Protein 1YWL (pdb70)

Radius of gyration: 14.77 Å; Cα contacts (8 Å, |Δi|>4): 96; chains: 1; bounding box: 24×28×48 Å

Sequence (96 aa):
MENKKSHYFYVLLCQDGSFYGGYTTEPERRLTEHNSGTGAKYTRLAKRRPVIMIHTEKFETRSEATKAEAAFKKLTRKQKEQYLKTFHLEHHHHHHMENKKSHYFYVLLCQDGSFYGGYTTEPERRLTEHNSGTGAKYTRLAKRRPVIMIHTEKFETRSEATKAEAAFKKLTRKQKEQYLKTFHLEHHHHHHMENKKSHYFYVLLCQDGSFYGGYTTEPERRLTEHNSGTGAKYTRLAKRRPVIMIHTEKFETRSEATKAEAAFKKLTRKQKEQYLKTFHLEHHHHHHMENKKSHYFYVLLCQDGSFYGGYTTEPERRLTEHNSGTGAKYTRLAKRRPVIMIHTEKFETRSEATKAEAAFKKLTRKQKEQYLKTFHLEHHHHHHMENKKSHYFYVLLCQDGSFYGGYTTEPERRLTEHNSGTGAKYTRLAKRRPVIMIHTEKFETRSEATKAEAAFKKLTRKQKEQYLKTFHLEHHHHHHMENKKSHYFYVLLCQDGSFYGGYTTEPERRLTEHNSGTGAKYTRLAKRRPVIMIHTEKFETRSEATKAEAAFKKLTRKQKEQYLKTFHLEHHHHHHMENKKSHYFYVLLCQDGSFYGGYTTEPERRLTEHNSGTGAKYTRLAKRRPVIMIHTEKFETRSEATKAEAAFKKLTRKQKEQYLKTFHLEHHHHHHMENKKSHYFYVLLCQDGSFYGGYTTEPERRLTEHNSGTGAKYTRLAKRRPVIMIHTEKFETRSEATKAEAAFKKLTRKQKEQYLKTFHLEHHHHHHMENKKSHYFYVLLCQDGSFYGGYTTEPERRLTEHNSGTGAKYTRLAKRRPVIMIHTEKFETRSEATKAEAAFKKLTRKQKEQYLKTFHLEHHHHHHMENKKSHYFYVLLCQDGSFYGGYTTEPERRLTEHNSGTGAKYTRLAKRRPVIMIHTEKFETRSEATKAEAAFKKLTRKQKEQYLKTFHLEHHHHHH

Organism: Enterococcus faecalis (strain ATCC 700802 / V583) (NCBI:txid226185)

Nearest PDB structures (foldseek):
  1ywl-assembly1_A  TM=8.498E-01  e=5.889E-14  Enterococcus faecalis
  1zg2-assembly1_A  TM=6.266E-01  e=6.938E-06  Halalkalibacterium halodurans
  6seh-assembly1_C  TM=5.942E-01  e=6.188E-01  Thermothielavioides terrestris
  4iaj-assembly1_B  TM=3.920E-01  e=6.124E+00  Streptococcus pneumoniae TIGR4
  3kbt-assembly2_C  TM=1.631E-01  e=7.375E+00  Homo sapiens

InterPro domains:
  IPR000305 GIY-YIG endonuclease [PF01541] (7-81)
  IPR000305 GIY-YIG endonuclease [PS50164] (5-82)
  IPR035901 GIY-YIG endonuclease superfamily [G3DSA:3.40.1440.10] (1-88)
  IPR035901 GIY-YIG endonuclease superfamily [SSF82771] (6-81)
  IPR050190 UPF0213 domain-containing protein [PTHR34477] (5-85)

CATH classification: 3.40.1440.10

Foldseek 3Di:
DWFDAAWKWWWWADDVGDTDIGTDTGVVCVVVVCVVDDDDPPDCPDPRPHIDTLAIGGDRDVVVVVVVVVVVVVADVPSVSCVRCVPVVDDDDDDD

Structure (mmCIF, N/CA/C/O backbone):
data_1YWL
#
_entry.id   1YWL
#
_cell.length_a   1.000
_cell.length_b   1.000
_cell.length_c   1.000
_cell.angle_alpha   90.00
_cell.angle_beta   90.00
_cell.angle_gamma   90.00
#
_symmetry.space_group_name_H-M   'P 1'
#
loop_
_atom_site.group_PDB
_atom_site.id
_atom_site.type_symbol
_atom_site.label_atom_id
_atom_site.label_alt_id
_atom_site.label_comp_id
_atom_site.label_asym_id
_atom_site.label_entity_id
_atom_site.label_seq_id
_atom_site.pdbx_PDB_ins_code
_atom_site.Cartn_x
_atom_site.Cartn_y
_atom_site.Cartn_z
_atom_site.occupancy
_atom_site.B_iso_or_equiv
_atom_site.auth_seq_id
_atom_site.auth_comp_id
_atom_site.auth_asym_id
_atom_site.auth_atom_id
_atom_site.pdbx_PDB_model_num
ATOM 1 N N . MET A 1 1 ? -1.491 -15.319 1.347 1.00 0.00 1 MET A N 1
ATOM 2 C CA . MET A 1 1 ? -0.743 -15.319 0.102 1.00 0.00 1 MET A CA 1
ATOM 3 C C . MET A 1 1 ? 0.608 -14.622 0.274 1.00 0.00 1 MET A C 1
ATOM 4 O O . MET A 1 1 ? 1.600 -15.022 -0.335 1.00 0.00 1 MET A O 1
ATOM 18 N N . GLU A 1 2 ? 0.604 -13.591 1.106 1.00 0.00 2 GLU A N 1
ATOM 19 C CA . GLU A 1 2 ? 1.817 -12.834 1.365 1.00 0.00 2 GLU A CA 1
ATOM 20 C C . GLU A 1 2 ? 2.937 -13.768 1.828 1.00 0.00 2 GLU A C 1
ATOM 21 O O . GLU A 1 2 ? 2.765 -14.986 1.849 1.00 0.00 2 GLU A O 1
ATOM 33 N N . ASN A 1 3 ? 4.059 -13.163 2.186 1.00 0.00 3 ASN A N 1
ATOM 34 C CA . ASN A 1 3 ? 5.207 -13.925 2.647 1.00 0.00 3 ASN A CA 1
ATOM 35 C C . ASN A 1 3 ? 5.651 -14.887 1.543 1.00 0.00 3 ASN A C 1
ATOM 36 O O . ASN A 1 3 ? 5.388 -16.086 1.616 1.00 0.00 3 ASN A O 1
ATOM 47 N N . LYS A 1 4 ? 6.317 -14.324 0.545 1.00 0.00 4 LYS A N 1
ATOM 48 C CA . LYS A 1 4 ? 6.801 -15.117 -0.573 1.00 0.00 4 LYS A CA 1
ATOM 49 C C . LYS A 1 4 ? 7.144 -14.189 -1.740 1.00 0.00 4 LYS A C 1
ATOM 50 O O . LYS A 1 4 ? 6.332 -13.995 -2.643 1.00 0.00 4 LYS A O 1
ATOM 69 N N . LYS A 1 5 ? 8.349 -13.640 -1.683 1.00 0.00 5 LYS A N 1
ATOM 70 C CA . LYS A 1 5 ? 8.810 -12.737 -2.724 1.00 0.00 5 LYS A CA 1
ATOM 71 C C . LYS A 1 5 ? 7.698 -11.740 -3.057 1.00 0.00 5 LYS A C 1
ATOM 72 O O . LYS A 1 5 ? 6.707 -11.646 -2.335 1.00 0.00 5 LYS A O 1
ATOM 91 N N . SER A 1 6 ? 7.901 -11.020 -4.151 1.00 0.00 6 SER A N 1
ATOM 92 C CA . SER A 1 6 ? 6.928 -10.034 -4.588 1.00 0.00 6 SER A CA 1
ATOM 93 C C . SER A 1 6 ? 6.768 -8.948 -3.522 1.00 0.00 6 SER A C 1
ATOM 94 O O . SER A 1 6 ? 6.590 -9.252 -2.343 1.00 0.00 6 SER A O 1
ATOM 102 N N . HIS A 1 7 ? 6.836 -7.705 -3.974 1.00 0.00 7 HIS A N 1
ATOM 103 C CA . HIS A 1 7 ? 6.701 -6.573 -3.074 1.00 0.00 7 HIS A CA 1
ATOM 104 C C . HIS A 1 7 ? 5.218 -6.286 -2.829 1.00 0.00 7 HIS A C 1
ATOM 105 O O . HIS A 1 7 ? 4.560 -5.652 -3.652 1.00 0.00 7 HIS A O 1
ATOM 119 N N . TYR A 1 8 ? 4.735 -6.767 -1.692 1.00 0.00 8 TYR A N 1
ATOM 120 C CA . TYR A 1 8 ? 3.342 -6.571 -1.328 1.00 0.00 8 TYR A CA 1
ATOM 121 C C . TYR A 1 8 ? 3.112 -5.160 -0.782 1.00 0.00 8 TYR A C 1
ATOM 122 O O . TYR A 1 8 ? 3.725 -4.767 0.210 1.00 0.00 8 TYR A O 1
ATOM 140 N N . PHE A 1 9 ? 2.227 -4.437 -1.452 1.00 0.00 9 PHE A N 1
ATOM 141 C CA . PHE A 1 9 ? 1.909 -3.079 -1.046 1.00 0.00 9 PHE A CA 1
ATOM 142 C C . PHE A 1 9 ? 0.573 -3.028 -0.302 1.00 0.00 9 PHE A C 1
ATOM 143 O O . PHE A 1 9 ? -0.479 -3.277 -0.890 1.00 0.00 9 PHE A O 1
ATOM 160 N N . TYR A 1 10 ? 0.658 -2.705 0.980 1.00 0.00 10 TYR A N 1
ATOM 161 C CA . TYR A 1 10 ? -0.531 -2.618 1.810 1.00 0.00 10 TYR A CA 1
ATOM 162 C C . TYR A 1 10 ? -0.661 -1.230 2.440 1.00 0.00 10 TYR A C 1
ATOM 163 O O . TYR A 1 10 ? 0.306 -0.699 2.985 1.00 0.00 10 TYR A O 1
ATOM 181 N N . VAL A 1 11 ? -1.863 -0.681 2.344 1.00 0.00 11 VAL A N 1
ATOM 182 C CA . VAL A 1 11 ? -2.131 0.635 2.898 1.00 0.00 11 VAL A CA 1
ATOM 183 C C . VAL A 1 11 ? -3.126 0.505 4.053 1.00 0.00 11 VAL A C 1
ATOM 184 O O . VAL A 1 11 ? -4.284 0.147 3.842 1.00 0.00 11 VAL A O 1
ATOM 197 N N . LEU A 1 12 ? -2.639 0.803 5.248 1.00 0.00 12 LEU A N 1
ATOM 198 C CA . LEU A 1 12 ? -3.470 0.724 6.437 1.00 0.00 12 LEU A CA 1
ATOM 199 C C . LEU A 1 12 ? -4.130 2.082 6.683 1.00 0.00 12 LEU A C 1
ATOM 200 O O . LEU A 1 12 ? -3.608 3.115 6.267 1.00 0.00 12 LEU A O 1
ATOM 216 N N . LEU A 1 13 ? -5.269 2.037 7.360 1.00 0.00 13 LEU A N 1
ATOM 217 C CA . LEU A 1 13 ? -6.006 3.251 7.667 1.00 0.00 13 LEU A CA 1
ATOM 218 C C . LEU A 1 13 ? -6.612 3.134 9.067 1.00 0.00 13 LEU A C 1
ATOM 219 O O . LEU A 1 13 ? -7.303 2.162 9.369 1.00 0.00 13 LEU A O 1
ATOM 235 N N . CYS A 1 14 ? -6.330 4.138 9.884 1.00 0.00 14 CYS A N 1
ATOM 236 C CA . CYS A 1 14 ? -6.839 4.160 11.245 1.00 0.00 14 CYS A CA 1
ATOM 237 C C . CYS A 1 14 ? -7.903 5.255 11.342 1.00 0.00 14 CYS A C 1
ATOM 238 O O . CYS A 1 14 ? -8.210 5.918 10.352 1.00 0.00 14 CYS A O 1
ATOM 246 N N . GLN A 1 15 ? -8.437 5.412 12.545 1.00 0.00 15 GLN A N 1
ATOM 247 C CA . GLN A 1 15 ? -9.461 6.415 12.784 1.00 0.00 15 GLN A CA 1
ATOM 248 C C . GLN A 1 15 ? -8.853 7.818 12.726 1.00 0.00 15 GLN A C 1
ATOM 249 O O . GLN A 1 15 ? -9.575 8.813 12.747 1.00 0.00 15 GLN A O 1
ATOM 263 N N . ASP A 1 16 ? -7.530 7.852 12.654 1.00 0.00 16 ASP A N 1
ATOM 264 C CA . ASP A 1 16 ? -6.816 9.116 12.592 1.00 0.00 16 ASP A CA 1
ATOM 265 C C . ASP A 1 16 ? -6.413 9.400 11.144 1.00 0.00 16 ASP A C 1
ATOM 266 O O . ASP A 1 16 ? -5.524 10.211 10.890 1.00 0.00 16 ASP A O 1
ATOM 275 N N . GLY A 1 17 ? -7.087 8.715 10.231 1.00 0.00 17 GLY A N 1
ATOM 276 C CA . GLY A 1 17 ? -6.810 8.883 8.815 1.00 0.00 17 GLY A CA 1
ATOM 277 C C . GLY A 1 17 ? -5.305 8.845 8.542 1.00 0.00 17 GLY A C 1
ATOM 278 O O . GLY A 1 17 ? -4.722 9.843 8.119 1.00 0.00 17 GLY A O 1
ATOM 282 N N . SER A 1 18 ? -4.719 7.685 8.796 1.00 0.00 18 SER A N 1
ATOM 283 C CA . SER A 1 18 ? -3.293 7.505 8.583 1.00 0.00 18 SER A CA 1
ATOM 284 C C . SER A 1 18 ? -3.053 6.411 7.539 1.00 0.00 18 SER A C 1
ATOM 285 O O . SER A 1 18 ? -3.166 5.224 7.842 1.00 0.00 18 SER A O 1
ATOM 293 N N . PHE A 1 19 ? -2.727 6.851 6.333 1.00 0.00 19 PHE A N 1
ATOM 294 C CA . PHE A 1 19 ? -2.471 5.925 5.243 1.00 0.00 19 PHE A CA 1
ATOM 295 C C . PHE A 1 19 ? -1.019 5.444 5.262 1.00 0.00 19 PHE A C 1
ATOM 296 O O . PHE A 1 19 ? -0.117 6.162 4.831 1.00 0.00 19 PHE A O 1
ATOM 313 N N . TYR A 1 20 ? -0.836 4.232 5.766 1.00 0.00 20 TYR A N 1
ATOM 314 C CA . TYR A 1 20 ? 0.491 3.647 5.847 1.00 0.00 20 TYR A CA 1
ATOM 315 C C . TYR A 1 20 ? 0.710 2.627 4.728 1.00 0.00 20 TYR A C 1
ATOM 316 O O . TYR A 1 20 ? 0.362 1.456 4.874 1.00 0.00 20 TYR A O 1
ATOM 334 N N . GLY A 1 21 ? 1.284 3.108 3.636 1.00 0.00 21 GLY A N 1
ATOM 335 C CA . GLY A 1 21 ? 1.553 2.252 2.493 1.00 0.00 21 GLY A CA 1
ATOM 336 C C . GLY A 1 21 ? 3.025 1.835 2.454 1.00 0.00 21 GLY A C 1
ATOM 337 O O . GLY A 1 21 ? 3.908 2.676 2.294 1.00 0.00 21 GLY A O 1
ATOM 341 N N . GLY A 1 22 ? 3.243 0.537 2.605 1.00 0.00 22 GLY A N 1
ATOM 342 C CA . GLY A 1 22 ? 4.592 -0.002 2.589 1.00 0.00 22 GLY A CA 1
ATOM 343 C C . GLY A 1 22 ? 4.681 -1.231 1.682 1.00 0.00 22 GLY A C 1
ATOM 344 O O . GLY A 1 22 ? 3.717 -1.984 1.554 1.00 0.00 22 GLY A O 1
ATOM 348 N N . TYR A 1 23 ? 5.847 -1.395 1.075 1.00 0.00 23 TYR A N 1
ATOM 349 C CA . TYR A 1 23 ? 6.075 -2.519 0.183 1.00 0.00 23 TYR A CA 1
ATOM 350 C C . TYR A 1 23 ? 7.203 -3.412 0.703 1.00 0.00 23 TYR A C 1
ATOM 351 O O . TYR A 1 23 ? 8.347 -2.973 0.814 1.00 0.00 23 TYR A O 1
ATOM 369 N N . THR A 1 24 ? 6.841 -4.650 1.009 1.00 0.00 24 THR A N 1
ATOM 370 C CA . THR A 1 24 ? 7.809 -5.609 1.515 1.00 0.00 24 THR A CA 1
ATOM 371 C C . THR A 1 24 ? 7.222 -7.022 1.490 1.00 0.00 24 THR A C 1
ATOM 372 O O . THR A 1 24 ? 6.079 -7.216 1.079 1.00 0.00 24 THR A O 1
ATOM 383 N N . THR A 1 25 ? 8.032 -7.972 1.934 1.00 0.00 25 THR A N 1
ATOM 384 C CA . THR A 1 25 ? 7.607 -9.361 1.968 1.00 0.00 25 THR A CA 1
ATOM 385 C C . THR A 1 25 ? 7.448 -9.835 3.414 1.00 0.00 25 THR A C 1
ATOM 386 O O . THR A 1 25 ? 8.283 -9.533 4.265 1.00 0.00 25 THR A O 1
ATOM 397 N N . GLU A 1 26 ? 6.371 -10.570 3.647 1.00 0.00 26 GLU A N 1
ATOM 398 C CA . GLU A 1 26 ? 6.092 -11.089 4.975 1.00 0.00 26 GLU A CA 1
ATOM 399 C C . GLU A 1 26 ? 5.758 -9.943 5.933 1.00 0.00 26 GLU A C 1
ATOM 400 O O . GLU A 1 26 ? 6.484 -9.705 6.897 1.00 0.00 26 GLU A O 1
ATOM 412 N N . PRO A 1 27 ? 4.631 -9.247 5.627 1.00 0.00 27 PRO A N 1
ATOM 413 C CA . PRO A 1 27 ? 4.193 -8.133 6.449 1.00 0.00 27 PRO A CA 1
ATOM 414 C C . PRO A 1 27 ? 3.573 -8.627 7.758 1.00 0.00 27 PRO A C 1
ATOM 415 O O . PRO A 1 27 ? 3.553 -7.903 8.752 1.00 0.00 27 PRO A O 1
ATOM 426 N N . GLU A 1 28 ? 3.083 -9.858 7.715 1.00 0.00 28 GLU A N 1
ATOM 427 C CA . GLU A 1 28 ? 2.465 -10.458 8.885 1.00 0.00 28 GLU A CA 1
ATOM 428 C C . GLU A 1 28 ? 3.453 -10.485 10.053 1.00 0.00 28 GLU A C 1
ATOM 429 O O . GLU A 1 28 ? 3.086 -10.188 11.189 1.00 0.00 28 GLU A O 1
ATOM 441 N N . ARG A 1 29 ? 4.688 -10.845 9.733 1.00 0.00 29 ARG A N 1
ATOM 442 C CA . ARG A 1 29 ? 5.732 -10.916 10.741 1.00 0.00 29 ARG A CA 1
ATOM 443 C C . ARG A 1 29 ? 6.270 -9.516 11.047 1.00 0.00 29 ARG A C 1
ATOM 444 O O . ARG A 1 29 ? 6.536 -9.189 12.202 1.00 0.00 29 ARG A O 1
ATOM 465 N N . ARG A 1 30 ? 6.413 -8.728 9.992 1.00 0.00 30 ARG A N 1
ATOM 466 C CA . ARG A 1 30 ? 6.914 -7.372 10.133 1.00 0.00 30 ARG A CA 1
ATOM 467 C C . ARG A 1 30 ? 5.911 -6.513 10.905 1.00 0.00 30 ARG A C 1
ATOM 468 O O . ARG A 1 30 ? 6.298 -5.586 11.615 1.00 0.00 30 ARG A O 1
ATOM 489 N N . LEU A 1 31 ? 4.640 -6.851 10.739 1.00 0.00 31 LEU A N 1
ATOM 490 C CA . LEU A 1 31 ? 3.578 -6.122 11.412 1.00 0.00 31 LEU A CA 1
ATOM 491 C C . LEU A 1 31 ? 3.600 -6.459 12.904 1.00 0.00 31 LEU A C 1
ATOM 492 O O . LEU A 1 31 ? 3.983 -5.628 13.726 1.00 0.00 31 LEU A O 1
ATOM 508 N N . THR A 1 32 ? 3.185 -7.680 13.209 1.00 0.00 32 THR A N 1
ATOM 509 C CA . THR A 1 32 ? 3.152 -8.137 14.588 1.00 0.00 32 THR A CA 1
ATOM 510 C C . THR A 1 32 ? 4.392 -7.650 15.340 1.00 0.00 32 THR A C 1
ATOM 511 O O . THR A 1 32 ? 4.299 -7.235 16.495 1.00 0.00 32 THR A O 1
ATOM 522 N N . GLU A 1 33 ? 5.524 -7.718 14.656 1.00 0.00 33 GLU A N 1
ATOM 523 C CA . GLU A 1 33 ? 6.782 -7.289 15.246 1.00 0.00 33 GLU A CA 1
ATOM 524 C C . GLU A 1 33 ? 6.650 -5.871 15.805 1.00 0.00 33 GLU A C 1
ATOM 525 O O . GLU A 1 33 ? 6.872 -5.646 16.993 1.00 0.00 33 GLU A O 1
ATOM 537 N N . HIS A 1 34 ? 6.288 -4.952 14.922 1.00 0.00 34 HIS A N 1
ATOM 538 C CA . HIS A 1 34 ? 6.124 -3.562 15.312 1.00 0.00 34 HIS A CA 1
ATOM 539 C C . HIS A 1 34 ? 5.236 -3.480 16.555 1.00 0.00 34 HIS A C 1
ATOM 540 O O . HIS A 1 34 ? 5.649 -2.948 17.584 1.00 0.00 34 HIS A O 1
ATOM 554 N N . ASN A 1 35 ? 4.032 -4.015 16.419 1.00 0.00 35 ASN A N 1
ATOM 555 C CA . ASN A 1 35 ? 3.081 -4.009 17.518 1.00 0.00 35 ASN A CA 1
ATOM 556 C C . ASN A 1 35 ? 3.764 -4.541 18.780 1.00 0.00 35 ASN A C 1
ATOM 557 O O . ASN A 1 35 ? 3.795 -3.863 19.806 1.00 0.00 35 ASN A O 1
ATOM 568 N N . SER A 1 36 ? 4.294 -5.750 18.663 1.00 0.00 36 SER A N 1
ATOM 569 C CA . SER A 1 36 ? 4.975 -6.380 19.781 1.00 0.00 36 SER A CA 1
ATOM 570 C C . SER A 1 36 ? 6.466 -6.041 19.745 1.00 0.00 36 SER A C 1
ATOM 571 O O . SER A 1 36 ? 7.308 -6.904 19.987 1.00 0.00 36 SER A O 1
ATOM 579 N N . GLY A 1 37 ? 6.747 -4.783 19.440 1.00 0.00 37 GLY A N 1
ATOM 580 C CA . GLY A 1 37 ? 8.122 -4.319 19.368 1.00 0.00 37 GLY A CA 1
ATOM 581 C C . GLY A 1 37 ? 8.351 -3.135 20.309 1.00 0.00 37 GLY A C 1
ATOM 582 O O . GLY A 1 37 ? 9.133 -3.229 21.254 1.00 0.00 37 GLY A O 1
ATOM 586 N N . THR A 1 38 ? 7.655 -2.046 20.017 1.00 0.00 38 THR A N 1
ATOM 587 C CA . THR A 1 38 ? 7.772 -0.844 20.825 1.00 0.00 38 THR A CA 1
ATOM 588 C C . THR A 1 38 ? 7.533 -1.168 22.301 1.00 0.00 38 THR A C 1
ATOM 589 O O . THR A 1 38 ? 8.436 -1.030 23.125 1.00 0.00 38 THR A O 1
ATOM 600 N N . GLY A 1 39 ? 6.312 -1.593 22.590 1.00 0.00 39 GLY A N 1
ATOM 601 C CA . GLY A 1 39 ? 5.942 -1.938 23.953 1.00 0.00 39 GLY A CA 1
ATOM 602 C C . GLY A 1 39 ? 4.559 -2.589 23.997 1.00 0.00 39 GLY A C 1
ATOM 603 O O . GLY A 1 39 ? 3.594 -2.043 23.464 1.00 0.00 39 GLY A O 1
ATOM 607 N N . ALA A 1 40 ? 4.505 -3.747 24.639 1.00 0.00 40 ALA A N 1
ATOM 608 C CA . ALA A 1 40 ? 3.255 -4.479 24.760 1.00 0.00 40 ALA A CA 1
ATOM 609 C C . ALA A 1 40 ? 3.495 -5.760 25.561 1.00 0.00 40 ALA A C 1
ATOM 610 O O . ALA A 1 40 ? 4.639 -6.159 25.773 1.00 0.00 40 ALA A O 1
ATOM 617 N N . LYS A 1 41 ? 2.397 -6.368 25.985 1.00 0.00 41 LYS A N 1
ATOM 618 C CA . LYS A 1 41 ? 2.474 -7.596 26.759 1.00 0.00 41 LYS A CA 1
ATOM 619 C C . LYS A 1 41 ? 1.729 -8.708 26.017 1.00 0.00 41 LYS A C 1
ATOM 620 O O . LYS A 1 41 ? 2.350 -9.604 25.448 1.00 0.00 41 LYS A O 1
ATOM 639 N N . TYR A 1 42 ? 0.407 -8.614 26.049 1.00 0.00 42 TYR A N 1
ATOM 640 C CA . TYR A 1 42 ? -0.429 -9.601 25.387 1.00 0.00 42 TYR A CA 1
ATOM 641 C C . TYR A 1 42 ? -1.737 -8.974 24.900 1.00 0.00 42 TYR A C 1
ATOM 642 O O . TYR A 1 42 ? -2.702 -8.876 25.657 1.00 0.00 42 TYR A O 1
ATOM 660 N N . THR A 1 43 ? -1.726 -8.564 23.640 1.00 0.00 43 THR A N 1
ATOM 661 C CA . THR A 1 43 ? -2.900 -7.949 23.044 1.00 0.00 43 THR A CA 1
ATOM 662 C C . THR A 1 43 ? -2.903 -8.165 21.529 1.00 0.00 43 THR A C 1
ATOM 663 O O . THR A 1 43 ? -2.321 -7.378 20.784 1.00 0.00 43 THR A O 1
ATOM 674 N N . ARG A 1 44 ? -3.567 -9.236 21.118 1.00 0.00 44 ARG A N 1
ATOM 675 C CA . ARG A 1 44 ? -3.654 -9.566 19.706 1.00 0.00 44 ARG A CA 1
ATOM 676 C C . ARG A 1 44 ? -4.733 -8.719 19.029 1.00 0.00 44 ARG A C 1
ATOM 677 O O . ARG A 1 44 ? -4.451 -7.992 18.077 1.00 0.00 44 ARG A O 1
ATOM 698 N N . LEU A 1 45 ? -5.947 -8.841 19.546 1.00 0.00 45 LEU A N 1
ATOM 699 C CA . LEU A 1 45 ? -7.070 -8.096 19.003 1.00 0.00 45 LEU A CA 1
ATOM 700 C C . LEU A 1 45 ? -6.636 -6.655 18.729 1.00 0.00 45 LEU A C 1
ATOM 701 O O . LEU A 1 45 ? -6.751 -6.171 17.604 1.00 0.00 45 LEU A O 1
ATOM 717 N N . ALA A 1 46 ? -6.146 -6.009 19.777 1.00 0.00 46 ALA A N 1
ATOM 718 C CA . ALA A 1 46 ? -5.694 -4.633 19.664 1.00 0.00 46 ALA A CA 1
ATOM 719 C C . ALA A 1 46 ? -6.881 -3.738 19.303 1.00 0.00 46 ALA A C 1
ATOM 720 O O . ALA A 1 46 ? -7.290 -3.681 18.145 1.00 0.00 46 ALA A O 1
ATOM 727 N N . LYS A 1 47 ? -7.402 -3.063 20.317 1.00 0.00 47 LYS A N 1
ATOM 728 C CA . LYS A 1 47 ? -8.535 -2.174 20.121 1.00 0.00 47 LYS A CA 1
ATOM 729 C C . LYS A 1 47 ? -8.026 -0.785 19.731 1.00 0.00 47 LYS A C 1
ATOM 730 O O . LYS A 1 47 ? -8.232 -0.339 18.603 1.00 0.00 47 LYS A O 1
ATOM 749 N N . ARG A 1 48 ? -7.371 -0.140 20.685 1.00 0.00 48 ARG A N 1
ATOM 750 C CA . ARG A 1 48 ? -6.831 1.189 20.454 1.00 0.00 48 ARG A CA 1
ATOM 751 C C . ARG A 1 48 ? -6.121 1.246 19.100 1.00 0.00 48 ARG A C 1
ATOM 752 O O . ARG A 1 48 ? -5.434 0.302 18.715 1.00 0.00 48 ARG A O 1
ATOM 773 N N . ARG A 1 49 ? -6.312 2.364 18.415 1.00 0.00 49 ARG A N 1
ATOM 774 C CA . ARG A 1 49 ? -5.698 2.557 17.112 1.00 0.00 49 ARG A CA 1
ATOM 775 C C . ARG A 1 49 ? -6.048 1.393 16.183 1.00 0.00 49 ARG A C 1
ATOM 776 O O . ARG A 1 49 ? -5.277 0.443 16.054 1.00 0.00 49 ARG A O 1
ATOM 797 N N . PRO A 1 50 ? -7.243 1.507 15.543 1.00 0.00 50 PRO A N 1
ATOM 798 C CA . PRO A 1 50 ? -7.704 0.475 14.630 1.00 0.00 50 PRO A CA 1
ATOM 799 C C . PRO A 1 50 ? -6.947 0.540 13.302 1.00 0.00 50 PRO A C 1
ATOM 800 O O . PRO A 1 50 ? -6.578 1.621 12.846 1.00 0.00 50 PRO A O 1
ATOM 811 N N . VAL A 1 51 ? -6.738 -0.632 12.719 1.00 0.00 51 VAL A N 1
ATOM 812 C CA . VAL A 1 51 ? -6.032 -0.722 11.452 1.00 0.00 51 VAL A CA 1
ATOM 813 C C . VAL A 1 51 ? -6.922 -1.427 10.426 1.00 0.00 51 VAL A C 1
ATOM 814 O O . VAL A 1 51 ? -7.251 -2.601 10.587 1.00 0.00 51 VAL A O 1
ATOM 827 N N . ILE A 1 52 ? -7.285 -0.680 9.393 1.00 0.00 52 ILE A N 1
ATOM 828 C CA . ILE A 1 52 ? -8.130 -1.219 8.341 1.00 0.00 52 ILE A CA 1
ATOM 829 C C . ILE A 1 52 ? -7.356 -1.219 7.021 1.00 0.00 52 ILE A C 1
ATOM 830 O O . ILE A 1 52 ? -6.478 -0.384 6.813 1.00 0.00 52 ILE A O 1
ATOM 846 N N . MET A 1 53 ? -7.711 -2.166 6.165 1.00 0.00 53 MET A N 1
ATOM 847 C CA . MET A 1 53 ? -7.060 -2.286 4.871 1.00 0.00 53 MET A CA 1
ATOM 848 C C . MET A 1 53 ? -8.056 -2.050 3.733 1.00 0.00 53 MET A C 1
ATOM 849 O O . MET A 1 53 ? -9.034 -2.783 3.596 1.00 0.00 53 MET A O 1
ATOM 863 N N . ILE A 1 54 ? -7.772 -1.023 2.945 1.00 0.00 54 ILE A N 1
ATOM 864 C CA . ILE A 1 54 ? -8.630 -0.681 1.823 1.00 0.00 54 ILE A CA 1
ATOM 865 C C . ILE A 1 54 ? -7.875 -0.926 0.516 1.00 0.00 54 ILE A C 1
ATOM 866 O O . ILE A 1 54 ? -8.472 -0.929 -0.559 1.00 0.00 54 ILE A O 1
ATOM 882 N N . HIS A 1 55 ? -6.572 -1.128 0.651 1.00 0.00 55 HIS A N 1
ATOM 883 C CA . HIS A 1 55 ? -5.729 -1.374 -0.507 1.00 0.00 55 HIS A CA 1
ATOM 884 C C . HIS A 1 55 ? -4.947 -2.674 -0.305 1.00 0.00 55 HIS A C 1
ATOM 885 O O . HIS A 1 55 ? -4.431 -2.930 0.781 1.00 0.00 55 HIS A O 1
ATOM 899 N N . THR A 1 56 ? -4.885 -3.460 -1.370 1.00 0.00 56 THR A N 1
ATOM 900 C CA . THR A 1 56 ? -4.176 -4.727 -1.323 1.00 0.00 56 THR A CA 1
ATOM 901 C C . THR A 1 56 ? -3.670 -5.106 -2.717 1.00 0.00 56 THR A C 1
ATOM 902 O O . THR A 1 56 ? -4.449 -5.524 -3.572 1.00 0.00 56 THR A O 1
ATOM 913 N N . GLU A 1 57 ? -2.367 -4.947 -2.902 1.00 0.00 57 GLU A N 1
ATOM 914 C CA . GLU A 1 57 ? -1.748 -5.267 -4.176 1.00 0.00 57 GLU A CA 1
ATOM 915 C C . GLU A 1 57 ? -0.240 -5.455 -4.001 1.00 0.00 57 GLU A C 1
ATOM 916 O O . GLU A 1 57 ? 0.365 -4.858 -3.111 1.00 0.00 57 GLU A O 1
ATOM 928 N N . LYS A 1 58 ? 0.325 -6.286 -4.865 1.00 0.00 58 LYS A N 1
ATOM 929 C CA . LYS A 1 58 ? 1.751 -6.560 -4.816 1.00 0.00 58 LYS A CA 1
ATOM 930 C C . LYS A 1 58 ? 2.375 -6.236 -6.175 1.00 0.00 58 LYS A C 1
ATOM 931 O O . LYS A 1 58 ? 1.665 -6.094 -7.170 1.00 0.00 58 LYS A O 1
ATOM 950 N N . PHE A 1 59 ? 3.695 -6.129 -6.174 1.00 0.00 59 PHE A N 1
ATOM 951 C CA . PHE A 1 59 ? 4.422 -5.824 -7.395 1.00 0.00 59 PHE A CA 1
ATOM 952 C C . PHE A 1 59 ? 5.455 -6.909 -7.703 1.00 0.00 59 PHE A C 1
ATOM 953 O O . PHE A 1 59 ? 6.122 -7.411 -6.800 1.00 0.00 59 PHE A O 1
ATOM 970 N N . GLU A 1 60 ? 5.556 -7.239 -8.983 1.00 0.00 60 GLU A N 1
ATOM 971 C CA . GLU A 1 60 ? 6.497 -8.256 -9.421 1.00 0.00 60 GLU A CA 1
ATOM 972 C C . GLU A 1 60 ? 7.851 -7.621 -9.744 1.00 0.00 60 GLU A C 1
ATOM 973 O O . GLU A 1 60 ? 8.890 -8.106 -9.296 1.00 0.00 60 GLU A O 1
ATOM 985 N N . THR A 1 61 ? 7.797 -6.548 -10.519 1.00 0.00 61 THR A N 1
ATOM 986 C CA . THR A 1 61 ? 9.006 -5.842 -10.906 1.00 0.00 61 THR A CA 1
ATOM 987 C C . THR A 1 61 ? 9.232 -4.631 -9.999 1.00 0.00 61 THR A C 1
ATOM 988 O O . THR A 1 61 ? 8.350 -4.257 -9.227 1.00 0.00 61 THR A O 1
ATOM 999 N N . ARG A 1 62 ? 10.417 -4.052 -10.123 1.00 0.00 62 ARG A N 1
ATOM 1000 C CA . ARG A 1 62 ? 10.769 -2.891 -9.323 1.00 0.00 62 ARG A CA 1
ATOM 1001 C C . ARG A 1 62 ? 10.227 -1.615 -9.973 1.00 0.00 62 ARG A C 1
ATOM 1002 O O . ARG A 1 62 ? 9.722 -0.730 -9.284 1.00 0.00 62 ARG A O 1
ATOM 1023 N N . SER A 1 63 ? 10.351 -1.562 -11.291 1.00 0.00 63 SER A N 1
ATOM 1024 C CA . SER A 1 63 ? 9.880 -0.410 -12.041 1.00 0.00 63 SER A CA 1
ATOM 1025 C C . SER A 1 63 ? 8.505 0.022 -11.527 1.00 0.00 63 SER A C 1
ATOM 1026 O O . SER A 1 63 ? 8.358 1.115 -10.982 1.00 0.00 63 SER A O 1
ATOM 1034 N N . GLU A 1 64 ? 7.533 -0.858 -11.719 1.00 0.00 64 GLU A N 1
ATOM 1035 C CA . GLU A 1 64 ? 6.176 -0.580 -11.282 1.00 0.00 64 GLU A CA 1
ATOM 1036 C C . GLU A 1 64 ? 6.160 -0.221 -9.794 1.00 0.00 64 GLU A C 1
ATOM 1037 O O . GLU A 1 64 ? 5.383 0.631 -9.366 1.00 0.00 64 GLU A O 1
ATOM 1049 N N . ALA A 1 65 ? 7.026 -0.890 -9.048 1.00 0.00 65 ALA A N 1
ATOM 1050 C CA . ALA A 1 65 ? 7.121 -0.652 -7.618 1.00 0.00 65 ALA A CA 1
ATOM 1051 C C . ALA A 1 65 ? 7.584 0.786 -7.374 1.00 0.00 65 ALA A C 1
ATOM 1052 O O . ALA A 1 65 ? 6.812 1.619 -6.900 1.00 0.00 65 ALA A O 1
ATOM 1059 N N . THR A 1 66 ? 8.842 1.034 -7.708 1.00 0.00 66 THR A N 1
ATOM 1060 C CA . THR A 1 66 ? 9.416 2.357 -7.532 1.00 0.00 66 THR A CA 1
ATOM 1061 C C . THR A 1 66 ? 8.484 3.424 -8.108 1.00 0.00 66 THR A C 1
ATOM 1062 O O . THR A 1 66 ? 8.530 4.582 -7.695 1.00 0.00 66 THR A O 1
ATOM 1073 N N . LYS A 1 67 ? 7.660 2.997 -9.052 1.00 0.00 67 LYS A N 1
ATOM 1074 C CA . LYS A 1 67 ? 6.718 3.902 -9.689 1.00 0.00 67 LYS A CA 1
ATOM 1075 C C . LYS A 1 67 ? 5.452 3.997 -8.836 1.00 0.00 67 LYS A C 1
ATOM 1076 O O . LYS A 1 67 ? 4.857 5.067 -8.718 1.00 0.00 67 LYS A O 1
ATOM 1095 N N . ALA A 1 68 ? 5.076 2.863 -8.263 1.00 0.00 68 ALA A N 1
ATOM 1096 C CA . ALA A 1 68 ? 3.891 2.805 -7.423 1.00 0.00 68 ALA A CA 1
ATOM 1097 C C . ALA A 1 68 ? 4.097 3.695 -6.196 1.00 0.00 68 ALA A C 1
ATOM 1098 O O . ALA A 1 68 ? 3.147 4.291 -5.691 1.00 0.00 68 ALA A O 1
ATOM 1105 N N . GLU A 1 69 ? 5.344 3.756 -5.751 1.00 0.00 69 GLU A N 1
ATOM 1106 C CA . GLU A 1 69 ? 5.686 4.563 -4.593 1.00 0.00 69 GLU A CA 1
ATOM 1107 C C . GLU A 1 69 ? 5.841 6.031 -4.995 1.00 0.00 69 GLU A C 1
ATOM 1108 O O . GLU A 1 69 ? 5.432 6.927 -4.258 1.00 0.00 69 GLU A O 1
ATOM 1120 N N . ALA A 1 70 ? 6.432 6.232 -6.164 1.00 0.00 70 ALA A N 1
ATOM 1121 C CA . ALA A 1 70 ? 6.645 7.576 -6.673 1.00 0.00 70 ALA A CA 1
ATOM 1122 C C . ALA A 1 70 ? 5.309 8.321 -6.710 1.00 0.00 70 ALA A C 1
ATOM 1123 O O . ALA A 1 70 ? 5.140 9.334 -6.033 1.00 0.00 70 ALA A O 1
ATOM 1130 N N . ALA A 1 71 ? 4.394 7.791 -7.508 1.00 0.00 71 ALA A N 1
ATOM 1131 C CA . ALA A 1 71 ? 3.078 8.393 -7.642 1.00 0.00 71 ALA A CA 1
ATOM 1132 C C . ALA A 1 71 ? 2.424 8.491 -6.262 1.00 0.00 71 ALA A C 1
ATOM 1133 O O . ALA A 1 71 ? 1.825 9.512 -5.927 1.00 0.00 71 ALA A O 1
ATOM 1140 N N . PHE A 1 72 ? 2.562 7.417 -5.500 1.00 0.00 72 PHE A N 1
ATOM 1141 C CA . PHE A 1 72 ? 1.992 7.369 -4.164 1.00 0.00 72 PHE A CA 1
ATOM 1142 C C . PHE A 1 72 ? 2.661 8.393 -3.245 1.00 0.00 72 PHE A C 1
ATOM 1143 O O . PHE A 1 72 ? 2.198 8.629 -2.131 1.00 0.00 72 PHE A O 1
ATOM 1160 N N . LYS A 1 73 ? 3.741 8.974 -3.747 1.00 0.00 73 LYS A N 1
ATOM 1161 C CA . LYS A 1 73 ? 4.480 9.967 -2.986 1.00 0.00 73 LYS A CA 1
ATOM 1162 C C . LYS A 1 73 ? 3.891 11.353 -3.257 1.00 0.00 73 LYS A C 1
ATOM 1163 O O . LYS A 1 73 ? 3.992 12.249 -2.421 1.00 0.00 73 LYS A O 1
ATOM 1182 N N . LYS A 1 74 ? 3.288 11.485 -4.430 1.00 0.00 74 LYS A N 1
ATOM 1183 C CA . LYS A 1 74 ? 2.683 12.747 -4.822 1.00 0.00 74 LYS A CA 1
ATOM 1184 C C . LYS A 1 74 ? 1.195 12.724 -4.471 1.00 0.00 74 LYS A C 1
ATOM 1185 O O . LYS A 1 74 ? 0.687 13.654 -3.846 1.00 0.00 74 LYS A O 1
ATOM 1204 N N . LEU A 1 75 ? 0.537 11.652 -4.887 1.00 0.00 75 LEU A N 1
ATOM 1205 C CA . LEU A 1 75 ? -0.884 11.497 -4.624 1.00 0.00 75 LEU A CA 1
ATOM 1206 C C . LEU A 1 75 ? -1.138 11.634 -3.122 1.00 0.00 75 LEU A C 1
ATOM 1207 O O . LEU A 1 75 ? -0.205 11.567 -2.322 1.00 0.00 75 LEU A O 1
ATOM 1223 N N . THR A 1 76 ? -2.405 11.823 -2.783 1.00 0.00 76 THR A N 1
ATOM 1224 C CA . THR A 1 76 ? -2.793 11.970 -1.391 1.00 0.00 76 THR A CA 1
ATOM 1225 C C . THR A 1 76 ? -3.750 10.848 -0.983 1.00 0.00 76 THR A C 1
ATOM 1226 O O . THR A 1 76 ? -3.972 9.908 -1.745 1.00 0.00 76 THR A O 1
ATOM 1237 N N . ARG A 1 77 ? -4.292 10.984 0.219 1.00 0.00 77 ARG A N 1
ATOM 1238 C CA . ARG A 1 77 ? -5.221 9.994 0.737 1.00 0.00 77 ARG A CA 1
ATOM 1239 C C . ARG A 1 77 ? -6.431 9.865 -0.190 1.00 0.00 77 ARG A C 1
ATOM 1240 O O . ARG A 1 77 ? -7.210 8.920 -0.071 1.00 0.00 77 ARG A O 1
ATOM 1261 N N . LYS A 1 78 ? -6.551 10.827 -1.092 1.00 0.00 78 LYS A N 1
ATOM 1262 C CA . LYS A 1 78 ? -7.653 10.833 -2.039 1.00 0.00 78 LYS A CA 1
ATOM 1263 C C . LYS A 1 78 ? -7.228 10.104 -3.315 1.00 0.00 78 LYS A C 1
ATOM 1264 O O . LYS A 1 78 ? -7.641 8.970 -3.553 1.00 0.00 78 LYS A O 1
ATOM 1283 N N . GLN A 1 79 ? -6.407 10.784 -4.101 1.00 0.00 79 GLN A N 1
ATOM 1284 C CA . GLN A 1 79 ? -5.921 10.215 -5.347 1.00 0.00 79 GLN A CA 1
ATOM 1285 C C . GLN A 1 79 ? -5.576 8.737 -5.156 1.00 0.00 79 GLN A C 1
ATOM 1286 O O . GLN A 1 79 ? -5.827 7.918 -6.039 1.00 0.00 79 GLN A O 1
ATOM 1300 N N . LYS A 1 80 ? -5.005 8.440 -3.998 1.00 0.00 80 LYS A N 1
ATOM 1301 C CA . LYS A 1 80 ? -4.623 7.075 -3.680 1.00 0.00 80 LYS A CA 1
ATOM 1302 C C . LYS A 1 80 ? -5.876 6.200 -3.619 1.00 0.00 80 LYS A C 1
ATOM 1303 O O . LYS A 1 80 ? -5.938 5.152 -4.260 1.00 0.00 80 LYS A O 1
ATOM 1322 N N . GLU A 1 81 ? -6.844 6.662 -2.841 1.00 0.00 81 GLU A N 1
ATOM 1323 C CA . GLU A 1 81 ? -8.093 5.935 -2.688 1.00 0.00 81 GLU A CA 1
ATOM 1324 C C . GLU A 1 81 ? -8.639 5.523 -4.056 1.00 0.00 81 GLU A C 1
ATOM 1325 O O . GLU A 1 81 ? -8.880 4.342 -4.303 1.00 0.00 81 GLU A O 1
ATOM 1337 N N . GLN A 1 82 ? -8.817 6.519 -4.911 1.00 0.00 82 GLN A N 1
ATOM 1338 C CA . GLN A 1 82 ? -9.330 6.276 -6.249 1.00 0.00 82 GLN A CA 1
ATOM 1339 C C . GLN A 1 82 ? -8.299 5.509 -7.081 1.00 0.00 82 GLN A C 1
ATOM 1340 O O . GLN A 1 82 ? -8.621 4.488 -7.686 1.00 0.00 82 GLN A O 1
ATOM 1354 N N . TYR A 1 83 ? -7.082 6.032 -7.084 1.00 0.00 83 TYR A N 1
ATOM 1355 C CA . TYR A 1 83 ? -6.003 5.410 -7.832 1.00 0.00 83 TYR A CA 1
ATOM 1356 C C . TYR A 1 83 ? -6.100 3.884 -7.769 1.00 0.00 83 TYR A C 1
ATOM 1357 O O . TYR A 1 83 ? -5.862 3.202 -8.765 1.00 0.00 83 TYR A O 1
ATOM 1375 N N . LEU A 1 84 ? -6.451 3.394 -6.589 1.00 0.00 84 LEU A N 1
ATOM 1376 C CA . LEU A 1 84 ? -6.583 1.962 -6.384 1.00 0.00 84 LEU A CA 1
ATOM 1377 C C . LEU A 1 84 ? -8.018 1.536 -6.698 1.00 0.00 84 LEU A C 1
ATOM 1378 O O . LEU A 1 84 ? -8.238 0.558 -7.411 1.00 0.00 84 LEU A O 1
ATOM 1394 N N . LYS A 1 85 ? -8.959 2.291 -6.149 1.00 0.00 85 LYS A N 1
ATOM 1395 C CA . LYS A 1 85 ? -10.367 2.004 -6.362 1.00 0.00 85 LYS A CA 1
ATOM 1396 C C . LYS A 1 85 ? -10.621 1.795 -7.856 1.00 0.00 85 LYS A C 1
ATOM 1397 O O . LYS A 1 85 ? -11.257 0.819 -8.251 1.00 0.00 85 LYS A O 1
ATOM 1416 N N . THR A 1 86 ? -10.110 2.727 -8.647 1.00 0.00 86 THR A N 1
ATOM 1417 C CA . THR A 1 86 ? -10.273 2.658 -10.089 1.00 0.00 86 THR A CA 1
ATOM 1418 C C . THR A 1 86 ? -9.862 1.278 -10.606 1.00 0.00 86 THR A C 1
ATOM 1419 O O . THR A 1 86 ? -10.408 0.794 -11.596 1.00 0.00 86 THR A O 1
ATOM 1430 N N . PHE A 1 87 ? -8.902 0.683 -9.913 1.00 0.00 87 PHE A N 1
ATOM 1431 C CA . PHE A 1 87 ? -8.411 -0.631 -10.289 1.00 0.00 87 PHE A CA 1
ATOM 1432 C C . PHE A 1 87 ? -9.215 -1.735 -9.600 1.00 0.00 87 PHE A C 1
ATOM 1433 O O . PHE A 1 87 ? -9.502 -2.768 -10.202 1.00 0.00 87 PHE A O 1
ATOM 1450 N N . HIS A 1 88 ? -9.556 -1.479 -8.345 1.00 0.00 88 HIS A N 1
ATOM 1451 C CA . HIS A 1 88 ? -10.322 -2.438 -7.567 1.00 0.00 88 HIS A CA 1
ATOM 1452 C C . HIS A 1 88 ? -11.666 -2.697 -8.250 1.00 0.00 88 HIS A C 1
ATOM 1453 O O . HIS A 1 88 ? -12.064 -3.846 -8.431 1.00 0.00 88 HIS A O 1
ATOM 1467 N N . LEU A 1 89 ? -12.329 -1.608 -8.611 1.00 0.00 89 LEU A N 1
ATOM 1468 C CA . LEU A 1 89 ? -13.621 -1.702 -9.270 1.00 0.00 89 LEU A CA 1
ATOM 1469 C C . LEU A 1 89 ? -13.565 -2.797 -10.337 1.00 0.00 89 LEU A C 1
ATOM 1470 O O . LEU A 1 89 ? -14.292 -3.787 -10.255 1.00 0.00 89 LEU A O 1
ATOM 1486 N N . GLU A 1 90 ? -12.696 -2.584 -11.314 1.00 0.00 90 GLU A N 1
ATOM 1487 C CA . GLU A 1 90 ? -12.536 -3.540 -12.396 1.00 0.00 90 GLU A CA 1
ATOM 1488 C C . GLU A 1 90 ? -11.662 -4.712 -11.944 1.00 0.00 90 GLU A C 1
ATOM 1489 O O . GLU A 1 90 ? -11.222 -4.756 -10.796 1.00 0.00 90 GLU A O 1
ATOM 1501 N N . HIS A 1 91 ? -11.437 -5.632 -12.870 1.00 0.00 91 HIS A N 1
ATOM 1502 C CA . HIS A 1 91 ? -10.623 -6.801 -12.581 1.00 0.00 91 HIS A CA 1
ATOM 1503 C C . HIS A 1 91 ? -10.031 -7.348 -13.881 1.00 0.00 91 HIS A C 1
ATOM 1504 O O . HIS A 1 91 ? -10.622 -8.220 -14.518 1.00 0.00 91 HIS A O 1
ATOM 1518 N N . HIS A 1 92 ? -8.872 -6.815 -14.237 1.00 0.00 92 HIS A N 1
ATOM 1519 C CA . HIS A 1 92 ? -8.194 -7.239 -15.450 1.00 0.00 92 HIS A CA 1
ATOM 1520 C C . HIS A 1 92 ? -6.692 -7.359 -15.183 1.00 0.00 92 HIS A C 1
ATOM 1521 O O . HIS A 1 92 ? -6.009 -6.354 -14.995 1.00 0.00 92 HIS A O 1
ATOM 1535 N N . HIS A 1 93 ? -6.223 -8.598 -15.175 1.00 0.00 93 HIS A N 1
ATOM 1536 C CA . HIS A 1 93 ? -4.814 -8.863 -14.934 1.00 0.00 93 HIS A CA 1
ATOM 1537 C C . HIS A 1 93 ? -4.543 -10.362 -15.075 1.00 0.00 93 HIS A C 1
ATOM 1538 O O . HIS A 1 93 ? -5.340 -11.186 -14.630 1.00 0.00 93 HIS A O 1
ATOM 1552 N N . HIS A 1 94 ? -3.414 -10.670 -15.697 1.00 0.00 94 HIS A N 1
ATOM 1553 C CA . HIS A 1 94 ? -3.027 -12.056 -15.903 1.00 0.00 94 HIS A CA 1
ATOM 1554 C C . HIS A 1 94 ? -4.063 -12.752 -16.787 1.00 0.00 94 HIS A C 1
ATOM 1555 O O . HIS A 1 94 ? -5.257 -12.724 -16.492 1.00 0.00 94 HIS A O 1
ATOM 1569 N N . HIS A 1 95 ? -3.569 -13.360 -17.856 1.00 0.00 95 HIS A N 1
ATOM 1570 C CA . HIS A 1 95 ? -4.437 -14.062 -18.786 1.00 0.00 95 HIS A CA 1
ATOM 1571 C C . HIS A 1 95 ? -5.489 -13.097 -19.334 1.00 0.00 95 HIS A C 1
ATOM 1572 O O . HIS A 1 95 ? -5.564 -11.946 -18.906 1.00 0.00 95 HIS A O 1
ATOM 1586 N N . HIS A 1 96 ? -6.276 -13.602 -20.273 1.00 0.00 96 HIS A N 1
ATOM 1587 C CA . HIS A 1 96 ? -7.322 -12.799 -20.884 1.00 0.00 96 HIS A CA 1
ATOM 1588 C C . HIS A 1 96 ? -8.222 -13.692 -21.740 1.00 0.00 96 HIS A C 1
ATOM 1589 O O . HIS A 1 96 ? -7.741 -14.609 -22.405 1.00 0.00 96 HIS A O 1
ATOM 1603 N N . MET A 1 1 ? 0.064 -17.541 -2.035 1.00 0.00 1 MET A N 2
ATOM 1604 C CA . MET A 1 1 ? -1.040 -17.042 -1.233 1.00 0.00 1 MET A CA 2
ATOM 1605 C C . MET A 1 1 ? -0.704 -15.679 -0.625 1.00 0.00 1 MET A C 2
ATOM 1606 O O . MET A 1 1 ? -1.468 -14.725 -0.769 1.00 0.00 1 MET A O 2
ATOM 1620 N N . GLU A 1 2 ? 0.440 -15.629 0.040 1.00 0.00 2 GLU A N 2
ATOM 1621 C CA . GLU A 1 2 ? 0.887 -14.398 0.671 1.00 0.00 2 GLU A CA 2
ATOM 1622 C C . GLU A 1 2 ? 1.915 -13.691 -0.215 1.00 0.00 2 GLU A C 2
ATOM 1623 O O . GLU A 1 2 ? 2.138 -14.093 -1.356 1.00 0.00 2 GLU A O 2
ATOM 1635 N N . ASN A 1 3 ? 2.515 -12.650 0.345 1.00 0.00 3 ASN A N 2
ATOM 1636 C CA . ASN A 1 3 ? 3.513 -11.883 -0.381 1.00 0.00 3 ASN A CA 2
ATOM 1637 C C . ASN A 1 3 ? 4.906 -12.254 0.132 1.00 0.00 3 ASN A C 2
ATOM 1638 O O . ASN A 1 3 ? 5.325 -11.791 1.192 1.00 0.00 3 ASN A O 2
ATOM 1649 N N . LYS A 1 4 ? 5.585 -13.088 -0.644 1.00 0.00 4 LYS A N 2
ATOM 1650 C CA . LYS A 1 4 ? 6.921 -13.526 -0.281 1.00 0.00 4 LYS A CA 2
ATOM 1651 C C . LYS A 1 4 ? 7.929 -12.958 -1.282 1.00 0.00 4 LYS A C 2
ATOM 1652 O O . LYS A 1 4 ? 7.691 -12.980 -2.487 1.00 0.00 4 LYS A O 2
ATOM 1671 N N . LYS A 1 5 ? 9.033 -12.462 -0.743 1.00 0.00 5 LYS A N 2
ATOM 1672 C CA . LYS A 1 5 ? 10.079 -11.888 -1.574 1.00 0.00 5 LYS A CA 2
ATOM 1673 C C . LYS A 1 5 ? 9.485 -10.768 -2.431 1.00 0.00 5 LYS A C 2
ATOM 1674 O O . LYS A 1 5 ? 8.266 -10.625 -2.517 1.00 0.00 5 LYS A O 2
ATOM 1693 N N . SER A 1 6 ? 10.375 -9.999 -3.043 1.00 0.00 6 SER A N 2
ATOM 1694 C CA . SER A 1 6 ? 9.955 -8.896 -3.890 1.00 0.00 6 SER A CA 2
ATOM 1695 C C . SER A 1 6 ? 9.589 -7.685 -3.028 1.00 0.00 6 SER A C 2
ATOM 1696 O O . SER A 1 6 ? 10.135 -7.506 -1.941 1.00 0.00 6 SER A O 2
ATOM 1704 N N . HIS A 1 7 ? 8.669 -6.885 -3.547 1.00 0.00 7 HIS A N 2
ATOM 1705 C CA . HIS A 1 7 ? 8.226 -5.696 -2.839 1.00 0.00 7 HIS A CA 2
ATOM 1706 C C . HIS A 1 7 ? 6.716 -5.524 -3.023 1.00 0.00 7 HIS A C 2
ATOM 1707 O O . HIS A 1 7 ? 6.233 -5.399 -4.147 1.00 0.00 7 HIS A O 2
ATOM 1721 N N . TYR A 1 8 ? 6.014 -5.523 -1.900 1.00 0.00 8 TYR A N 2
ATOM 1722 C CA . TYR A 1 8 ? 4.568 -5.368 -1.922 1.00 0.00 8 TYR A CA 2
ATOM 1723 C C . TYR A 1 8 ? 4.139 -4.124 -1.143 1.00 0.00 8 TYR A C 2
ATOM 1724 O O . TYR A 1 8 ? 4.513 -3.953 0.016 1.00 0.00 8 TYR A O 2
ATOM 1742 N N . PHE A 1 9 ? 3.357 -3.287 -1.810 1.00 0.00 9 PHE A N 2
ATOM 1743 C CA . PHE A 1 9 ? 2.872 -2.063 -1.194 1.00 0.00 9 PHE A CA 2
ATOM 1744 C C . PHE A 1 9 ? 1.613 -2.328 -0.365 1.00 0.00 9 PHE A C 2
ATOM 1745 O O . PHE A 1 9 ? 0.578 -2.711 -0.909 1.00 0.00 9 PHE A O 2
ATOM 1762 N N . TYR A 1 10 ? 1.745 -2.114 0.935 1.00 0.00 10 TYR A N 2
ATOM 1763 C CA . TYR A 1 10 ? 0.630 -2.325 1.844 1.00 0.00 10 TYR A CA 2
ATOM 1764 C C . TYR A 1 10 ? 0.281 -1.036 2.592 1.00 0.00 10 TYR A C 2
ATOM 1765 O O . TYR A 1 10 ? 1.087 -0.527 3.368 1.00 0.00 10 TYR A O 2
ATOM 1783 N N . VAL A 1 11 ? -0.921 -0.546 2.330 1.00 0.00 11 VAL A N 2
ATOM 1784 C CA . VAL A 1 11 ? -1.387 0.674 2.968 1.00 0.00 11 VAL A CA 2
ATOM 1785 C C . VAL A 1 11 ? -2.171 0.315 4.232 1.00 0.00 11 VAL A C 2
ATOM 1786 O O . VAL A 1 11 ? -2.709 -0.785 4.342 1.00 0.00 11 VAL A O 2
ATOM 1799 N N . LEU A 1 12 ? -2.213 1.266 5.154 1.00 0.00 12 LEU A N 2
ATOM 1800 C CA . LEU A 1 12 ? -2.923 1.064 6.405 1.00 0.00 12 LEU A CA 2
ATOM 1801 C C . LEU A 1 12 ? -3.456 2.408 6.907 1.00 0.00 12 LEU A C 2
ATOM 1802 O O . LEU A 1 12 ? -2.688 3.342 7.128 1.00 0.00 12 LEU A O 2
ATOM 1818 N N . LEU A 1 13 ? -4.771 2.464 7.070 1.00 0.00 13 LEU A N 2
ATOM 1819 C CA . LEU A 1 13 ? -5.417 3.677 7.540 1.00 0.00 13 LEU A CA 2
ATOM 1820 C C . LEU A 1 13 ? -5.575 3.609 9.060 1.00 0.00 13 LEU A C 2
ATOM 1821 O O . LEU A 1 13 ? -5.820 2.538 9.614 1.00 0.00 13 LEU A O 2
ATOM 1837 N N . CYS A 1 14 ? -5.428 4.764 9.691 1.00 0.00 14 CYS A N 2
ATOM 1838 C CA . CYS A 1 14 ? -5.553 4.849 11.136 1.00 0.00 14 CYS A CA 2
ATOM 1839 C C . CYS A 1 14 ? -6.890 5.518 11.465 1.00 0.00 14 CYS A C 2
ATOM 1840 O O . CYS A 1 14 ? -7.567 6.031 10.576 1.00 0.00 14 CYS A O 2
ATOM 1848 N N . GLN A 1 15 ? -7.230 5.489 12.746 1.00 0.00 15 GLN A N 2
ATOM 1849 C CA . GLN A 1 15 ? -8.474 6.085 13.202 1.00 0.00 15 GLN A CA 2
ATOM 1850 C C . GLN A 1 15 ? -8.580 7.531 12.713 1.00 0.00 15 GLN A C 2
ATOM 1851 O O . GLN A 1 15 ? -9.599 7.926 12.149 1.00 0.00 15 GLN A O 2
ATOM 1865 N N . ASP A 1 16 ? -7.514 8.282 12.948 1.00 0.00 16 ASP A N 2
ATOM 1866 C CA . ASP A 1 16 ? -7.474 9.675 12.539 1.00 0.00 16 ASP A CA 2
ATOM 1867 C C . ASP A 1 16 ? -7.826 9.776 11.053 1.00 0.00 16 ASP A C 2
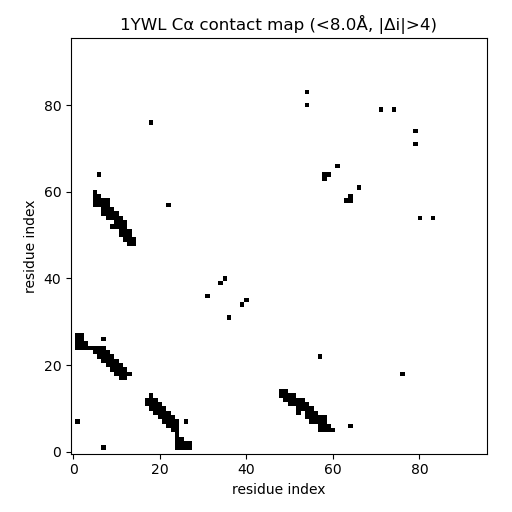ATOM 1868 O O . ASP A 1 16 ? -8.313 10.808 10.595 1.00 0.00 16 ASP A O 2
ATOM 1877 N N . GLY A 1 17 ? -7.565 8.690 10.342 1.00 0.00 17 GLY A N 2
ATOM 1878 C CA . GLY A 1 17 ? -7.848 8.643 8.916 1.00 0.00 17 GLY A CA 2
ATOM 1879 C C . GLY A 1 17 ? -6.586 8.921 8.098 1.00 0.00 17 GLY A C 2
ATOM 1880 O O . GLY A 1 17 ? -6.656 9.516 7.025 1.00 0.00 17 GLY A O 2
ATOM 1884 N N . SER A 1 18 ? -5.460 8.474 8.636 1.00 0.00 18 SER A N 2
ATOM 1885 C CA . SER A 1 18 ? -4.184 8.666 7.969 1.00 0.00 18 SER A CA 2
ATOM 1886 C C . SER A 1 18 ? -3.987 7.593 6.897 1.00 0.00 18 SER A C 2
ATOM 1887 O O . SER A 1 18 ? -4.815 6.695 6.753 1.00 0.00 18 SER A O 2
ATOM 1895 N N . PHE A 1 19 ? -2.885 7.720 6.172 1.00 0.00 19 PHE A N 2
ATOM 1896 C CA . PHE A 1 19 ? -2.569 6.772 5.118 1.00 0.00 19 PHE A CA 2
ATOM 1897 C C . PHE A 1 19 ? -1.063 6.503 5.056 1.00 0.00 19 PHE A C 2
ATOM 1898 O O . PHE A 1 19 ? -0.295 7.353 4.606 1.00 0.00 19 PHE A O 2
ATOM 1915 N N . TYR A 1 20 ? -0.686 5.318 5.514 1.00 0.00 20 TYR A N 2
ATOM 1916 C CA . TYR A 1 20 ? 0.714 4.928 5.516 1.00 0.00 20 TYR A CA 2
ATOM 1917 C C . TYR A 1 20 ? 0.936 3.685 4.654 1.00 0.00 20 TYR A C 2
ATOM 1918 O O . TYR A 1 20 ? 0.235 2.686 4.804 1.00 0.00 20 TYR A O 2
ATOM 1936 N N . GLY A 1 21 ? 1.917 3.785 3.768 1.00 0.00 21 GLY A N 2
ATOM 1937 C CA . GLY A 1 21 ? 2.241 2.682 2.881 1.00 0.00 21 GLY A CA 2
ATOM 1938 C C . GLY A 1 21 ? 3.699 2.250 3.054 1.00 0.00 21 GLY A C 2
ATOM 1939 O O . GLY A 1 21 ? 4.603 3.085 3.041 1.00 0.00 21 GLY A O 2
ATOM 1943 N N . GLY A 1 22 ? 3.882 0.948 3.212 1.00 0.00 22 GLY A N 2
ATOM 1944 C CA . GLY A 1 22 ? 5.215 0.394 3.386 1.00 0.00 22 GLY A CA 2
ATOM 1945 C C . GLY A 1 22 ? 5.597 -0.500 2.205 1.00 0.00 22 GLY A C 2
ATOM 1946 O O . GLY A 1 22 ? 4.730 -0.961 1.464 1.00 0.00 22 GLY A O 2
ATOM 1950 N N . TYR A 1 23 ? 6.896 -0.717 2.065 1.00 0.00 23 TYR A N 2
ATOM 1951 C CA . TYR A 1 23 ? 7.404 -1.547 0.986 1.00 0.00 23 TYR A CA 2
ATOM 1952 C C . TYR A 1 23 ? 7.968 -2.864 1.526 1.00 0.00 23 TYR A C 2
ATOM 1953 O O . TYR A 1 23 ? 9.122 -2.921 1.951 1.00 0.00 23 TYR A O 2
ATOM 1971 N N . THR A 1 24 ? 7.129 -3.888 1.491 1.00 0.00 24 THR A N 2
ATOM 1972 C CA . THR A 1 24 ? 7.530 -5.199 1.971 1.00 0.00 24 THR A CA 2
ATOM 1973 C C . THR A 1 24 ? 6.520 -6.260 1.531 1.00 0.00 24 THR A C 2
ATOM 1974 O O . THR A 1 24 ? 5.460 -5.931 1.001 1.00 0.00 24 THR A O 2
ATOM 1985 N N . THR A 1 25 ? 6.884 -7.512 1.766 1.00 0.00 25 THR A N 2
ATOM 1986 C CA . THR A 1 25 ? 6.022 -8.623 1.400 1.00 0.00 25 THR A CA 2
ATOM 1987 C C . THR A 1 25 ? 5.701 -9.476 2.630 1.00 0.00 25 THR A C 2
ATOM 1988 O O . THR A 1 25 ? 6.599 -9.859 3.376 1.00 0.00 25 THR A O 2
ATOM 1999 N N . GLU A 1 26 ? 4.415 -9.748 2.800 1.00 0.00 26 GLU A N 2
ATOM 2000 C CA . GLU A 1 26 ? 3.963 -10.548 3.926 1.00 0.00 26 GLU A CA 2
ATOM 2001 C C . GLU A 1 26 ? 4.030 -9.732 5.218 1.00 0.00 26 GLU A C 2
ATOM 2002 O O . GLU A 1 26 ? 4.841 -10.021 6.097 1.00 0.00 26 GLU A O 2
ATOM 2014 N N . PRO A 1 27 ? 3.145 -8.702 5.295 1.00 0.00 27 PRO A N 2
ATOM 2015 C CA . PRO A 1 27 ? 3.098 -7.842 6.466 1.00 0.00 27 PRO A CA 2
ATOM 2016 C C . PRO A 1 27 ? 2.424 -8.553 7.642 1.00 0.00 27 PRO A C 2
ATOM 2017 O O . PRO A 1 27 ? 2.493 -8.085 8.776 1.00 0.00 27 PRO A O 2
ATOM 2028 N N . GLU A 1 28 ? 1.790 -9.675 7.329 1.00 0.00 28 GLU A N 2
ATOM 2029 C CA . GLU A 1 28 ? 1.106 -10.455 8.345 1.00 0.00 28 GLU A CA 2
ATOM 2030 C C . GLU A 1 28 ? 2.070 -10.814 9.478 1.00 0.00 28 GLU A C 2
ATOM 2031 O O . GLU A 1 28 ? 1.835 -10.465 10.633 1.00 0.00 28 GLU A O 2
ATOM 2043 N N . ARG A 1 29 ? 3.137 -11.507 9.106 1.00 0.00 29 ARG A N 2
ATOM 2044 C CA . ARG A 1 29 ? 4.138 -11.918 10.076 1.00 0.00 29 ARG A CA 2
ATOM 2045 C C . ARG A 1 29 ? 4.862 -10.694 10.643 1.00 0.00 29 ARG A C 2
ATOM 2046 O O . ARG A 1 29 ? 5.241 -10.680 11.812 1.00 0.00 29 ARG A O 2
ATOM 2067 N N . ARG A 1 30 ? 5.032 -9.698 9.786 1.00 0.00 30 ARG A N 2
ATOM 2068 C CA . ARG A 1 30 ? 5.702 -8.474 10.185 1.00 0.00 30 ARG A CA 2
ATOM 2069 C C . ARG A 1 30 ? 4.877 -7.737 11.242 1.00 0.00 30 ARG A C 2
ATOM 2070 O O . ARG A 1 30 ? 5.418 -7.279 12.248 1.00 0.00 30 ARG A O 2
ATOM 2091 N N . LEU A 1 31 ? 3.583 -7.645 10.977 1.00 0.00 31 LEU A N 2
ATOM 2092 C CA . LEU A 1 31 ? 2.678 -6.971 11.894 1.00 0.00 31 LEU A CA 2
ATOM 2093 C C . LEU A 1 31 ? 2.839 -7.566 13.293 1.00 0.00 31 LEU A C 2
ATOM 2094 O O . LEU A 1 31 ? 3.262 -6.877 14.220 1.00 0.00 31 LEU A O 2
ATOM 2110 N N . THR A 1 32 ? 2.494 -8.841 13.403 1.00 0.00 32 THR A N 2
ATOM 2111 C CA . THR A 1 32 ? 2.596 -9.537 14.675 1.00 0.00 32 THR A CA 2
ATOM 2112 C C . THR A 1 32 ? 3.992 -9.356 15.271 1.00 0.00 32 THR A C 2
ATOM 2113 O O . THR A 1 32 ? 4.140 -9.229 16.486 1.00 0.00 32 THR A O 2
ATOM 2124 N N . GLU A 1 33 ? 4.982 -9.349 14.390 1.00 0.00 33 GLU A N 2
ATOM 2125 C CA . GLU A 1 33 ? 6.362 -9.185 14.815 1.00 0.00 33 GLU A CA 2
ATOM 2126 C C . GLU A 1 33 ? 6.498 -7.951 15.709 1.00 0.00 33 GLU A C 2
ATOM 2127 O O . GLU A 1 33 ? 6.674 -8.073 16.921 1.00 0.00 33 GLU A O 2
ATOM 2139 N N . HIS A 1 34 ? 6.412 -6.789 15.078 1.00 0.00 34 HIS A N 2
ATOM 2140 C CA . HIS A 1 34 ? 6.523 -5.534 15.802 1.00 0.00 34 HIS A CA 2
ATOM 2141 C C . HIS A 1 34 ? 5.689 -5.603 17.081 1.00 0.00 34 HIS A C 2
ATOM 2142 O O . HIS A 1 34 ? 6.153 -5.210 18.151 1.00 0.00 34 HIS A O 2
ATOM 2156 N N . ASN A 1 35 ? 4.472 -6.105 16.930 1.00 0.00 35 ASN A N 2
ATOM 2157 C CA . ASN A 1 35 ? 3.569 -6.231 18.062 1.00 0.00 35 ASN A CA 2
ATOM 2158 C C . ASN A 1 35 ? 4.311 -6.881 19.231 1.00 0.00 35 ASN A C 2
ATOM 2159 O O . ASN A 1 35 ? 4.479 -6.266 20.282 1.00 0.00 35 ASN A O 2
ATOM 2170 N N . SER A 1 36 ? 4.735 -8.116 19.009 1.00 0.00 36 SER A N 2
ATOM 2171 C CA . SER A 1 36 ? 5.454 -8.856 20.033 1.00 0.00 36 SER A CA 2
ATOM 2172 C C . SER A 1 36 ? 6.568 -7.987 20.621 1.00 0.00 36 SER A C 2
ATOM 2173 O O . SER A 1 36 ? 6.612 -7.763 21.829 1.00 0.00 36 SER A O 2
ATOM 2181 N N . GLY A 1 37 ? 7.440 -7.522 19.738 1.00 0.00 37 GLY A N 2
ATOM 2182 C CA . GLY A 1 37 ? 8.551 -6.683 20.154 1.00 0.00 37 GLY A CA 2
ATOM 2183 C C . GLY A 1 37 ? 9.847 -7.102 19.457 1.00 0.00 37 GLY A C 2
ATOM 2184 O O . GLY A 1 37 ? 9.970 -8.236 18.998 1.00 0.00 37 GLY A O 2
ATOM 2188 N N . THR A 1 38 ? 10.780 -6.164 19.400 1.00 0.00 38 THR A N 2
ATOM 2189 C CA . THR A 1 38 ? 12.061 -6.420 18.766 1.00 0.00 38 THR A CA 2
ATOM 2190 C C . THR A 1 38 ? 13.119 -5.445 19.287 1.00 0.00 38 THR A C 2
ATOM 2191 O O . THR A 1 38 ? 14.154 -5.865 19.804 1.00 0.00 38 THR A O 2
ATOM 2202 N N . GLY A 1 39 ? 12.824 -4.163 19.135 1.00 0.00 39 GLY A N 2
ATOM 2203 C CA . GLY A 1 39 ? 13.736 -3.126 19.583 1.00 0.00 39 GLY A CA 2
ATOM 2204 C C . GLY A 1 39 ? 13.130 -1.737 19.377 1.00 0.00 39 GLY A C 2
ATOM 2205 O O . GLY A 1 39 ? 13.362 -1.100 18.350 1.00 0.00 39 GLY A O 2
ATOM 2209 N N . ALA A 1 40 ? 12.365 -1.306 20.369 1.00 0.00 40 ALA A N 2
ATOM 2210 C CA . ALA A 1 40 ? 11.724 -0.004 20.310 1.00 0.00 40 ALA A CA 2
ATOM 2211 C C . ALA A 1 40 ? 11.446 0.488 21.732 1.00 0.00 40 ALA A C 2
ATOM 2212 O O . ALA A 1 40 ? 11.573 -0.270 22.691 1.00 0.00 40 ALA A O 2
ATOM 2219 N N . LYS A 1 41 ? 11.071 1.757 21.822 1.00 0.00 41 LYS A N 2
ATOM 2220 C CA . LYS A 1 41 ? 10.774 2.358 23.110 1.00 0.00 41 LYS A CA 2
ATOM 2221 C C . LYS A 1 41 ? 9.329 2.862 23.112 1.00 0.00 41 LYS A C 2
ATOM 2222 O O . LYS A 1 41 ? 8.852 3.396 22.112 1.00 0.00 41 LYS A O 2
ATOM 2241 N N . TYR A 1 42 ? 8.672 2.673 24.247 1.00 0.00 42 TYR A N 2
ATOM 2242 C CA . TYR A 1 42 ? 7.291 3.102 24.392 1.00 0.00 42 TYR A CA 2
ATOM 2243 C C . TYR A 1 42 ? 6.368 2.293 23.479 1.00 0.00 42 TYR A C 2
ATOM 2244 O O . TYR A 1 42 ? 5.558 1.499 23.956 1.00 0.00 42 TYR A O 2
ATOM 2262 N N . THR A 1 43 ? 6.520 2.522 22.182 1.00 0.00 43 THR A N 2
ATOM 2263 C CA . THR A 1 43 ? 5.709 1.825 21.199 1.00 0.00 43 THR A CA 2
ATOM 2264 C C . THR A 1 43 ? 6.191 0.382 21.037 1.00 0.00 43 THR A C 2
ATOM 2265 O O . THR A 1 43 ? 6.710 0.011 19.985 1.00 0.00 43 THR A O 2
ATOM 2276 N N . ARG A 1 44 ? 6.004 -0.393 22.095 1.00 0.00 44 ARG A N 2
ATOM 2277 C CA . ARG A 1 44 ? 6.413 -1.787 22.084 1.00 0.00 44 ARG A CA 2
ATOM 2278 C C . ARG A 1 44 ? 5.206 -2.693 21.833 1.00 0.00 44 ARG A C 2
ATOM 2279 O O . ARG A 1 44 ? 5.196 -3.468 20.878 1.00 0.00 44 ARG A O 2
ATOM 2300 N N . LEU A 1 45 ? 4.219 -2.564 22.706 1.00 0.00 45 LEU A N 2
ATOM 2301 C CA . LEU A 1 45 ? 3.009 -3.360 22.591 1.00 0.00 45 LEU A CA 2
ATOM 2302 C C . LEU A 1 45 ? 1.851 -2.462 22.156 1.00 0.00 45 LEU A C 2
ATOM 2303 O O . LEU A 1 45 ? 0.704 -2.694 22.537 1.00 0.00 45 LEU A O 2
ATOM 2319 N N . ALA A 1 46 ? 2.189 -1.455 21.365 1.00 0.00 46 ALA A N 2
ATOM 2320 C CA . ALA A 1 46 ? 1.191 -0.519 20.876 1.00 0.00 46 ALA A CA 2
ATOM 2321 C C . ALA A 1 46 ? -0.007 -1.298 20.329 1.00 0.00 46 ALA A C 2
ATOM 2322 O O . ALA A 1 46 ? 0.108 -1.995 19.322 1.00 0.00 46 ALA A O 2
ATOM 2329 N N . LYS A 1 47 ? -1.129 -1.156 21.019 1.00 0.00 47 LYS A N 2
ATOM 2330 C CA . LYS A 1 47 ? -2.348 -1.837 20.616 1.00 0.00 47 LYS A CA 2
ATOM 2331 C C . LYS A 1 47 ? -3.284 -0.838 19.932 1.00 0.00 47 LYS A C 2
ATOM 2332 O O . LYS A 1 47 ? -3.708 -1.056 18.799 1.00 0.00 47 LYS A O 2
ATOM 2351 N N . ARG A 1 48 ? -3.577 0.236 20.650 1.00 0.00 48 ARG A N 2
ATOM 2352 C CA . ARG A 1 48 ? -4.454 1.269 20.126 1.00 0.00 48 ARG A CA 2
ATOM 2353 C C . ARG A 1 48 ? -4.066 1.616 18.688 1.00 0.00 48 ARG A C 2
ATOM 2354 O O . ARG A 1 48 ? -3.017 1.194 18.205 1.00 0.00 48 ARG A O 2
ATOM 2375 N N . ARG A 1 49 ? -4.934 2.383 18.042 1.00 0.00 49 ARG A N 2
ATOM 2376 C CA . ARG A 1 49 ? -4.695 2.791 16.669 1.00 0.00 49 ARG A CA 2
ATOM 2377 C C . ARG A 1 49 ? -4.768 1.581 15.735 1.00 0.00 49 ARG A C 2
ATOM 2378 O O . ARG A 1 49 ? -3.785 0.861 15.570 1.00 0.00 49 ARG A O 2
ATOM 2399 N N . PRO A 1 50 ? -5.973 1.391 15.134 1.00 0.00 50 PRO A N 2
ATOM 2400 C CA . PRO A 1 50 ? -6.186 0.281 14.220 1.00 0.00 50 PRO A CA 2
ATOM 2401 C C . PRO A 1 50 ? -5.515 0.544 12.871 1.00 0.00 50 PRO A C 2
ATOM 2402 O O . PRO A 1 50 ? -5.086 1.663 12.595 1.00 0.00 50 PRO A O 2
ATOM 2413 N N . VAL A 1 51 ? -5.446 -0.507 12.066 1.00 0.00 51 VAL A N 2
ATOM 2414 C CA . VAL A 1 51 ? -4.834 -0.403 10.753 1.00 0.00 51 VAL A CA 2
ATOM 2415 C C . VAL A 1 51 ? -5.631 -1.247 9.756 1.00 0.00 51 VAL A C 2
ATOM 2416 O O . VAL A 1 51 ? -5.617 -2.475 9.826 1.00 0.00 51 VAL A O 2
ATOM 2429 N N . ILE A 1 52 ? -6.308 -0.553 8.852 1.00 0.00 52 ILE A N 2
ATOM 2430 C CA . ILE A 1 52 ? -7.109 -1.223 7.842 1.00 0.00 52 ILE A CA 2
ATOM 2431 C C . ILE A 1 52 ? -6.432 -1.075 6.478 1.00 0.00 52 ILE A C 2
ATOM 2432 O O . ILE A 1 52 ? -6.012 0.019 6.107 1.00 0.00 52 ILE A O 2
ATOM 2448 N N . MET A 1 53 ? -6.348 -2.191 5.770 1.00 0.00 53 MET A N 2
ATOM 2449 C CA . MET A 1 53 ? -5.731 -2.199 4.455 1.00 0.00 53 MET A CA 2
ATOM 2450 C C . MET A 1 53 ? -6.688 -1.651 3.396 1.00 0.00 53 MET A C 2
ATOM 2451 O O . MET A 1 53 ? -7.858 -2.024 3.358 1.00 0.00 53 MET A O 2
ATOM 2465 N N . ILE A 1 54 ? -6.153 -0.773 2.559 1.00 0.00 54 ILE A N 2
ATOM 2466 C CA . ILE A 1 54 ? -6.946 -0.168 1.501 1.00 0.00 54 ILE A CA 2
ATOM 2467 C C . ILE A 1 54 ? -6.027 0.219 0.339 1.00 0.00 54 ILE A C 2
ATOM 2468 O O . ILE A 1 54 ? -6.178 1.291 -0.243 1.00 0.00 54 ILE A O 2
ATOM 2484 N N . HIS A 1 55 ? -5.099 -0.677 0.038 1.00 0.00 55 HIS A N 2
ATOM 2485 C CA . HIS 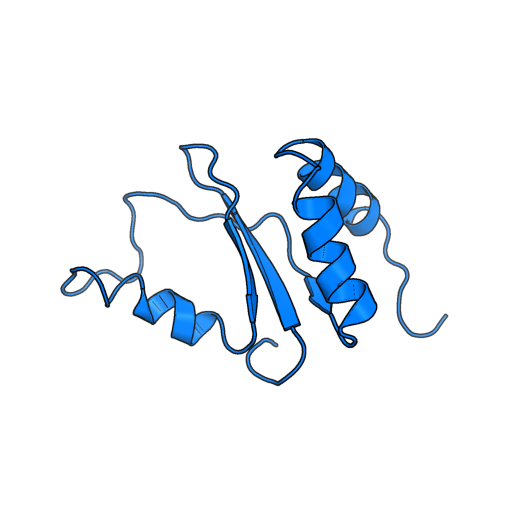A 1 55 ? -4.157 -0.441 -1.043 1.00 0.00 55 HIS A CA 2
ATOM 2486 C C . HIS A 1 55 ? -3.117 -1.564 -1.072 1.00 0.00 55 HIS A C 2
ATOM 2487 O O . HIS A 1 55 ? -2.187 -1.574 -0.267 1.00 0.00 55 HIS A O 2
ATOM 2501 N N . THR A 1 56 ? -3.310 -2.483 -2.007 1.00 0.00 56 THR A N 2
ATOM 2502 C CA . THR A 1 56 ? -2.401 -3.606 -2.149 1.00 0.00 56 THR A CA 2
ATOM 2503 C C . THR A 1 56 ? -1.790 -3.623 -3.551 1.00 0.00 56 THR A C 2
ATOM 2504 O O . THR A 1 56 ? -2.511 -3.599 -4.548 1.00 0.00 56 THR A O 2
ATOM 2515 N N . GLU A 1 57 ? -0.466 -3.662 -3.585 1.00 0.00 57 GLU A N 2
ATOM 2516 C CA . GLU A 1 57 ? 0.251 -3.682 -4.849 1.00 0.00 57 GLU A CA 2
ATOM 2517 C C . GLU A 1 57 ? 1.414 -4.674 -4.784 1.00 0.00 57 GLU A C 2
ATOM 2518 O O . GLU A 1 57 ? 1.877 -5.026 -3.699 1.00 0.00 57 GLU A O 2
ATOM 2530 N N . LYS A 1 58 ? 1.853 -5.099 -5.960 1.00 0.00 58 LYS A N 2
ATOM 2531 C CA . LYS A 1 58 ? 2.953 -6.045 -6.051 1.00 0.00 58 LYS A CA 2
ATOM 2532 C C . LYS A 1 58 ? 4.027 -5.482 -6.983 1.00 0.00 58 LYS A C 2
ATOM 2533 O O . LYS A 1 58 ? 3.713 -4.828 -7.975 1.00 0.00 58 LYS A O 2
ATOM 2552 N N . PHE A 1 59 ? 5.274 -5.757 -6.630 1.00 0.00 59 PHE A N 2
ATOM 2553 C CA . PHE A 1 59 ? 6.398 -5.286 -7.421 1.00 0.00 59 PHE A CA 2
ATOM 2554 C C . PHE A 1 59 ? 7.452 -6.384 -7.586 1.00 0.00 59 PHE A C 2
ATOM 2555 O O . PHE A 1 59 ? 8.261 -6.612 -6.688 1.00 0.00 59 PHE A O 2
ATOM 2572 N N . GLU A 1 60 ? 7.407 -7.035 -8.739 1.00 0.00 60 GLU A N 2
ATOM 2573 C CA . GLU A 1 60 ? 8.349 -8.101 -9.032 1.00 0.00 60 GLU A CA 2
ATOM 2574 C C . GLU A 1 60 ? 9.760 -7.535 -9.203 1.00 0.00 60 GLU A C 2
ATOM 2575 O O . GLU A 1 60 ? 10.744 -8.215 -8.921 1.00 0.00 60 GLU A O 2
ATOM 2587 N N . THR A 1 61 ? 9.812 -6.294 -9.663 1.00 0.00 61 THR A N 2
ATOM 2588 C CA . THR A 1 61 ? 11.086 -5.626 -9.875 1.00 0.00 61 THR A CA 2
ATOM 2589 C C . THR A 1 61 ? 11.136 -4.312 -9.092 1.00 0.00 61 THR A C 2
ATOM 2590 O O . THR A 1 61 ? 10.098 -3.763 -8.727 1.00 0.00 61 THR A O 2
ATOM 2601 N N . ARG A 1 62 ? 12.354 -3.844 -8.861 1.00 0.00 62 ARG A N 2
ATOM 2602 C CA . ARG A 1 62 ? 12.552 -2.604 -8.130 1.00 0.00 62 ARG A CA 2
ATOM 2603 C C . ARG A 1 62 ? 12.102 -1.412 -8.976 1.00 0.00 62 ARG A C 2
ATOM 2604 O O . ARG A 1 62 ? 11.723 -0.372 -8.439 1.00 0.00 62 ARG A O 2
ATOM 2625 N N . SER A 1 63 ? 12.161 -1.600 -10.286 1.00 0.00 63 SER A N 2
ATOM 2626 C CA . SER A 1 63 ? 11.766 -0.554 -11.212 1.00 0.00 63 SER A CA 2
ATOM 2627 C C . SER A 1 63 ? 10.317 -0.136 -10.942 1.00 0.00 63 SER A C 2
ATOM 2628 O O . SER A 1 63 ? 10.045 1.034 -10.681 1.00 0.00 63 SER A O 2
ATOM 2636 N N . GLU A 1 64 ? 9.430 -1.116 -11.014 1.00 0.00 64 GLU A N 2
ATOM 2637 C CA . GLU A 1 64 ? 8.017 -0.865 -10.781 1.00 0.00 64 GLU A CA 2
ATOM 2638 C C . GLU A 1 64 ? 7.801 -0.320 -9.368 1.00 0.00 64 GLU A C 2
ATOM 2639 O O . GLU A 1 64 ? 7.075 0.654 -9.178 1.00 0.00 64 GLU A O 2
ATOM 2651 N N . ALA A 1 65 ? 8.447 -0.973 -8.412 1.00 0.00 65 ALA A N 2
ATOM 2652 C CA . ALA A 1 65 ? 8.335 -0.566 -7.021 1.00 0.00 65 ALA A CA 2
ATOM 2653 C C . ALA A 1 65 ? 8.423 0.958 -6.932 1.00 0.00 65 ALA A C 2
ATOM 2654 O O . ALA A 1 65 ? 7.457 1.619 -6.552 1.00 0.00 65 ALA A O 2
ATOM 2661 N N . THR A 1 66 ? 9.591 1.473 -7.286 1.00 0.00 66 THR A N 2
ATOM 2662 C CA . THR A 1 66 ? 9.819 2.908 -7.251 1.00 0.00 66 THR A CA 2
ATOM 2663 C C . THR A 1 66 ? 8.819 3.629 -8.155 1.00 0.00 66 THR A C 2
ATOM 2664 O O . THR A 1 66 ? 8.472 4.784 -7.907 1.00 0.00 66 THR A O 2
ATOM 2675 N N . LYS A 1 67 ? 8.381 2.919 -9.185 1.00 0.00 67 LYS A N 2
ATOM 2676 C CA . LYS A 1 67 ? 7.428 3.476 -10.128 1.00 0.00 67 LYS A CA 2
ATOM 2677 C C . LYS A 1 67 ? 6.090 3.700 -9.421 1.00 0.00 67 LYS A C 2
ATOM 2678 O O . LYS A 1 67 ? 5.594 4.825 -9.364 1.00 0.00 67 LYS A O 2
ATOM 2697 N N . ALA A 1 68 ? 5.542 2.612 -8.901 1.00 0.00 68 ALA A N 2
ATOM 2698 C CA . ALA A 1 68 ? 4.270 2.675 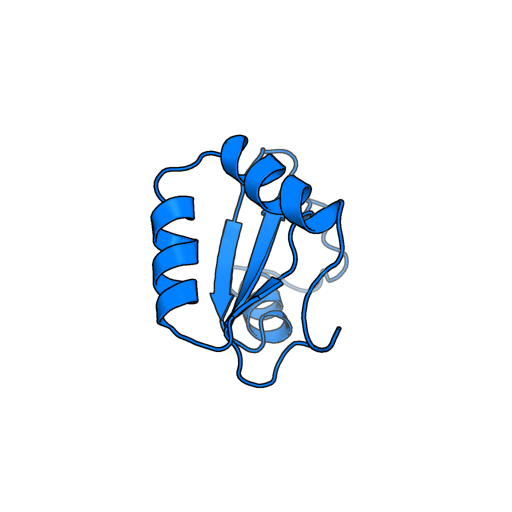-8.200 1.00 0.00 68 ALA A CA 2
ATOM 2699 C C . ALA A 1 68 ? 4.381 3.670 -7.042 1.00 0.00 68 ALA A C 2
ATOM 2700 O O . ALA A 1 68 ? 3.397 4.312 -6.675 1.00 0.00 68 ALA A O 2
ATOM 2707 N N . GLU A 1 69 ? 5.585 3.767 -6.499 1.00 0.00 69 GLU A N 2
ATOM 2708 C CA . GLU A 1 69 ? 5.836 4.672 -5.391 1.00 0.00 69 GLU A CA 2
ATOM 2709 C C . GLU A 1 69 ? 5.752 6.125 -5.864 1.00 0.00 69 GLU A C 2
ATOM 2710 O O . GLU A 1 69 ? 4.963 6.909 -5.335 1.00 0.00 69 GLU A O 2
ATOM 2722 N N . ALA A 1 70 ? 6.575 6.441 -6.852 1.00 0.00 70 ALA A N 2
ATOM 2723 C CA . ALA A 1 70 ? 6.604 7.785 -7.401 1.00 0.00 70 ALA A CA 2
ATOM 2724 C C . ALA A 1 70 ? 5.173 8.247 -7.685 1.00 0.00 70 ALA A C 2
ATOM 2725 O O . ALA A 1 70 ? 4.800 9.371 -7.350 1.00 0.00 70 ALA A O 2
ATOM 2732 N N . ALA A 1 71 ? 4.409 7.356 -8.300 1.00 0.00 71 ALA A N 2
ATOM 2733 C CA . ALA A 1 71 ? 3.027 7.656 -8.633 1.00 0.00 71 ALA A CA 2
ATOM 2734 C C . ALA A 1 71 ? 2.223 7.830 -7.343 1.00 0.00 71 ALA A C 2
ATOM 2735 O O . ALA A 1 71 ? 1.593 8.866 -7.135 1.00 0.00 71 ALA A O 2
ATOM 2742 N N . PHE A 1 72 ? 2.268 6.800 -6.511 1.00 0.00 72 PHE A N 2
ATOM 2743 C CA . PHE A 1 72 ? 1.552 6.825 -5.248 1.00 0.00 72 PHE A CA 2
ATOM 2744 C C . PHE A 1 72 ? 1.861 8.105 -4.468 1.00 0.00 72 PHE A C 2
ATOM 2745 O O . PHE A 1 72 ? 0.948 8.804 -4.030 1.00 0.00 72 PHE A O 2
ATOM 2762 N N . LYS A 1 73 ? 3.149 8.373 -4.318 1.00 0.00 73 LYS A N 2
ATOM 2763 C CA . LYS A 1 73 ? 3.589 9.556 -3.600 1.00 0.00 73 LYS A CA 2
ATOM 2764 C C . LYS A 1 73 ? 2.994 10.801 -4.261 1.00 0.00 73 LYS A C 2
ATOM 2765 O O . LYS A 1 73 ? 2.857 11.843 -3.622 1.00 0.00 73 LYS A O 2
ATOM 2784 N N . LYS A 1 74 ? 2.656 10.651 -5.533 1.00 0.00 74 LYS A N 2
ATOM 2785 C CA . LYS A 1 74 ? 2.079 11.750 -6.288 1.00 0.00 74 LYS A CA 2
ATOM 2786 C C . LYS A 1 74 ? 0.571 11.801 -6.035 1.00 0.00 74 LYS A C 2
ATOM 2787 O O . LYS A 1 74 ? -0.020 12.878 -5.996 1.00 0.00 74 LYS A O 2
ATOM 2806 N N . LEU A 1 75 ? -0.008 10.621 -5.866 1.00 0.00 75 LEU A N 2
ATOM 2807 C CA . LEU A 1 75 ? -1.436 10.517 -5.617 1.00 0.00 75 LEU A CA 2
ATOM 2808 C C . LEU A 1 75 ? -1.746 11.062 -4.221 1.00 0.00 75 LEU A C 2
ATOM 2809 O O . LEU A 1 75 ? -0.887 11.048 -3.341 1.00 0.00 75 LEU A O 2
ATOM 2825 N N . THR A 1 76 ? -2.977 11.528 -4.063 1.00 0.00 76 THR A N 2
ATOM 2826 C CA . THR A 1 76 ? -3.411 12.076 -2.789 1.00 0.00 76 THR A CA 2
ATOM 2827 C C . THR A 1 76 ? -4.546 11.232 -2.204 1.00 0.00 76 THR A C 2
ATOM 2828 O O . THR A 1 76 ? -4.787 10.113 -2.655 1.00 0.00 76 THR A O 2
ATOM 2839 N N . ARG A 1 77 ? -5.211 11.801 -1.211 1.00 0.00 77 ARG A N 2
ATOM 2840 C CA . ARG A 1 77 ? -6.315 11.115 -0.560 1.00 0.00 77 ARG A CA 2
ATOM 2841 C C . ARG A 1 77 ? -7.451 10.873 -1.556 1.00 0.00 77 ARG A C 2
ATOM 2842 O O . ARG A 1 77 ? -8.379 10.115 -1.274 1.00 0.00 77 ARG A O 2
ATOM 2863 N N . LYS A 1 78 ? -7.339 11.529 -2.702 1.00 0.00 78 LYS A N 2
ATOM 2864 C CA . LYS A 1 78 ? -8.346 11.396 -3.741 1.00 0.00 78 LYS A CA 2
ATOM 2865 C C . LYS A 1 78 ? -7.953 10.253 -4.680 1.00 0.00 78 LYS A C 2
ATOM 2866 O O . LYS A 1 78 ? -8.546 9.176 -4.635 1.00 0.00 78 LYS A O 2
ATOM 2885 N N . GLN A 1 79 ? -6.957 10.528 -5.509 1.00 0.00 79 GLN A N 2
ATOM 2886 C CA . GLN A 1 79 ? -6.478 9.537 -6.458 1.00 0.00 79 GLN A CA 2
ATOM 2887 C C . GLN A 1 79 ? -6.445 8.152 -5.808 1.00 0.00 79 GLN A C 2
ATOM 2888 O O . GLN A 1 79 ? -6.965 7.187 -6.366 1.00 0.00 79 GLN A O 2
ATOM 2902 N N . LYS A 1 80 ? -5.830 8.098 -4.636 1.00 0.00 80 LYS A N 2
ATOM 2903 C CA . LYS A 1 80 ? -5.723 6.847 -3.904 1.00 0.00 80 LYS A CA 2
ATOM 2904 C C . LYS A 1 80 ? -7.118 6.246 -3.723 1.00 0.00 80 LYS A C 2
ATOM 2905 O O . LYS A 1 80 ? -7.354 5.095 -4.089 1.00 0.00 80 LYS A O 2
ATOM 2924 N N . GLU A 1 81 ? -8.005 7.050 -3.158 1.00 0.00 81 GLU A N 2
ATOM 2925 C CA . GLU A 1 81 ? -9.371 6.612 -2.925 1.00 0.00 81 GLU A CA 2
ATOM 2926 C C . GLU A 1 81 ? -9.980 6.061 -4.216 1.00 0.00 81 GLU A C 2
ATOM 2927 O O . GLU A 1 81 ? -10.881 5.225 -4.174 1.00 0.00 81 GLU A O 2
ATOM 2939 N N . GLN A 1 82 ? -9.462 6.550 -5.332 1.00 0.00 82 GLN A N 2
ATOM 2940 C CA . GLN A 1 82 ? -9.943 6.117 -6.633 1.00 0.00 82 GLN A CA 2
ATOM 2941 C C . GLN A 1 82 ? -9.567 4.655 -6.878 1.00 0.00 82 GLN A C 2
ATOM 2942 O O . GLN A 1 82 ? -10.398 3.861 -7.318 1.00 0.00 82 GLN A O 2
ATOM 2956 N N . TYR A 1 83 ? -8.312 4.342 -6.584 1.00 0.00 83 TYR A N 2
ATOM 2957 C CA . TYR A 1 83 ? -7.816 2.990 -6.767 1.00 0.00 83 TYR A CA 2
ATOM 2958 C C . TYR A 1 83 ? -8.640 1.988 -5.953 1.00 0.00 83 TYR A C 2
ATOM 2959 O O . TYR A 1 83 ? -8.924 0.887 -6.422 1.00 0.00 83 TYR A O 2
ATOM 2977 N N . LEU A 1 84 ? -9.000 2.407 -4.751 1.00 0.00 84 LEU A N 2
ATOM 2978 C CA . LEU A 1 84 ? -9.786 1.562 -3.868 1.00 0.00 84 LEU A CA 2
ATOM 2979 C C . LEU A 1 84 ? -11.100 1.192 -4.558 1.00 0.00 84 LEU A C 2
ATOM 2980 O O . LEU A 1 84 ? -11.465 0.019 -4.619 1.00 0.00 84 LEU A O 2
ATOM 2996 N N . LYS A 1 85 ? -11.775 2.216 -5.061 1.00 0.00 85 LYS A N 2
ATOM 2997 C CA . LYS A 1 85 ? -13.041 2.014 -5.745 1.00 0.00 85 LYS A CA 2
ATOM 2998 C C . LYS A 1 85 ? -12.818 1.121 -6.968 1.00 0.00 85 LYS A C 2
ATOM 2999 O O . LYS A 1 85 ? -13.361 0.020 -7.046 1.00 0.00 85 LYS A O 2
ATOM 3018 N N . THR A 1 86 ? -12.019 1.630 -7.894 1.00 0.00 86 THR A N 2
ATOM 3019 C CA . THR A 1 86 ? -11.718 0.893 -9.110 1.00 0.00 86 THR A CA 2
ATOM 3020 C C . THR A 1 86 ? -11.545 -0.596 -8.802 1.00 0.00 86 THR A C 2
ATOM 3021 O O . THR A 1 86 ? -11.893 -1.446 -9.620 1.00 0.00 86 THR A O 2
ATOM 3032 N N . PHE A 1 87 ? -11.011 -0.865 -7.621 1.00 0.00 87 PHE A N 2
ATOM 3033 C CA . PHE A 1 87 ? -10.789 -2.237 -7.194 1.00 0.00 87 PHE A CA 2
ATOM 3034 C C . PHE A 1 87 ? -12.061 -2.835 -6.588 1.00 0.00 87 PHE A C 2
ATOM 3035 O O . PHE A 1 87 ? -12.417 -3.975 -6.887 1.00 0.00 87 PHE A O 2
ATOM 3052 N N . HIS A 1 88 ? -12.709 -2.041 -5.750 1.00 0.00 88 HIS A N 2
ATOM 3053 C CA . HIS A 1 88 ? -13.934 -2.478 -5.100 1.00 0.00 88 HIS A CA 2
ATOM 3054 C C . HIS A 1 88 ? -14.957 -2.890 -6.160 1.00 0.00 88 HIS A C 2
ATOM 3055 O O . HIS A 1 88 ? -15.640 -3.900 -6.007 1.00 0.00 88 HIS A O 2
ATOM 3069 N N . LEU A 1 89 ? -15.033 -2.084 -7.209 1.00 0.00 89 LEU A N 2
ATOM 3070 C CA . LEU A 1 89 ? -15.961 -2.352 -8.293 1.00 0.00 89 LEU A CA 2
ATOM 3071 C C . LEU A 1 89 ? -15.783 -3.795 -8.768 1.00 0.00 89 LEU A C 2
ATOM 3072 O O . LEU A 1 89 ? -16.681 -4.620 -8.613 1.00 0.00 89 LEU A O 2
ATOM 3088 N N . GLU A 1 90 ? -14.616 -4.056 -9.338 1.00 0.00 90 GLU A N 2
ATOM 3089 C CA . GLU A 1 90 ? -14.306 -5.385 -9.837 1.00 0.00 90 GLU A CA 2
ATOM 3090 C C . GLU A 1 90 ? -13.762 -6.262 -8.708 1.00 0.00 90 GLU A C 2
ATOM 3091 O O . GLU A 1 90 ? -12.572 -6.572 -8.675 1.00 0.00 90 GLU A O 2
ATOM 3103 N N . HIS A 1 91 ? -14.660 -6.639 -7.810 1.00 0.00 91 HIS A N 2
ATOM 3104 C CA . HIS A 1 91 ? -14.284 -7.476 -6.681 1.00 0.00 91 HIS A CA 2
ATOM 3105 C C . HIS A 1 91 ? -13.974 -8.890 -7.172 1.00 0.00 91 HIS A C 2
ATOM 3106 O O . HIS A 1 91 ? -12.846 -9.362 -7.048 1.00 0.00 91 HIS A O 2
ATOM 3120 N N . HIS A 1 92 ? -14.998 -9.530 -7.720 1.00 0.00 92 HIS A N 2
ATOM 3121 C CA . HIS A 1 92 ? -14.849 -10.882 -8.230 1.00 0.00 92 HIS A CA 2
ATOM 3122 C C . HIS A 1 92 ? -14.133 -11.746 -7.192 1.00 0.00 92 HIS A C 2
ATOM 3123 O O . HIS A 1 92 ? -13.047 -12.263 -7.451 1.00 0.00 92 HIS A O 2
ATOM 3137 N N . HIS A 1 93 ? -14.770 -11.879 -6.037 1.00 0.00 93 HIS A N 2
ATOM 3138 C CA . HIS A 1 93 ? -14.207 -12.672 -4.957 1.00 0.00 93 HIS A CA 2
ATOM 3139 C C . HIS A 1 93 ? -15.146 -13.834 -4.631 1.00 0.00 93 HIS A C 2
ATOM 3140 O O . HIS A 1 93 ? -16.359 -13.723 -4.799 1.00 0.00 93 HIS A O 2
ATOM 3154 N N . HIS A 1 94 ? -14.550 -14.924 -4.169 1.00 0.00 94 HIS A N 2
ATOM 3155 C CA . HIS A 1 94 ? -15.318 -16.106 -3.817 1.00 0.00 94 HIS A CA 2
ATOM 3156 C C . HIS A 1 94 ? -14.501 -16.985 -2.869 1.00 0.00 94 HIS A C 2
ATOM 3157 O O . HIS A 1 94 ? -13.277 -17.050 -2.976 1.00 0.00 94 HIS A O 2
ATOM 3171 N N . HIS A 1 95 ? -15.210 -17.639 -1.960 1.00 0.00 95 HIS A N 2
ATOM 3172 C CA . HIS A 1 95 ? -14.567 -18.511 -0.993 1.00 0.00 95 HIS A CA 2
ATOM 3173 C C . HIS A 1 95 ? -14.836 -19.972 -1.361 1.00 0.00 95 HIS A C 2
ATOM 3174 O O . HIS A 1 95 ? -15.954 -20.326 -1.735 1.00 0.00 95 HIS A O 2
ATOM 3188 N N . HIS A 1 96 ? -13.795 -20.782 -1.241 1.00 0.00 96 HIS A N 2
ATOM 3189 C CA . HIS A 1 96 ? -13.905 -22.196 -1.556 1.00 0.00 96 HIS A CA 2
ATOM 3190 C C . HIS A 1 96 ? -14.765 -22.377 -2.808 1.00 0.00 96 HIS A C 2
ATOM 3191 O O . HIS A 1 96 ? -14.743 -21.538 -3.707 1.00 0.00 96 HIS A O 2
ATOM 3205 N N . MET A 1 1 ? -2.622 -13.193 -1.886 1.00 0.00 1 MET A N 3
ATOM 3206 C CA . MET A 1 1 ? -2.417 -12.290 -0.768 1.00 0.00 1 MET A CA 3
ATOM 3207 C C . MET A 1 1 ? -0.926 -12.031 -0.537 1.00 0.00 1 MET A C 3
ATOM 3208 O O . MET A 1 1 ? -0.087 -12.502 -1.302 1.00 0.00 1 MET A O 3
ATOM 3222 N N . GLU A 1 2 ? -0.645 -11.287 0.521 1.00 0.00 2 GLU A N 3
ATOM 3223 C CA . GLU A 1 2 ? 0.730 -10.960 0.863 1.00 0.00 2 GLU A CA 3
ATOM 3224 C C . GLU A 1 2 ? 1.539 -12.240 1.085 1.00 0.00 2 GLU A C 3
ATOM 3225 O O . GLU A 1 2 ? 1.071 -13.336 0.779 1.00 0.00 2 GLU A O 3
ATOM 3237 N N . ASN A 1 3 ? 2.739 -12.059 1.615 1.00 0.00 3 ASN A N 3
ATOM 3238 C CA . ASN A 1 3 ? 3.619 -13.184 1.882 1.00 0.00 3 ASN A CA 3
ATOM 3239 C C . ASN A 1 3 ? 4.060 -13.807 0.555 1.00 0.00 3 ASN A C 3
ATOM 3240 O O . ASN A 1 3 ? 3.344 -13.724 -0.443 1.00 0.00 3 ASN A O 3
ATOM 3251 N N . LYS A 1 4 ? 5.236 -14.417 0.587 1.00 0.00 4 LYS A N 3
ATOM 3252 C CA . LYS A 1 4 ? 5.779 -15.054 -0.601 1.00 0.00 4 LYS A CA 3
ATOM 3253 C C . LYS A 1 4 ? 6.525 -14.012 -1.436 1.00 0.00 4 LYS A C 3
ATOM 3254 O O . LYS A 1 4 ? 6.569 -12.836 -1.074 1.00 0.00 4 LYS A O 3
ATOM 3273 N N . LYS A 1 5 ? 7.094 -14.478 -2.537 1.00 0.00 5 LYS A N 3
ATOM 3274 C CA . LYS A 1 5 ? 7.837 -13.601 -3.427 1.00 0.00 5 LYS A CA 3
ATOM 3275 C C . LYS A 1 5 ? 6.968 -12.394 -3.786 1.00 0.00 5 LYS A C 3
ATOM 3276 O O . LYS A 1 5 ? 5.852 -12.259 -3.289 1.00 0.00 5 LYS A O 3
ATOM 3295 N N . SER A 1 6 ? 7.513 -11.549 -4.648 1.00 0.00 6 SER A N 3
ATOM 3296 C CA . SER A 1 6 ? 6.803 -10.358 -5.081 1.00 0.00 6 SER A CA 3
ATOM 3297 C C . SER A 1 6 ? 6.632 -9.394 -3.904 1.00 0.00 6 SER A C 3
ATOM 3298 O O . SER A 1 6 ? 6.329 -9.818 -2.789 1.00 0.00 6 SER A O 3
ATOM 3306 N N . HIS A 1 7 ? 6.834 -8.116 -4.192 1.00 0.00 7 HIS A N 3
ATOM 3307 C CA . HIS A 1 7 ? 6.707 -7.089 -3.172 1.00 0.00 7 HIS A CA 3
ATOM 3308 C C . HIS A 1 7 ? 5.237 -6.682 -3.034 1.00 0.00 7 HIS A C 3
ATOM 3309 O O . HIS A 1 7 ? 4.596 -6.316 -4.020 1.00 0.00 7 HIS A O 3
ATOM 3323 N N . TYR A 1 8 ? 4.747 -6.761 -1.808 1.00 0.00 8 TYR A N 3
ATOM 3324 C CA . TYR A 1 8 ? 3.366 -6.405 -1.529 1.00 0.00 8 TYR A CA 3
ATOM 3325 C C . TYR A 1 8 ? 3.284 -5.088 -0.754 1.00 0.00 8 TYR A C 3
ATOM 3326 O O . TYR A 1 8 ? 3.962 -4.916 0.258 1.00 0.00 8 TYR A O 3
ATOM 3344 N N . PHE A 1 9 ? 2.449 -4.192 -1.259 1.00 0.00 9 PHE A N 3
ATOM 3345 C CA . PHE A 1 9 ? 2.271 -2.895 -0.628 1.00 0.00 9 PHE A CA 3
ATOM 3346 C C . PHE A 1 9 ? 0.880 -2.778 -0.001 1.00 0.00 9 PHE A C 3
ATOM 3347 O O . PHE A 1 9 ? -0.129 -2.856 -0.701 1.00 0.00 9 PHE A O 3
ATOM 3364 N N . TYR A 1 10 ? 0.871 -2.592 1.311 1.00 0.00 10 TYR A N 3
ATOM 3365 C CA . TYR A 1 10 ? -0.379 -2.464 2.040 1.00 0.00 10 TYR A CA 3
ATOM 3366 C C . TYR A 1 10 ? -0.521 -1.065 2.643 1.00 0.00 10 TYR A C 3
ATOM 3367 O O . TYR A 1 10 ? 0.365 -0.603 3.363 1.00 0.00 10 TYR A O 3
ATOM 3385 N N . VAL A 1 11 ? -1.640 -0.429 2.329 1.00 0.00 11 VAL A N 3
ATOM 3386 C CA . VAL A 1 11 ? -1.907 0.908 2.830 1.00 0.00 11 VAL A CA 3
ATOM 3387 C C . VAL A 1 11 ? -2.979 0.833 3.921 1.00 0.00 11 VAL A C 3
ATOM 3388 O O . VAL A 1 11 ? -4.173 0.900 3.628 1.00 0.00 11 VAL A O 3
ATOM 3401 N N . LEU A 1 12 ? -2.516 0.696 5.154 1.00 0.00 12 LEU A N 3
ATOM 3402 C CA . LEU A 1 12 ? -3.419 0.612 6.288 1.00 0.00 12 LEU A CA 3
ATOM 3403 C C . LEU A 1 12 ? -3.614 2.008 6.884 1.00 0.00 12 LEU A C 3
ATOM 3404 O O . LEU A 1 12 ? -2.678 2.805 6.927 1.00 0.00 12 LEU A O 3
ATOM 3420 N N . LEU A 1 13 ? -4.835 2.261 7.331 1.00 0.00 13 LEU A N 3
ATOM 3421 C CA . LEU A 1 13 ? -5.166 3.545 7.922 1.00 0.00 13 LEU A CA 3
ATOM 3422 C C . LEU A 1 13 ? -5.365 3.372 9.428 1.00 0.00 13 LEU A C 3
ATOM 3423 O O . LEU A 1 13 ? -5.939 2.379 9.873 1.00 0.00 13 LEU A O 3
ATOM 3439 N N . CYS A 1 14 ? -4.880 4.354 10.175 1.00 0.00 14 CYS A N 3
ATOM 3440 C CA . CYS A 1 14 ? -4.998 4.322 11.622 1.00 0.00 14 CYS A CA 3
ATOM 3441 C C . CYS A 1 14 ? -6.273 5.070 12.017 1.00 0.00 14 CYS A C 3
ATOM 3442 O O . CYS A 1 14 ? -6.808 5.850 11.231 1.00 0.00 14 CYS A O 3
ATOM 3450 N N . GLN A 1 15 ? -6.724 4.805 13.234 1.00 0.00 15 GLN A N 3
ATOM 3451 C CA . GLN A 1 15 ? -7.926 5.443 13.743 1.00 0.00 15 GLN A CA 3
ATOM 3452 C C . GLN A 1 15 ? -7.930 6.931 13.383 1.00 0.00 15 GLN A C 3
ATOM 3453 O O . GLN A 1 15 ? -8.859 7.414 12.736 1.00 0.00 15 GLN A O 3
ATOM 3467 N N . ASP A 1 16 ? -6.882 7.615 13.816 1.00 0.00 16 ASP A N 3
ATOM 3468 C CA . ASP A 1 16 ? -6.754 9.037 13.548 1.00 0.00 16 ASP A CA 3
ATOM 3469 C C . ASP A 1 16 ? -6.946 9.288 12.051 1.00 0.00 16 ASP A C 3
ATOM 3470 O O . ASP A 1 16 ? -7.615 10.243 11.659 1.00 0.00 16 ASP A O 3
ATOM 3479 N N . GLY A 1 17 ? -6.346 8.415 11.256 1.00 0.00 17 GLY A N 3
ATOM 3480 C CA . GLY A 1 17 ? -6.443 8.531 9.810 1.00 0.00 17 GLY A CA 3
ATOM 3481 C C . GLY A 1 17 ? -5.059 8.697 9.180 1.00 0.00 17 GLY A C 3
ATOM 3482 O O . GLY A 1 17 ? -4.879 9.512 8.275 1.00 0.00 17 GLY A O 3
ATOM 3486 N N . SER A 1 18 ? -4.118 7.912 9.681 1.00 0.00 18 SER A N 3
ATOM 3487 C CA . SER A 1 18 ? -2.754 7.963 9.179 1.00 0.00 18 SER A CA 3
ATOM 3488 C C . SER A 1 18 ? -2.564 6.916 8.078 1.00 0.00 18 SER A C 3
ATOM 3489 O O . SER A 1 18 ? -2.675 5.718 8.331 1.00 0.00 18 SER A O 3
ATOM 3497 N N . PHE A 1 19 ? -2.281 7.408 6.880 1.00 0.00 19 PHE A N 3
ATOM 3498 C CA . PHE A 1 19 ? -2.074 6.530 5.742 1.00 0.00 19 PHE A CA 3
ATOM 3499 C C . PHE A 1 19 ? -0.622 6.051 5.675 1.00 0.00 19 PHE A C 3
ATOM 3500 O O . PHE A 1 19 ? 0.261 6.794 5.248 1.00 0.00 19 PHE A O 3
ATOM 3517 N N . TYR A 1 20 ? -0.419 4.814 6.102 1.00 0.00 20 TYR A N 3
ATOM 3518 C CA . TYR A 1 20 ? 0.910 4.228 6.097 1.00 0.00 20 TYR A CA 3
ATOM 3519 C C . TYR A 1 20 ? 0.992 3.067 5.106 1.00 0.00 20 TYR A C 3
ATOM 3520 O O . TYR A 1 20 ? 0.164 2.158 5.139 1.00 0.00 20 TYR A O 3
ATOM 3538 N N . GLY A 1 21 ? 1.999 3.133 4.247 1.00 0.00 21 GLY A N 3
ATOM 3539 C CA . GLY A 1 21 ? 2.201 2.098 3.247 1.00 0.00 21 GLY A CA 3
ATOM 3540 C C . GLY A 1 21 ? 3.531 1.373 3.468 1.00 0.00 21 GLY A C 3
ATOM 3541 O O . GLY A 1 21 ? 4.550 2.008 3.734 1.00 0.00 21 GLY A O 3
ATOM 3545 N N . GLY A 1 22 ? 3.477 0.056 3.349 1.00 0.00 22 GLY A N 3
ATOM 3546 C CA . GLY A 1 22 ? 4.665 -0.761 3.532 1.00 0.00 22 GLY A CA 3
ATOM 3547 C C . GLY A 1 22 ? 4.808 -1.782 2.400 1.00 0.00 22 GLY A C 3
ATOM 3548 O O . GLY A 1 22 ? 3.902 -2.578 2.160 1.00 0.00 22 GLY A O 3
ATOM 3552 N N . TYR A 1 23 ? 5.953 -1.725 1.737 1.00 0.00 23 TYR A N 3
ATOM 3553 C CA . TYR A 1 23 ? 6.227 -2.635 0.637 1.00 0.00 23 TYR A CA 3
ATOM 3554 C C . TYR A 1 23 ? 7.253 -3.694 1.045 1.00 0.00 23 TYR A C 3
ATOM 3555 O O . TYR A 1 23 ? 8.446 -3.410 1.127 1.00 0.00 23 TYR A O 3
ATOM 3573 N N . THR A 1 24 ? 6.749 -4.896 1.290 1.00 0.00 24 THR A N 3
ATOM 3574 C CA . THR A 1 24 ? 7.608 -6.000 1.686 1.00 0.00 24 THR A CA 3
ATOM 3575 C C . THR A 1 24 ? 6.845 -7.324 1.603 1.00 0.00 24 THR A C 3
ATOM 3576 O O . THR A 1 24 ? 5.670 -7.347 1.238 1.00 0.00 24 THR A O 3
ATOM 3587 N N . THR A 1 25 ? 7.544 -8.395 1.948 1.00 0.00 25 THR A N 3
ATOM 3588 C CA . THR A 1 25 ? 6.948 -9.719 1.918 1.00 0.00 25 THR A CA 3
ATOM 3589 C C . THR A 1 25 ? 6.619 -10.190 3.335 1.00 0.00 25 THR A C 3
ATOM 3590 O O . THR A 1 25 ? 7.430 -10.038 4.248 1.00 0.00 25 THR A O 3
ATOM 3601 N N . GLU A 1 26 ? 5.427 -10.751 3.478 1.00 0.00 26 GLU A N 3
ATOM 3602 C CA . GLU A 1 26 ? 4.980 -11.244 4.769 1.00 0.00 26 GLU A CA 3
ATOM 3603 C C . GLU A 1 26 ? 4.970 -10.110 5.795 1.00 0.00 26 GLU A C 3
ATOM 3604 O O . GLU A 1 26 ? 5.714 -10.145 6.775 1.00 0.00 26 GLU A O 3
ATOM 3616 N N . PRO A 1 27 ? 4.094 -9.103 5.529 1.00 0.00 27 PRO A N 3
ATOM 3617 C CA . PRO A 1 27 ? 3.976 -7.960 6.418 1.00 0.00 27 PRO A CA 3
ATOM 3618 C C . PRO A 1 27 ? 3.215 -8.332 7.692 1.00 0.00 27 PRO A C 3
ATOM 3619 O O . PRO A 1 27 ? 3.454 -7.757 8.754 1.00 0.00 27 PRO A O 3
ATOM 3630 N N . GLU A 1 28 ? 2.313 -9.291 7.545 1.00 0.00 28 GLU A N 3
ATOM 3631 C CA . GLU A 1 28 ? 1.514 -9.746 8.670 1.00 0.00 28 GLU A CA 3
ATOM 3632 C C . GLU A 1 28 ? 2.404 -9.976 9.894 1.00 0.00 28 GLU A C 3
ATOM 3633 O O . GLU A 1 28 ? 2.104 -9.491 10.984 1.00 0.00 28 GLU A O 3
ATOM 3645 N N . ARG A 1 29 ? 3.480 -10.715 9.672 1.00 0.00 29 ARG A N 3
ATOM 3646 C CA . ARG A 1 29 ? 4.417 -11.014 10.743 1.00 0.00 29 ARG A CA 3
ATOM 3647 C C . ARG A 1 29 ? 5.261 -9.782 11.070 1.00 0.00 29 ARG A C 3
ATOM 3648 O O . ARG A 1 29 ? 5.359 -9.382 12.229 1.00 0.00 29 ARG A O 3
ATOM 3669 N N . ARG A 1 30 ? 5.849 -9.212 10.028 1.00 0.00 30 ARG A N 3
ATOM 3670 C CA . ARG A 1 30 ? 6.683 -8.033 10.190 1.00 0.00 30 ARG A CA 3
ATOM 3671 C C . ARG A 1 30 ? 5.960 -6.986 11.040 1.00 0.00 30 ARG A C 3
ATOM 3672 O O . ARG A 1 30 ? 6.544 -6.415 11.959 1.00 0.00 30 ARG A O 3
ATOM 3693 N N . LEU A 1 31 ? 4.698 -6.763 10.700 1.00 0.00 31 LEU A N 3
ATOM 3694 C CA . LEU A 1 31 ? 3.888 -5.794 11.420 1.00 0.00 31 LEU A CA 3
ATOM 3695 C C . LEU A 1 31 ? 3.809 -6.197 12.894 1.00 0.00 31 LEU A C 3
ATOM 3696 O O . LEU A 1 31 ? 4.230 -5.443 13.770 1.00 0.00 31 LEU A O 3
ATOM 3712 N N . THR A 1 32 ? 3.267 -7.384 13.120 1.00 0.00 32 THR A N 3
ATOM 3713 C CA . THR A 1 32 ? 3.126 -7.896 14.474 1.00 0.00 32 THR A CA 3
ATOM 3714 C C . THR A 1 32 ? 4.410 -7.654 15.271 1.00 0.00 32 THR A C 3
ATOM 3715 O O . THR A 1 32 ? 4.374 -7.047 16.341 1.00 0.00 32 THR A O 3
ATOM 3726 N N . GLU A 1 33 ? 5.512 -8.140 14.720 1.00 0.00 33 GLU A N 3
ATOM 3727 C CA . GLU A 1 33 ? 6.804 -7.984 15.367 1.00 0.00 33 GLU A CA 3
ATOM 3728 C C . GLU A 1 33 ? 6.944 -6.572 15.939 1.00 0.00 33 GLU A C 3
ATOM 3729 O O . GLU A 1 33 ? 7.156 -6.403 17.138 1.00 0.00 33 GLU A O 3
ATOM 3741 N N . HIS A 1 34 ? 6.820 -5.594 15.053 1.00 0.00 34 HIS A N 3
ATOM 3742 C CA . HIS A 1 34 ? 6.930 -4.202 15.454 1.00 0.00 34 HIS A CA 3
ATOM 3743 C C . HIS A 1 34 ? 6.072 -3.957 16.695 1.00 0.00 34 HIS A C 3
ATOM 3744 O O . HIS A 1 34 ? 6.582 -3.549 17.738 1.00 0.00 34 HIS A O 3
ATOM 3758 N N . ASN A 1 35 ? 4.780 -4.216 16.544 1.00 0.00 35 ASN A N 3
ATOM 3759 C CA . ASN A 1 35 ? 3.845 -4.027 17.641 1.00 0.00 35 ASN A CA 3
ATOM 3760 C C . ASN A 1 35 ? 4.477 -4.539 18.937 1.00 0.00 35 ASN A C 3
ATOM 3761 O O . ASN A 1 35 ? 4.659 -3.779 19.885 1.00 0.00 35 ASN A O 3
ATOM 3772 N N . SER A 1 36 ? 4.792 -5.826 18.936 1.00 0.00 36 SER A N 3
ATOM 3773 C CA . SER A 1 36 ? 5.399 -6.448 20.100 1.00 0.00 36 SER A CA 3
ATOM 3774 C C . SER A 1 36 ? 6.520 -5.561 20.644 1.00 0.00 36 SER A C 3
ATOM 3775 O O . SER A 1 36 ? 6.494 -5.165 21.809 1.00 0.00 36 SER A O 3
ATOM 3783 N N . GLY A 1 37 ? 7.478 -5.275 19.774 1.00 0.00 37 GLY A N 3
ATOM 3784 C CA . GLY A 1 37 ? 8.608 -4.442 20.152 1.00 0.00 37 GLY A CA 3
ATOM 3785 C C . GLY A 1 37 ? 8.142 -3.042 20.562 1.00 0.00 37 GLY A C 3
ATOM 3786 O O . GLY A 1 37 ? 7.133 -2.895 21.248 1.00 0.00 37 GLY A O 3
ATOM 3790 N N . THR A 1 38 ? 8.902 -2.050 20.122 1.00 0.00 38 THR A N 3
ATOM 3791 C CA . THR A 1 38 ? 8.581 -0.667 20.433 1.00 0.00 38 THR A CA 3
ATOM 3792 C C . THR A 1 38 ? 8.592 -0.444 21.947 1.00 0.00 38 THR A C 3
ATOM 3793 O O . THR A 1 38 ? 7.620 -0.760 22.631 1.00 0.00 38 THR A O 3
ATOM 3804 N N . GLY A 1 39 ? 9.703 0.096 22.425 1.00 0.00 39 GLY A N 3
ATOM 3805 C CA . GLY A 1 39 ? 9.854 0.364 23.845 1.00 0.00 39 GLY A CA 3
ATOM 3806 C C . GLY A 1 39 ? 9.439 1.798 24.179 1.00 0.00 39 GLY A C 3
ATOM 3807 O O . GLY A 1 39 ? 10.286 2.681 24.303 1.00 0.00 39 GLY A O 3
ATOM 3811 N N . ALA A 1 40 ? 8.135 1.987 24.317 1.00 0.00 40 ALA A N 3
ATOM 3812 C CA . ALA A 1 40 ? 7.597 3.298 24.635 1.00 0.00 40 ALA A CA 3
ATOM 3813 C C . ALA A 1 40 ? 6.585 3.168 25.775 1.00 0.00 40 ALA A C 3
ATOM 3814 O O . ALA A 1 40 ? 6.757 3.769 26.834 1.00 0.00 40 ALA A O 3
ATOM 3821 N N . LYS A 1 41 ? 5.553 2.378 25.518 1.00 0.00 41 LYS A N 3
ATOM 3822 C CA . LYS A 1 41 ? 4.513 2.162 26.510 1.00 0.00 41 LYS A CA 3
ATOM 3823 C C . LYS A 1 41 ? 4.328 0.658 26.728 1.00 0.00 41 LYS A C 3
ATOM 3824 O O . LYS A 1 41 ? 4.216 -0.103 25.769 1.00 0.00 41 LYS A O 3
ATOM 3843 N N . TYR A 1 42 ? 4.302 0.275 27.997 1.00 0.00 42 TYR A N 3
ATOM 3844 C CA . TYR A 1 42 ? 4.134 -1.123 28.352 1.00 0.00 42 TYR A CA 3
ATOM 3845 C C . TYR A 1 42 ? 2.808 -1.669 27.818 1.00 0.00 42 TYR A C 3
ATOM 3846 O O . TYR A 1 42 ? 1.749 -1.402 28.384 1.00 0.00 42 TYR A O 3
ATOM 3864 N N . THR A 1 43 ? 2.910 -2.424 26.734 1.00 0.00 43 THR A N 3
ATOM 3865 C CA . THR A 1 43 ? 1.731 -3.009 26.116 1.00 0.00 43 THR A CA 3
ATOM 3866 C C . THR A 1 43 ? 2.139 -4.041 25.063 1.00 0.00 43 THR A C 3
ATOM 3867 O O . THR A 1 43 ? 2.816 -3.707 24.091 1.00 0.00 43 THR A O 3
ATOM 3878 N N . ARG A 1 44 ? 1.710 -5.272 25.290 1.00 0.00 44 ARG A N 3
ATOM 3879 C CA . ARG A 1 44 ? 2.021 -6.355 24.372 1.00 0.00 44 ARG A CA 3
ATOM 3880 C C . ARG A 1 44 ? 0.853 -6.589 23.411 1.00 0.00 44 ARG A C 3
ATOM 3881 O O . ARG A 1 44 ? 1.034 -6.577 22.194 1.00 0.00 44 ARG A O 3
ATOM 3902 N N . LEU A 1 45 ? -0.318 -6.798 23.994 1.00 0.00 45 LEU A N 3
ATOM 3903 C CA . LEU A 1 45 ? -1.516 -7.035 23.205 1.00 0.00 45 LEU A CA 3
ATOM 3904 C C . LEU A 1 45 ? -1.783 -5.817 22.317 1.00 0.00 45 LEU A C 3
ATOM 3905 O O . LEU A 1 45 ? -1.746 -5.918 21.092 1.00 0.00 45 LEU A O 3
ATOM 3921 N N . ALA A 1 46 ? -2.049 -4.695 22.970 1.00 0.00 46 ALA A N 3
ATOM 3922 C CA . ALA A 1 46 ? -2.325 -3.461 22.254 1.00 0.00 46 ALA A CA 3
ATOM 3923 C C . ALA A 1 46 ? -3.503 -3.678 21.305 1.00 0.00 46 ALA A C 3
ATOM 3924 O O . ALA A 1 46 ? -3.311 -3.992 20.131 1.00 0.00 46 ALA A O 3
ATOM 3931 N N . LYS A 1 47 ? -4.700 -3.501 21.848 1.00 0.00 47 LYS A N 3
ATOM 3932 C CA . LYS A 1 47 ? -5.911 -3.675 21.063 1.00 0.00 47 LYS A CA 3
ATOM 3933 C C . LYS A 1 47 ? -6.450 -2.301 20.657 1.00 0.00 47 LYS A C 3
ATOM 3934 O O . LYS A 1 47 ? -7.624 -2.169 20.315 1.00 0.00 47 LYS A O 3
ATOM 3953 N N . ARG A 1 48 ? -5.566 -1.316 20.707 1.00 0.00 48 ARG A N 3
ATOM 3954 C CA . ARG A 1 48 ? -5.938 0.042 20.348 1.00 0.00 48 ARG A CA 3
ATOM 3955 C C . ARG A 1 48 ? -5.318 0.424 19.004 1.00 0.00 48 ARG A C 3
ATOM 3956 O O . ARG A 1 48 ? -4.276 -0.107 18.623 1.00 0.00 48 ARG A O 3
ATOM 3977 N N . ARG A 1 49 ? -5.984 1.344 18.320 1.00 0.00 49 ARG A N 3
ATOM 3978 C CA . ARG A 1 49 ? -5.511 1.804 17.025 1.00 0.00 49 ARG A CA 3
ATOM 3979 C C . ARG A 1 49 ? -5.690 0.707 15.973 1.00 0.00 49 ARG A C 3
ATOM 3980 O O . ARG A 1 49 ? -4.765 -0.060 15.708 1.00 0.00 49 ARG A O 3
ATOM 4001 N N . PRO A 1 50 ? -6.917 0.666 15.389 1.00 0.00 50 PRO A N 3
ATOM 4002 C CA . PRO A 1 50 ? -7.228 -0.325 14.373 1.00 0.00 50 PRO A CA 3
ATOM 4003 C C . PRO A 1 50 ? -6.568 0.030 13.040 1.00 0.00 50 PRO A C 3
ATOM 4004 O O . PRO A 1 50 ? -6.178 1.176 12.823 1.00 0.00 50 PRO A O 3
ATOM 4015 N N . VAL A 1 51 ? -6.463 -0.974 12.182 1.00 0.00 51 VAL A N 3
ATOM 4016 C CA . VAL A 1 51 ? -5.856 -0.782 10.876 1.00 0.00 51 VAL A CA 3
ATOM 4017 C C . VAL A 1 51 ? -6.799 -1.316 9.797 1.00 0.00 51 VAL A C 3
ATOM 4018 O O . VAL A 1 51 ? -7.185 -2.483 9.826 1.00 0.00 51 VAL A O 3
ATOM 4031 N N . ILE A 1 52 ? -7.146 -0.434 8.870 1.00 0.00 52 ILE A N 3
ATOM 4032 C CA . ILE A 1 52 ? -8.037 -0.801 7.783 1.00 0.00 52 ILE A CA 3
ATOM 4033 C C . ILE A 1 52 ? -7.271 -0.745 6.459 1.00 0.00 52 ILE A C 3
ATOM 4034 O O . ILE A 1 52 ? -6.563 0.224 6.188 1.00 0.00 52 ILE A O 3
ATOM 4050 N N . MET A 1 53 ? -7.439 -1.797 5.670 1.00 0.00 53 MET A N 3
ATOM 4051 C CA . MET A 1 53 ? -6.772 -1.878 4.382 1.00 0.00 53 MET A CA 3
ATOM 4052 C C . MET A 1 53 ? -7.728 -1.511 3.245 1.00 0.00 53 MET A C 3
ATOM 4053 O O . MET A 1 53 ? -8.732 -2.187 3.031 1.00 0.00 53 MET A O 3
ATOM 4067 N N . ILE A 1 54 ? -7.382 -0.439 2.547 1.00 0.00 54 ILE A N 3
ATOM 4068 C CA . ILE A 1 54 ? -8.196 0.027 1.438 1.00 0.00 54 ILE A CA 3
ATOM 4069 C C . ILE A 1 54 ? -7.398 -0.094 0.138 1.00 0.00 54 ILE A C 3
ATOM 4070 O O . ILE A 1 54 ? -7.843 0.365 -0.913 1.00 0.00 54 ILE A O 3
ATOM 4086 N N . HIS A 1 55 ? -6.232 -0.713 0.253 1.00 0.00 55 HIS A N 3
ATOM 4087 C CA . HIS A 1 55 ? -5.367 -0.899 -0.900 1.00 0.00 55 HIS A CA 3
ATOM 4088 C C . HIS A 1 55 ? -4.665 -2.254 -0.801 1.00 0.00 55 HIS A C 3
ATOM 4089 O O . HIS A 1 55 ? -4.418 -2.751 0.298 1.00 0.00 55 HIS A O 3
ATOM 4103 N N . THR A 1 56 ? -4.361 -2.815 -1.963 1.00 0.00 56 THR A N 3
ATOM 4104 C CA . THR A 1 56 ? -3.691 -4.103 -2.019 1.00 0.00 56 THR A CA 3
ATOM 4105 C C . THR A 1 56 ? -2.990 -4.280 -3.367 1.00 0.00 56 THR A C 3
ATOM 4106 O O . THR A 1 56 ? -3.623 -4.640 -4.359 1.00 0.00 56 THR A O 3
ATOM 4117 N N . GLU A 1 57 ? -1.690 -4.017 -3.361 1.00 0.00 57 GLU A N 3
ATOM 4118 C CA . GLU A 1 57 ? -0.896 -4.143 -4.570 1.00 0.00 57 GLU A CA 3
ATOM 4119 C C . GLU A 1 57 ? 0.130 -5.267 -4.417 1.00 0.00 57 GLU A C 3
ATOM 4120 O O . GLU A 1 57 ? 0.710 -5.442 -3.348 1.00 0.00 57 GLU A O 3
ATOM 4132 N N . LYS A 1 58 ? 0.321 -6.002 -5.503 1.00 0.00 58 LYS A N 3
ATOM 4133 C CA . LYS A 1 58 ? 1.267 -7.105 -5.504 1.00 0.00 58 LYS A CA 3
ATOM 4134 C C . LYS A 1 58 ? 2.041 -7.108 -6.823 1.00 0.00 58 LYS A C 3
ATOM 4135 O O . LYS A 1 58 ? 1.486 -7.429 -7.872 1.00 0.00 58 LYS A O 3
ATOM 4154 N N . PHE A 1 59 ? 3.313 -6.746 -6.727 1.00 0.00 59 PHE A N 3
ATOM 4155 C CA . PHE A 1 59 ? 4.168 -6.702 -7.901 1.00 0.00 59 PHE A CA 3
ATOM 4156 C C . PHE A 1 59 ? 5.515 -7.372 -7.622 1.00 0.00 59 PHE A C 3
ATOM 4157 O O . PHE A 1 59 ? 5.992 -7.367 -6.488 1.00 0.00 59 PHE A O 3
ATOM 4174 N N . GLU A 1 60 ? 6.092 -7.931 -8.675 1.00 0.00 60 GLU A N 3
ATOM 4175 C CA . GLU A 1 60 ? 7.376 -8.601 -8.558 1.00 0.00 60 GLU A CA 3
ATOM 4176 C C . GLU A 1 60 ? 8.489 -7.720 -9.127 1.00 0.00 60 GLU A C 3
ATOM 4177 O O . GLU A 1 60 ? 9.671 -8.002 -8.926 1.00 0.00 60 GLU A O 3
ATOM 4189 N N . THR A 1 61 ? 8.074 -6.675 -9.826 1.00 0.00 61 THR A N 3
ATOM 4190 C CA . THR A 1 61 ? 9.023 -5.752 -10.426 1.00 0.00 61 THR A CA 3
ATOM 4191 C C . THR A 1 61 ? 9.179 -4.505 -9.551 1.00 0.00 61 THR A C 3
ATOM 4192 O O . THR A 1 61 ? 8.195 -3.978 -9.036 1.00 0.00 61 THR A O 3
ATOM 4203 N N . ARG A 1 62 ? 10.423 -4.071 -9.412 1.00 0.00 62 ARG A N 3
ATOM 4204 C CA . ARG A 1 62 ? 10.721 -2.897 -8.609 1.00 0.00 62 ARG A CA 3
ATOM 4205 C C . ARG A 1 62 ? 10.320 -1.626 -9.361 1.00 0.00 62 ARG A C 3
ATOM 4206 O O . ARG A 1 62 ? 9.674 -0.744 -8.795 1.00 0.00 62 ARG A O 3
ATOM 4227 N N . SER A 1 63 ? 10.720 -1.572 -10.622 1.00 0.00 63 SER A N 3
ATOM 4228 C CA . SER A 1 63 ? 10.411 -0.423 -11.457 1.00 0.00 63 SER A CA 3
ATOM 4229 C C . SER A 1 63 ? 8.967 0.024 -11.219 1.00 0.00 63 SER A C 3
ATOM 4230 O O . SER A 1 63 ? 8.690 1.218 -11.124 1.00 0.00 63 SER A O 3
ATOM 4238 N N . GLU A 1 64 ? 8.084 -0.961 -11.130 1.00 0.00 64 GLU A N 3
ATOM 4239 C CA . GLU A 1 64 ? 6.675 -0.686 -10.906 1.00 0.00 64 GLU A CA 3
ATOM 4240 C C . GLU A 1 64 ? 6.445 -0.243 -9.460 1.00 0.00 64 GLU A C 3
ATOM 4241 O O . GLU A 1 64 ? 5.871 0.818 -9.215 1.00 0.00 64 GLU A O 3
ATOM 4253 N N . ALA A 1 65 ? 6.904 -1.077 -8.538 1.00 0.00 65 ALA A N 3
ATOM 4254 C CA . ALA A 1 65 ? 6.755 -0.787 -7.124 1.00 0.00 65 ALA A CA 3
ATOM 4255 C C . ALA A 1 65 ? 7.051 0.695 -6.878 1.00 0.00 65 ALA A C 3
ATOM 4256 O O . ALA A 1 65 ? 6.216 1.418 -6.337 1.00 0.00 65 ALA A O 3
ATOM 4263 N N . THR A 1 66 ? 8.243 1.103 -7.289 1.00 0.00 66 THR A N 3
ATOM 4264 C CA . THR A 1 66 ? 8.660 2.484 -7.120 1.00 0.00 66 THR A CA 3
ATOM 4265 C C . THR A 1 66 ? 7.683 3.426 -7.827 1.00 0.00 66 THR A C 3
ATOM 4266 O O . THR A 1 66 ? 7.344 4.485 -7.301 1.00 0.00 66 THR A O 3
ATOM 4277 N N . LYS A 1 67 ? 7.257 3.007 -9.010 1.00 0.00 67 LYS A N 3
ATOM 4278 C CA . LYS A 1 67 ? 6.326 3.799 -9.793 1.00 0.00 67 LYS A CA 3
ATOM 4279 C C . LYS A 1 67 ? 5.052 4.035 -8.979 1.00 0.00 67 LYS A C 3
ATOM 4280 O O . LYS A 1 67 ? 4.562 5.160 -8.900 1.00 0.00 67 LYS A O 3
ATOM 4299 N N . ALA A 1 68 ? 4.553 2.955 -8.396 1.00 0.00 68 ALA A N 3
ATOM 4300 C CA . ALA A 1 68 ? 3.345 3.031 -7.591 1.00 0.00 68 ALA A CA 3
ATOM 4301 C C . ALA A 1 68 ? 3.522 4.103 -6.513 1.00 0.00 68 ALA A C 3
ATOM 4302 O O . ALA A 1 68 ? 2.580 4.824 -6.191 1.00 0.00 68 ALA A O 3
ATOM 4309 N N . GLU A 1 69 ? 4.735 4.171 -5.987 1.00 0.00 69 GLU A N 3
ATOM 4310 C CA . GLU A 1 69 ? 5.047 5.141 -4.951 1.00 0.00 69 GLU A CA 3
ATOM 4311 C C . GLU A 1 69 ? 5.058 6.555 -5.535 1.00 0.00 69 GLU A C 3
ATOM 4312 O O . GLU A 1 69 ? 4.392 7.450 -5.016 1.00 0.00 69 GLU A O 3
ATOM 4324 N N . ALA A 1 70 ? 5.820 6.713 -6.607 1.00 0.00 70 ALA A N 3
ATOM 4325 C CA . ALA A 1 70 ? 5.925 8.002 -7.268 1.00 0.00 70 ALA A CA 3
ATOM 4326 C C . ALA A 1 70 ? 4.545 8.663 -7.313 1.00 0.00 70 ALA A C 3
ATOM 4327 O O . ALA A 1 70 ? 4.327 9.698 -6.686 1.00 0.00 70 ALA A O 3
ATOM 4334 N N . ALA A 1 71 ? 3.650 8.035 -8.061 1.00 0.00 71 ALA A N 3
ATOM 4335 C CA . ALA A 1 71 ? 2.297 8.548 -8.196 1.00 0.00 71 ALA A CA 3
ATOM 4336 C C . ALA A 1 71 ? 1.720 8.826 -6.805 1.00 0.00 71 ALA A C 3
ATOM 4337 O O . ALA A 1 71 ? 1.222 9.919 -6.543 1.00 0.00 71 ALA A O 3
ATOM 4344 N N . PHE A 1 72 ? 1.806 7.815 -5.953 1.00 0.00 72 PHE A N 3
ATOM 4345 C CA . PHE A 1 72 ? 1.299 7.937 -4.596 1.00 0.00 72 PHE A CA 3
ATOM 4346 C C . PHE A 1 72 ? 1.740 9.259 -3.962 1.00 0.00 72 PHE A C 3
ATOM 4347 O O . PHE A 1 72 ? 0.914 10.010 -3.447 1.00 0.00 72 PHE A O 3
ATOM 4364 N N . LYS A 1 73 ? 3.042 9.500 -4.019 1.00 0.00 73 LYS A N 3
ATOM 4365 C CA . LYS A 1 73 ? 3.603 10.716 -3.458 1.00 0.00 73 LYS A CA 3
ATOM 4366 C C . LYS A 1 73 ? 2.775 11.916 -3.921 1.00 0.00 73 LYS A C 3
ATOM 4367 O O . LYS A 1 73 ? 2.675 12.918 -3.213 1.00 0.00 73 LYS A O 3
ATOM 4386 N N . LYS A 1 74 ? 2.198 11.776 -5.107 1.00 0.00 74 LYS A N 3
ATOM 4387 C CA . LYS A 1 74 ? 1.381 12.836 -5.671 1.00 0.00 74 LYS A CA 3
ATOM 4388 C C . LYS A 1 74 ? -0.078 12.618 -5.268 1.00 0.00 74 LYS A C 3
ATOM 4389 O O . LYS A 1 74 ? -0.771 13.565 -4.897 1.00 0.00 74 LYS A O 3
ATOM 4408 N N . LEU A 1 75 ? -0.503 11.367 -5.354 1.00 0.00 75 LEU A N 3
ATOM 4409 C CA . LEU A 1 75 ? -1.867 11.013 -5.004 1.00 0.00 75 LEU A CA 3
ATOM 4410 C C . LEU A 1 75 ? -2.137 11.415 -3.552 1.00 0.00 75 LEU A C 3
ATOM 4411 O O . LEU A 1 75 ? -1.204 11.660 -2.789 1.00 0.00 75 LEU A O 3
ATOM 4427 N N . THR A 1 76 ? -3.417 11.471 -3.215 1.00 0.00 76 THR A N 3
ATOM 4428 C CA . THR A 1 76 ? -3.820 11.840 -1.868 1.00 0.00 76 THR A CA 3
ATOM 4429 C C . THR A 1 76 ? -4.881 10.869 -1.345 1.00 0.00 76 THR A C 3
ATOM 4430 O O . THR A 1 76 ? -5.225 9.898 -2.016 1.00 0.00 76 THR A O 3
ATOM 4441 N N . ARG A 1 77 ? -5.369 11.166 -0.150 1.00 0.00 77 ARG A N 3
ATOM 4442 C CA . ARG A 1 77 ? -6.384 10.332 0.472 1.00 0.00 77 ARG A CA 3
ATOM 4443 C C . ARG A 1 77 ? -7.532 10.072 -0.507 1.00 0.00 77 ARG A C 3
ATOM 4444 O O . ARG A 1 77 ? -8.301 9.130 -0.330 1.00 0.00 77 ARG A O 3
ATOM 4465 N N . LYS A 1 78 ? -7.610 10.927 -1.515 1.00 0.00 78 LYS A N 3
ATOM 4466 C CA . LYS A 1 78 ? -8.650 10.803 -2.523 1.00 0.00 78 LYS A CA 3
ATOM 4467 C C . LYS A 1 78 ? -8.082 10.092 -3.752 1.00 0.00 78 LYS A C 3
ATOM 4468 O O . LYS A 1 78 ? -8.382 8.923 -3.992 1.00 0.00 78 LYS A O 3
ATOM 4487 N N . GLN A 1 79 ? -7.271 10.826 -4.499 1.00 0.00 79 GLN A N 3
ATOM 4488 C CA . GLN A 1 79 ? -6.659 10.281 -5.698 1.00 0.00 79 GLN A CA 3
ATOM 4489 C C . GLN A 1 79 ? -6.363 8.791 -5.512 1.00 0.00 79 GLN A C 3
ATOM 4490 O O . GLN A 1 79 ? -6.742 7.970 -6.346 1.00 0.00 79 GLN A O 3
ATOM 4504 N N . LYS A 1 80 ? -5.690 8.487 -4.413 1.00 0.00 80 LYS A N 3
ATOM 4505 C CA . LYS A 1 80 ? -5.338 7.111 -4.105 1.00 0.00 80 LYS A CA 3
ATOM 4506 C C . LYS A 1 80 ? -6.597 6.242 -4.169 1.00 0.00 80 LYS A C 3
ATOM 4507 O O . LYS A 1 80 ? -6.674 5.314 -4.971 1.00 0.00 80 LYS A O 3
ATOM 4526 N N . GLU A 1 81 ? -7.549 6.575 -3.312 1.00 0.00 81 GLU A N 3
ATOM 4527 C CA . GLU A 1 81 ? -8.801 5.837 -3.260 1.00 0.00 81 GLU A CA 3
ATOM 4528 C C . GLU A 1 81 ? -9.217 5.398 -4.666 1.00 0.00 81 GLU A C 3
ATOM 4529 O O . GLU A 1 81 ? -9.486 4.220 -4.897 1.00 0.00 81 GLU A O 3
ATOM 4541 N N . GLN A 1 82 ? -9.256 6.368 -5.567 1.00 0.00 82 GLN A N 3
ATOM 4542 C CA . GLN A 1 82 ? -9.634 6.098 -6.943 1.00 0.00 82 GLN A CA 3
ATOM 4543 C C . GLN A 1 82 ? -8.509 5.353 -7.666 1.00 0.00 82 GLN A C 3
ATOM 4544 O O . GLN A 1 82 ? -8.698 4.227 -8.121 1.00 0.00 82 GLN A O 3
ATOM 4558 N N . TYR A 1 83 ? -7.365 6.014 -7.750 1.00 0.00 83 TYR A N 3
ATOM 4559 C CA . TYR A 1 83 ? -6.210 5.430 -8.410 1.00 0.00 83 TYR A CA 3
ATOM 4560 C C . TYR A 1 83 ? -6.145 3.921 -8.167 1.00 0.00 83 TYR A C 3
ATOM 4561 O O . TYR A 1 83 ? -5.886 3.151 -9.089 1.00 0.00 83 TYR A O 3
ATOM 4579 N N . LEU A 1 84 ? -6.383 3.544 -6.918 1.00 0.00 84 LEU A N 3
ATOM 4580 C CA . LEU A 1 84 ? -6.356 2.141 -6.543 1.00 0.00 84 LEU A CA 3
ATOM 4581 C C . LEU A 1 84 ? -7.704 1.501 -6.879 1.00 0.00 84 LEU A C 3
ATOM 4582 O O . LEU A 1 84 ? -7.760 0.513 -7.609 1.00 0.00 84 LEU A O 3
ATOM 4598 N N . LYS A 1 85 ? -8.755 2.089 -6.328 1.00 0.00 85 LYS A N 3
ATOM 4599 C CA . LYS A 1 85 ? -10.099 1.588 -6.561 1.00 0.00 85 LYS A CA 3
ATOM 4600 C C . LYS A 1 85 ? -10.262 1.242 -8.042 1.00 0.00 85 LYS A C 3
ATOM 4601 O O . LYS A 1 85 ? -10.722 0.153 -8.383 1.00 0.00 85 LYS A O 3
ATOM 4620 N N . THR A 1 86 ? -9.876 2.191 -8.884 1.00 0.00 86 THR A N 3
ATOM 4621 C CA . THR A 1 86 ? -9.972 2.000 -10.321 1.00 0.00 86 THR A CA 3
ATOM 4622 C C . THR A 1 86 ? -9.497 0.598 -10.707 1.00 0.00 86 THR A C 3
ATOM 4623 O O . THR A 1 86 ? -10.072 -0.034 -11.592 1.00 0.00 86 THR A O 3
ATOM 4634 N N . PHE A 1 87 ? -8.453 0.153 -10.023 1.00 0.00 87 PHE A N 3
ATOM 4635 C CA . PHE A 1 87 ? -7.894 -1.162 -10.284 1.00 0.00 87 PHE A CA 3
ATOM 4636 C C . PHE A 1 87 ? -8.479 -2.205 -9.329 1.00 0.00 87 PHE A C 3
ATOM 4637 O O . PHE A 1 87 ? -8.849 -3.300 -9.749 1.00 0.00 87 PHE A O 3
ATOM 4654 N N . HIS A 1 88 ? -8.547 -1.828 -8.060 1.00 0.00 88 HIS A N 3
ATOM 4655 C CA . HIS A 1 88 ? -9.080 -2.716 -7.042 1.00 0.00 88 HIS A CA 3
ATOM 4656 C C . HIS A 1 88 ? -10.396 -3.326 -7.531 1.00 0.00 88 HIS A C 3
ATOM 4657 O O . HIS A 1 88 ? -10.637 -4.518 -7.351 1.00 0.00 88 HIS A O 3
ATOM 4671 N N . LEU A 1 89 ? -11.213 -2.477 -8.138 1.00 0.00 89 LEU A N 3
ATOM 4672 C CA . LEU A 1 89 ? -12.498 -2.916 -8.655 1.00 0.00 89 LEU A CA 3
ATOM 4673 C C . LEU A 1 89 ? -12.275 -3.975 -9.736 1.00 0.00 89 LEU A C 3
ATOM 4674 O O . LEU A 1 89 ? -12.725 -5.112 -9.601 1.00 0.00 89 LEU A O 3
ATOM 4690 N N . GLU A 1 90 ? -11.578 -3.564 -10.786 1.00 0.00 90 GLU A N 3
ATOM 4691 C CA . GLU A 1 90 ? -11.288 -4.462 -11.890 1.00 0.00 90 GLU A CA 3
ATOM 4692 C C . GLU A 1 90 ? -10.223 -5.481 -11.481 1.00 0.00 90 GLU A C 3
ATOM 4693 O O . GLU A 1 90 ? -9.762 -5.478 -10.340 1.00 0.00 90 GLU A O 3
ATOM 4705 N N . HIS A 1 91 ? -9.864 -6.329 -12.433 1.00 0.00 91 HIS A N 3
ATOM 4706 C CA . HIS A 1 91 ? -8.863 -7.353 -12.185 1.00 0.00 91 HIS A CA 3
ATOM 4707 C C . HIS A 1 91 ? -8.213 -7.766 -13.507 1.00 0.00 91 HIS A C 3
ATOM 4708 O O . HIS A 1 91 ? -8.902 -7.953 -14.510 1.00 0.00 91 HIS A O 3
ATOM 4722 N N . HIS A 1 92 ? -6.896 -7.897 -13.468 1.00 0.00 92 HIS A N 3
ATOM 4723 C CA . HIS A 1 92 ? -6.145 -8.285 -14.651 1.00 0.00 92 HIS A CA 3
ATOM 4724 C C . HIS A 1 92 ? -5.464 -9.632 -14.406 1.00 0.00 92 HIS A C 3
ATOM 4725 O O . HIS A 1 92 ? -5.451 -10.132 -13.282 1.00 0.00 92 HIS A O 3
ATOM 4739 N N . HIS A 1 93 ? -4.914 -10.184 -15.478 1.00 0.00 93 HIS A N 3
ATOM 4740 C CA . HIS A 1 93 ? -4.233 -11.465 -15.395 1.00 0.00 93 HIS A CA 3
ATOM 4741 C C . HIS A 1 93 ? -2.839 -11.265 -14.795 1.00 0.00 93 HIS A C 3
ATOM 4742 O O . HIS A 1 93 ? -2.148 -10.303 -15.125 1.00 0.00 93 HIS A O 3
ATOM 4756 N N . HIS A 1 94 ? -2.468 -12.192 -13.922 1.00 0.00 94 HIS A N 3
ATOM 4757 C CA . HIS A 1 94 ? -1.170 -12.130 -13.273 1.00 0.00 94 HIS A CA 3
ATOM 4758 C C . HIS A 1 94 ? -0.635 -13.549 -13.060 1.00 0.00 94 HIS A C 3
ATOM 4759 O O . HIS A 1 94 ? -1.341 -14.525 -13.307 1.00 0.00 94 HIS A O 3
ATOM 4773 N N . HIS A 1 95 ? 0.608 -13.615 -12.608 1.00 0.00 95 HIS A N 3
ATOM 4774 C CA . HIS A 1 95 ? 1.246 -14.897 -12.360 1.00 0.00 95 HIS A CA 3
ATOM 4775 C C . HIS A 1 95 ? 1.294 -15.165 -10.854 1.00 0.00 95 HIS A C 3
ATOM 4776 O O . HIS A 1 95 ? 1.944 -14.432 -10.111 1.00 0.00 95 HIS A O 3
ATOM 4790 N N . HIS A 1 96 ? 0.598 -16.217 -10.450 1.00 0.00 96 HIS A N 3
ATOM 4791 C CA . HIS A 1 96 ? 0.554 -16.589 -9.046 1.00 0.00 96 HIS A CA 3
ATOM 4792 C C . HIS A 1 96 ? 1.973 -16.625 -8.479 1.00 0.00 96 HIS A C 3
ATOM 4793 O O . HIS A 1 96 ? 2.297 -17.482 -7.657 1.00 0.00 96 HIS A O 3
ATOM 4807 N N . MET A 1 1 ? -3.747 -12.935 4.320 1.00 0.00 1 MET A N 4
ATOM 4808 C CA . MET A 1 1 ? -2.507 -12.824 5.068 1.00 0.00 1 MET A CA 4
ATOM 4809 C C . MET A 1 1 ? -1.526 -13.928 4.671 1.00 0.00 1 MET A C 4
ATOM 4810 O O . MET A 1 1 ? -1.216 -14.808 5.474 1.00 0.00 1 MET A O 4
ATOM 4824 N N . GLU A 1 2 ? -1.063 -13.847 3.432 1.00 0.00 2 GLU A N 4
ATOM 4825 C CA . GLU A 1 2 ? -0.123 -14.830 2.918 1.00 0.00 2 GLU A CA 4
ATOM 4826 C C . GLU A 1 2 ? 0.632 -14.262 1.714 1.00 0.00 2 GLU A C 4
ATOM 4827 O O . GLU A 1 2 ? 0.328 -14.600 0.571 1.00 0.00 2 GLU A O 4
ATOM 4839 N N . ASN A 1 3 ? 1.601 -13.409 2.012 1.00 0.00 3 ASN A N 4
ATOM 4840 C CA . ASN A 1 3 ? 2.402 -12.793 0.968 1.00 0.00 3 ASN A CA 4
ATOM 4841 C C . ASN A 1 3 ? 3.849 -13.275 1.089 1.00 0.00 3 ASN A C 4
ATOM 4842 O O . ASN A 1 3 ? 4.469 -13.131 2.141 1.00 0.00 3 ASN A O 4
ATOM 4853 N N . LYS A 1 4 ? 4.342 -13.839 -0.004 1.00 0.00 4 LYS A N 4
ATOM 4854 C CA . LYS A 1 4 ? 5.704 -14.344 -0.034 1.00 0.00 4 LYS A CA 4
ATOM 4855 C C . LYS A 1 4 ? 6.391 -13.873 -1.317 1.00 0.00 4 LYS A C 4
ATOM 4856 O O . LYS A 1 4 ? 5.941 -14.187 -2.418 1.00 0.00 4 LYS A O 4
ATOM 4875 N N . LYS A 1 5 ? 7.470 -13.126 -1.133 1.00 0.00 5 LYS A N 4
ATOM 4876 C CA . LYS A 1 5 ? 8.223 -12.608 -2.262 1.00 0.00 5 LYS A CA 4
ATOM 4877 C C . LYS A 1 5 ? 7.428 -11.481 -2.926 1.00 0.00 5 LYS A C 4
ATOM 4878 O O . LYS A 1 5 ? 6.200 -11.460 -2.859 1.00 0.00 5 LYS A O 4
ATOM 4897 N N . SER A 1 6 ? 8.161 -10.572 -3.552 1.00 0.00 6 SER A N 4
ATOM 4898 C CA . SER A 1 6 ? 7.540 -9.445 -4.226 1.00 0.00 6 SER A CA 4
ATOM 4899 C C . SER A 1 6 ? 7.300 -8.306 -3.232 1.00 0.00 6 SER A C 4
ATOM 4900 O O . SER A 1 6 ? 7.802 -8.342 -2.110 1.00 0.00 6 SER A O 4
ATOM 4908 N N . HIS A 1 7 ? 6.535 -7.323 -3.680 1.00 0.00 7 HIS A N 4
ATOM 4909 C CA . HIS A 1 7 ? 6.223 -6.177 -2.843 1.00 0.00 7 HIS A CA 4
ATOM 4910 C C . HIS A 1 7 ? 4.731 -5.853 -2.950 1.00 0.00 7 HIS A C 4
ATOM 4911 O O . HIS A 1 7 ? 4.247 -5.482 -4.018 1.00 0.00 7 HIS A O 4
ATOM 4925 N N . TYR A 1 8 ? 4.043 -6.009 -1.829 1.00 0.00 8 TYR A N 4
ATOM 4926 C CA . TYR A 1 8 ? 2.616 -5.739 -1.782 1.00 0.00 8 TYR A CA 4
ATOM 4927 C C . TYR A 1 8 ? 2.332 -4.405 -1.089 1.00 0.00 8 TYR A C 4
ATOM 4928 O O . TYR A 1 8 ? 2.695 -4.215 0.071 1.00 0.00 8 TYR A O 4
ATOM 4946 N N . PHE A 1 9 ? 1.688 -3.515 -1.829 1.00 0.00 9 PHE A N 4
ATOM 4947 C CA . PHE A 1 9 ? 1.351 -2.205 -1.299 1.00 0.00 9 PHE A CA 4
ATOM 4948 C C . PHE A 1 9 ? 0.066 -2.261 -0.472 1.00 0.00 9 PHE A C 4
ATOM 4949 O O . PHE A 1 9 ? -1.034 -2.245 -1.024 1.00 0.00 9 PHE A O 4
ATOM 4966 N N . TYR A 1 10 ? 0.247 -2.325 0.839 1.00 0.00 10 TYR A N 4
ATOM 4967 C CA . TYR A 1 10 ? -0.885 -2.384 1.749 1.00 0.00 10 TYR A CA 4
ATOM 4968 C C . TYR A 1 10 ? -0.979 -1.109 2.588 1.00 0.00 10 TYR A C 4
ATOM 4969 O O . TYR A 1 10 ? -0.243 -0.944 3.561 1.00 0.00 10 TYR A O 4
ATOM 4987 N N . VAL A 1 11 ? -1.892 -0.238 2.182 1.00 0.00 11 VAL A N 4
ATOM 4988 C CA . VAL A 1 11 ? -2.093 1.019 2.885 1.00 0.00 11 VAL A CA 4
ATOM 4989 C C . VAL A 1 11 ? -3.106 0.811 4.012 1.00 0.00 11 VAL A C 4
ATOM 4990 O O . VAL A 1 11 ? -4.314 0.847 3.778 1.00 0.00 11 VAL A O 4
ATOM 5003 N N . LEU A 1 12 ? -2.579 0.601 5.209 1.00 0.00 12 LEU A N 4
ATOM 5004 C CA . LEU A 1 12 ? -3.424 0.388 6.371 1.00 0.00 12 LEU A CA 4
ATOM 5005 C C . LEU A 1 12 ? -3.978 1.733 6.846 1.00 0.00 12 LEU A C 4
ATOM 5006 O O . LEU A 1 12 ? -3.371 2.776 6.612 1.00 0.00 12 LEU A O 4
ATOM 5022 N N . LEU A 1 13 ? -5.124 1.663 7.508 1.00 0.00 13 LEU A N 4
ATOM 5023 C CA . LEU A 1 13 ? -5.767 2.862 8.020 1.00 0.00 13 LEU A CA 4
ATOM 5024 C C . LEU A 1 13 ? -5.725 2.846 9.549 1.00 0.00 13 LEU A C 4
ATOM 5025 O O . LEU A 1 13 ? -5.745 1.780 10.162 1.00 0.00 13 LEU A O 4
ATOM 5041 N N . CYS A 1 14 ? -5.666 4.040 10.119 1.00 0.00 14 CYS A N 4
ATOM 5042 C CA . CYS A 1 14 ? -5.621 4.176 11.565 1.00 0.00 14 CYS A CA 4
ATOM 5043 C C . CYS A 1 14 ? -6.909 4.865 12.023 1.00 0.00 14 CYS A C 4
ATOM 5044 O O . CYS A 1 14 ? -7.568 5.544 11.237 1.00 0.00 14 CYS A O 4
ATOM 5052 N N . GLN A 1 15 ? -7.229 4.667 13.293 1.00 0.00 15 GLN A N 4
ATOM 5053 C CA . GLN A 1 15 ? -8.426 5.259 13.865 1.00 0.00 15 GLN A CA 4
ATOM 5054 C C . GLN A 1 15 ? -8.546 6.725 13.440 1.00 0.00 15 GLN A C 4
ATOM 5055 O O . GLN A 1 15 ? -9.645 7.209 13.174 1.00 0.00 15 GLN A O 4
ATOM 5069 N N . ASP A 1 16 ? -7.402 7.389 13.390 1.00 0.00 16 ASP A N 4
ATOM 5070 C CA . ASP A 1 16 ? -7.366 8.789 13.003 1.00 0.00 16 ASP A CA 4
ATOM 5071 C C . ASP A 1 16 ? -7.705 8.911 11.515 1.00 0.00 16 ASP A C 4
ATOM 5072 O O . ASP A 1 16 ? -8.409 9.834 11.110 1.00 0.00 16 ASP A O 4
ATOM 5081 N N . GLY A 1 17 ? -7.188 7.967 10.744 1.00 0.00 17 GLY A N 4
ATOM 5082 C CA . GLY A 1 17 ? -7.427 7.957 9.312 1.00 0.00 17 GLY A CA 4
ATOM 5083 C C . GLY A 1 17 ? -6.138 8.242 8.538 1.00 0.00 17 GLY A C 4
ATOM 5084 O O . GLY A 1 17 ? -6.135 9.041 7.602 1.00 0.00 17 GLY A O 4
ATOM 5088 N N . SER A 1 18 ? -5.072 7.574 8.958 1.00 0.00 18 SER A N 4
ATOM 5089 C CA . SER A 1 18 ? -3.781 7.748 8.316 1.00 0.00 18 SER A CA 4
ATOM 5090 C C . SER A 1 18 ? -3.504 6.575 7.373 1.00 0.00 18 SER A C 4
ATOM 5091 O O . SER A 1 18 ? -3.727 5.419 7.731 1.00 0.00 18 SER A O 4
ATOM 5099 N N . PHE A 1 19 ? -3.020 6.912 6.186 1.00 0.00 19 PHE A N 4
ATOM 5100 C CA . PHE A 1 19 ? -2.711 5.901 5.189 1.00 0.00 19 PHE A CA 4
ATOM 5101 C C . PHE A 1 19 ? -1.259 5.436 5.315 1.00 0.00 19 PHE A C 4
ATOM 5102 O O . PHE A 1 19 ? -0.343 6.115 4.853 1.00 0.00 19 PHE A O 4
ATOM 5119 N N . TYR A 1 20 ? -1.094 4.281 5.942 1.00 0.00 20 TYR A N 4
ATOM 5120 C CA . TYR A 1 20 ? 0.231 3.715 6.133 1.00 0.00 20 TYR A CA 4
ATOM 5121 C C . TYR A 1 20 ? 0.625 2.827 4.952 1.00 0.00 20 TYR A C 4
ATOM 5122 O O . TYR A 1 20 ? 0.329 1.633 4.942 1.00 0.00 20 TYR A O 4
ATOM 5140 N N . GLY A 1 21 ? 1.285 3.445 3.983 1.00 0.00 21 GLY A N 4
ATOM 5141 C CA . GLY A 1 21 ? 1.721 2.726 2.798 1.00 0.00 21 GLY A CA 4
ATOM 5142 C C . GLY A 1 21 ? 2.907 1.812 3.118 1.00 0.00 21 GLY A C 4
ATOM 5143 O O . GLY A 1 21 ? 4.024 2.284 3.314 1.00 0.00 21 GLY A O 4
ATOM 5147 N N . GLY A 1 22 ? 2.621 0.519 3.159 1.00 0.00 22 GLY A N 4
ATOM 5148 C CA . GLY A 1 22 ? 3.648 -0.466 3.452 1.00 0.00 22 GLY A CA 4
ATOM 5149 C C . GLY A 1 22 ? 3.898 -1.371 2.245 1.00 0.00 22 GLY A C 4
ATOM 5150 O O . GLY A 1 22 ? 2.971 -1.987 1.724 1.00 0.00 22 GLY A O 4
ATOM 5154 N N . TYR A 1 23 ? 5.158 -1.425 1.836 1.00 0.00 23 TYR A N 4
ATOM 5155 C CA . TYR A 1 23 ? 5.542 -2.244 0.699 1.00 0.00 23 TYR A CA 4
ATOM 5156 C C . TYR A 1 23 ? 6.356 -3.459 1.151 1.00 0.00 23 TYR A C 4
ATOM 5157 O O . TYR A 1 23 ? 7.573 -3.370 1.312 1.00 0.00 23 TYR A O 4
ATOM 5175 N N . THR A 1 24 ? 5.653 -4.565 1.340 1.00 0.00 24 THR A N 4
ATOM 5176 C CA . THR A 1 24 ? 6.294 -5.795 1.771 1.00 0.00 24 THR A CA 4
ATOM 5177 C C . THR A 1 24 ? 5.336 -6.978 1.618 1.00 0.00 24 THR A C 4
ATOM 5178 O O . THR A 1 24 ? 4.193 -6.805 1.198 1.00 0.00 24 THR A O 4
ATOM 5189 N N . THR A 1 25 ? 5.837 -8.154 1.970 1.00 0.00 25 THR A N 4
ATOM 5190 C CA . THR A 1 25 ? 5.039 -9.365 1.878 1.00 0.00 25 THR A CA 4
ATOM 5191 C C . THR A 1 25 ? 5.065 -10.122 3.208 1.00 0.00 25 THR A C 4
ATOM 5192 O O . THR A 1 25 ? 6.134 -10.474 3.705 1.00 0.00 25 THR A O 4
ATOM 5203 N N . GLU A 1 26 ? 3.875 -10.351 3.744 1.00 0.00 26 GLU A N 4
ATOM 5204 C CA . GLU A 1 26 ? 3.748 -11.060 5.005 1.00 0.00 26 GLU A CA 4
ATOM 5205 C C . GLU A 1 26 ? 4.077 -10.129 6.174 1.00 0.00 26 GLU A C 4
ATOM 5206 O O . GLU A 1 26 ? 5.139 -10.240 6.782 1.00 0.00 26 GLU A O 4
ATOM 5218 N N . PRO A 1 27 ? 3.118 -9.206 6.461 1.00 0.00 27 PRO A N 4
ATOM 5219 C CA . PRO A 1 27 ? 3.294 -8.256 7.545 1.00 0.00 27 PRO A CA 4
ATOM 5220 C C . PRO A 1 27 ? 3.098 -8.931 8.903 1.00 0.00 27 PRO A C 4
ATOM 5221 O O . PRO A 1 27 ? 3.290 -8.306 9.944 1.00 0.00 27 PRO A O 4
ATOM 5232 N N . GLU A 1 28 ? 2.720 -10.200 8.848 1.00 0.00 28 GLU A N 4
ATOM 5233 C CA . GLU A 1 28 ? 2.496 -10.967 10.061 1.00 0.00 28 GLU A CA 4
ATOM 5234 C C . GLU A 1 28 ? 3.772 -11.010 10.905 1.00 0.00 28 GLU A C 4
ATOM 5235 O O . GLU A 1 28 ? 3.795 -10.511 12.028 1.00 0.00 28 GLU A O 4
ATOM 5247 N N . ARG A 1 29 ? 4.802 -11.615 10.330 1.00 0.00 29 ARG A N 4
ATOM 5248 C CA . ARG A 1 29 ? 6.078 -11.729 11.016 1.00 0.00 29 ARG A CA 4
ATOM 5249 C C . ARG A 1 29 ? 6.669 -10.342 11.277 1.00 0.00 29 ARG A C 4
ATOM 5250 O O . ARG A 1 29 ? 7.325 -10.123 12.293 1.00 0.00 29 ARG A O 4
ATOM 5271 N N . ARG A 1 30 ? 6.413 -9.440 10.340 1.00 0.00 30 ARG A N 4
ATOM 5272 C CA . ARG A 1 30 ? 6.910 -8.078 10.456 1.00 0.00 30 ARG A CA 4
ATOM 5273 C C . ARG A 1 30 ? 6.219 -7.359 11.615 1.00 0.00 30 ARG A C 4
ATOM 5274 O O . ARG A 1 30 ? 6.871 -6.669 12.398 1.00 0.00 30 ARG A O 4
ATOM 5295 N N . LEU A 1 31 ? 4.910 -7.543 11.688 1.00 0.00 31 LEU A N 4
ATOM 5296 C CA . LEU A 1 31 ? 4.123 -6.920 12.739 1.00 0.00 31 LEU A CA 4
ATOM 5297 C C . LEU A 1 31 ? 4.653 -7.369 14.102 1.00 0.00 31 LEU A C 4
ATOM 5298 O O . LEU A 1 31 ? 5.234 -6.574 14.839 1.00 0.00 31 LEU A O 4
ATOM 5314 N N . THR A 1 32 ? 4.435 -8.643 14.395 1.00 0.00 32 THR A N 4
ATOM 5315 C CA . THR A 1 32 ? 4.883 -9.208 15.656 1.00 0.00 32 THR A CA 4
ATOM 5316 C C . THR A 1 32 ? 6.283 -8.697 16.002 1.00 0.00 32 THR A C 4
ATOM 5317 O O . THR A 1 32 ? 6.572 -8.401 17.161 1.00 0.00 32 THR A O 4
ATOM 5328 N N . GLU A 1 33 ? 7.117 -8.610 14.975 1.00 0.00 33 GLU A N 4
ATOM 5329 C CA . GLU A 1 33 ? 8.480 -8.141 15.156 1.00 0.00 33 GLU A CA 4
ATOM 5330 C C . GLU A 1 33 ? 8.488 -6.642 15.466 1.00 0.00 33 GLU A C 4
ATOM 5331 O O . GLU A 1 33 ? 8.945 -6.227 16.530 1.00 0.00 33 GLU A O 4
ATOM 5343 N N . HIS A 1 34 ? 7.977 -5.872 14.517 1.00 0.00 34 HIS A N 4
ATOM 5344 C CA . HIS A 1 34 ? 7.921 -4.429 14.676 1.00 0.00 34 HIS A CA 4
ATOM 5345 C C . HIS A 1 34 ? 7.332 -4.085 16.045 1.00 0.00 34 HIS A C 4
ATOM 5346 O O . HIS A 1 34 ? 7.959 -3.380 16.835 1.00 0.00 34 HIS A O 4
ATOM 5360 N N . ASN A 1 35 ? 6.136 -4.599 16.285 1.00 0.00 35 ASN A N 4
ATOM 5361 C CA . ASN A 1 35 ? 5.456 -4.355 17.546 1.00 0.00 35 ASN A CA 4
ATOM 5362 C C . ASN A 1 35 ? 6.440 -4.562 18.699 1.00 0.00 35 ASN A C 4
ATOM 5363 O O . ASN A 1 35 ? 6.489 -3.759 19.629 1.00 0.00 35 ASN A O 4
ATOM 5374 N N . SER A 1 36 ? 7.201 -5.642 18.599 1.00 0.00 36 SER A N 4
ATOM 5375 C CA . SER A 1 36 ? 8.181 -5.964 19.623 1.00 0.00 36 SER A CA 4
ATOM 5376 C C . SER A 1 36 ? 9.334 -4.961 19.576 1.00 0.00 36 SER A C 4
ATOM 5377 O O . SER A 1 36 ? 9.714 -4.397 20.601 1.00 0.00 36 SER A O 4
ATOM 5385 N N . GLY A 1 37 ? 9.861 -4.770 18.375 1.00 0.00 37 GLY A N 4
ATOM 5386 C CA . GLY A 1 37 ? 10.965 -3.844 18.181 1.00 0.00 37 GLY A CA 4
ATOM 5387 C C . GLY A 1 37 ? 10.456 -2.411 18.014 1.00 0.00 37 GLY A C 4
ATOM 5388 O O . GLY A 1 37 ? 9.721 -1.907 18.862 1.00 0.00 37 GLY A O 4
ATOM 5392 N N . THR A 1 38 ? 10.866 -1.797 16.914 1.00 0.00 38 THR A N 4
ATOM 5393 C CA . THR A 1 38 ? 10.461 -0.432 16.623 1.00 0.00 38 THR A CA 4
ATOM 5394 C C . THR A 1 38 ? 10.906 0.507 17.748 1.00 0.00 38 THR A C 4
ATOM 5395 O O . THR A 1 38 ? 11.984 1.094 17.679 1.00 0.00 38 THR A O 4
ATOM 5406 N N . GLY A 1 39 ? 10.052 0.618 18.755 1.00 0.00 39 GLY A N 4
ATOM 5407 C CA . GLY A 1 39 ? 10.345 1.475 19.891 1.00 0.00 39 GLY A CA 4
ATOM 5408 C C . GLY A 1 39 ? 9.063 2.086 20.461 1.00 0.00 39 GLY A C 4
ATOM 5409 O O . GLY A 1 39 ? 7.985 1.507 20.334 1.00 0.00 39 GLY A O 4
ATOM 5413 N N . ALA A 1 40 ? 9.223 3.248 21.077 1.00 0.00 40 ALA A N 4
ATOM 5414 C CA . ALA A 1 40 ? 8.092 3.944 21.667 1.00 0.00 40 ALA A CA 4
ATOM 5415 C C . ALA A 1 40 ? 8.584 5.221 22.352 1.00 0.00 40 ALA A C 4
ATOM 5416 O O . ALA A 1 40 ? 9.739 5.301 22.765 1.00 0.00 40 ALA A O 4
ATOM 5423 N N . LYS A 1 41 ? 7.684 6.187 22.448 1.00 0.00 41 LYS A N 4
ATOM 5424 C CA . LYS A 1 41 ? 8.011 7.457 23.075 1.00 0.00 41 LYS A CA 4
ATOM 5425 C C . LYS A 1 41 ? 8.377 7.218 24.542 1.00 0.00 41 LYS A C 4
ATOM 5426 O O . LYS A 1 41 ? 9.488 7.529 24.966 1.00 0.00 41 LYS A O 4
ATOM 5445 N N . TYR A 1 42 ? 7.421 6.665 25.273 1.00 0.00 42 TYR A N 4
ATOM 5446 C CA . TYR A 1 42 ? 7.628 6.380 26.683 1.00 0.00 42 TYR A CA 4
ATOM 5447 C C . TYR A 1 42 ? 7.048 5.014 27.057 1.00 0.00 42 TYR A C 4
ATOM 5448 O O . TYR A 1 42 ? 7.725 4.196 27.677 1.00 0.00 42 TYR A O 4
ATOM 5466 N N . THR A 1 43 ? 5.798 4.811 26.666 1.00 0.00 43 THR A N 4
ATOM 5467 C CA . THR A 1 43 ? 5.119 3.559 26.953 1.00 0.00 43 THR A CA 4
ATOM 5468 C C . THR A 1 43 ? 5.259 2.593 25.773 1.00 0.00 43 THR A C 4
ATOM 5469 O O . THR A 1 43 ? 4.856 2.912 24.655 1.00 0.00 43 THR A O 4
ATOM 5480 N N . ARG A 1 44 ? 5.831 1.435 26.064 1.00 0.00 44 ARG A N 4
ATOM 5481 C CA . ARG A 1 44 ? 6.029 0.421 25.041 1.00 0.00 44 ARG A CA 4
ATOM 5482 C C . ARG A 1 44 ? 4.835 -0.534 25.002 1.00 0.00 44 ARG A C 4
ATOM 5483 O O . ARG A 1 44 ? 4.940 -1.644 24.483 1.00 0.00 44 ARG A O 4
ATOM 5504 N N . LEU A 1 45 ? 3.726 -0.067 25.558 1.00 0.00 45 LEU A N 4
ATOM 5505 C CA . LEU A 1 45 ? 2.514 -0.867 25.594 1.00 0.00 45 LEU A CA 4
ATOM 5506 C C . LEU A 1 45 ? 1.622 -0.485 24.411 1.00 0.00 45 LEU A C 4
ATOM 5507 O O . LEU A 1 45 ? 0.404 -0.656 24.466 1.00 0.00 45 LEU A O 4
ATOM 5523 N N . ALA A 1 46 ? 2.261 0.025 23.369 1.00 0.00 46 ALA A N 4
ATOM 5524 C CA . ALA A 1 46 ? 1.541 0.432 22.175 1.00 0.00 46 ALA A CA 4
ATOM 5525 C C . ALA A 1 46 ? 0.880 -0.794 21.540 1.00 0.00 46 ALA A C 4
ATOM 5526 O O . ALA A 1 46 ? 1.472 -1.447 20.682 1.00 0.00 46 ALA A O 4
ATOM 5533 N N . LYS A 1 47 ? -0.337 -1.067 21.986 1.00 0.00 47 LYS A N 4
ATOM 5534 C CA . LYS A 1 47 ? -1.084 -2.202 21.472 1.00 0.00 47 LYS A CA 4
ATOM 5535 C C . LYS A 1 47 ? -2.266 -1.696 20.643 1.00 0.00 47 LYS A C 4
ATOM 5536 O O . LYS A 1 47 ? -2.536 -2.213 19.559 1.00 0.00 47 LYS A O 4
ATOM 5555 N N . ARG A 1 48 ? -2.939 -0.690 21.182 1.00 0.00 48 ARG A N 4
ATOM 5556 C CA . ARG A 1 48 ? -4.086 -0.107 20.505 1.00 0.00 48 ARG A CA 4
ATOM 5557 C C . ARG A 1 48 ? -3.692 0.365 19.105 1.00 0.00 48 ARG A C 4
ATOM 5558 O O . ARG A 1 48 ? -3.326 1.524 18.917 1.00 0.00 48 ARG A O 4
ATOM 5579 N N . ARG A 1 49 ? -3.780 -0.557 18.157 1.00 0.00 49 ARG A N 4
ATOM 5580 C CA . ARG A 1 49 ? -3.438 -0.248 16.779 1.00 0.00 49 ARG A CA 4
ATOM 5581 C C . ARG A 1 49 ? -4.446 -0.890 15.824 1.00 0.00 49 ARG A C 4
ATOM 5582 O O . ARG A 1 49 ? -4.216 -1.986 15.317 1.00 0.00 49 ARG A O 4
ATOM 5603 N N . PRO A 1 50 ? -5.572 -0.162 15.604 1.00 0.00 50 PRO A N 4
ATOM 5604 C CA . PRO A 1 50 ? -6.618 -0.648 14.719 1.00 0.00 50 PRO A CA 4
ATOM 5605 C C . PRO A 1 50 ? -6.202 -0.514 13.253 1.00 0.00 50 PRO A C 4
ATOM 5606 O O . PRO A 1 50 ? -6.776 0.281 12.511 1.00 0.00 50 PRO A O 4
ATOM 5617 N N . VAL A 1 51 ? -5.207 -1.305 12.878 1.00 0.00 51 VAL A N 4
ATOM 5618 C CA . VAL A 1 51 ? -4.708 -1.285 11.515 1.00 0.00 51 VAL A CA 4
ATOM 5619 C C . VAL A 1 51 ? -5.648 -2.093 10.619 1.00 0.00 51 VAL A C 4
ATOM 5620 O O . VAL A 1 51 ? -5.609 -3.323 10.622 1.00 0.00 51 VAL A O 4
ATOM 5633 N N . ILE A 1 52 ? -6.472 -1.370 9.875 1.00 0.00 52 ILE A N 4
ATOM 5634 C CA . ILE A 1 52 ? -7.422 -2.005 8.978 1.00 0.00 52 ILE A CA 4
ATOM 5635 C C . ILE A 1 52 ? -6.953 -1.821 7.533 1.00 0.00 52 ILE A C 4
ATOM 5636 O O . ILE A 1 52 ? -6.219 -0.880 7.229 1.00 0.00 52 ILE A O 4
ATOM 5652 N N . MET A 1 53 ? -7.393 -2.734 6.680 1.00 0.00 53 MET A N 4
ATOM 5653 C CA . MET A 1 53 ? -7.027 -2.685 5.274 1.00 0.00 53 MET A CA 4
ATOM 5654 C C . MET A 1 53 ? -8.066 -1.908 4.464 1.00 0.00 53 MET A C 4
ATOM 5655 O O . MET A 1 53 ? -9.262 -1.986 4.744 1.00 0.00 53 MET A O 4
ATOM 5669 N N . ILE A 1 54 ? -7.573 -1.175 3.477 1.00 0.00 54 ILE A N 4
ATOM 5670 C CA . ILE A 1 54 ? -8.444 -0.385 2.624 1.00 0.00 54 ILE A CA 4
ATOM 5671 C C . ILE A 1 54 ? -7.834 -0.293 1.224 1.00 0.00 54 ILE A C 4
ATOM 5672 O O . ILE A 1 54 ? -8.528 -0.483 0.227 1.00 0.00 54 ILE A O 4
ATOM 5688 N N . HIS A 1 55 ? -6.542 -0.001 1.194 1.00 0.00 55 HIS A N 4
ATOM 5689 C CA . HIS A 1 55 ? -5.831 0.118 -0.068 1.00 0.00 55 HIS A CA 4
ATOM 5690 C C . HIS A 1 55 ? -4.777 -0.986 -0.168 1.00 0.00 55 HIS A C 4
ATOM 5691 O O . HIS A 1 55 ? -3.887 -1.078 0.676 1.00 0.00 55 HIS A O 4
ATOM 5705 N N . THR A 1 56 ? -4.912 -1.796 -1.209 1.00 0.00 56 THR A N 4
ATOM 5706 C CA . THR A 1 56 ? -3.982 -2.889 -1.430 1.00 0.00 56 THR A CA 4
ATOM 5707 C C . THR A 1 56 ? -3.403 -2.818 -2.846 1.00 0.00 56 THR A C 4
ATOM 5708 O O . THR A 1 56 ? -3.997 -2.212 -3.734 1.00 0.00 56 THR A O 4
ATOM 5719 N N . GLU A 1 57 ? -2.248 -3.447 -3.010 1.00 0.00 57 GLU A N 4
ATOM 5720 C CA . GLU A 1 57 ? -1.582 -3.463 -4.300 1.00 0.00 57 GLU A CA 4
ATOM 5721 C C . GLU A 1 57 ? -0.426 -4.465 -4.290 1.00 0.00 57 GLU A C 4
ATOM 5722 O O . GLU A 1 57 ? 0.074 -4.830 -3.226 1.00 0.00 57 GLU A O 4
ATOM 5734 N N . LYS A 1 58 ? -0.035 -4.882 -5.485 1.00 0.00 58 LYS A N 4
ATOM 5735 C CA . LYS A 1 58 ? 1.052 -5.835 -5.625 1.00 0.00 58 LYS A CA 4
ATOM 5736 C C . LYS A 1 58 ? 1.950 -5.410 -6.789 1.00 0.00 58 LYS A C 4
ATOM 5737 O O . LYS A 1 58 ? 1.508 -4.701 -7.692 1.00 0.00 58 LYS A O 4
ATOM 5756 N N . PHE A 1 59 ? 3.196 -5.858 -6.728 1.00 0.00 59 PHE A N 4
ATOM 5757 C CA . PHE A 1 59 ? 4.160 -5.532 -7.764 1.00 0.00 59 PHE A CA 4
ATOM 5758 C C . PHE A 1 59 ? 5.317 -6.532 -7.772 1.00 0.00 59 PHE A C 4
ATOM 5759 O O . PHE A 1 59 ? 6.056 -6.639 -6.796 1.00 0.00 59 PHE A O 4
ATOM 5776 N N . GLU A 1 60 ? 5.437 -7.241 -8.885 1.00 0.00 60 GLU A N 4
ATOM 5777 C CA . GLU A 1 60 ? 6.492 -8.230 -9.032 1.00 0.00 60 GLU A CA 4
ATOM 5778 C C . GLU A 1 60 ? 7.739 -7.590 -9.646 1.00 0.00 60 GLU A C 4
ATOM 5779 O O . GLU A 1 60 ? 8.754 -8.257 -9.836 1.00 0.00 60 GLU A O 4
ATOM 5791 N N . THR A 1 61 ? 7.620 -6.304 -9.938 1.00 0.00 61 THR A N 4
ATOM 5792 C CA . THR A 1 61 ? 8.725 -5.565 -10.527 1.00 0.00 61 THR A CA 4
ATOM 5793 C C . THR A 1 61 ? 9.072 -4.349 -9.666 1.00 0.00 61 THR A C 4
ATOM 5794 O O . THR A 1 61 ? 8.185 -3.712 -9.099 1.00 0.00 61 THR A O 4
ATOM 5805 N N . ARG A 1 62 ? 10.364 -4.065 -9.594 1.00 0.00 62 ARG A N 4
ATOM 5806 C CA . ARG A 1 62 ? 10.841 -2.936 -8.813 1.00 0.00 62 ARG A CA 4
ATOM 5807 C C . ARG A 1 62 ? 10.412 -1.620 -9.465 1.00 0.00 62 ARG A C 4
ATOM 5808 O O . ARG A 1 62 ? 9.859 -0.744 -8.800 1.00 0.00 62 ARG A O 4
ATOM 5829 N N . SER A 1 63 ? 10.684 -1.521 -10.758 1.00 0.00 63 SER A N 4
ATOM 5830 C CA . SER A 1 63 ? 10.334 -0.327 -11.506 1.00 0.00 63 SER A CA 4
ATOM 5831 C C . SER A 1 63 ? 8.930 0.143 -11.118 1.00 0.00 63 SER A C 4
ATOM 5832 O O . SER A 1 63 ? 8.772 1.205 -10.517 1.00 0.00 63 SER A O 4
ATOM 5840 N N . GLU A 1 64 ? 7.948 -0.671 -11.476 1.00 0.00 64 GLU A N 4
ATOM 5841 C CA . GLU A 1 64 ? 6.565 -0.352 -11.171 1.00 0.00 64 GLU A CA 4
ATOM 5842 C C . GLU A 1 64 ? 6.418 0.018 -9.693 1.00 0.00 64 GLU A C 4
ATOM 5843 O O . GLU A 1 64 ? 5.854 1.062 -9.365 1.00 0.00 64 GLU A O 4
ATOM 5855 N N . ALA A 1 65 ? 6.934 -0.856 -8.843 1.00 0.00 65 ALA A N 4
ATOM 5856 C CA . ALA A 1 65 ? 6.868 -0.634 -7.409 1.00 0.00 65 ALA A CA 4
ATOM 5857 C C . ALA A 1 65 ? 7.294 0.802 -7.099 1.00 0.00 65 ALA A C 4
ATOM 5858 O O . ALA A 1 65 ? 6.481 1.614 -6.659 1.00 0.00 65 ALA A O 4
ATOM 5865 N N . THR A 1 66 ? 8.567 1.073 -7.343 1.00 0.00 66 THR A N 4
ATOM 5866 C CA . THR A 1 66 ? 9.110 2.399 -7.095 1.00 0.00 66 THR A CA 4
ATOM 5867 C C . THR A 1 66 ? 8.261 3.463 -7.792 1.00 0.00 66 THR A C 4
ATOM 5868 O O . THR A 1 66 ? 8.154 4.590 -7.312 1.00 0.00 66 THR A O 4
ATOM 5879 N N . LYS A 1 67 ? 7.676 3.066 -8.913 1.00 0.00 67 LYS A N 4
ATOM 5880 C CA . LYS A 1 67 ? 6.839 3.971 -9.681 1.00 0.00 67 LYS A CA 4
ATOM 5881 C C . LYS A 1 67 ? 5.582 4.306 -8.873 1.00 0.00 67 LYS A C 4
ATOM 5882 O O . LYS A 1 67 ? 5.213 5.473 -8.750 1.00 0.00 67 LYS A O 4
ATOM 5901 N N . ALA A 1 68 ? 4.961 3.262 -8.346 1.00 0.00 68 ALA A N 4
ATOM 5902 C CA . ALA A 1 68 ? 3.755 3.430 -7.553 1.00 0.00 68 ALA A CA 4
ATOM 5903 C C . ALA A 1 68 ? 4.014 4.457 -6.450 1.00 0.00 68 ALA A C 4
ATOM 5904 O O . ALA A 1 68 ? 3.121 5.219 -6.084 1.00 0.00 68 ALA A O 4
ATOM 5911 N N . GLU A 1 69 ? 5.240 4.444 -5.949 1.00 0.00 69 GLU A N 4
ATOM 5912 C CA . GLU A 1 69 ? 5.628 5.364 -4.894 1.00 0.00 69 GLU A CA 4
ATOM 5913 C C . GLU A 1 69 ? 5.702 6.793 -5.437 1.00 0.00 69 GLU A C 4
ATOM 5914 O O . GLU A 1 69 ? 4.979 7.674 -4.975 1.00 0.00 69 GLU A O 4
ATOM 5926 N N . ALA A 1 70 ? 6.582 6.978 -6.409 1.00 0.00 70 ALA A N 4
ATOM 5927 C CA . ALA A 1 70 ? 6.760 8.285 -7.018 1.00 0.00 70 ALA A CA 4
ATOM 5928 C C . ALA A 1 70 ? 5.389 8.913 -7.274 1.00 0.00 70 ALA A C 4
ATOM 5929 O O . ALA A 1 70 ? 5.246 10.135 -7.237 1.00 0.00 70 ALA A O 4
ATOM 5936 N N . ALA A 1 71 ? 4.415 8.052 -7.529 1.00 0.00 71 ALA A N 4
ATOM 5937 C CA . ALA A 1 71 ? 3.061 8.508 -7.791 1.00 0.00 71 ALA A CA 4
ATOM 5938 C C . ALA A 1 71 ? 2.343 8.747 -6.461 1.00 0.00 71 ALA A C 4
ATOM 5939 O O . ALA A 1 71 ? 1.757 9.809 -6.249 1.00 0.00 71 ALA A O 4
ATOM 5946 N N . PHE A 1 72 ? 2.411 7.744 -5.599 1.00 0.00 72 PHE A N 4
ATOM 5947 C CA . PHE A 1 72 ? 1.774 7.833 -4.295 1.00 0.00 72 PHE A CA 4
ATOM 5948 C C . PHE A 1 72 ? 2.126 9.150 -3.601 1.00 0.00 72 PHE A C 4
ATOM 5949 O O . PHE A 1 72 ? 1.241 9.865 -3.133 1.00 0.00 72 PHE A O 4
ATOM 5966 N N . LYS A 1 73 ? 3.420 9.431 -3.557 1.00 0.00 73 LYS A N 4
ATOM 5967 C CA . LYS A 1 73 ? 3.900 10.650 -2.928 1.00 0.00 73 LYS A CA 4
ATOM 5968 C C . LYS A 1 73 ? 3.183 11.853 -3.545 1.00 0.00 73 LYS A C 4
ATOM 5969 O O . LYS A 1 73 ? 3.082 12.906 -2.918 1.00 0.00 73 LYS A O 4
ATOM 5988 N N . LYS A 1 74 ? 2.708 11.656 -4.765 1.00 0.00 74 LYS A N 4
ATOM 5989 C CA . LYS A 1 74 ? 2.003 12.712 -5.473 1.00 0.00 74 LYS A CA 4
ATOM 5990 C C . LYS A 1 74 ? 0.502 12.585 -5.207 1.00 0.00 74 LYS A C 4
ATOM 5991 O O . LYS A 1 74 ? -0.152 13.561 -4.842 1.00 0.00 74 LYS A O 4
ATOM 6010 N N . LEU A 1 75 ? -0.002 11.374 -5.400 1.00 0.00 75 LEU A N 4
ATOM 6011 C CA . LEU A 1 75 ? -1.413 11.109 -5.185 1.00 0.00 75 LEU A CA 4
ATOM 6012 C C . LEU A 1 75 ? -1.815 11.602 -3.794 1.00 0.00 75 LEU A C 4
ATOM 6013 O O . LEU A 1 75 ? -0.960 11.979 -2.994 1.00 0.00 75 LEU A O 4
ATOM 6029 N N . THR A 1 76 ? -3.117 11.584 -3.547 1.00 0.00 76 THR A N 4
ATOM 6030 C CA . THR A 1 76 ? -3.642 12.025 -2.267 1.00 0.00 76 THR A CA 4
ATOM 6031 C C . THR A 1 76 ? -4.751 11.083 -1.793 1.00 0.00 76 THR A C 4
ATOM 6032 O O . THR A 1 76 ? -4.976 10.031 -2.391 1.00 0.00 76 THR A O 4
ATOM 6043 N N . ARG A 1 77 ? -5.413 11.492 -0.721 1.00 0.00 77 ARG A N 4
ATOM 6044 C CA . ARG A 1 77 ? -6.491 10.698 -0.159 1.00 0.00 77 ARG A CA 4
ATOM 6045 C C . ARG A 1 77 ? -7.573 10.449 -1.212 1.00 0.00 77 ARG A C 4
ATOM 6046 O O . ARG A 1 77 ? -8.424 9.578 -1.041 1.00 0.00 77 ARG A O 4
ATOM 6067 N N . LYS A 1 78 ? -7.503 11.229 -2.281 1.00 0.00 78 LYS A N 4
ATOM 6068 C CA . LYS A 1 78 ? -8.466 11.105 -3.363 1.00 0.00 78 LYS A CA 4
ATOM 6069 C C . LYS A 1 78 ? -7.889 10.195 -4.450 1.00 0.00 78 LYS A C 4
ATOM 6070 O O . LYS A 1 78 ? -8.296 9.041 -4.579 1.00 0.00 78 LYS A O 4
ATOM 6089 N N . GLN A 1 79 ? -6.951 10.749 -5.203 1.00 0.00 79 GLN A N 4
ATOM 6090 C CA . GLN A 1 79 ? -6.314 10.002 -6.276 1.00 0.00 79 GLN A CA 4
ATOM 6091 C C . GLN A 1 79 ? -6.122 8.542 -5.861 1.00 0.00 79 GLN A C 4
ATOM 6092 O O . GLN A 1 79 ? -6.659 7.636 -6.499 1.00 0.00 79 GLN A O 4
ATOM 6106 N N . LYS A 1 80 ? -5.353 8.356 -4.799 1.00 0.00 80 LYS A N 4
ATOM 6107 C CA . LYS A 1 80 ? -5.083 7.021 -4.293 1.00 0.00 80 LYS A CA 4
ATOM 6108 C C . LYS A 1 80 ? -6.373 6.199 -4.324 1.00 0.00 80 LYS A C 4
ATOM 6109 O O . LYS A 1 80 ? -6.380 5.066 -4.806 1.00 0.00 80 LYS A O 4
ATOM 6128 N N . GLU A 1 81 ? -7.433 6.800 -3.805 1.00 0.00 81 GLU A N 4
ATOM 6129 C CA . GLU A 1 81 ? -8.726 6.137 -3.768 1.00 0.00 81 GLU A CA 4
ATOM 6130 C C . GLU A 1 81 ? -9.050 5.529 -5.133 1.00 0.00 81 GLU A C 4
ATOM 6131 O O . GLU A 1 81 ? -9.313 4.333 -5.239 1.00 0.00 81 GLU A O 4
ATOM 6143 N N . GLN A 1 82 ? -9.022 6.384 -6.146 1.00 0.00 82 GLN A N 4
ATOM 6144 C CA . GLN A 1 82 ? -9.311 5.946 -7.502 1.00 0.00 82 GLN A CA 4
ATOM 6145 C C . GLN A 1 82 ? -8.158 5.098 -8.043 1.00 0.00 82 GLN A C 4
ATOM 6146 O O . GLN A 1 82 ? -8.365 3.967 -8.480 1.00 0.00 82 GLN A O 4
ATOM 6160 N N . TYR A 1 83 ? -6.966 5.677 -7.996 1.00 0.00 83 TYR A N 4
ATOM 6161 C CA . TYR A 1 83 ? -5.781 4.989 -8.476 1.00 0.00 83 TYR A CA 4
ATOM 6162 C C . TYR A 1 83 ? -5.856 3.490 -8.175 1.00 0.00 83 TYR A C 4
ATOM 6163 O O . TYR A 1 83 ? -5.595 2.663 -9.048 1.00 0.00 83 TYR A O 4
ATOM 6181 N N . LEU A 1 84 ? -6.215 3.186 -6.936 1.00 0.00 84 LEU A N 4
ATOM 6182 C CA . LEU A 1 84 ? -6.328 1.802 -6.509 1.00 0.00 84 LEU A CA 4
ATOM 6183 C C . LEU A 1 84 ? -7.611 1.198 -7.084 1.00 0.00 84 LEU A C 4
ATOM 6184 O O . LEU A 1 84 ? -7.607 0.068 -7.569 1.00 0.00 84 LEU A O 4
ATOM 6200 N N . LYS A 1 85 ? -8.678 1.980 -7.011 1.00 0.00 85 LYS A N 4
ATOM 6201 C CA . LYS A 1 85 ? -9.966 1.536 -7.517 1.00 0.00 85 LYS A CA 4
ATOM 6202 C C . LYS A 1 85 ? -9.812 1.098 -8.975 1.00 0.00 85 LYS A C 4
ATOM 6203 O O . LYS A 1 85 ? -10.135 -0.037 -9.323 1.00 0.00 85 LYS A O 4
ATOM 6222 N N . THR A 1 86 ? -9.319 2.020 -9.789 1.00 0.00 86 THR A N 4
ATOM 6223 C CA . THR A 1 86 ? -9.118 1.743 -11.201 1.00 0.00 86 THR A CA 4
ATOM 6224 C C . THR A 1 86 ? -8.561 0.331 -11.393 1.00 0.00 86 THR A C 4
ATOM 6225 O O . THR A 1 86 ? -8.795 -0.299 -12.424 1.00 0.00 86 THR A O 4
ATOM 6236 N N . PHE A 1 87 ? -7.834 -0.127 -10.383 1.00 0.00 87 PHE A N 4
ATOM 6237 C CA . PHE A 1 87 ? -7.243 -1.454 -10.428 1.00 0.00 87 PHE A CA 4
ATOM 6238 C C . PHE A 1 87 ? -8.100 -2.462 -9.662 1.00 0.00 87 PHE A C 4
ATOM 6239 O O . PHE A 1 87 ? -8.606 -3.422 -10.243 1.00 0.00 87 PHE A O 4
ATOM 6256 N N . HIS A 1 88 ? -8.238 -2.213 -8.368 1.00 0.00 88 HIS A N 4
ATOM 6257 C CA . HIS A 1 88 ? -9.026 -3.087 -7.516 1.00 0.00 88 HIS A CA 4
ATOM 6258 C C . HIS A 1 88 ? -10.286 -3.530 -8.261 1.00 0.00 88 HIS A C 4
ATOM 6259 O O . HIS A 1 88 ? -10.647 -4.705 -8.234 1.00 0.00 88 HIS A O 4
ATOM 6273 N N . LEU A 1 89 ? -10.923 -2.564 -8.909 1.00 0.00 89 LEU A N 4
ATOM 6274 C CA . LEU A 1 89 ? -12.135 -2.841 -9.660 1.00 0.00 89 LEU A CA 4
ATOM 6275 C C . LEU A 1 89 ? -11.977 -4.167 -10.406 1.00 0.00 89 LEU A C 4
ATOM 6276 O O . LEU A 1 89 ? -12.734 -5.109 -10.173 1.00 0.00 89 LEU A O 4
ATOM 6292 N N . GLU A 1 90 ? -10.990 -4.198 -11.289 1.00 0.00 90 GLU A N 4
ATOM 6293 C CA . GLU A 1 90 ? -10.724 -5.394 -12.071 1.00 0.00 90 GLU A CA 4
ATOM 6294 C C . GLU A 1 90 ? -10.068 -6.464 -11.197 1.00 0.00 90 GLU A C 4
ATOM 6295 O O . GLU A 1 90 ? -8.883 -6.372 -10.879 1.00 0.00 90 GLU A O 4
ATOM 6307 N N . HIS A 1 91 ? -10.867 -7.457 -10.833 1.00 0.00 91 HIS A N 4
ATOM 6308 C CA . HIS A 1 91 ? -10.380 -8.545 -10.003 1.00 0.00 91 HIS A CA 4
ATOM 6309 C C . HIS A 1 91 ? -10.495 -9.866 -10.766 1.00 0.00 91 HIS A C 4
ATOM 6310 O O . HIS A 1 91 ? -9.489 -10.516 -11.044 1.00 0.00 91 HIS A O 4
ATOM 6324 N N . HIS A 1 92 ? -11.730 -10.222 -11.082 1.00 0.00 92 HIS A N 4
ATOM 6325 C CA . HIS A 1 92 ? -11.991 -11.454 -11.808 1.00 0.00 92 HIS A CA 4
ATOM 6326 C C . HIS A 1 92 ? -11.614 -12.653 -10.935 1.00 0.00 92 HIS A C 4
ATOM 6327 O O . HIS A 1 92 ? -10.437 -12.872 -10.651 1.00 0.00 92 HIS A O 4
ATOM 6341 N N . HIS A 1 93 ? -12.633 -13.399 -10.537 1.00 0.00 93 HIS A N 4
ATOM 6342 C CA . HIS A 1 93 ? -12.422 -14.570 -9.702 1.00 0.00 93 HIS A CA 4
ATOM 6343 C C . HIS A 1 93 ? -11.278 -15.409 -10.276 1.00 0.00 93 HIS A C 4
ATOM 6344 O O . HIS A 1 93 ? -10.842 -15.183 -11.404 1.00 0.00 93 HIS A O 4
ATOM 6358 N N . HIS A 1 94 ? -10.825 -16.361 -9.473 1.00 0.00 94 HIS A N 4
ATOM 6359 C CA . HIS A 1 94 ? -9.741 -17.235 -9.887 1.00 0.00 94 HIS A CA 4
ATOM 6360 C C . HIS A 1 94 ? -8.569 -16.393 -10.395 1.00 0.00 94 HIS A C 4
ATOM 6361 O O . HIS A 1 94 ? -8.548 -15.987 -11.556 1.00 0.00 94 HIS A O 4
ATOM 6375 N N . HIS A 1 95 ? -7.620 -16.157 -9.501 1.00 0.00 95 HIS A N 4
ATOM 6376 C CA . HIS A 1 95 ? -6.447 -15.371 -9.844 1.00 0.00 95 HIS A CA 4
ATOM 6377 C C . HIS A 1 95 ? -5.345 -16.295 -10.364 1.00 0.00 95 HIS A C 4
ATOM 6378 O O . HIS A 1 95 ? -5.482 -17.517 -10.321 1.00 0.00 95 HIS A O 4
ATOM 6392 N N . HIS A 1 96 ? -4.277 -15.677 -10.845 1.00 0.00 96 HIS A N 4
ATOM 6393 C CA . HIS A 1 96 ? -3.150 -16.429 -11.374 1.00 0.00 96 HIS A CA 4
ATOM 6394 C C . HIS A 1 96 ? -3.646 -17.424 -12.425 1.00 0.00 96 HIS A C 4
ATOM 6395 O O . HIS A 1 96 ? -2.855 -18.168 -13.002 1.00 0.00 96 HIS A O 4
ATOM 6409 N N . MET A 1 1 ? -0.854 -12.256 0.170 1.00 0.00 1 MET A N 5
ATOM 6410 C CA . MET A 1 1 ? -0.469 -11.251 1.146 1.00 0.00 1 MET A CA 5
ATOM 6411 C C . MET A 1 1 ? 0.229 -11.891 2.347 1.00 0.00 1 MET A C 5
ATOM 6412 O O . MET A 1 1 ? 0.128 -11.392 3.467 1.00 0.00 1 MET A O 5
ATOM 6426 N N . GLU A 1 2 ? 0.918 -12.990 2.075 1.00 0.00 2 GLU A N 5
ATOM 6427 C CA . GLU A 1 2 ? 1.631 -13.704 3.119 1.00 0.00 2 GLU A CA 5
ATOM 6428 C C . GLU A 1 2 ? 2.741 -14.566 2.511 1.00 0.00 2 GLU A C 5
ATOM 6429 O O . GLU A 1 2 ? 2.466 -15.597 1.899 1.00 0.00 2 GLU A O 5
ATOM 6441 N N . ASN A 1 3 ? 3.970 -14.111 2.700 1.00 0.00 3 ASN A N 5
ATOM 6442 C CA . ASN A 1 3 ? 5.122 -14.827 2.178 1.00 0.00 3 ASN A CA 5
ATOM 6443 C C . ASN A 1 3 ? 4.998 -14.944 0.658 1.00 0.00 3 ASN A C 5
ATOM 6444 O O . ASN A 1 3 ? 4.169 -15.701 0.155 1.00 0.00 3 ASN A O 5
ATOM 6455 N N . LYS A 1 4 ? 5.835 -14.182 -0.032 1.00 0.00 4 LYS A N 5
ATOM 6456 C CA . LYS A 1 4 ? 5.829 -14.189 -1.485 1.00 0.00 4 LYS A CA 5
ATOM 6457 C C . LYS A 1 4 ? 7.015 -13.371 -1.999 1.00 0.00 4 LYS A C 5
ATOM 6458 O O . LYS A 1 4 ? 7.225 -12.238 -1.570 1.00 0.00 4 LYS A O 5
ATOM 6477 N N . LYS A 1 5 ? 7.759 -13.977 -2.913 1.00 0.00 5 LYS A N 5
ATOM 6478 C CA . LYS A 1 5 ? 8.918 -13.318 -3.490 1.00 0.00 5 LYS A CA 5
ATOM 6479 C C . LYS A 1 5 ? 8.502 -11.950 -4.035 1.00 0.00 5 LYS A C 5
ATOM 6480 O O . LYS A 1 5 ? 7.313 -11.672 -4.186 1.00 0.00 5 LYS A O 5
ATOM 6499 N N . SER A 1 6 ? 9.505 -11.131 -4.319 1.00 0.00 6 SER A N 5
ATOM 6500 C CA . SER A 1 6 ? 9.259 -9.800 -4.845 1.00 0.00 6 SER A CA 5
ATOM 6501 C C . SER A 1 6 ? 8.867 -8.852 -3.708 1.00 0.00 6 SER A C 5
ATOM 6502 O O . SER A 1 6 ? 9.045 -9.177 -2.535 1.00 0.00 6 SER A O 5
ATOM 6510 N N . HIS A 1 7 ? 8.340 -7.700 -4.096 1.00 0.00 7 HIS A N 5
ATOM 6511 C CA . HIS A 1 7 ? 7.921 -6.704 -3.125 1.00 0.00 7 HIS A CA 5
ATOM 6512 C C . HIS A 1 7 ? 6.412 -6.478 -3.240 1.00 0.00 7 HIS A C 5
ATOM 6513 O O . HIS A 1 7 ? 5.898 -6.236 -4.330 1.00 0.00 7 HIS A O 5
ATOM 6527 N N . TYR A 1 8 ? 5.744 -6.565 -2.098 1.00 0.00 8 TYR A N 5
ATOM 6528 C CA . TYR A 1 8 ? 4.304 -6.373 -2.058 1.00 0.00 8 TYR A CA 5
ATOM 6529 C C . TYR A 1 8 ? 3.946 -5.051 -1.375 1.00 0.00 8 TYR A C 5
ATOM 6530 O O . TYR A 1 8 ? 4.247 -4.855 -0.198 1.00 0.00 8 TYR A O 5
ATOM 6548 N N . PHE A 1 9 ? 3.313 -4.178 -2.143 1.00 0.00 9 PHE A N 5
ATOM 6549 C CA . PHE A 1 9 ? 2.912 -2.880 -1.628 1.00 0.00 9 PHE A CA 5
ATOM 6550 C C . PHE A 1 9 ? 1.480 -2.923 -1.091 1.00 0.00 9 PHE A C 5
ATOM 6551 O O . PHE A 1 9 ? 0.560 -3.338 -1.795 1.00 0.00 9 PHE A O 5
ATOM 6568 N N . TYR A 1 10 ? 1.335 -2.487 0.153 1.00 0.00 10 TYR A N 5
ATOM 6569 C CA . TYR A 1 10 ? 0.031 -2.470 0.792 1.00 0.00 10 TYR A CA 5
ATOM 6570 C C . TYR A 1 10 ? -0.176 -1.176 1.582 1.00 0.00 10 TYR A C 5
ATOM 6571 O O . TYR A 1 10 ? 0.740 -0.364 1.700 1.00 0.00 10 TYR A O 5
ATOM 6589 N N . VAL A 1 11 ? -1.385 -1.025 2.103 1.00 0.00 11 VAL A N 5
ATOM 6590 C CA . VAL A 1 11 ? -1.723 0.156 2.878 1.00 0.00 11 VAL A CA 5
ATOM 6591 C C . VAL A 1 11 ? -2.576 -0.254 4.080 1.00 0.00 11 VAL A C 5
ATOM 6592 O O . VAL A 1 11 ? -3.587 -0.939 3.922 1.00 0.00 11 VAL A O 5
ATOM 6605 N N . LEU A 1 12 ? -2.140 0.182 5.252 1.00 0.00 12 LEU A N 5
ATOM 6606 C CA . LEU A 1 12 ? -2.851 -0.133 6.479 1.00 0.00 12 LEU A CA 5
ATOM 6607 C C . LEU A 1 12 ? -3.731 1.057 6.871 1.00 0.00 12 LEU A C 5
ATOM 6608 O O . LEU A 1 12 ? -3.316 2.209 6.749 1.00 0.00 12 LEU A O 5
ATOM 6624 N N . LEU A 1 13 ? -4.930 0.738 7.338 1.00 0.00 13 LEU A N 5
ATOM 6625 C CA . LEU A 1 13 ? -5.871 1.765 7.748 1.00 0.00 13 LEU A CA 5
ATOM 6626 C C . LEU A 1 13 ? -6.351 1.471 9.171 1.00 0.00 13 LEU A C 5
ATOM 6627 O O . LEU A 1 13 ? -6.681 0.331 9.495 1.00 0.00 13 LEU A O 5
ATOM 6643 N N . CYS A 1 14 ? -6.376 2.518 9.983 1.00 0.00 14 CYS A N 5
ATOM 6644 C CA . CYS A 1 14 ? -6.810 2.387 11.363 1.00 0.00 14 CYS A CA 5
ATOM 6645 C C . CYS A 1 14 ? -8.197 3.018 11.492 1.00 0.00 14 CYS A C 5
ATOM 6646 O O . CYS A 1 14 ? -8.651 3.720 10.590 1.00 0.00 14 CYS A O 5
ATOM 6654 N N . GLN A 1 15 ? -8.835 2.742 12.620 1.00 0.00 15 GLN A N 5
ATOM 6655 C CA . GLN A 1 15 ? -10.162 3.274 12.880 1.00 0.00 15 GLN A CA 5
ATOM 6656 C C . GLN A 1 15 ? -10.179 4.787 12.662 1.00 0.00 15 GLN A C 5
ATOM 6657 O O . GLN A 1 15 ? -11.182 5.343 12.216 1.00 0.00 15 GLN A O 5
ATOM 6671 N N . ASP A 1 16 ? -9.057 5.414 12.985 1.00 0.00 16 ASP A N 5
ATOM 6672 C CA . ASP A 1 16 ? -8.931 6.852 12.829 1.00 0.00 16 ASP A CA 5
ATOM 6673 C C . ASP A 1 16 ? -8.996 7.208 11.344 1.00 0.00 16 ASP A C 5
ATOM 6674 O O . ASP A 1 16 ? -9.677 8.158 10.959 1.00 0.00 16 ASP A O 5
ATOM 6683 N N . GLY A 1 17 ? -8.281 6.427 10.547 1.00 0.00 17 GLY A N 5
ATOM 6684 C CA . GLY A 1 17 ? -8.250 6.648 9.113 1.00 0.00 17 GLY A CA 5
ATOM 6685 C C . GLY A 1 17 ? -6.847 7.044 8.648 1.00 0.00 17 GLY A C 5
ATOM 6686 O O . GLY A 1 17 ? -6.692 7.950 7.831 1.00 0.00 17 GLY A O 5
ATOM 6690 N N . SER A 1 18 ? -5.859 6.345 9.190 1.00 0.00 18 SER A N 5
ATOM 6691 C CA . SER A 1 18 ? -4.475 6.612 8.841 1.00 0.00 18 SER A CA 5
ATOM 6692 C C . SER A 1 18 ? -3.987 5.589 7.813 1.00 0.00 18 SER A C 5
ATOM 6693 O O . SER A 1 18 ? -3.952 4.393 8.090 1.00 0.00 18 SER A O 5
ATOM 6701 N N . PHE A 1 19 ? -3.623 6.101 6.646 1.00 0.00 19 PHE A N 5
ATOM 6702 C CA . PHE A 1 19 ? -3.139 5.248 5.574 1.00 0.00 19 PHE A CA 5
ATOM 6703 C C . PHE A 1 19 ? -1.609 5.250 5.520 1.00 0.00 19 PHE A C 5
ATOM 6704 O O . PHE A 1 19 ? -0.992 6.303 5.367 1.00 0.00 19 PHE A O 5
ATOM 6721 N N . TYR A 1 20 ? -1.044 4.059 5.646 1.00 0.00 20 TYR A N 5
ATOM 6722 C CA . TYR A 1 20 ? 0.402 3.910 5.613 1.00 0.00 20 TYR A CA 5
ATOM 6723 C C . TYR A 1 20 ? 0.823 2.876 4.567 1.00 0.00 20 TYR A C 5
ATOM 6724 O O . TYR A 1 20 ? 0.550 1.686 4.720 1.00 0.00 20 TYR A O 5
ATOM 6742 N N . GLY A 1 21 ? 1.482 3.367 3.528 1.00 0.00 21 GLY A N 5
ATOM 6743 C CA . GLY A 1 21 ? 1.944 2.500 2.457 1.00 0.00 21 GLY A CA 5
ATOM 6744 C C . GLY A 1 21 ? 3.313 1.904 2.787 1.00 0.00 21 GLY A C 5
ATOM 6745 O O . GLY A 1 21 ? 4.128 2.541 3.451 1.00 0.00 21 GLY A O 5
ATOM 6749 N N . GLY A 1 22 ? 3.525 0.687 2.306 1.00 0.00 22 GLY A N 5
ATOM 6750 C CA . GLY A 1 22 ? 4.782 -0.003 2.541 1.00 0.00 22 GLY A CA 5
ATOM 6751 C C . GLY A 1 22 ? 4.963 -1.165 1.562 1.00 0.00 22 GLY A C 5
ATOM 6752 O O . GLY A 1 22 ? 3.996 -1.837 1.207 1.00 0.00 22 GLY A O 5
ATOM 6756 N N . TYR A 1 23 ? 6.206 -1.365 1.154 1.00 0.00 23 TYR A N 5
ATOM 6757 C CA . TYR A 1 23 ? 6.525 -2.433 0.222 1.00 0.00 23 TYR A CA 5
ATOM 6758 C C . TYR A 1 23 ? 7.458 -3.462 0.866 1.00 0.00 23 TYR A C 5
ATOM 6759 O O . TYR A 1 23 ? 8.629 -3.175 1.112 1.00 0.00 23 TYR A O 5
ATOM 6777 N N . THR A 1 24 ? 6.903 -4.638 1.122 1.00 0.00 24 THR A N 5
ATOM 6778 C CA . THR A 1 24 ? 7.671 -5.710 1.732 1.00 0.00 24 THR A CA 5
ATOM 6779 C C . THR A 1 24 ? 6.925 -7.040 1.602 1.00 0.00 24 THR A C 5
ATOM 6780 O O . THR A 1 24 ? 5.833 -7.090 1.039 1.00 0.00 24 THR A O 5
ATOM 6791 N N . THR A 1 25 ? 7.545 -8.083 2.134 1.00 0.00 25 THR A N 5
ATOM 6792 C CA . THR A 1 25 ? 6.954 -9.410 2.083 1.00 0.00 25 THR A CA 5
ATOM 6793 C C . THR A 1 25 ? 6.682 -9.925 3.498 1.00 0.00 25 THR A C 5
ATOM 6794 O O . THR A 1 25 ? 7.600 -10.049 4.306 1.00 0.00 25 THR A O 5
ATOM 6805 N N . GLU A 1 26 ? 5.413 -10.211 3.755 1.00 0.00 26 GLU A N 5
ATOM 6806 C CA . GLU A 1 26 ? 5.007 -10.711 5.058 1.00 0.00 26 GLU A CA 5
ATOM 6807 C C . GLU A 1 26 ? 4.959 -9.566 6.073 1.00 0.00 26 GLU A C 5
ATOM 6808 O O . GLU A 1 26 ? 5.813 -9.475 6.953 1.00 0.00 26 GLU A O 5
ATOM 6820 N N . PRO A 1 27 ? 3.922 -8.700 5.913 1.00 0.00 27 PRO A N 5
ATOM 6821 C CA . PRO A 1 27 ? 3.751 -7.566 6.803 1.00 0.00 27 PRO A CA 5
ATOM 6822 C C . PRO A 1 27 ? 3.212 -8.013 8.164 1.00 0.00 27 PRO A C 5
ATOM 6823 O O . PRO A 1 27 ? 3.012 -7.194 9.058 1.00 0.00 27 PRO A O 5
ATOM 6834 N N . GLU A 1 28 ? 2.990 -9.315 8.277 1.00 0.00 28 GLU A N 5
ATOM 6835 C CA . GLU A 1 28 ? 2.478 -9.883 9.512 1.00 0.00 28 GLU A CA 5
ATOM 6836 C C . GLU A 1 28 ? 3.540 -9.812 10.611 1.00 0.00 28 GLU A C 5
ATOM 6837 O O . GLU A 1 28 ? 3.322 -9.192 11.650 1.00 0.00 28 GLU A O 5
ATOM 6849 N N . ARG A 1 29 ? 4.667 -10.455 10.341 1.00 0.00 29 ARG A N 5
ATOM 6850 C CA . ARG A 1 29 ? 5.764 -10.472 11.293 1.00 0.00 29 ARG A CA 5
ATOM 6851 C C . ARG A 1 29 ? 6.305 -9.056 11.506 1.00 0.00 29 ARG A C 5
ATOM 6852 O O . ARG A 1 29 ? 6.680 -8.692 12.619 1.00 0.00 29 ARG A O 5
ATOM 6873 N N . ARG A 1 30 ? 6.329 -8.297 10.420 1.00 0.00 30 ARG A N 5
ATOM 6874 C CA . ARG A 1 30 ? 6.818 -6.930 10.473 1.00 0.00 30 ARG A CA 5
ATOM 6875 C C . ARG A 1 30 ? 5.842 -6.047 11.253 1.00 0.00 30 ARG A C 5
ATOM 6876 O O . ARG A 1 30 ? 6.258 -5.150 11.985 1.00 0.00 30 ARG A O 5
ATOM 6897 N N . LEU A 1 31 ? 4.561 -6.333 11.072 1.00 0.00 31 LEU A N 5
ATOM 6898 C CA . LEU A 1 31 ? 3.523 -5.576 11.749 1.00 0.00 31 LEU A CA 5
ATOM 6899 C C . LEU A 1 31 ? 3.575 -5.874 13.248 1.00 0.00 31 LEU A C 5
ATOM 6900 O O . LEU A 1 31 ? 3.854 -4.985 14.052 1.00 0.00 31 LEU A O 5
ATOM 6916 N N . THR A 1 32 ? 3.306 -7.128 13.580 1.00 0.00 32 THR A N 5
ATOM 6917 C CA . THR A 1 32 ? 3.320 -7.553 14.969 1.00 0.00 32 THR A CA 5
ATOM 6918 C C . THR A 1 32 ? 4.561 -7.011 15.681 1.00 0.00 32 THR A C 5
ATOM 6919 O O . THR A 1 32 ? 4.493 -6.620 16.845 1.00 0.00 32 THR A O 5
ATOM 6930 N N . GLU A 1 33 ? 5.667 -7.005 14.952 1.00 0.00 33 GLU A N 5
ATOM 6931 C CA . GLU A 1 33 ? 6.921 -6.517 15.499 1.00 0.00 33 GLU A CA 5
ATOM 6932 C C . GLU A 1 33 ? 6.697 -5.206 16.255 1.00 0.00 33 GLU A C 5
ATOM 6933 O O . GLU A 1 33 ? 7.113 -5.070 17.405 1.00 0.00 33 GLU A O 5
ATOM 6945 N N . HIS A 1 34 ? 6.038 -4.276 15.580 1.00 0.00 34 HIS A N 5
ATOM 6946 C CA . HIS A 1 34 ? 5.753 -2.981 16.175 1.00 0.00 34 HIS A CA 5
ATOM 6947 C C . HIS A 1 34 ? 4.791 -3.157 17.351 1.00 0.00 34 HIS A C 5
ATOM 6948 O O . HIS A 1 34 ? 5.035 -2.639 18.440 1.00 0.00 34 HIS A O 5
ATOM 6962 N N . ASN A 1 35 ? 3.717 -3.888 17.090 1.00 0.00 35 ASN A N 5
ATOM 6963 C CA . ASN A 1 35 ? 2.716 -4.139 18.114 1.00 0.00 35 ASN A CA 5
ATOM 6964 C C . ASN A 1 35 ? 3.387 -4.788 19.328 1.00 0.00 35 ASN A C 5
ATOM 6965 O O . ASN A 1 35 ? 2.853 -4.740 20.435 1.00 0.00 35 ASN A O 5
ATOM 6976 N N . SER A 1 36 ? 4.545 -5.380 19.077 1.00 0.00 36 SER A N 5
ATOM 6977 C CA . SER A 1 36 ? 5.293 -6.038 20.135 1.00 0.00 36 SER A CA 5
ATOM 6978 C C . SER A 1 36 ? 6.547 -5.228 20.471 1.00 0.00 36 SER A C 5
ATOM 6979 O O . SER A 1 36 ? 7.511 -5.767 21.012 1.00 0.00 36 SER A O 5
ATOM 6987 N N . GLY A 1 37 ? 6.492 -3.948 20.137 1.00 0.00 37 GLY A N 5
ATOM 6988 C CA . GLY A 1 37 ? 7.612 -3.058 20.396 1.00 0.00 37 GLY A CA 5
ATOM 6989 C C . GLY A 1 37 ? 8.637 -3.123 19.263 1.00 0.00 37 GLY A C 5
ATOM 6990 O O . GLY A 1 37 ? 9.027 -4.209 18.834 1.00 0.00 37 GLY A O 5
ATOM 6994 N N . THR A 1 38 ? 9.048 -1.947 18.811 1.00 0.00 38 THR A N 5
ATOM 6995 C CA . THR A 1 38 ? 10.022 -1.857 17.736 1.00 0.00 38 THR A CA 5
ATOM 6996 C C . THR A 1 38 ? 10.923 -0.637 17.934 1.00 0.00 38 THR A C 5
ATOM 6997 O O . THR A 1 38 ? 10.660 0.430 17.384 1.00 0.00 38 THR A O 5
ATOM 7008 N N . GLY A 1 39 ? 11.969 -0.836 18.724 1.00 0.00 39 GLY A N 5
ATOM 7009 C CA . GLY A 1 39 ? 12.912 0.233 19.002 1.00 0.00 39 GLY A CA 5
ATOM 7010 C C . GLY A 1 39 ? 12.183 1.504 19.446 1.00 0.00 39 GLY A C 5
ATOM 7011 O O . GLY A 1 39 ? 12.369 2.568 18.860 1.00 0.00 39 GLY A O 5
ATOM 7015 N N . ALA A 1 40 ? 11.370 1.349 20.482 1.00 0.00 40 ALA A N 5
ATOM 7016 C CA . ALA A 1 40 ? 10.615 2.470 21.013 1.00 0.00 40 ALA A CA 5
ATOM 7017 C C . ALA A 1 40 ? 10.348 2.242 22.503 1.00 0.00 40 ALA A C 5
ATOM 7018 O O . ALA A 1 40 ? 10.642 1.171 23.031 1.00 0.00 40 ALA A O 5
ATOM 7025 N N . LYS A 1 41 ? 9.797 3.266 23.137 1.00 0.00 41 LYS A N 5
ATOM 7026 C CA . LYS A 1 41 ? 9.488 3.190 24.555 1.00 0.00 41 LYS A CA 5
ATOM 7027 C C . LYS A 1 41 ? 8.364 2.177 24.774 1.00 0.00 41 LYS A C 5
ATOM 7028 O O . LYS A 1 41 ? 7.659 1.813 23.834 1.00 0.00 41 LYS A O 5
ATOM 7047 N N . TYR A 1 42 ? 8.231 1.749 26.021 1.00 0.00 42 TYR A N 5
ATOM 7048 C CA . TYR A 1 42 ? 7.203 0.785 26.376 1.00 0.00 42 TYR A CA 5
ATOM 7049 C C . TYR A 1 42 ? 5.867 1.480 26.643 1.00 0.00 42 TYR A C 5
ATOM 7050 O O . TYR A 1 42 ? 5.831 2.681 26.905 1.00 0.00 42 TYR A O 5
ATOM 7068 N N . THR A 1 43 ? 4.803 0.695 26.568 1.00 0.00 43 THR A N 5
ATOM 7069 C CA . THR A 1 43 ? 3.468 1.221 26.800 1.00 0.00 43 THR A CA 5
ATOM 7070 C C . THR A 1 43 ? 2.626 0.213 27.584 1.00 0.00 43 THR A C 5
ATOM 7071 O O . THR A 1 43 ? 2.545 -0.957 27.212 1.00 0.00 43 THR A O 5
ATOM 7082 N N . ARG A 1 44 ? 2.020 0.703 28.655 1.00 0.00 44 ARG A N 5
ATOM 7083 C CA . ARG A 1 44 ? 1.187 -0.141 29.494 1.00 0.00 44 ARG A CA 5
ATOM 7084 C C . ARG A 1 44 ? -0.282 -0.013 29.085 1.00 0.00 44 ARG A C 5
ATOM 7085 O O . ARG A 1 44 ? -1.097 -0.879 29.403 1.00 0.00 44 ARG A O 5
ATOM 7106 N N . LEU A 1 45 ? -0.576 1.073 28.385 1.00 0.00 45 LEU A N 5
ATOM 7107 C CA . LEU A 1 45 ? -1.932 1.325 27.928 1.00 0.00 45 LEU A CA 5
ATOM 7108 C C . LEU A 1 45 ? -2.251 0.399 26.753 1.00 0.00 45 LEU A C 5
ATOM 7109 O O . LEU A 1 45 ? -3.385 -0.048 26.600 1.00 0.00 45 LEU A O 5
ATOM 7125 N N . ALA A 1 46 ? -1.227 0.140 25.952 1.00 0.00 46 ALA A N 5
ATOM 7126 C CA . ALA A 1 46 ? -1.383 -0.724 24.794 1.00 0.00 46 ALA A CA 5
ATOM 7127 C C . ALA A 1 46 ? -2.696 -0.388 24.084 1.00 0.00 46 ALA A C 5
ATOM 7128 O O . ALA A 1 46 ? -3.716 -1.035 24.317 1.00 0.00 46 ALA A O 5
ATOM 7135 N N . LYS A 1 47 ? -2.628 0.626 23.233 1.00 0.00 47 LYS A N 5
ATOM 7136 C CA . LYS A 1 47 ? -3.799 1.056 22.488 1.00 0.00 47 LYS A CA 5
ATOM 7137 C C . LYS A 1 47 ? -4.324 -0.113 21.651 1.00 0.00 47 LYS A C 5
ATOM 7138 O O . LYS A 1 47 ? -5.495 -0.476 21.753 1.00 0.00 47 LYS A O 5
ATOM 7157 N N . ARG A 1 48 ? -3.433 -0.668 20.843 1.00 0.00 48 ARG A N 5
ATOM 7158 C CA . ARG A 1 48 ? -3.793 -1.787 19.989 1.00 0.00 48 ARG A CA 5
ATOM 7159 C C . ARG A 1 48 ? -5.010 -1.433 19.133 1.00 0.00 48 ARG A C 5
ATOM 7160 O O . ARG A 1 48 ? -6.146 -1.517 19.599 1.00 0.00 48 ARG A O 5
ATOM 7181 N N . ARG A 1 49 ? -4.733 -1.046 17.897 1.00 0.00 49 ARG A N 5
ATOM 7182 C CA . ARG A 1 49 ? -5.793 -0.680 16.972 1.00 0.00 49 ARG A CA 5
ATOM 7183 C C . ARG A 1 49 ? -5.833 -1.657 15.797 1.00 0.00 49 ARG A C 5
ATOM 7184 O O . ARG A 1 49 ? -4.816 -2.251 15.443 1.00 0.00 49 ARG A O 5
ATOM 7205 N N . PRO A 1 50 ? -7.052 -1.799 15.208 1.00 0.00 50 PRO A N 5
ATOM 7206 C CA . PRO A 1 50 ? -7.238 -2.694 14.079 1.00 0.00 50 PRO A CA 5
ATOM 7207 C C . PRO A 1 50 ? -6.650 -2.093 12.800 1.00 0.00 50 PRO A C 5
ATOM 7208 O O . PRO A 1 50 ? -6.575 -0.873 12.661 1.00 0.00 50 PRO A O 5
ATOM 7219 N N . VAL A 1 51 ? -6.250 -2.977 11.898 1.00 0.00 51 VAL A N 5
ATOM 7220 C CA . VAL A 1 51 ? -5.671 -2.551 10.636 1.00 0.00 51 VAL A CA 5
ATOM 7221 C C . VAL A 1 51 ? -6.256 -3.393 9.502 1.00 0.00 51 VAL A C 5
ATOM 7222 O O . VAL A 1 51 ? -6.280 -4.620 9.582 1.00 0.00 51 VAL A O 5
ATOM 7235 N N . ILE A 1 52 ? -6.715 -2.701 8.469 1.00 0.00 52 ILE A N 5
ATOM 7236 C CA . ILE A 1 52 ? -7.299 -3.370 7.318 1.00 0.00 52 ILE A CA 5
ATOM 7237 C C . ILE A 1 52 ? -6.545 -2.953 6.053 1.00 0.00 52 ILE A C 5
ATOM 7238 O O . ILE A 1 52 ? -5.855 -1.934 6.046 1.00 0.00 52 ILE A O 5
ATOM 7254 N N . MET A 1 53 ? -6.702 -3.761 5.015 1.00 0.00 53 MET A N 5
ATOM 7255 C CA . MET A 1 53 ? -6.046 -3.487 3.749 1.00 0.00 53 MET A CA 5
ATOM 7256 C C . MET A 1 53 ? -7.020 -2.861 2.749 1.00 0.00 53 MET A C 5
ATOM 7257 O O . MET A 1 53 ? -8.087 -3.415 2.488 1.00 0.00 53 MET A O 5
ATOM 7271 N N . ILE A 1 54 ? -6.619 -1.716 2.218 1.00 0.00 54 ILE A N 5
ATOM 7272 C CA . ILE A 1 54 ? -7.444 -1.008 1.254 1.00 0.00 54 ILE A CA 5
ATOM 7273 C C . ILE A 1 54 ? -6.655 -0.818 -0.043 1.00 0.00 54 ILE A C 5
ATOM 7274 O O . ILE A 1 54 ? -7.206 -0.952 -1.134 1.00 0.00 54 ILE A O 5
ATOM 7290 N N . HIS A 1 55 ? -5.376 -0.509 0.121 1.00 0.00 55 HIS A N 5
ATOM 7291 C CA . HIS A 1 55 ? -4.505 -0.299 -1.025 1.00 0.00 55 HIS A CA 5
ATOM 7292 C C . HIS A 1 55 ? -3.547 -1.483 -1.163 1.00 0.00 55 HIS A C 5
ATOM 7293 O O . HIS A 1 55 ? -2.778 -1.775 -0.250 1.00 0.00 55 HIS A O 5
ATOM 7307 N N . THR A 1 56 ? -3.624 -2.134 -2.316 1.00 0.00 56 THR A N 5
ATOM 7308 C CA . THR A 1 56 ? -2.773 -3.279 -2.587 1.00 0.00 56 THR A CA 5
ATOM 7309 C C . THR A 1 56 ? -2.064 -3.110 -3.933 1.00 0.00 56 THR A C 5
ATOM 7310 O O . THR A 1 56 ? -2.609 -2.505 -4.853 1.00 0.00 56 THR A O 5
ATOM 7321 N N . GLU A 1 57 ? -0.859 -3.656 -4.003 1.00 0.00 57 GLU A N 5
ATOM 7322 C CA . GLU A 1 57 ? -0.070 -3.574 -5.220 1.00 0.00 57 GLU A CA 5
ATOM 7323 C C . GLU A 1 57 ? 1.126 -4.528 -5.144 1.00 0.00 57 GLU A C 5
ATOM 7324 O O . GLU A 1 57 ? 1.834 -4.561 -4.138 1.00 0.00 57 GLU A O 5
ATOM 7336 N N . LYS A 1 58 ? 1.313 -5.278 -6.219 1.00 0.00 58 LYS A N 5
ATOM 7337 C CA . LYS A 1 58 ? 2.411 -6.227 -6.287 1.00 0.00 58 LYS A CA 5
ATOM 7338 C C . LYS A 1 58 ? 3.402 -5.781 -7.364 1.00 0.00 58 LYS A C 5
ATOM 7339 O O . LYS A 1 58 ? 3.019 -5.117 -8.325 1.00 0.00 58 LYS A O 5
ATOM 7358 N N . PHE A 1 59 ? 4.654 -6.163 -7.166 1.00 0.00 59 PHE A N 5
ATOM 7359 C CA . PHE A 1 59 ? 5.702 -5.810 -8.107 1.00 0.00 59 PHE A CA 5
ATOM 7360 C C . PHE A 1 59 ? 6.795 -6.882 -8.140 1.00 0.00 59 PHE A C 5
ATOM 7361 O O . PHE A 1 59 ? 7.508 -7.075 -7.157 1.00 0.00 59 PHE A O 5
ATOM 7378 N N . GLU A 1 60 ? 6.888 -7.549 -9.280 1.00 0.00 60 GLU A N 5
ATOM 7379 C CA . GLU A 1 60 ? 7.881 -8.597 -9.453 1.00 0.00 60 GLU A CA 5
ATOM 7380 C C . GLU A 1 60 ? 9.282 -7.990 -9.549 1.00 0.00 60 GLU A C 5
ATOM 7381 O O . GLU A 1 60 ? 10.213 -8.465 -8.901 1.00 0.00 60 GLU A O 5
ATOM 7393 N N . THR A 1 61 ? 9.387 -6.949 -10.363 1.00 0.00 61 THR A N 5
ATOM 7394 C CA . THR A 1 61 ? 10.659 -6.272 -10.552 1.00 0.00 61 THR A CA 5
ATOM 7395 C C . THR A 1 61 ? 10.712 -4.994 -9.713 1.00 0.00 61 THR A C 5
ATOM 7396 O O . THR A 1 61 ? 9.678 -4.487 -9.281 1.00 0.00 61 THR A O 5
ATOM 7407 N N . ARG A 1 62 ? 11.929 -4.511 -9.506 1.00 0.00 62 ARG A N 5
ATOM 7408 C CA . ARG A 1 62 ? 12.131 -3.302 -8.726 1.00 0.00 62 ARG A CA 5
ATOM 7409 C C . ARG A 1 62 ? 11.831 -2.066 -9.576 1.00 0.00 62 ARG A C 5
ATOM 7410 O O . ARG A 1 62 ? 11.331 -1.063 -9.066 1.00 0.00 62 ARG A O 5
ATOM 7431 N N . SER A 1 63 ? 12.147 -2.177 -10.858 1.00 0.00 63 SER A N 5
ATOM 7432 C CA . SER A 1 63 ? 11.917 -1.081 -11.784 1.00 0.00 63 SER A CA 5
ATOM 7433 C C . SER A 1 63 ? 10.462 -0.616 -11.692 1.00 0.00 63 SER A C 5
ATOM 7434 O O . SER A 1 63 ? 10.196 0.555 -11.426 1.00 0.00 63 SER A O 5
ATOM 7442 N N . GLU A 1 64 ? 9.557 -1.558 -11.919 1.00 0.00 64 GLU A N 5
ATOM 7443 C CA . GLU A 1 64 ? 8.136 -1.260 -11.867 1.00 0.00 64 GLU A CA 5
ATOM 7444 C C . GLU A 1 64 ? 7.727 -0.878 -10.443 1.00 0.00 64 GLU A C 5
ATOM 7445 O O . GLU A 1 64 ? 6.725 -0.191 -10.244 1.00 0.00 64 GLU A O 5
ATOM 7457 N N . ALA A 1 65 ? 8.521 -1.340 -9.488 1.00 0.00 65 ALA A N 5
ATOM 7458 C CA . ALA A 1 65 ? 8.254 -1.056 -8.089 1.00 0.00 65 ALA A CA 5
ATOM 7459 C C . ALA A 1 65 ? 8.527 0.423 -7.812 1.00 0.00 65 ALA A C 5
ATOM 7460 O O . ALA A 1 65 ? 7.600 1.192 -7.561 1.00 0.00 65 ALA A O 5
ATOM 7467 N N . THR A 1 66 ? 9.802 0.776 -7.867 1.00 0.00 66 THR A N 5
ATOM 7468 C CA . THR A 1 66 ? 10.209 2.151 -7.625 1.00 0.00 66 THR A CA 5
ATOM 7469 C C . THR A 1 66 ? 9.361 3.113 -8.461 1.00 0.00 66 THR A C 5
ATOM 7470 O O . THR A 1 66 ? 9.212 4.282 -8.109 1.00 0.00 66 THR A O 5
ATOM 7481 N N . LYS A 1 67 ? 8.828 2.585 -9.553 1.00 0.00 67 LYS A N 5
ATOM 7482 C CA . LYS A 1 67 ? 8.000 3.381 -10.442 1.00 0.00 67 LYS A CA 5
ATOM 7483 C C . LYS A 1 67 ? 6.624 3.584 -9.805 1.00 0.00 67 LYS A C 5
ATOM 7484 O O . LYS A 1 67 ? 6.098 4.696 -9.795 1.00 0.00 67 LYS A O 5
ATOM 7503 N N . ALA A 1 68 ? 6.080 2.492 -9.289 1.00 0.00 68 ALA A N 5
ATOM 7504 C CA . ALA A 1 68 ? 4.774 2.536 -8.651 1.00 0.00 68 ALA A CA 5
ATOM 7505 C C . ALA A 1 68 ? 4.864 3.369 -7.371 1.00 0.00 68 ALA A C 5
ATOM 7506 O O . ALA A 1 68 ? 3.901 4.029 -6.987 1.00 0.00 68 ALA A O 5
ATOM 7513 N N . GLU A 1 69 ? 6.032 3.313 -6.748 1.00 0.00 69 GLU A N 5
ATOM 7514 C CA . GLU A 1 69 ? 6.260 4.054 -5.519 1.00 0.00 69 GLU A CA 5
ATOM 7515 C C . GLU A 1 69 ? 6.315 5.555 -5.808 1.00 0.00 69 GLU A C 5
ATOM 7516 O O . GLU A 1 69 ? 5.642 6.344 -5.146 1.00 0.00 69 GLU A O 5
ATOM 7528 N N . ALA A 1 70 ? 7.123 5.907 -6.797 1.00 0.00 70 ALA A N 5
ATOM 7529 C CA . ALA A 1 70 ? 7.274 7.300 -7.182 1.00 0.00 70 ALA A CA 5
ATOM 7530 C C . ALA A 1 70 ? 5.892 7.912 -7.419 1.00 0.00 70 ALA A C 5
ATOM 7531 O O . ALA A 1 70 ? 5.624 9.032 -6.988 1.00 0.00 70 ALA A O 5
ATOM 7538 N N . ALA A 1 71 ? 5.054 7.151 -8.106 1.00 0.00 71 ALA A N 5
ATOM 7539 C CA . ALA A 1 71 ? 3.706 7.604 -8.406 1.00 0.00 71 ALA A CA 5
ATOM 7540 C C . ALA A 1 71 ? 2.922 7.756 -7.102 1.00 0.00 71 ALA A C 5
ATOM 7541 O O . ALA A 1 71 ? 2.386 8.826 -6.817 1.00 0.00 71 ALA A O 5
ATOM 7548 N N . PHE A 1 72 ? 2.879 6.671 -6.344 1.00 0.00 72 PHE A N 5
ATOM 7549 C CA . PHE A 1 72 ? 2.169 6.671 -5.075 1.00 0.00 72 PHE A CA 5
ATOM 7550 C C . PHE A 1 72 ? 2.654 7.807 -4.176 1.00 0.00 72 PHE A C 5
ATOM 7551 O O . PHE A 1 72 ? 1.917 8.277 -3.310 1.00 0.00 72 PHE A O 5
ATOM 7568 N N . LYS A 1 73 ? 3.893 8.217 -4.409 1.00 0.00 73 LYS A N 5
ATOM 7569 C CA . LYS A 1 73 ? 4.486 9.291 -3.630 1.00 0.00 73 LYS A CA 5
ATOM 7570 C C . LYS A 1 73 ? 4.006 10.637 -4.175 1.00 0.00 73 LYS A C 5
ATOM 7571 O O . LYS A 1 73 ? 4.134 11.662 -3.508 1.00 0.00 73 LYS A O 5
ATOM 7590 N N . LYS A 1 74 ? 3.462 10.590 -5.383 1.00 0.00 74 LYS A N 5
ATOM 7591 C CA . LYS A 1 74 ? 2.963 11.794 -6.026 1.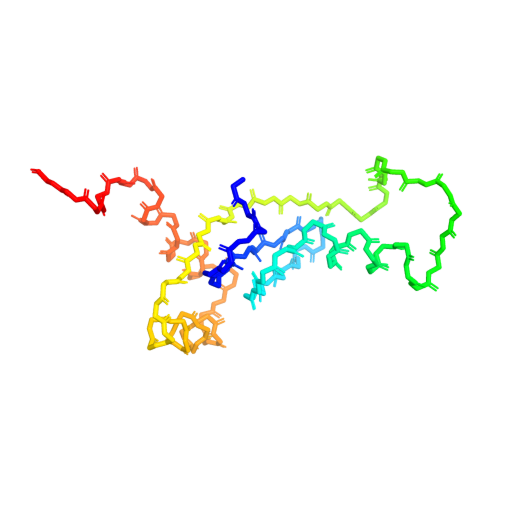00 0.00 74 LYS A CA 5
ATOM 7592 C C . LYS A 1 74 ? 1.444 11.871 -5.846 1.00 0.00 74 LYS A C 5
ATOM 7593 O O . LYS A 1 74 ? 0.821 12.866 -6.211 1.00 0.00 74 LYS A O 5
ATOM 7612 N N . LEU A 1 75 ? 0.894 10.806 -5.282 1.00 0.00 75 LEU A N 5
ATOM 7613 C CA . LEU A 1 75 ? -0.539 10.738 -5.049 1.00 0.00 75 LEU A CA 5
ATOM 7614 C C . LEU A 1 75 ? -0.852 11.300 -3.661 1.00 0.00 75 LEU A C 5
ATOM 7615 O O . LEU A 1 75 ? 0.029 11.380 -2.807 1.00 0.00 75 LEU A O 5
ATOM 7631 N N . THR A 1 76 ? -2.110 11.673 -3.478 1.00 0.00 76 THR A N 5
ATOM 7632 C CA . THR A 1 76 ? -2.550 12.224 -2.208 1.00 0.00 76 THR A CA 5
ATOM 7633 C C . THR A 1 76 ? -3.835 11.536 -1.744 1.00 0.00 76 THR A C 5
ATOM 7634 O O . THR A 1 76 ? -4.311 10.602 -2.389 1.00 0.00 76 THR A O 5
ATOM 7645 N N . ARG A 1 77 ? -4.360 12.021 -0.629 1.00 0.00 77 ARG A N 5
ATOM 7646 C CA . ARG A 1 77 ? -5.579 11.463 -0.071 1.00 0.00 77 ARG A CA 5
ATOM 7647 C C . ARG A 1 77 ? -6.666 11.378 -1.146 1.00 0.00 77 ARG A C 5
ATOM 7648 O O . ARG A 1 77 ? -7.631 10.632 -1.001 1.00 0.00 77 ARG A O 5
ATOM 7669 N N . LYS A 1 78 ? -6.468 12.154 -2.202 1.00 0.00 78 LYS A N 5
ATOM 7670 C CA . LYS A 1 78 ? -7.418 12.176 -3.302 1.00 0.00 78 LYS A CA 5
ATOM 7671 C C . LYS A 1 78 ? -7.107 11.027 -4.262 1.00 0.00 78 LYS A C 5
ATOM 7672 O O . LYS A 1 78 ? -7.813 10.021 -4.280 1.00 0.00 78 LYS A O 5
ATOM 7691 N N . GLN A 1 79 ? -6.049 11.215 -5.036 1.00 0.00 79 GLN A N 5
ATOM 7692 C CA . GLN A 1 79 ? -5.635 10.206 -5.997 1.00 0.00 79 GLN A CA 5
ATOM 7693 C C . GLN A 1 79 ? -5.716 8.814 -5.371 1.00 0.00 79 GLN A C 5
ATOM 7694 O O . GLN A 1 79 ? -6.102 7.851 -6.035 1.00 0.00 79 GLN A O 5
ATOM 7708 N N . LYS A 1 80 ? -5.345 8.747 -4.100 1.00 0.00 80 LYS A N 5
ATOM 7709 C CA . LYS A 1 80 ? -5.371 7.487 -3.378 1.00 0.00 80 LYS A CA 5
ATOM 7710 C C . LYS A 1 80 ? -6.820 7.024 -3.219 1.00 0.00 80 LYS A C 5
ATOM 7711 O O . LYS A 1 80 ? -7.181 5.937 -3.668 1.00 0.00 80 LYS A O 5
ATOM 7730 N N . GLU A 1 81 ? -7.612 7.873 -2.582 1.00 0.00 81 GLU A N 5
ATOM 7731 C CA . GLU A 1 81 ? -9.015 7.565 -2.358 1.00 0.00 81 GLU A CA 5
ATOM 7732 C C . GLU A 1 81 ? -9.727 7.338 -3.694 1.00 0.00 81 GLU A C 5
ATOM 7733 O O . GLU A 1 81 ? -10.816 6.768 -3.732 1.00 0.00 81 GLU A O 5
ATOM 7745 N N . GLN A 1 82 ? -9.083 7.796 -4.757 1.00 0.00 82 GLN A N 5
ATOM 7746 C CA . GLN A 1 82 ? -9.641 7.649 -6.090 1.00 0.00 82 GLN A CA 5
ATOM 7747 C C . GLN A 1 82 ? -9.470 6.211 -6.584 1.00 0.00 82 GLN A C 5
ATOM 7748 O O . GLN A 1 82 ? -10.367 5.658 -7.218 1.00 0.00 82 GLN A O 5
ATOM 7762 N N . TYR A 1 83 ? -8.312 5.646 -6.271 1.00 0.00 83 TYR A N 5
ATOM 7763 C CA . TYR A 1 83 ? -8.013 4.283 -6.674 1.00 0.00 83 TYR A CA 5
ATOM 7764 C C . TYR A 1 83 ? -8.812 3.277 -5.844 1.00 0.00 83 TYR A C 5
ATOM 7765 O O . TYR A 1 83 ? -9.072 2.162 -6.293 1.00 0.00 83 TYR A O 5
ATOM 7783 N N . LEU A 1 84 ? -9.179 3.707 -4.645 1.00 0.00 84 LEU A N 5
ATOM 7784 C CA . LEU A 1 84 ? -9.943 2.858 -3.747 1.00 0.00 84 LEU A CA 5
ATOM 7785 C C . LEU A 1 84 ? -11.361 2.686 -4.297 1.00 0.00 84 LEU A C 5
ATOM 7786 O O . LEU A 1 84 ? -11.857 1.567 -4.404 1.00 0.00 84 LEU A O 5
ATOM 7802 N N . LYS A 1 85 ? -11.972 3.814 -4.631 1.00 0.00 85 LYS A N 5
ATOM 7803 C CA . LYS A 1 85 ? -13.323 3.802 -5.167 1.00 0.00 85 LYS A CA 5
ATOM 7804 C C . LYS A 1 85 ? -13.320 3.105 -6.528 1.00 0.00 85 LYS A C 5
ATOM 7805 O O . LYS A 1 85 ? -14.013 2.106 -6.720 1.00 0.00 85 LYS A O 5
ATOM 7824 N N . THR A 1 86 ? -12.532 3.657 -7.440 1.00 0.00 86 THR A N 5
ATOM 7825 C CA . THR A 1 86 ? -12.430 3.100 -8.778 1.00 0.00 86 THR A CA 5
ATOM 7826 C C . THR A 1 86 ? -12.157 1.597 -8.711 1.00 0.00 86 THR A C 5
ATOM 7827 O O . THR A 1 86 ? -12.448 0.865 -9.656 1.00 0.00 86 THR A O 5
ATOM 7838 N N . PHE A 1 87 ? -11.601 1.179 -7.583 1.00 0.00 87 PHE A N 5
ATOM 7839 C CA . PHE A 1 87 ? -11.284 -0.225 -7.380 1.00 0.00 87 PHE A CA 5
ATOM 7840 C C . PHE A 1 87 ? -12.465 -0.966 -6.748 1.00 0.00 87 PHE A C 5
ATOM 7841 O O . PHE A 1 87 ? -12.708 -2.132 -7.059 1.00 0.00 87 PHE A O 5
ATOM 7858 N N . HIS A 1 88 ? -13.166 -0.261 -5.874 1.00 0.00 88 HIS A N 5
ATOM 7859 C CA . HIS A 1 88 ? -14.314 -0.838 -5.196 1.00 0.00 88 HIS A CA 5
ATOM 7860 C C . HIS A 1 88 ? -15.466 -1.004 -6.189 1.00 0.00 88 HIS A C 5
ATOM 7861 O O . HIS A 1 88 ? -16.071 -2.071 -6.272 1.00 0.00 88 HIS A O 5
ATOM 7875 N N . LEU A 1 89 ? -15.736 0.070 -6.918 1.00 0.00 89 LEU A N 5
ATOM 7876 C CA . LEU A 1 89 ? -16.804 0.058 -7.902 1.00 0.00 89 LEU A CA 5
ATOM 7877 C C . LEU A 1 89 ? -16.686 -1.202 -8.762 1.00 0.00 89 LEU A C 5
ATOM 7878 O O . LEU A 1 89 ? -17.616 -2.005 -8.824 1.00 0.00 89 LEU A O 5
ATOM 7894 N N . GLU A 1 90 ? -15.535 -1.336 -9.402 1.00 0.00 90 GLU A N 5
ATOM 7895 C CA . GLU A 1 90 ? -15.282 -2.484 -10.257 1.00 0.00 90 GLU A CA 5
ATOM 7896 C C . GLU A 1 90 ? -13.791 -2.823 -10.264 1.00 0.00 90 GLU A C 5
ATOM 7897 O O . GLU A 1 90 ? -12.947 -1.927 -10.282 1.00 0.00 90 GLU A O 5
ATOM 7909 N N . HIS A 1 91 ? -13.510 -4.117 -10.250 1.00 0.00 91 HIS A N 5
ATOM 7910 C CA . HIS A 1 91 ? -12.133 -4.584 -10.255 1.00 0.00 91 HIS A CA 5
ATOM 7911 C C . HIS A 1 91 ? -11.833 -5.281 -11.583 1.00 0.00 91 HIS A C 5
ATOM 7912 O O . HIS A 1 91 ? -10.980 -4.828 -12.347 1.00 0.00 91 HIS A O 5
ATOM 7926 N N . HIS A 1 92 ? -12.549 -6.369 -11.819 1.00 0.00 92 HIS A N 5
ATOM 7927 C CA . HIS A 1 92 ? -12.370 -7.133 -13.043 1.00 0.00 92 HIS A CA 5
ATOM 7928 C C . HIS A 1 92 ? -10.955 -7.716 -13.082 1.00 0.00 92 HIS A C 5
ATOM 7929 O O . HIS A 1 92 ? -10.083 -7.190 -13.770 1.00 0.00 92 HIS A O 5
ATOM 7943 N N . HIS A 1 93 ? -10.773 -8.794 -12.334 1.00 0.00 93 HIS A N 5
ATOM 7944 C CA . HIS A 1 93 ? -9.480 -9.452 -12.275 1.00 0.00 93 HIS A CA 5
ATOM 7945 C C . HIS A 1 93 ? -9.140 -10.041 -13.645 1.00 0.00 93 HIS A C 5
ATOM 7946 O O . HIS A 1 93 ? -10.003 -10.609 -14.312 1.00 0.00 93 HIS A O 5
ATOM 7960 N N . HIS A 1 94 ? -7.880 -9.884 -14.026 1.00 0.00 94 HIS A N 5
ATOM 7961 C CA . HIS A 1 94 ? -7.415 -10.393 -15.305 1.00 0.00 94 HIS A CA 5
ATOM 7962 C C . HIS A 1 94 ? -6.261 -11.370 -15.080 1.00 0.00 94 HIS A C 5
ATOM 7963 O O . HIS A 1 94 ? -5.231 -11.002 -14.517 1.00 0.00 94 HIS A O 5
ATOM 7977 N N . HIS A 1 95 ? -6.472 -12.599 -15.530 1.00 0.00 95 HIS A N 5
ATOM 7978 C CA . HIS A 1 95 ? -5.461 -13.633 -15.385 1.00 0.00 95 HIS A CA 5
ATOM 7979 C C . HIS A 1 95 ? -4.337 -13.397 -16.396 1.00 0.00 95 HIS A C 5
ATOM 7980 O O . HIS A 1 95 ? -4.558 -13.479 -17.603 1.00 0.00 95 HIS A O 5
ATOM 7994 N N . HIS A 1 96 ? -3.158 -13.111 -15.865 1.00 0.00 96 HIS A N 5
ATOM 7995 C CA . HIS A 1 96 ? -1.999 -12.864 -16.706 1.00 0.00 96 HIS A CA 5
ATOM 7996 C C . HIS A 1 96 ? -2.338 -11.795 -17.746 1.00 0.00 96 HIS A C 5
ATOM 7997 O O . HIS A 1 96 ? -1.828 -10.677 -17.682 1.00 0.00 96 HIS A O 5
ATOM 8011 N N . MET A 1 1 ? 2.499 -15.782 -3.630 1.00 0.00 1 MET A N 6
ATOM 8012 C CA . MET A 1 1 ? 1.258 -15.185 -3.172 1.00 0.00 1 MET A CA 6
ATOM 8013 C C . MET A 1 1 ? 1.508 -14.216 -2.015 1.00 0.00 1 MET A C 6
ATOM 8014 O O . MET A 1 1 ? 1.135 -13.046 -2.089 1.00 0.00 1 MET A O 6
ATOM 8028 N N . GLU A 1 2 ? 2.140 -14.738 -0.974 1.00 0.00 2 GLU A N 6
ATOM 8029 C CA . GLU A 1 2 ? 2.445 -13.934 0.197 1.00 0.00 2 GLU A CA 6
ATOM 8030 C C . GLU A 1 2 ? 3.838 -14.277 0.727 1.00 0.00 2 GLU A C 6
ATOM 8031 O O . GLU A 1 2 ? 4.521 -15.140 0.177 1.00 0.00 2 GLU A O 6
ATOM 8043 N N . ASN A 1 3 ? 4.220 -13.584 1.790 1.00 0.00 3 ASN A N 6
ATOM 8044 C CA . ASN A 1 3 ? 5.519 -13.804 2.403 1.00 0.00 3 ASN A CA 6
ATOM 8045 C C . ASN A 1 3 ? 6.616 -13.373 1.428 1.00 0.00 3 ASN A C 6
ATOM 8046 O O . ASN A 1 3 ? 6.334 -12.745 0.408 1.00 0.00 3 ASN A O 6
ATOM 8057 N N . LYS A 1 4 ? 7.845 -13.728 1.775 1.00 0.00 4 LYS A N 6
ATOM 8058 C CA . LYS A 1 4 ? 8.985 -13.384 0.943 1.00 0.00 4 LYS A CA 6
ATOM 8059 C C . LYS A 1 4 ? 8.657 -13.695 -0.520 1.00 0.00 4 LYS A C 6
ATOM 8060 O O . LYS A 1 4 ? 8.823 -14.827 -0.969 1.00 0.00 4 LYS A O 6
ATOM 8079 N N . LYS A 1 5 ? 8.198 -12.669 -1.220 1.00 0.00 5 LYS A N 6
ATOM 8080 C CA . LYS A 1 5 ? 7.845 -12.818 -2.622 1.00 0.00 5 LYS A CA 6
ATOM 8081 C C . LYS A 1 5 ? 7.352 -11.475 -3.165 1.00 0.00 5 LYS A C 6
ATOM 8082 O O . LYS A 1 5 ? 6.187 -11.120 -2.988 1.00 0.00 5 LYS A O 6
ATOM 8101 N N . SER A 1 6 ? 8.262 -10.764 -3.814 1.00 0.00 6 SER A N 6
ATOM 8102 C CA . SER A 1 6 ? 7.935 -9.469 -4.383 1.00 0.00 6 SER A CA 6
ATOM 8103 C C . SER A 1 6 ? 7.634 -8.468 -3.266 1.00 0.00 6 SER A C 6
ATOM 8104 O O . SER A 1 6 ? 7.533 -8.845 -2.100 1.00 0.00 6 SER A O 6
ATOM 8112 N N . HIS A 1 7 ? 7.496 -7.210 -3.663 1.00 0.00 7 HIS A N 6
ATOM 8113 C CA . HIS A 1 7 ? 7.210 -6.152 -2.710 1.00 0.00 7 HIS A CA 6
ATOM 8114 C C . HIS A 1 7 ? 5.706 -5.867 -2.698 1.00 0.00 7 HIS A C 6
ATOM 8115 O O . HIS A 1 7 ? 5.135 -5.489 -3.719 1.00 0.00 7 HIS A O 6
ATOM 8129 N N . TYR A 1 8 ? 5.109 -6.061 -1.532 1.00 0.00 8 TYR A N 6
ATOM 8130 C CA . TYR A 1 8 ? 3.683 -5.829 -1.373 1.00 0.00 8 TYR A CA 6
ATOM 8131 C C . TYR A 1 8 ? 3.420 -4.538 -0.595 1.00 0.00 8 TYR A C 6
ATOM 8132 O O . TYR A 1 8 ? 3.568 -4.504 0.626 1.00 0.00 8 TYR A O 6
ATOM 8150 N N . PHE A 1 9 ? 3.035 -3.508 -1.333 1.00 0.00 9 PHE A N 6
ATOM 8151 C CA . PHE A 1 9 ? 2.751 -2.218 -0.728 1.00 0.00 9 PHE A CA 6
ATOM 8152 C C . PHE A 1 9 ? 1.310 -2.159 -0.217 1.00 0.00 9 PHE A C 6
ATOM 8153 O O . PHE A 1 9 ? 0.367 -2.127 -1.007 1.00 0.00 9 PHE A O 6
ATOM 8170 N N . TYR A 1 10 ? 1.183 -2.145 1.103 1.00 0.00 10 TYR A N 6
ATOM 8171 C CA . TYR A 1 10 ? -0.127 -2.089 1.728 1.00 0.00 10 TYR A CA 6
ATOM 8172 C C . TYR A 1 10 ? -0.287 -0.812 2.555 1.00 0.00 10 TYR A C 6
ATOM 8173 O O . TYR A 1 10 ? 0.496 -0.557 3.469 1.00 0.00 10 TYR A O 6
ATOM 8191 N N . VAL A 1 11 ? -1.305 -0.042 2.204 1.00 0.00 11 VAL A N 6
ATOM 8192 C CA . VAL A 1 11 ? -1.577 1.204 2.902 1.00 0.00 11 VAL A CA 6
ATOM 8193 C C . VAL A 1 11 ? -2.525 0.931 4.073 1.00 0.00 11 VAL A C 6
ATOM 8194 O O . VAL A 1 11 ? -3.721 0.728 3.874 1.00 0.00 11 VAL A O 6
ATOM 8207 N N . LEU A 1 12 ? -1.953 0.935 5.268 1.00 0.00 12 LEU A N 6
ATOM 8208 C CA . LEU A 1 12 ? -2.730 0.690 6.471 1.00 0.00 12 LEU A CA 6
ATOM 8209 C C . LEU A 1 12 ? -3.443 1.980 6.883 1.00 0.00 12 LEU A C 6
ATOM 8210 O O . LEU A 1 12 ? -2.947 3.076 6.626 1.00 0.00 12 LEU A O 6
ATOM 8226 N N . LEU A 1 13 ? -4.596 1.806 7.512 1.00 0.00 13 LEU A N 6
ATOM 8227 C CA . LEU A 1 13 ? -5.383 2.942 7.961 1.00 0.00 13 LEU A CA 6
ATOM 8228 C C . LEU A 1 13 ? -5.799 2.724 9.417 1.00 0.00 13 LEU A C 6
ATOM 8229 O O . LEU A 1 13 ? -6.586 1.826 9.714 1.00 0.00 13 LEU A O 6
ATOM 8245 N N . CYS A 1 14 ? -5.254 3.561 10.288 1.00 0.00 14 CYS A N 6
ATOM 8246 C CA . CYS A 1 14 ? -5.559 3.472 11.705 1.00 0.00 14 CYS A CA 6
ATOM 8247 C C . CYS A 1 14 ? -6.991 3.967 11.920 1.00 0.00 14 CYS A C 6
ATOM 8248 O O . CYS A 1 14 ? -7.661 4.370 10.970 1.00 0.00 14 CYS A O 6
ATOM 8256 N N . GLN A 1 15 ? -7.417 3.919 13.174 1.00 0.00 15 GLN A N 6
ATOM 8257 C CA . GLN A 1 15 ? -8.756 4.359 13.526 1.00 0.00 15 GLN A CA 6
ATOM 8258 C C . GLN A 1 15 ? -8.858 5.882 13.433 1.00 0.00 15 GLN A C 6
ATOM 8259 O O . GLN A 1 15 ? -9.700 6.410 12.708 1.00 0.00 15 GLN A O 6
ATOM 8273 N N . ASP A 1 16 ? -7.988 6.547 14.178 1.00 0.00 16 ASP A N 6
ATOM 8274 C CA . ASP A 1 16 ? -7.969 8.000 14.190 1.00 0.00 16 ASP A CA 6
ATOM 8275 C C . ASP A 1 16 ? -7.888 8.516 12.751 1.00 0.00 16 ASP A C 6
ATOM 8276 O O . ASP A 1 16 ? -8.493 9.535 12.418 1.00 0.00 16 ASP A O 6
ATOM 8285 N N . GLY A 1 17 ? -7.137 7.790 11.938 1.00 0.00 17 GLY A N 6
ATOM 8286 C CA . GLY A 1 17 ? -6.969 8.161 10.543 1.00 0.00 17 GLY A CA 6
ATOM 8287 C C . GLY A 1 17 ? -5.496 8.412 10.215 1.00 0.00 17 GLY A C 6
ATOM 8288 O O . GLY A 1 17 ? -5.126 9.511 9.803 1.00 0.00 17 GLY A O 6
ATOM 8292 N N . SER A 1 18 ? -4.695 7.375 10.410 1.00 0.00 18 SER A N 6
ATOM 8293 C CA . SER A 1 18 ? -3.270 7.471 10.141 1.00 0.00 18 SER A CA 6
ATOM 8294 C C . SER A 1 18 ? -2.918 6.660 8.892 1.00 0.00 18 SER A C 6
ATOM 8295 O O . SER A 1 18 ? -3.006 5.432 8.899 1.00 0.00 18 SER A O 6
ATOM 8303 N N . PHE A 1 19 ? -2.529 7.379 7.849 1.00 0.00 19 PHE A N 6
ATOM 8304 C CA . PHE A 1 19 ? -2.164 6.741 6.595 1.00 0.00 19 PHE A CA 6
ATOM 8305 C C . PHE A 1 19 ? -0.700 6.294 6.614 1.00 0.00 19 PHE A C 6
ATOM 8306 O O . PHE A 1 19 ? 0.203 7.105 6.422 1.00 0.00 19 PHE A O 6
ATOM 8323 N N . TYR A 1 20 ? -0.513 5.003 6.846 1.00 0.00 20 TYR A N 6
ATOM 8324 C CA . TYR A 1 20 ? 0.824 4.437 6.891 1.00 0.00 20 TYR A CA 6
ATOM 8325 C C . TYR A 1 20 ? 0.921 3.187 6.015 1.00 0.00 20 TYR A C 6
ATOM 8326 O O . TYR A 1 20 ? 0.487 2.107 6.418 1.00 0.00 20 TYR A O 6
ATOM 8344 N N . GLY A 1 21 ? 1.491 3.372 4.834 1.00 0.00 21 GLY A N 6
ATOM 8345 C CA . GLY A 1 21 ? 1.651 2.273 3.898 1.00 0.00 21 GLY A CA 6
ATOM 8346 C C . GLY A 1 21 ? 3.130 1.982 3.639 1.00 0.00 21 GLY A C 6
ATOM 8347 O O . GLY A 1 21 ? 3.960 2.891 3.670 1.00 0.00 21 GLY A O 6
ATOM 8351 N N . GLY A 1 22 ? 3.416 0.713 3.389 1.00 0.00 22 GLY A N 6
ATOM 8352 C CA . GLY A 1 22 ? 4.782 0.292 3.124 1.00 0.00 22 GLY A CA 6
ATOM 8353 C C . GLY A 1 22 ? 4.809 -1.031 2.357 1.00 0.00 22 GLY A C 6
ATOM 8354 O O . GLY A 1 22 ? 3.845 -1.793 2.392 1.00 0.00 22 GLY A O 6
ATOM 8358 N N . TYR A 1 23 ? 5.923 -1.262 1.678 1.00 0.00 23 TYR A N 6
ATOM 8359 C CA . TYR A 1 23 ? 6.088 -2.479 0.903 1.00 0.00 23 TYR A CA 6
ATOM 8360 C C . TYR A 1 23 ? 7.028 -3.457 1.610 1.00 0.00 23 TYR A C 6
ATOM 8361 O O . TYR A 1 23 ? 8.128 -3.085 2.015 1.00 0.00 23 TYR A O 6
ATOM 8379 N N . THR A 1 24 ? 6.560 -4.690 1.738 1.00 0.00 24 THR A N 6
ATOM 8380 C CA . THR A 1 24 ? 7.343 -5.725 2.390 1.00 0.00 24 THR A CA 6
ATOM 8381 C C . THR A 1 24 ? 6.727 -7.102 2.134 1.00 0.00 24 THR A C 6
ATOM 8382 O O . THR A 1 24 ? 5.709 -7.214 1.455 1.00 0.00 24 THR A O 6
ATOM 8393 N N . THR A 1 25 ? 7.370 -8.116 2.694 1.00 0.00 25 THR A N 6
ATOM 8394 C CA . THR A 1 25 ? 6.898 -9.481 2.536 1.00 0.00 25 THR A CA 6
ATOM 8395 C C . THR A 1 25 ? 6.545 -10.085 3.898 1.00 0.00 25 THR A C 6
ATOM 8396 O O . THR A 1 25 ? 7.345 -10.032 4.829 1.00 0.00 25 THR A O 6
ATOM 8407 N N . GLU A 1 26 ? 5.347 -10.643 3.968 1.00 0.00 26 GLU A N 6
ATOM 8408 C CA . GLU A 1 26 ? 4.877 -11.256 5.198 1.00 0.00 26 GLU A CA 6
ATOM 8409 C C . GLU A 1 26 ? 4.485 -10.179 6.212 1.00 0.00 26 GLU A C 6
ATOM 8410 O O . GLU A 1 26 ? 5.163 -9.995 7.222 1.00 0.00 26 GLU A O 6
ATOM 8422 N N . PRO A 1 27 ? 3.364 -9.476 5.900 1.00 0.00 27 PRO A N 6
ATOM 8423 C CA . PRO A 1 27 ? 2.874 -8.421 6.772 1.00 0.00 27 PRO A CA 6
ATOM 8424 C C . PRO A 1 27 ? 2.202 -9.007 8.015 1.00 0.00 27 PRO A C 6
ATOM 8425 O O . PRO A 1 27 ? 1.734 -8.266 8.879 1.00 0.00 27 PRO A O 6
ATOM 8436 N N . GLU A 1 28 ? 2.176 -10.330 8.067 1.00 0.00 28 GLU A N 6
ATOM 8437 C CA . GLU A 1 28 ? 1.570 -11.023 9.192 1.00 0.00 28 GLU A CA 6
ATOM 8438 C C . GLU A 1 28 ? 2.521 -11.024 10.390 1.00 0.00 28 GLU A C 6
ATOM 8439 O O . GLU A 1 28 ? 2.214 -10.441 11.430 1.00 0.00 28 GLU A O 6
ATOM 8451 N N . ARG A 1 29 ? 3.654 -11.684 10.206 1.00 0.00 29 ARG A N 6
ATOM 8452 C CA . ARG A 1 29 ? 4.651 -11.768 11.259 1.00 0.00 29 ARG A CA 6
ATOM 8453 C C . ARG A 1 29 ? 5.159 -10.371 11.622 1.00 0.00 29 ARG A C 6
ATOM 8454 O O . ARG A 1 29 ? 5.602 -10.139 12.745 1.00 0.00 29 ARG A O 6
ATOM 8475 N N . ARG A 1 30 ? 5.081 -9.476 10.646 1.00 0.00 30 ARG A N 6
ATOM 8476 C CA . ARG A 1 30 ? 5.527 -8.108 10.849 1.00 0.00 30 ARG A CA 6
ATOM 8477 C C . ARG A 1 30 ? 4.598 -7.386 11.826 1.00 0.00 30 ARG A C 6
ATOM 8478 O O . ARG A 1 30 ? 5.027 -6.962 12.898 1.00 0.00 30 ARG A O 6
ATOM 8499 N N . LEU A 1 31 ? 3.342 -7.268 11.420 1.00 0.00 31 LEU A N 6
ATOM 8500 C CA . LEU A 1 31 ? 2.348 -6.602 12.247 1.00 0.00 31 LEU A CA 6
ATOM 8501 C C . LEU A 1 31 ? 2.544 -7.020 13.706 1.00 0.00 31 LEU A C 6
ATOM 8502 O O . LEU A 1 31 ? 2.773 -6.174 14.571 1.00 0.00 31 LEU A O 6
ATOM 8518 N N . THR A 1 32 ? 2.446 -8.321 13.935 1.00 0.00 32 THR A N 6
ATOM 8519 C CA . THR A 1 32 ? 2.610 -8.859 15.275 1.00 0.00 32 THR A CA 6
ATOM 8520 C C . THR A 1 32 ? 3.920 -8.364 15.892 1.00 0.00 32 THR A C 6
ATOM 8521 O O . THR A 1 32 ? 3.977 -8.081 17.087 1.00 0.00 32 THR A O 6
ATOM 8532 N N . GLU A 1 33 ? 4.938 -8.278 15.050 1.00 0.00 33 GLU A N 6
ATOM 8533 C CA . GLU A 1 33 ? 6.244 -7.823 15.498 1.00 0.00 33 GLU A CA 6
ATOM 8534 C C . GLU A 1 33 ? 6.166 -6.370 15.968 1.00 0.00 33 GLU A C 6
ATOM 8535 O O . GLU A 1 33 ? 6.354 -6.084 17.149 1.00 0.00 33 GLU A O 6
ATOM 8547 N N . HIS A 1 34 ? 5.891 -5.489 15.016 1.00 0.00 34 HIS A N 6
ATOM 8548 C CA . HIS A 1 34 ? 5.786 -4.071 15.318 1.00 0.00 34 HIS A CA 6
ATOM 8549 C C . HIS A 1 34 ? 5.013 -3.879 16.623 1.00 0.00 34 HIS A C 6
ATOM 8550 O O . HIS A 1 34 ? 5.558 -3.377 17.604 1.00 0.00 34 HIS A O 6
ATOM 8564 N N . ASN A 1 35 ? 3.753 -4.289 16.593 1.00 0.00 35 ASN A N 6
ATOM 8565 C CA . ASN A 1 35 ? 2.898 -4.168 17.761 1.00 0.00 35 ASN A CA 6
ATOM 8566 C C . ASN A 1 35 ? 3.669 -4.627 19.001 1.00 0.00 35 ASN A C 6
ATOM 8567 O O . ASN A 1 35 ? 3.839 -3.861 19.948 1.00 0.00 35 ASN A O 6
ATOM 8578 N N . SER A 1 36 ? 4.114 -5.874 18.954 1.00 0.00 36 SER A N 6
ATOM 8579 C CA . SER A 1 36 ? 4.862 -6.443 20.062 1.00 0.00 36 SER A CA 6
ATOM 8580 C C . SER A 1 36 ? 5.993 -5.498 20.470 1.00 0.00 36 SER A C 6
ATOM 8581 O O . SER A 1 36 ? 6.081 -5.093 21.628 1.00 0.00 36 SER A O 6
ATOM 8589 N N . GLY A 1 37 ? 6.833 -5.174 19.496 1.00 0.00 37 GLY A N 6
ATOM 8590 C CA . GLY A 1 37 ? 7.953 -4.283 19.740 1.00 0.00 37 GLY A CA 6
ATOM 8591 C C . GLY A 1 37 ? 9.172 -5.062 20.242 1.00 0.00 37 GLY A C 6
ATOM 8592 O O . GLY A 1 37 ? 9.069 -5.843 21.186 1.00 0.00 37 GLY A O 6
ATOM 8596 N N . THR A 1 38 ? 10.300 -4.820 19.588 1.00 0.00 38 THR A N 6
ATOM 8597 C CA . THR A 1 38 ? 11.535 -5.488 19.956 1.00 0.00 38 THR A CA 6
ATOM 8598 C C . THR A 1 38 ? 12.096 -4.896 21.250 1.00 0.00 38 THR A C 6
ATOM 8599 O O . THR A 1 38 ? 11.915 -3.711 21.525 1.00 0.00 38 THR A O 6
ATOM 8610 N N . GLY A 1 39 ? 12.767 -5.749 22.011 1.00 0.00 39 GLY A N 6
ATOM 8611 C CA . GLY A 1 39 ? 13.357 -5.325 23.269 1.00 0.00 39 GLY A CA 6
ATOM 8612 C C . GLY A 1 39 ? 12.400 -5.577 24.436 1.00 0.00 39 GLY A C 6
ATOM 8613 O O . GLY A 1 39 ? 11.798 -6.647 24.531 1.00 0.00 39 GLY A O 6
ATOM 8617 N N . ALA A 1 40 ? 12.285 -4.574 25.294 1.00 0.00 40 ALA A N 6
ATOM 8618 C CA . ALA A 1 40 ? 11.410 -4.674 26.450 1.00 0.00 40 ALA A CA 6
ATOM 8619 C C . ALA A 1 40 ? 10.926 -3.276 26.840 1.00 0.00 40 ALA A C 6
ATOM 8620 O O . ALA A 1 40 ? 11.676 -2.497 27.426 1.00 0.00 40 ALA A O 6
ATOM 8627 N N . LYS A 1 41 ? 9.675 -3.001 26.498 1.00 0.00 41 LYS A N 6
ATOM 8628 C CA . LYS A 1 41 ? 9.082 -1.712 26.806 1.00 0.00 41 LYS A CA 6
ATOM 8629 C C . LYS A 1 41 ? 7.576 -1.773 26.546 1.00 0.00 41 LYS A C 6
ATOM 8630 O O . LYS A 1 41 ? 7.123 -2.506 25.668 1.00 0.00 41 LYS A O 6
ATOM 8649 N N . TYR A 1 42 ? 6.841 -0.992 27.325 1.00 0.00 42 TYR A N 6
ATOM 8650 C CA . TYR A 1 42 ? 5.395 -0.948 27.189 1.00 0.00 42 TYR A CA 6
ATOM 8651 C C . TYR A 1 42 ? 4.791 -2.349 27.303 1.00 0.00 42 TYR A C 6
ATOM 8652 O O . TYR A 1 42 ? 5.518 -3.339 27.368 1.00 0.00 42 TYR A O 6
ATOM 8670 N N . THR A 1 43 ? 3.466 -2.388 27.323 1.00 0.00 43 THR A N 6
ATOM 8671 C CA . THR A 1 43 ? 2.756 -3.651 27.428 1.00 0.00 43 THR A CA 6
ATOM 8672 C C . THR A 1 43 ? 2.702 -4.347 26.067 1.00 0.00 43 THR A C 6
ATOM 8673 O O . THR A 1 43 ? 1.866 -4.011 25.228 1.00 0.00 43 THR A O 6
ATOM 8684 N N . ARG A 1 44 ? 3.602 -5.301 25.889 1.00 0.00 44 ARG A N 6
ATOM 8685 C CA . ARG A 1 44 ? 3.666 -6.048 24.644 1.00 0.00 44 ARG A CA 6
ATOM 8686 C C . ARG A 1 44 ? 2.259 -6.436 24.184 1.00 0.00 44 ARG A C 6
ATOM 8687 O O . ARG A 1 44 ? 1.861 -6.124 23.063 1.00 0.00 44 ARG A O 6
ATOM 8708 N N . LEU A 1 45 ? 1.546 -7.112 25.073 1.00 0.00 45 LEU A N 6
ATOM 8709 C CA . LEU A 1 45 ? 0.193 -7.545 24.773 1.00 0.00 45 LEU A CA 6
ATOM 8710 C C . LEU A 1 45 ? -0.557 -6.412 24.069 1.00 0.00 45 LEU A C 6
ATOM 8711 O O . LEU A 1 45 ? -0.954 -6.550 22.912 1.00 0.00 45 LEU A O 6
ATOM 8727 N N . ALA A 1 46 ? -0.729 -5.318 24.796 1.00 0.00 46 ALA A N 6
ATOM 8728 C CA . ALA A 1 46 ? -1.424 -4.163 24.255 1.00 0.00 46 ALA A CA 6
ATOM 8729 C C . ALA A 1 46 ? -0.980 -3.935 22.809 1.00 0.00 46 ALA A C 6
ATOM 8730 O O . ALA A 1 46 ? 0.212 -3.792 22.536 1.00 0.00 46 ALA A O 6
ATOM 8737 N N . LYS A 1 47 ? -1.960 -3.911 21.919 1.00 0.00 47 LYS A N 6
ATOM 8738 C CA . LYS A 1 47 ? -1.686 -3.704 20.507 1.00 0.00 47 LYS A CA 6
ATOM 8739 C C . LYS A 1 47 ? -1.895 -2.228 20.162 1.00 0.00 47 LYS A C 6
ATOM 8740 O O . LYS A 1 47 ? -0.977 -1.561 19.687 1.00 0.00 47 LYS A O 6
ATOM 8759 N N . ARG A 1 48 ? -3.109 -1.761 20.415 1.00 0.00 48 ARG A N 6
ATOM 8760 C CA . ARG A 1 48 ? -3.451 -0.376 20.136 1.00 0.00 48 ARG A CA 6
ATOM 8761 C C . ARG A 1 48 ? -3.284 -0.077 18.645 1.00 0.00 48 ARG A C 6
ATOM 8762 O O . ARG A 1 48 ? -2.520 -0.752 17.956 1.00 0.00 48 ARG A O 6
ATOM 8783 N N . ARG A 1 49 ? -4.010 0.933 18.191 1.00 0.00 49 ARG A N 6
ATOM 8784 C CA . ARG A 1 49 ? -3.952 1.329 16.796 1.00 0.00 49 ARG A CA 6
ATOM 8785 C C . ARG A 1 49 ? -4.385 0.170 15.895 1.00 0.00 49 ARG A C 6
ATOM 8786 O O . ARG A 1 49 ? -3.548 -0.560 15.369 1.00 0.00 49 ARG A O 6
ATOM 8807 N N . PRO A 1 50 ? -5.729 0.033 15.743 1.00 0.00 50 PRO A N 6
ATOM 8808 C CA . PRO A 1 50 ? -6.286 -1.025 14.916 1.00 0.00 50 PRO A CA 6
ATOM 8809 C C . PRO A 1 50 ? -6.114 -0.706 13.430 1.00 0.00 50 PRO A C 6
ATOM 8810 O O . PRO A 1 50 ? -6.903 0.043 12.857 1.00 0.00 50 PRO A O 6
ATOM 8821 N N . VAL A 1 51 ? -5.079 -1.292 12.848 1.00 0.00 51 VAL A N 6
ATOM 8822 C CA . VAL A 1 51 ? -4.794 -1.081 11.439 1.00 0.00 51 VAL A CA 6
ATOM 8823 C C . VAL A 1 51 ? -5.764 -1.912 10.596 1.00 0.00 51 VAL A C 6
ATOM 8824 O O . VAL A 1 51 ? -6.027 -3.071 10.909 1.00 0.00 51 VAL A O 6
ATOM 8837 N N . ILE A 1 52 ? -6.269 -1.285 9.544 1.00 0.00 52 ILE A N 6
ATOM 8838 C CA . ILE A 1 52 ? -7.205 -1.952 8.654 1.00 0.00 52 ILE A CA 6
ATOM 8839 C C . ILE A 1 52 ? -6.650 -1.930 7.229 1.00 0.00 52 ILE A C 6
ATOM 8840 O O . ILE A 1 52 ? -5.909 -1.020 6.861 1.00 0.00 52 ILE A O 6
ATOM 8856 N N . MET A 1 53 ? -7.030 -2.945 6.464 1.00 0.00 53 MET A N 6
ATOM 8857 C CA . MET A 1 53 ? -6.578 -3.053 5.087 1.00 0.00 53 MET A CA 6
ATOM 8858 C C . MET A 1 53 ? -7.532 -2.325 4.139 1.00 0.00 53 MET A C 6
ATOM 8859 O O . MET A 1 53 ? -8.750 -2.434 4.274 1.00 0.00 53 MET A O 6
ATOM 8873 N N . ILE A 1 54 ? -6.943 -1.599 3.201 1.00 0.00 54 ILE A N 6
ATOM 8874 C CA . ILE A 1 54 ? -7.726 -0.853 2.229 1.00 0.00 54 ILE A CA 6
ATOM 8875 C C . ILE A 1 54 ? -7.057 -0.953 0.857 1.00 0.00 54 ILE A C 6
ATOM 8876 O O . ILE A 1 54 ? -7.720 -1.223 -0.143 1.00 0.00 54 ILE A O 6
ATOM 8892 N N . HIS A 1 55 ? -5.750 -0.729 0.853 1.00 0.00 55 HIS A N 6
ATOM 8893 C CA . HIS A 1 55 ? -4.984 -0.791 -0.380 1.00 0.00 55 HIS A CA 6
ATOM 8894 C C . HIS A 1 55 ? -4.115 -2.049 -0.382 1.00 0.00 55 HIS A C 6
ATOM 8895 O O . HIS A 1 55 ? -3.745 -2.554 0.676 1.00 0.00 55 HIS A O 6
ATOM 8909 N N . THR A 1 56 ? -3.816 -2.521 -1.584 1.00 0.00 56 THR A N 6
ATOM 8910 C CA . THR A 1 56 ? -2.998 -3.711 -1.738 1.00 0.00 56 THR A CA 6
ATOM 8911 C C . THR A 1 56 ? -2.356 -3.742 -3.127 1.00 0.00 56 THR A C 6
ATOM 8912 O O . THR A 1 56 ? -3.037 -3.979 -4.124 1.00 0.00 56 THR A O 6
ATOM 8923 N N . GLU A 1 57 ? -1.054 -3.498 -3.147 1.00 0.00 57 GLU A N 6
ATOM 8924 C CA . GLU A 1 57 ? -0.314 -3.495 -4.398 1.00 0.00 57 GLU A CA 6
ATOM 8925 C C . GLU A 1 57 ? 0.746 -4.598 -4.391 1.00 0.00 57 GLU A C 6
ATOM 8926 O O . GLU A 1 57 ? 1.401 -4.826 -3.375 1.00 0.00 57 GLU A O 6
ATOM 8938 N N . LYS A 1 58 ? 0.882 -5.253 -5.535 1.00 0.00 58 LYS A N 6
ATOM 8939 C CA . LYS A 1 58 ? 1.851 -6.326 -5.673 1.00 0.00 58 LYS A CA 6
ATOM 8940 C C . LYS A 1 58 ? 2.675 -6.104 -6.942 1.00 0.00 58 LYS A C 6
ATOM 8941 O O . LYS A 1 58 ? 2.128 -6.068 -8.044 1.00 0.00 58 LYS A O 6
ATOM 8960 N N . PHE A 1 59 ? 3.977 -5.960 -6.747 1.00 0.00 59 PHE A N 6
ATOM 8961 C CA . PHE A 1 59 ? 4.882 -5.742 -7.864 1.00 0.00 59 PHE A CA 6
ATOM 8962 C C . PHE A 1 59 ? 6.235 -6.410 -7.610 1.00 0.00 59 PHE A C 6
ATOM 8963 O O . PHE A 1 59 ? 6.924 -6.080 -6.646 1.00 0.00 59 PHE A O 6
ATOM 8980 N N . GLU A 1 60 ? 6.575 -7.338 -8.493 1.00 0.00 60 GLU A N 6
ATOM 8981 C CA . GLU A 1 60 ? 7.834 -8.054 -8.378 1.00 0.00 60 GLU A CA 6
ATOM 8982 C C . GLU A 1 60 ? 8.945 -7.298 -9.109 1.00 0.00 60 GLU A C 6
ATOM 8983 O O . GLU A 1 60 ? 10.123 -7.464 -8.797 1.00 0.00 60 GLU A O 6
ATOM 8995 N N . THR A 1 61 ? 8.531 -6.485 -10.069 1.00 0.00 61 THR A N 6
ATOM 8996 C CA . THR A 1 61 ? 9.475 -5.702 -10.847 1.00 0.00 61 THR A CA 6
ATOM 8997 C C . THR A 1 61 ? 9.581 -4.283 -10.288 1.00 0.00 61 THR A C 6
ATOM 8998 O O . THR A 1 61 ? 8.579 -3.697 -9.879 1.00 0.00 61 THR A O 6
ATOM 9009 N N . ARG A 1 62 ? 10.802 -3.770 -10.286 1.00 0.00 62 ARG A N 6
ATOM 9010 C CA . ARG A 1 62 ? 11.052 -2.431 -9.784 1.00 0.00 62 ARG A CA 6
ATOM 9011 C C . ARG A 1 62 ? 10.372 -1.393 -10.679 1.00 0.00 62 ARG A C 6
ATOM 9012 O O . ARG A 1 62 ? 9.837 -0.399 -10.186 1.00 0.00 62 ARG A O 6
ATOM 9033 N N . SER A 1 63 ? 10.414 -1.659 -11.975 1.00 0.00 63 SER A N 6
ATOM 9034 C CA . SER A 1 63 ? 9.808 -0.760 -12.943 1.00 0.00 63 SER A CA 6
ATOM 9035 C C . SER A 1 63 ? 8.378 -0.421 -12.518 1.00 0.00 63 SER A C 6
ATOM 9036 O O . SER A 1 63 ? 7.968 0.739 -12.575 1.00 0.00 63 SER A O 6
ATOM 9044 N N . GLU A 1 64 ? 7.657 -1.452 -12.102 1.00 0.00 64 GLU A N 6
ATOM 9045 C CA . GLU A 1 64 ? 6.282 -1.277 -11.667 1.00 0.00 64 GLU A CA 6
ATOM 9046 C C . GLU A 1 64 ? 6.241 -0.741 -10.235 1.00 0.00 64 GLU A C 6
ATOM 9047 O O . GLU A 1 64 ? 5.316 -0.021 -9.863 1.00 0.00 64 GLU A O 6
ATOM 9059 N N . ALA A 1 65 ? 7.258 -1.112 -9.470 1.00 0.00 65 ALA A N 6
ATOM 9060 C CA . ALA A 1 65 ? 7.349 -0.678 -8.086 1.00 0.00 65 ALA A CA 6
ATOM 9061 C C . ALA A 1 65 ? 7.575 0.834 -8.045 1.00 0.00 65 ALA A C 6
ATOM 9062 O O . ALA A 1 65 ? 6.819 1.562 -7.401 1.00 0.00 65 ALA A O 6
ATOM 9069 N N . THR A 1 66 ? 8.617 1.265 -8.741 1.00 0.00 66 THR A N 6
ATOM 9070 C CA . THR A 1 66 ? 8.951 2.679 -8.792 1.00 0.00 66 THR A CA 6
ATOM 9071 C C . THR A 1 66 ? 7.789 3.480 -9.381 1.00 0.00 66 THR A C 6
ATOM 9072 O O . THR A 1 66 ? 7.502 4.587 -8.928 1.00 0.00 66 THR A O 6
ATOM 9083 N N . LYS A 1 67 ? 7.150 2.889 -10.380 1.00 0.00 67 LYS A N 6
ATOM 9084 C CA . LYS A 1 67 ? 6.025 3.535 -11.035 1.00 0.00 67 LYS A CA 6
ATOM 9085 C C . LYS A 1 67 ? 4.928 3.807 -10.003 1.00 0.00 67 LYS A C 6
ATOM 9086 O O . LYS A 1 67 ? 4.473 4.941 -9.859 1.00 0.00 67 LYS A O 6
ATOM 9105 N N . ALA A 1 68 ? 4.535 2.748 -9.311 1.00 0.00 68 ALA A N 6
ATOM 9106 C CA . ALA A 1 68 ? 3.501 2.859 -8.296 1.00 0.00 68 ALA A CA 6
ATOM 9107 C C . ALA A 1 68 ? 3.813 4.045 -7.382 1.00 0.00 68 ALA A C 6
ATOM 9108 O O . ALA A 1 68 ? 2.920 4.814 -7.031 1.00 0.00 68 ALA A O 6
ATOM 9115 N N . GLU A 1 69 ? 5.083 4.156 -7.024 1.00 0.00 69 GLU A N 6
ATOM 9116 C CA . GLU A 1 69 ? 5.526 5.235 -6.158 1.00 0.00 69 GLU A CA 6
ATOM 9117 C C . GLU A 1 69 ? 5.417 6.578 -6.884 1.00 0.00 69 GLU A C 6
ATOM 9118 O O . GLU A 1 69 ? 4.774 7.504 -6.393 1.00 0.00 69 GLU A O 6
ATOM 9130 N N . ALA A 1 70 ? 6.055 6.640 -8.044 1.00 0.00 70 ALA A N 6
ATOM 9131 C CA . ALA A 1 70 ? 6.038 7.853 -8.843 1.00 0.00 70 ALA A CA 6
ATOM 9132 C C . ALA A 1 70 ? 4.608 8.392 -8.912 1.00 0.00 70 ALA A C 6
ATOM 9133 O O . ALA A 1 70 ? 4.372 9.571 -8.652 1.00 0.00 70 ALA A O 6
ATOM 9140 N N . ALA A 1 71 ? 3.691 7.504 -9.267 1.00 0.00 71 ALA A N 6
ATOM 9141 C CA . ALA A 1 71 ? 2.291 7.876 -9.374 1.00 0.00 71 ALA A CA 6
ATOM 9142 C C . ALA A 1 71 ? 1.799 8.389 -8.020 1.00 0.00 71 ALA A C 6
ATOM 9143 O O . ALA A 1 71 ? 1.132 9.420 -7.948 1.00 0.00 71 ALA A O 6
ATOM 9150 N N . PHE A 1 72 ? 2.143 7.645 -6.980 1.00 0.00 72 PHE A N 6
ATOM 9151 C CA . PHE A 1 72 ? 1.745 8.011 -5.633 1.00 0.00 72 PHE A CA 6
ATOM 9152 C C . PHE A 1 72 ? 2.222 9.422 -5.283 1.00 0.00 72 PHE A C 6
ATOM 9153 O O . PHE A 1 72 ? 1.735 10.028 -4.330 1.00 0.00 72 PHE A O 6
ATOM 9170 N N . LYS A 1 73 ? 3.168 9.906 -6.074 1.00 0.00 73 LYS A N 6
ATOM 9171 C CA . LYS A 1 73 ? 3.718 11.234 -5.861 1.00 0.00 73 LYS A CA 6
ATOM 9172 C C . LYS A 1 73 ? 2.779 12.272 -6.481 1.00 0.00 73 LYS A C 6
ATOM 9173 O O . LYS A 1 73 ? 2.636 13.376 -5.956 1.00 0.00 73 LYS A O 6
ATOM 9192 N N . LYS A 1 74 ? 2.167 11.884 -7.589 1.00 0.00 74 LYS A N 6
ATOM 9193 C CA . LYS A 1 74 ? 1.248 12.768 -8.285 1.00 0.00 74 LYS A CA 6
ATOM 9194 C C . LYS A 1 74 ? -0.182 12.476 -7.822 1.00 0.00 74 LYS A C 6
ATOM 9195 O O . LYS A 1 74 ? -1.140 12.749 -8.545 1.00 0.00 74 LYS A O 6
ATOM 9214 N N . LEU A 1 75 ? -0.280 11.925 -6.621 1.00 0.00 75 LEU A N 6
ATOM 9215 C CA . LEU A 1 75 ? -1.578 11.595 -6.054 1.00 0.00 75 LEU A CA 6
ATOM 9216 C C . LEU A 1 75 ? -1.631 12.074 -4.603 1.00 0.00 75 LEU A C 6
ATOM 9217 O O . LEU A 1 75 ? -0.610 12.454 -4.032 1.00 0.00 75 LEU A O 6
ATOM 9233 N N . THR A 1 76 ? -2.833 12.041 -4.047 1.00 0.00 76 THR A N 6
ATOM 9234 C CA . THR A 1 76 ? -3.034 12.468 -2.672 1.00 0.00 76 THR A CA 6
ATOM 9235 C C . THR A 1 76 ? -3.900 11.455 -1.921 1.00 0.00 76 THR A C 6
ATOM 9236 O O . THR A 1 76 ? -4.349 10.468 -2.499 1.00 0.00 76 THR A O 6
ATOM 9247 N N . ARG A 1 77 ? -4.107 11.736 -0.643 1.00 0.00 77 ARG A N 6
ATOM 9248 C CA . ARG A 1 77 ? -4.911 10.862 0.194 1.00 0.00 77 ARG A CA 6
ATOM 9249 C C . ARG A 1 77 ? -6.228 10.520 -0.505 1.00 0.00 77 ARG A C 6
ATOM 9250 O O . ARG A 1 77 ? -6.888 9.543 -0.153 1.00 0.00 77 ARG A O 6
ATOM 9271 N N . LYS A 1 78 ? -6.572 11.344 -1.486 1.00 0.00 78 LYS A N 6
ATOM 9272 C CA . LYS A 1 78 ? -7.798 11.141 -2.238 1.00 0.00 78 LYS A CA 6
ATOM 9273 C C . LYS A 1 78 ? -7.482 10.370 -3.521 1.00 0.00 78 LYS A C 6
ATOM 9274 O O . LYS A 1 78 ? -7.807 9.189 -3.637 1.00 0.00 78 LYS A O 6
ATOM 9293 N N . GLN A 1 79 ? -6.852 11.070 -4.454 1.00 0.00 79 GLN A N 6
ATOM 9294 C CA . GLN A 1 79 ? -6.488 10.465 -5.725 1.00 0.00 79 GLN A CA 6
ATOM 9295 C C . GLN A 1 79 ? -6.035 9.020 -5.515 1.00 0.00 79 GLN A C 6
ATOM 9296 O O . GLN A 1 79 ? -6.340 8.146 -6.324 1.00 0.00 79 GLN A O 6
ATOM 9310 N N . LYS A 1 80 ? -5.313 8.812 -4.423 1.00 0.00 80 LYS A N 6
ATOM 9311 C CA . LYS A 1 80 ? -4.815 7.487 -4.096 1.00 0.00 80 LYS A CA 6
ATOM 9312 C C . LYS A 1 80 ? -5.997 6.546 -3.857 1.00 0.00 80 LYS A C 6
ATOM 9313 O O . LYS A 1 80 ? -6.086 5.485 -4.473 1.00 0.00 80 LYS A O 6
ATOM 9332 N N . GLU A 1 81 ? -6.878 6.968 -2.961 1.00 0.00 81 GLU A N 6
ATOM 9333 C CA . GLU A 1 81 ? -8.051 6.178 -2.634 1.00 0.00 81 GLU A CA 6
ATOM 9334 C C . GLU A 1 81 ? -8.744 5.701 -3.912 1.00 0.00 81 GLU A C 6
ATOM 9335 O O . GLU A 1 81 ? -9.024 4.513 -4.065 1.00 0.00 81 GLU A O 6
ATOM 9347 N N . GLN A 1 82 ? -9.000 6.653 -4.798 1.00 0.00 82 GLN A N 6
ATOM 9348 C CA . GLN A 1 82 ? -9.656 6.345 -6.059 1.00 0.00 82 GLN A CA 6
ATOM 9349 C C . GLN A 1 82 ? -8.711 5.558 -6.969 1.00 0.00 82 GLN A C 6
ATOM 9350 O O . GLN A 1 82 ? -9.091 4.526 -7.519 1.00 0.00 82 GLN A O 6
ATOM 9364 N N . TYR A 1 83 ? -7.498 6.075 -7.099 1.00 0.00 83 TYR A N 6
ATOM 9365 C CA . TYR A 1 83 ? -6.497 5.434 -7.933 1.00 0.00 83 TYR A CA 6
ATOM 9366 C C . TYR A 1 83 ? -6.518 3.915 -7.745 1.00 0.00 83 TYR A C 6
ATOM 9367 O O . TYR A 1 83 ? -6.586 3.166 -8.718 1.00 0.00 83 TYR A O 6
ATOM 9385 N N . LEU A 1 84 ? -6.456 3.506 -6.486 1.00 0.00 84 LEU A N 6
ATOM 9386 C CA . LEU A 1 84 ? -6.466 2.091 -6.158 1.00 0.00 84 LEU A CA 6
ATOM 9387 C C . LEU A 1 84 ? -7.885 1.543 -6.324 1.00 0.00 84 LEU A C 6
ATOM 9388 O O . LEU A 1 84 ? -8.070 0.355 -6.579 1.00 0.00 84 LEU A O 6
ATOM 9404 N N . LYS A 1 85 ? -8.851 2.438 -6.172 1.00 0.00 85 LYS A N 6
ATOM 9405 C CA . LYS A 1 85 ? -10.248 2.060 -6.302 1.00 0.00 85 LYS A CA 6
ATOM 9406 C C . LYS A 1 85 ? -10.483 1.456 -7.688 1.00 0.00 85 LYS A C 6
ATOM 9407 O O . LYS A 1 85 ? -10.928 0.317 -7.806 1.00 0.00 85 LYS A O 6
ATOM 9426 N N . THR A 1 86 ? -10.170 2.248 -8.703 1.00 0.00 86 THR A N 6
ATOM 9427 C CA . THR A 1 86 ? -10.341 1.807 -10.077 1.00 0.00 86 THR A CA 6
ATOM 9428 C C . THR A 1 86 ? -9.781 0.394 -10.258 1.00 0.00 86 THR A C 6
ATOM 9429 O O . THR A 1 86 ? -10.316 -0.396 -11.034 1.00 0.00 86 THR A O 6
ATOM 9440 N N . PHE A 1 87 ? -8.711 0.119 -9.526 1.00 0.00 87 PHE A N 6
ATOM 9441 C CA . PHE A 1 87 ? -8.072 -1.184 -9.594 1.00 0.00 87 PHE A CA 6
ATOM 9442 C C . PHE A 1 87 ? -8.816 -2.206 -8.732 1.00 0.00 87 PHE A C 6
ATOM 9443 O O . PHE A 1 87 ? -8.932 -3.372 -9.105 1.00 0.00 87 PHE A O 6
ATOM 9460 N N . HIS A 1 88 ? -9.302 -1.730 -7.594 1.00 0.00 88 HIS A N 6
ATOM 9461 C CA . HIS A 1 88 ? -10.032 -2.586 -6.675 1.00 0.00 88 HIS A CA 6
ATOM 9462 C C . HIS A 1 88 ? -11.390 -2.947 -7.279 1.00 0.00 88 HIS A C 6
ATOM 9463 O O . HIS A 1 88 ? -12.075 -3.841 -6.785 1.00 0.00 88 HIS A O 6
ATOM 9477 N N . LEU A 1 89 ? -11.737 -2.234 -8.341 1.00 0.00 89 LEU A N 6
ATOM 9478 C CA . LEU A 1 89 ? -13.002 -2.468 -9.018 1.00 0.00 89 LEU A CA 6
ATOM 9479 C C . LEU A 1 89 ? -12.917 -3.775 -9.810 1.00 0.00 89 LEU A C 6
ATOM 9480 O O . LEU A 1 89 ? -13.821 -4.606 -9.741 1.00 0.00 89 LEU A O 6
ATOM 9496 N N . GLU A 1 90 ? -11.822 -3.915 -10.542 1.00 0.00 90 GLU A N 6
ATOM 9497 C CA . GLU A 1 90 ? -11.609 -5.107 -11.347 1.00 0.00 90 GLU A CA 6
ATOM 9498 C C . GLU A 1 90 ? -10.158 -5.579 -11.220 1.00 0.00 90 GLU A C 6
ATOM 9499 O O . GLU A 1 90 ? -9.250 -4.963 -11.775 1.00 0.00 90 GLU A O 6
ATOM 9511 N N . HIS A 1 91 ? -9.986 -6.669 -10.486 1.00 0.00 91 HIS A N 6
ATOM 9512 C CA . HIS A 1 91 ? -8.662 -7.231 -10.279 1.00 0.00 91 HIS A CA 6
ATOM 9513 C C . HIS A 1 91 ? -8.027 -7.556 -11.632 1.00 0.00 91 HIS A C 6
ATOM 9514 O O . HIS A 1 91 ? -8.730 -7.850 -12.598 1.00 0.00 91 HIS A O 6
ATOM 9528 N N . HIS A 1 92 ? -6.703 -7.497 -11.658 1.00 0.00 92 HIS A N 6
ATOM 9529 C CA . HIS A 1 92 ? -5.965 -7.782 -12.877 1.00 0.00 92 HIS A CA 6
ATOM 9530 C C . HIS A 1 92 ? -6.407 -6.820 -13.981 1.00 0.00 92 HIS A C 6
ATOM 9531 O O . HIS A 1 92 ? -7.388 -6.095 -13.823 1.00 0.00 92 HIS A O 6
ATOM 9545 N N . HIS A 1 93 ? -5.662 -6.845 -15.076 1.00 0.00 93 HIS A N 6
ATOM 9546 C CA . HIS A 1 93 ? -5.964 -5.986 -16.208 1.00 0.00 93 HIS A CA 6
ATOM 9547 C C . HIS A 1 93 ? -5.521 -6.667 -17.503 1.00 0.00 93 HIS A C 6
ATOM 9548 O O . HIS A 1 93 ? -6.340 -6.931 -18.383 1.00 0.00 93 HIS A O 6
ATOM 9562 N N . HIS A 1 94 ? -4.224 -6.932 -17.582 1.00 0.00 94 HIS A N 6
ATOM 9563 C CA . HIS A 1 94 ? -3.662 -7.579 -18.756 1.00 0.00 94 HIS A CA 6
ATOM 9564 C C . HIS A 1 94 ? -4.134 -9.032 -18.817 1.00 0.00 94 HIS A C 6
ATOM 9565 O O . HIS A 1 94 ? -4.391 -9.650 -17.784 1.00 0.00 94 HIS A O 6
ATOM 9579 N N . HIS A 1 95 ? -4.234 -9.537 -20.039 1.00 0.00 95 HIS A N 6
ATOM 9580 C CA . HIS A 1 95 ? -4.670 -10.907 -20.248 1.00 0.00 95 HIS A CA 6
ATOM 9581 C C . HIS A 1 95 ? -3.553 -11.703 -20.924 1.00 0.00 95 HIS A C 6
ATOM 9582 O O . HIS A 1 95 ? -3.037 -12.664 -20.354 1.00 0.00 95 HIS A O 6
ATOM 9596 N N . HIS A 1 96 ? -3.214 -11.275 -22.132 1.00 0.00 96 HIS A N 6
ATOM 9597 C CA . HIS A 1 96 ? -2.168 -11.938 -22.892 1.00 0.00 96 HIS A CA 6
ATOM 9598 C C . HIS A 1 96 ? -1.591 -10.967 -23.926 1.00 0.00 96 HIS A C 6
ATOM 9599 O O . HIS A 1 96 ? -0.501 -11.186 -24.448 1.00 0.00 96 HIS A O 6
ATOM 9613 N N . MET A 1 1 ? -1.537 -14.092 -1.384 1.00 0.00 1 MET A N 7
ATOM 9614 C CA . MET A 1 1 ? -1.962 -12.849 -0.764 1.00 0.00 1 MET A CA 7
ATOM 9615 C C . MET A 1 1 ? -0.760 -12.053 -0.251 1.00 0.00 1 MET A C 7
ATOM 9616 O O . MET A 1 1 ? -0.555 -10.908 -0.649 1.00 0.00 1 MET A O 7
ATOM 9630 N N . GLU A 1 2 ? 0.001 -12.692 0.624 1.00 0.00 2 GLU A N 7
ATOM 9631 C CA . GLU A 1 2 ? 1.177 -12.058 1.196 1.00 0.00 2 GLU A CA 7
ATOM 9632 C C . GLU A 1 2 ? 2.346 -13.043 1.235 1.00 0.00 2 GLU A C 7
ATOM 9633 O O . GLU A 1 2 ? 2.181 -14.220 0.916 1.00 0.00 2 GLU A O 7
ATOM 9645 N N . ASN A 1 3 ? 3.501 -12.528 1.629 1.00 0.00 3 ASN A N 7
ATOM 9646 C CA . ASN A 1 3 ? 4.697 -13.348 1.715 1.00 0.00 3 ASN A CA 7
ATOM 9647 C C . ASN A 1 3 ? 5.172 -13.698 0.302 1.00 0.00 3 ASN A C 7
ATOM 9648 O O . ASN A 1 3 ? 4.520 -13.350 -0.679 1.00 0.00 3 ASN A O 7
ATOM 9659 N N . LYS A 1 4 ? 6.305 -14.384 0.247 1.00 0.00 4 LYS A N 7
ATOM 9660 C CA . LYS A 1 4 ? 6.875 -14.786 -1.028 1.00 0.00 4 LYS A CA 7
ATOM 9661 C C . LYS A 1 4 ? 7.334 -13.542 -1.791 1.00 0.00 4 LYS A C 7
ATOM 9662 O O . LYS A 1 4 ? 6.673 -12.504 -1.749 1.00 0.00 4 LYS A O 7
ATOM 9681 N N . LYS A 1 5 ? 8.461 -13.686 -2.470 1.00 0.00 5 LYS A N 7
ATOM 9682 C CA . LYS A 1 5 ? 9.017 -12.587 -3.241 1.00 0.00 5 LYS A CA 7
ATOM 9683 C C . LYS A 1 5 ? 7.880 -11.826 -3.928 1.00 0.00 5 LYS A C 7
ATOM 9684 O O . LYS A 1 5 ? 7.191 -12.375 -4.786 1.00 0.00 5 LYS A O 7
ATOM 9703 N N . SER A 1 6 ? 7.721 -10.574 -3.525 1.00 0.00 6 SER A N 7
ATOM 9704 C CA . SER A 1 6 ? 6.679 -9.733 -4.090 1.00 0.00 6 SER A CA 7
ATOM 9705 C C . SER A 1 6 ? 6.398 -8.551 -3.159 1.00 0.00 6 SER A C 7
ATOM 9706 O O . SER A 1 6 ? 6.130 -8.741 -1.974 1.00 0.00 6 SER A O 7
ATOM 9714 N N . HIS A 1 7 ? 6.469 -7.359 -3.732 1.00 0.00 7 HIS A N 7
ATOM 9715 C CA . HIS A 1 7 ? 6.225 -6.147 -2.968 1.00 0.00 7 HIS A CA 7
ATOM 9716 C C . HIS A 1 7 ? 4.719 -5.899 -2.867 1.00 0.00 7 HIS A C 7
ATOM 9717 O O . HIS A 1 7 ? 4.111 -5.367 -3.795 1.00 0.00 7 HIS A O 7
ATOM 9731 N N . TYR A 1 8 ? 4.161 -6.294 -1.732 1.00 0.00 8 TYR A N 7
ATOM 9732 C CA . TYR A 1 8 ? 2.738 -6.121 -1.496 1.00 0.00 8 TYR A CA 7
ATOM 9733 C C . TYR A 1 8 ? 2.459 -4.806 -0.765 1.00 0.00 8 TYR A C 7
ATOM 9734 O O . TYR A 1 8 ? 2.830 -4.646 0.396 1.00 0.00 8 TYR A O 7
ATOM 9752 N N . PHE A 1 9 ? 1.807 -3.898 -1.476 1.00 0.00 9 PHE A N 7
ATOM 9753 C CA . PHE A 1 9 ? 1.474 -2.602 -0.910 1.00 0.00 9 PHE A CA 7
ATOM 9754 C C . PHE A 1 9 ? 0.134 -2.654 -0.170 1.00 0.00 9 PHE A C 7
ATOM 9755 O O . PHE A 1 9 ? -0.903 -2.923 -0.776 1.00 0.00 9 PHE A O 7
ATOM 9772 N N . TYR A 1 10 ? 0.199 -2.393 1.127 1.00 0.00 10 TYR A N 7
ATOM 9773 C CA . TYR A 1 10 ? -0.995 -2.407 1.954 1.00 0.00 10 TYR A CA 7
ATOM 9774 C C . TYR A 1 10 ? -1.134 -1.101 2.737 1.00 0.00 10 TYR A C 7
ATOM 9775 O O . TYR A 1 10 ? -0.149 -0.573 3.250 1.00 0.00 10 TYR A O 7
ATOM 9793 N N . VAL A 1 11 ? -2.365 -0.617 2.805 1.00 0.00 11 VAL A N 7
ATOM 9794 C CA . VAL A 1 11 ? -2.647 0.618 3.518 1.00 0.00 11 VAL A CA 7
ATOM 9795 C C . VAL A 1 11 ? -3.434 0.298 4.791 1.00 0.00 11 VAL A C 7
ATOM 9796 O O . VAL A 1 11 ? -4.337 -0.536 4.774 1.00 0.00 11 VAL A O 7
ATOM 9809 N N . LEU A 1 12 ? -3.062 0.981 5.865 1.00 0.00 12 LEU A N 7
ATOM 9810 C CA . LEU A 1 12 ? -3.723 0.781 7.144 1.00 0.00 12 LEU A CA 7
ATOM 9811 C C . LEU A 1 12 ? -4.462 2.060 7.536 1.00 0.00 12 LEU A C 7
ATOM 9812 O O . LEU A 1 12 ? -3.873 3.140 7.560 1.00 0.00 12 LEU A O 7
ATOM 9828 N 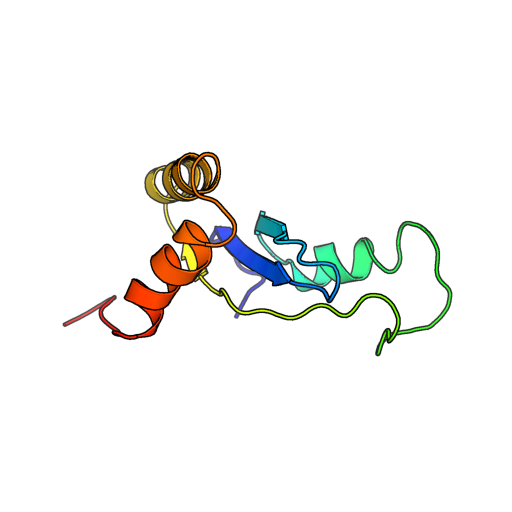N . LEU A 1 13 ? -5.743 1.898 7.835 1.00 0.00 13 LEU A N 7
ATOM 9829 C CA . LEU A 1 13 ? -6.570 3.027 8.225 1.00 0.00 13 LEU A CA 7
ATOM 9830 C C . LEU A 1 13 ? -6.930 2.901 9.708 1.00 0.00 13 LEU A C 7
ATOM 9831 O O . LEU A 1 13 ? -7.547 1.921 10.120 1.00 0.00 13 LEU A O 7
ATOM 9847 N N . CYS A 1 14 ? -6.528 3.910 10.468 1.00 0.00 14 CYS A N 7
ATOM 9848 C CA . CYS A 1 14 ? -6.799 3.925 11.895 1.00 0.00 14 CYS A CA 7
ATOM 9849 C C . CYS A 1 14 ? -8.044 4.781 12.138 1.00 0.00 14 CYS A C 7
ATOM 9850 O O . CYS A 1 14 ? -8.834 5.007 11.222 1.00 0.00 14 CYS A O 7
ATOM 9858 N N . GLN A 1 15 ? -8.179 5.233 13.376 1.00 0.00 15 GLN A N 7
ATOM 9859 C CA . GLN A 1 15 ? -9.314 6.060 13.751 1.00 0.00 15 GLN A CA 7
ATOM 9860 C C . GLN A 1 15 ? -8.942 7.542 13.668 1.00 0.00 15 GLN A C 7
ATOM 9861 O O . GLN A 1 15 ? -9.817 8.402 13.593 1.00 0.00 15 GLN A O 7
ATOM 9875 N N . ASP A 1 16 ? -7.642 7.795 13.688 1.00 0.00 16 ASP A N 7
ATOM 9876 C CA . ASP A 1 16 ? -7.142 9.157 13.616 1.00 0.00 16 ASP A CA 7
ATOM 9877 C C . ASP A 1 16 ? -6.693 9.457 12.185 1.00 0.00 16 ASP A C 7
ATOM 9878 O O . ASP A 1 16 ? -5.716 10.175 11.976 1.00 0.00 16 ASP A O 7
ATOM 9887 N N . GLY A 1 17 ? -7.427 8.891 11.238 1.00 0.00 17 GLY A N 7
ATOM 9888 C CA . GLY A 1 17 ? -7.115 9.090 9.832 1.00 0.00 17 GLY A CA 7
ATOM 9889 C C . GLY A 1 17 ? -5.615 8.935 9.575 1.00 0.00 17 GLY A C 7
ATOM 9890 O O . GLY A 1 17 ? -4.982 9.830 9.019 1.00 0.00 17 GLY A O 7
ATOM 9894 N N . SER A 1 18 ? -5.091 7.793 9.993 1.00 0.00 18 SER A N 7
ATOM 9895 C CA . SER A 1 18 ? -3.678 7.509 9.815 1.00 0.00 18 SER A CA 7
ATOM 9896 C C . SER A 1 18 ? -3.489 6.450 8.728 1.00 0.00 18 SER A C 7
ATOM 9897 O O . SER A 1 18 ? -3.664 5.257 8.980 1.00 0.00 18 SER A O 7
ATOM 9905 N N . PHE A 1 19 ? -3.133 6.921 7.542 1.00 0.00 19 PHE A N 7
ATOM 9906 C CA . PHE A 1 19 ? -2.919 6.028 6.415 1.00 0.00 19 PHE A CA 7
ATOM 9907 C C . PHE A 1 19 ? -1.470 5.542 6.369 1.00 0.00 19 PHE A C 7
ATOM 9908 O O . PHE A 1 19 ? -0.548 6.340 6.205 1.00 0.00 19 PHE A O 7
ATOM 9925 N N . TYR A 1 20 ? -1.313 4.234 6.517 1.00 0.00 20 TYR A N 7
ATOM 9926 C CA . TYR A 1 20 ? 0.009 3.632 6.494 1.00 0.00 20 TYR A CA 7
ATOM 9927 C C . TYR A 1 20 ? 0.166 2.698 5.292 1.00 0.00 20 TYR A C 7
ATOM 9928 O O . TYR A 1 20 ? -0.169 1.517 5.371 1.00 0.00 20 TYR A O 7
ATOM 9946 N N . GLY A 1 21 ? 0.673 3.263 4.206 1.00 0.00 21 GLY A N 7
ATOM 9947 C CA . GLY A 1 21 ? 0.878 2.497 2.990 1.00 0.00 21 GLY A CA 7
ATOM 9948 C C . GLY A 1 21 ? 2.358 2.153 2.801 1.00 0.00 21 GLY A C 7
ATOM 9949 O O . GLY A 1 21 ? 3.217 3.031 2.863 1.00 0.00 21 GLY A O 7
ATOM 9953 N N . GLY A 1 22 ? 2.610 0.870 2.576 1.00 0.00 22 GLY A N 7
ATOM 9954 C CA . GLY A 1 22 ? 3.969 0.400 2.378 1.00 0.00 22 GLY A CA 7
ATOM 9955 C C . GLY A 1 22 ? 3.983 -0.956 1.667 1.00 0.00 22 GLY A C 7
ATOM 9956 O O . GLY A 1 22 ? 3.109 -1.790 1.898 1.00 0.00 22 GLY A O 7
ATOM 9960 N N . TYR A 1 23 ? 4.982 -1.133 0.817 1.00 0.00 23 TYR A N 7
ATOM 9961 C CA . TYR A 1 23 ? 5.121 -2.372 0.071 1.00 0.00 23 TYR A CA 7
ATOM 9962 C C . TYR A 1 23 ? 6.302 -3.195 0.589 1.00 0.00 23 TYR A C 7
ATOM 9963 O O . TYR A 1 23 ? 7.421 -2.691 0.681 1.00 0.00 23 TYR A O 7
ATOM 9981 N N . THR A 1 24 ? 6.016 -4.446 0.914 1.00 0.00 24 THR A N 7
ATOM 9982 C CA . THR A 1 24 ? 7.040 -5.343 1.419 1.00 0.00 24 THR A CA 7
ATOM 9983 C C . THR A 1 24 ? 6.534 -6.787 1.416 1.00 0.00 24 THR A C 7
ATOM 9984 O O . THR A 1 24 ? 5.349 -7.033 1.195 1.00 0.00 24 THR A O 7
ATOM 9995 N N . THR A 1 25 ? 7.458 -7.704 1.661 1.00 0.00 25 THR A N 7
ATOM 9996 C CA . THR A 1 25 ? 7.122 -9.118 1.688 1.00 0.00 25 THR A CA 7
ATOM 9997 C C . THR A 1 25 ? 6.921 -9.591 3.130 1.00 0.00 25 THR A C 7
ATOM 9998 O O . THR A 1 25 ? 7.637 -9.161 4.033 1.00 0.00 25 THR A O 7
ATOM 10009 N N . GLU A 1 26 ? 5.944 -10.468 3.302 1.00 0.00 26 GLU A N 7
ATOM 10010 C CA . GLU A 1 26 ? 5.641 -11.005 4.617 1.00 0.00 26 GLU A CA 7
ATOM 10011 C C . GLU A 1 26 ? 5.433 -9.866 5.618 1.00 0.00 26 GLU A C 7
ATOM 10012 O O . GLU A 1 26 ? 6.276 -9.634 6.483 1.00 0.00 26 GLU A O 7
ATOM 10024 N N . PRO A 1 27 ? 4.276 -9.168 5.462 1.00 0.00 27 PRO A N 7
ATOM 10025 C CA . PRO A 1 27 ? 3.947 -8.059 6.342 1.00 0.00 27 PRO A CA 7
ATOM 10026 C C . PRO A 1 27 ? 3.499 -8.563 7.716 1.00 0.00 27 PRO A C 7
ATOM 10027 O O . PRO A 1 27 ? 3.777 -7.934 8.735 1.00 0.00 27 PRO A O 7
ATOM 10038 N N . GLU A 1 28 ? 2.809 -9.695 7.699 1.00 0.00 28 GLU A N 7
ATOM 10039 C CA . GLU A 1 28 ? 2.320 -10.292 8.930 1.00 0.00 28 GLU A CA 7
ATOM 10040 C C . GLU A 1 28 ? 3.398 -10.235 10.013 1.00 0.00 28 GLU A C 7
ATOM 10041 O O . GLU A 1 28 ? 3.133 -9.806 11.135 1.00 0.00 28 GLU A O 7
ATOM 10053 N N . ARG A 1 29 ? 4.591 -10.677 9.639 1.00 0.00 29 ARG A N 7
ATOM 10054 C CA . ARG A 1 29 ? 5.710 -10.682 10.565 1.00 0.00 29 ARG A CA 7
ATOM 10055 C C . ARG A 1 29 ? 6.179 -9.251 10.838 1.00 0.00 29 ARG A C 7
ATOM 10056 O O . ARG A 1 29 ? 6.270 -8.832 11.992 1.00 0.00 29 ARG A O 7
ATOM 10077 N N . ARG A 1 30 ? 6.468 -8.540 9.757 1.00 0.00 30 ARG A N 7
ATOM 10078 C CA . ARG A 1 30 ? 6.926 -7.166 9.865 1.00 0.00 30 ARG A CA 7
ATOM 10079 C C . ARG A 1 30 ? 6.001 -6.370 10.787 1.00 0.00 30 ARG A C 7
ATOM 10080 O O . ARG A 1 30 ? 6.464 -5.561 11.589 1.00 0.00 30 ARG A O 7
ATOM 10101 N N . LEU A 1 31 ? 4.708 -6.625 10.642 1.00 0.00 31 LEU A N 7
ATOM 10102 C CA . LEU A 1 31 ? 3.714 -5.941 11.450 1.00 0.00 31 LEU A CA 7
ATOM 10103 C C . LEU A 1 31 ? 3.953 -6.265 12.926 1.00 0.00 31 LEU A C 7
ATOM 10104 O O . LEU A 1 31 ? 4.163 -5.364 13.737 1.00 0.00 31 LEU A O 7
ATOM 10120 N N . THR A 1 32 ? 3.915 -7.554 13.230 1.00 0.00 32 THR A N 7
ATOM 10121 C CA . THR A 1 32 ? 4.126 -8.009 14.594 1.00 0.00 32 THR A CA 7
ATOM 10122 C C . THR A 1 32 ? 5.284 -7.245 15.238 1.00 0.00 32 THR A C 7
ATOM 10123 O O . THR A 1 32 ? 5.114 -6.613 16.279 1.00 0.00 32 THR A O 7
ATOM 10134 N N . GLU A 1 33 ? 6.438 -7.328 14.590 1.00 0.00 33 GLU A N 7
ATOM 10135 C CA . GLU A 1 33 ? 7.624 -6.653 15.086 1.00 0.00 33 GLU A CA 7
ATOM 10136 C C . GLU A 1 33 ? 7.256 -5.282 15.658 1.00 0.00 33 GLU A C 7
ATOM 10137 O O . GLU A 1 33 ? 7.540 -4.993 16.819 1.00 0.00 33 GLU A O 7
ATOM 10149 N N . HIS A 1 34 ? 6.629 -4.474 14.815 1.00 0.00 34 HIS A N 7
ATOM 10150 C CA . HIS A 1 34 ? 6.219 -3.141 15.222 1.00 0.00 34 HIS A CA 7
ATOM 10151 C C . HIS A 1 34 ? 5.540 -3.209 16.591 1.00 0.00 34 HIS A C 7
ATOM 10152 O O . HIS A 1 34 ? 6.057 -2.676 17.573 1.00 0.00 34 HIS A O 7
ATOM 10166 N N . ASN A 1 35 ? 4.391 -3.868 16.615 1.00 0.00 35 ASN A N 7
ATOM 10167 C CA . ASN A 1 35 ? 3.636 -4.012 17.848 1.00 0.00 35 ASN A CA 7
ATOM 10168 C C . ASN A 1 35 ? 4.543 -4.600 18.931 1.00 0.00 35 ASN A C 7
ATOM 10169 O O . ASN A 1 35 ? 4.276 -4.445 20.121 1.00 0.00 35 ASN A O 7
ATOM 10180 N N . SER A 1 36 ? 5.597 -5.263 18.479 1.00 0.00 36 SER A N 7
ATOM 10181 C CA . SER A 1 36 ? 6.545 -5.875 19.393 1.00 0.00 36 SER A CA 7
ATOM 10182 C C . SER A 1 36 ? 7.781 -4.986 19.540 1.00 0.00 36 SER A C 7
ATOM 10183 O O . SER A 1 36 ? 8.868 -5.471 19.847 1.00 0.00 36 SER A O 7
ATOM 10191 N N . GLY A 1 37 ? 7.573 -3.697 19.313 1.00 0.00 37 GLY A N 7
ATOM 10192 C CA . GLY A 1 37 ? 8.656 -2.735 19.414 1.00 0.00 37 GLY A CA 7
ATOM 10193 C C . GLY A 1 37 ? 8.910 -2.048 18.070 1.00 0.00 37 GLY A C 7
ATOM 10194 O O . GLY A 1 37 ? 8.686 -2.640 17.016 1.00 0.00 37 GLY A O 7
ATOM 10198 N N . THR A 1 38 ? 9.374 -0.810 18.152 1.00 0.00 38 THR A N 7
ATOM 10199 C CA . THR A 1 38 ? 9.659 -0.037 16.956 1.00 0.00 38 THR A CA 7
ATOM 10200 C C . THR A 1 38 ? 10.812 0.936 17.212 1.00 0.00 38 THR A C 7
ATOM 10201 O O . THR A 1 38 ? 11.846 0.869 16.546 1.00 0.00 38 THR A O 7
ATOM 10212 N N . GLY A 1 39 ? 10.597 1.817 18.178 1.00 0.00 39 GLY A N 7
ATOM 10213 C CA . GLY A 1 39 ? 11.606 2.802 18.530 1.00 0.00 39 GLY A CA 7
ATOM 10214 C C . GLY A 1 39 ? 10.958 4.083 19.059 1.00 0.00 39 GLY A C 7
ATOM 10215 O O . GLY A 1 39 ? 10.310 4.811 18.308 1.00 0.00 39 GLY A O 7
ATOM 10219 N N . ALA A 1 40 ? 11.158 4.320 20.346 1.00 0.00 40 ALA A N 7
ATOM 10220 C CA . ALA A 1 40 ? 10.601 5.502 20.985 1.00 0.00 40 ALA A CA 7
ATOM 10221 C C . ALA A 1 40 ? 9.076 5.399 20.996 1.00 0.00 40 ALA A C 7
ATOM 10222 O O . ALA A 1 40 ? 8.432 5.543 19.958 1.00 0.00 40 ALA A O 7
ATOM 10229 N N . LYS A 1 41 ? 8.539 5.152 22.183 1.00 0.00 41 LYS A N 7
ATOM 10230 C CA . LYS A 1 41 ? 7.101 5.029 22.343 1.00 0.00 41 LYS A CA 7
ATOM 10231 C C . LYS A 1 41 ? 6.408 6.162 21.585 1.00 0.00 41 LYS A C 7
ATOM 10232 O O . LYS A 1 41 ? 6.984 7.233 21.399 1.00 0.00 41 LYS A O 7
ATOM 10251 N N . TYR A 1 42 ? 5.182 5.888 21.166 1.00 0.00 42 TYR A N 7
ATOM 10252 C CA . TYR A 1 42 ? 4.404 6.872 20.431 1.00 0.00 42 TYR A CA 7
ATOM 10253 C C . TYR A 1 42 ? 2.907 6.579 20.539 1.00 0.00 42 TYR A C 7
ATOM 10254 O O . TYR A 1 42 ? 2.511 5.472 20.900 1.00 0.00 42 TYR A O 7
ATOM 10272 N N . THR A 1 43 ? 2.114 7.591 20.220 1.00 0.00 43 THR A N 7
ATOM 10273 C CA . THR A 1 43 ? 0.668 7.455 20.277 1.00 0.00 43 THR A CA 7
ATOM 10274 C C . THR A 1 43 ? 0.227 7.019 21.674 1.00 0.00 43 THR A C 7
ATOM 10275 O O . THR A 1 43 ? 0.062 5.828 21.933 1.00 0.00 43 THR A O 7
ATOM 10286 N N . ARG A 1 44 ? 0.049 8.005 22.539 1.00 0.00 44 ARG A N 7
ATOM 10287 C CA . ARG A 1 44 ? -0.368 7.738 23.906 1.00 0.00 44 ARG A CA 7
ATOM 10288 C C . ARG A 1 44 ? -1.892 7.816 24.018 1.00 0.00 44 ARG A C 7
ATOM 10289 O O . ARG A 1 44 ? -2.508 7.012 24.717 1.00 0.00 44 ARG A O 7
ATOM 10310 N N . LEU A 1 45 ? -2.456 8.790 23.321 1.00 0.00 45 LEU A N 7
ATOM 10311 C CA . LEU A 1 45 ? -3.897 8.983 23.335 1.00 0.00 45 LEU A CA 7
ATOM 10312 C C . LEU A 1 45 ? -4.590 7.637 23.110 1.00 0.00 45 LEU A C 7
ATOM 10313 O O . LEU A 1 45 ? -5.262 7.124 24.004 1.00 0.00 45 LEU A O 7
ATOM 10329 N N . ALA A 1 46 ? -4.402 7.105 21.912 1.00 0.00 46 ALA A N 7
ATOM 10330 C CA . ALA A 1 46 ? -5.001 5.828 21.558 1.00 0.00 46 ALA A CA 7
ATOM 10331 C C . ALA A 1 46 ? -3.897 4.846 21.161 1.00 0.00 46 ALA A C 7
ATOM 10332 O O . ALA A 1 46 ? -3.731 4.538 19.981 1.00 0.00 46 ALA A O 7
ATOM 10339 N N . LYS A 1 47 ? -3.173 4.380 22.167 1.00 0.00 47 LYS A N 7
ATOM 10340 C CA . LYS A 1 47 ? -2.090 3.438 21.937 1.00 0.00 47 LYS A CA 7
ATOM 10341 C C . LYS A 1 47 ? -2.524 2.416 20.884 1.00 0.00 47 LYS A C 7
ATOM 10342 O O . LYS A 1 47 ? -1.935 2.341 19.807 1.00 0.00 47 LYS A O 7
ATOM 10361 N N . ARG A 1 48 ? -3.551 1.654 21.232 1.00 0.00 48 ARG A N 7
ATOM 10362 C CA . ARG A 1 48 ? -4.071 0.640 20.332 1.00 0.00 48 ARG A CA 7
ATOM 10363 C C . ARG A 1 48 ? -4.754 1.298 19.131 1.00 0.00 48 ARG A C 7
ATOM 10364 O O . ARG A 1 48 ? -5.656 2.119 19.297 1.00 0.00 48 ARG A O 7
ATOM 10385 N N . ARG A 1 49 ? -4.300 0.911 17.947 1.00 0.00 49 ARG A N 7
ATOM 10386 C CA . ARG A 1 49 ? -4.856 1.454 16.719 1.00 0.00 49 ARG A CA 7
ATOM 10387 C C . ARG A 1 49 ? -5.386 0.323 15.833 1.00 0.00 49 ARG A C 7
ATOM 10388 O O . ARG A 1 49 ? -4.631 -0.564 15.436 1.00 0.00 49 ARG A O 7
ATOM 10409 N N . PRO A 1 50 ? -6.711 0.396 15.540 1.00 0.00 50 PRO A N 7
ATOM 10410 C CA . PRO A 1 50 ? -7.349 -0.610 14.707 1.00 0.00 50 PRO A CA 7
ATOM 10411 C C . PRO A 1 50 ? -6.978 -0.419 13.235 1.00 0.00 50 PRO A C 7
ATOM 10412 O O . PRO A 1 50 ? -7.627 0.345 12.522 1.00 0.00 50 PRO A O 7
ATOM 10423 N N . VAL A 1 51 ? -5.937 -1.127 12.824 1.00 0.00 51 VAL A N 7
ATOM 10424 C CA . VAL A 1 51 ? -5.472 -1.046 11.450 1.00 0.00 51 VAL A CA 7
ATOM 10425 C C . VAL A 1 51 ? -6.369 -1.907 10.560 1.00 0.00 51 VAL A C 7
ATOM 10426 O O . VAL A 1 51 ? -6.404 -3.128 10.704 1.00 0.00 51 VAL A O 7
ATOM 10439 N N . ILE A 1 52 ? -7.074 -1.238 9.660 1.00 0.00 52 ILE A N 7
ATOM 10440 C CA . ILE A 1 52 ? -7.970 -1.928 8.748 1.00 0.00 52 ILE A CA 7
ATOM 10441 C C . ILE A 1 52 ? -7.387 -1.878 7.334 1.00 0.00 52 ILE A C 7
ATOM 10442 O O . ILE A 1 52 ? -6.729 -0.908 6.963 1.00 0.00 52 ILE A O 7
ATOM 10458 N N . MET A 1 53 ? -7.648 -2.939 6.583 1.00 0.00 53 MET A N 7
ATOM 10459 C CA . MET A 1 53 ? -7.157 -3.030 5.218 1.00 0.00 53 MET A CA 7
ATOM 10460 C C . MET A 1 53 ? -8.198 -2.507 4.226 1.00 0.00 53 MET A C 7
ATOM 10461 O O . MET A 1 53 ? -9.265 -3.099 4.071 1.00 0.00 53 MET A O 7
ATOM 10475 N N . ILE A 1 54 ? -7.852 -1.404 3.579 1.00 0.00 54 ILE A N 7
ATOM 10476 C CA . ILE A 1 54 ? -8.742 -0.796 2.605 1.00 0.00 54 ILE A CA 7
ATOM 10477 C C . ILE A 1 54 ? -8.045 -0.743 1.245 1.00 0.00 54 ILE A C 7
ATOM 10478 O O . ILE A 1 54 ? -8.578 -0.178 0.291 1.00 0.00 54 ILE A O 7
ATOM 10494 N N . HIS A 1 55 ? -6.862 -1.340 1.198 1.00 0.00 55 HIS A N 7
ATOM 10495 C CA . HIS A 1 55 ? -6.086 -1.368 -0.030 1.00 0.00 55 HIS A CA 7
ATOM 10496 C C . HIS A 1 55 ? -5.401 -2.729 -0.173 1.00 0.00 55 HIS A C 7
ATOM 10497 O O . HIS A 1 55 ? -5.165 -3.416 0.819 1.00 0.00 55 HIS A O 7
ATOM 10511 N N . THR A 1 56 ? -5.103 -3.076 -1.416 1.00 0.00 56 THR A N 7
ATOM 10512 C CA . THR A 1 56 ? -4.449 -4.342 -1.703 1.00 0.00 56 THR A CA 7
ATOM 10513 C C . THR A 1 56 ? -3.737 -4.281 -3.055 1.00 0.00 56 THR A C 7
ATOM 10514 O O . THR A 1 56 ? -4.385 -4.223 -4.100 1.00 0.00 56 THR A O 7
ATOM 10525 N N . GLU A 1 57 ? -2.414 -4.297 -2.993 1.00 0.00 57 GLU A N 7
ATOM 10526 C CA . GLU A 1 57 ? -1.607 -4.245 -4.200 1.00 0.00 57 GLU A CA 7
ATOM 10527 C C . GLU A 1 57 ? -0.473 -5.269 -4.125 1.00 0.00 57 GLU A C 7
ATOM 10528 O O . GLU A 1 57 ? 0.010 -5.589 -3.040 1.00 0.00 57 GLU A O 7
ATOM 10540 N N . LYS A 1 58 ? -0.081 -5.757 -5.293 1.00 0.00 58 LYS A N 7
ATOM 10541 C CA . LYS A 1 58 ? 0.986 -6.739 -5.374 1.00 0.00 58 LYS A CA 7
ATOM 10542 C C . LYS A 1 58 ? 1.885 -6.410 -6.568 1.00 0.00 58 LYS A C 7
ATOM 10543 O O . LYS A 1 58 ? 1.409 -6.303 -7.697 1.00 0.00 58 LYS A O 7
ATOM 10562 N N . PHE A 1 59 ? 3.169 -6.261 -6.276 1.00 0.00 59 PHE A N 7
ATOM 10563 C CA . PHE A 1 59 ? 4.140 -5.947 -7.312 1.00 0.00 59 PHE A CA 7
ATOM 10564 C C . PHE A 1 59 ? 5.282 -6.965 -7.320 1.00 0.00 59 PHE A C 7
ATOM 10565 O O . PHE A 1 59 ? 5.849 -7.277 -6.274 1.00 0.00 59 PHE A O 7
ATOM 10582 N N . GLU A 1 60 ? 5.583 -7.459 -8.512 1.00 0.00 60 GLU A N 7
ATOM 10583 C CA . GLU A 1 60 ? 6.648 -8.435 -8.671 1.00 0.00 60 GLU A CA 7
ATOM 10584 C C . GLU A 1 60 ? 7.825 -7.820 -9.428 1.00 0.00 60 GLU A C 7
ATOM 10585 O O . GLU A 1 60 ? 8.969 -8.233 -9.246 1.00 0.00 60 GLU A O 7
ATOM 10597 N N . THR A 1 61 ? 7.505 -6.842 -10.261 1.00 0.00 61 THR A N 7
ATOM 10598 C CA . THR A 1 61 ? 8.523 -6.165 -11.047 1.00 0.00 61 THR A CA 7
ATOM 10599 C C . THR A 1 61 ? 9.021 -4.918 -10.314 1.00 0.00 61 THR A C 7
ATOM 10600 O O . THR A 1 61 ? 8.247 -4.239 -9.639 1.00 0.00 61 THR A O 7
ATOM 10611 N N . ARG A 1 62 ? 10.309 -4.652 -10.472 1.00 0.00 62 ARG A N 7
ATOM 10612 C CA . ARG A 1 62 ? 10.920 -3.499 -9.833 1.00 0.00 62 ARG A CA 7
ATOM 10613 C C . ARG A 1 62 ? 10.463 -2.208 -10.519 1.00 0.00 62 ARG A C 7
ATOM 10614 O O . ARG A 1 62 ? 10.275 -1.186 -9.863 1.00 0.00 62 ARG A O 7
ATOM 10635 N N . SER A 1 63 ? 10.300 -2.300 -11.831 1.00 0.00 63 SER A N 7
ATOM 10636 C CA . SER A 1 63 ? 9.870 -1.154 -12.613 1.00 0.00 63 SER A CA 7
ATOM 10637 C C . SER A 1 63 ? 8.571 -0.587 -12.038 1.00 0.00 63 SER A C 7
ATOM 10638 O O . SER A 1 63 ? 8.452 0.621 -11.836 1.00 0.00 63 SER A O 7
ATOM 10646 N N . GLU A 1 64 ? 7.629 -1.485 -11.791 1.00 0.00 64 GLU A N 7
ATOM 10647 C CA . GLU A 1 64 ? 6.342 -1.089 -11.244 1.00 0.00 64 GLU A CA 7
ATOM 10648 C C . GLU A 1 64 ? 6.503 -0.618 -9.797 1.00 0.00 64 GLU A C 7
ATOM 10649 O O . GLU A 1 64 ? 5.938 0.403 -9.406 1.00 0.00 64 GLU A O 7
ATOM 10661 N N . ALA A 1 65 ? 7.275 -1.384 -9.042 1.00 0.00 65 ALA A N 7
ATOM 10662 C CA . ALA A 1 65 ? 7.518 -1.057 -7.646 1.00 0.00 65 ALA A CA 7
ATOM 10663 C C . ALA A 1 65 ? 7.859 0.430 -7.527 1.00 0.00 65 ALA A C 7
ATOM 10664 O O . ALA A 1 65 ? 7.141 1.184 -6.874 1.00 0.00 65 ALA A O 7
ATOM 10671 N N . THR A 1 66 ? 8.956 0.806 -8.168 1.00 0.00 66 THR A N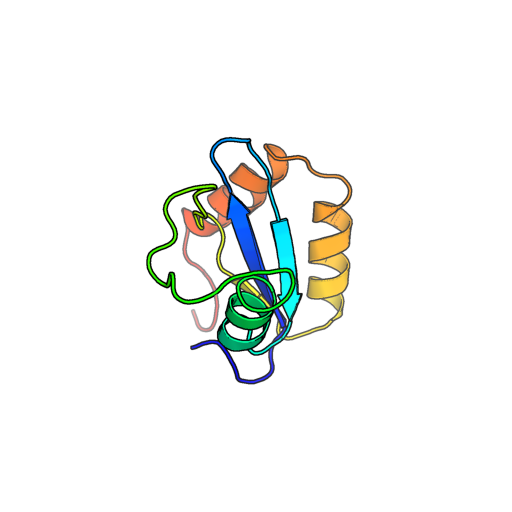 7
ATOM 10672 C CA . THR A 1 66 ? 9.400 2.190 -8.142 1.00 0.00 66 THR A CA 7
ATOM 10673 C C . THR A 1 66 ? 8.308 3.112 -8.684 1.00 0.00 66 THR A C 7
ATOM 10674 O O . THR A 1 66 ? 8.197 4.262 -8.267 1.00 0.00 66 THR A O 7
ATOM 10685 N N . LYS A 1 67 ? 7.525 2.571 -9.607 1.00 0.00 67 LYS A N 7
ATOM 10686 C CA . LYS A 1 67 ? 6.444 3.331 -10.212 1.00 0.00 67 LYS A CA 7
ATOM 10687 C C . LYS A 1 67 ? 5.387 3.637 -9.149 1.00 0.00 67 LYS A C 7
ATOM 10688 O O . LYS A 1 67 ? 4.883 4.757 -9.074 1.00 0.00 67 LYS A O 7
ATOM 10707 N N . ALA A 1 68 ? 5.082 2.622 -8.354 1.00 0.00 68 ALA A N 7
ATOM 10708 C CA . ALA A 1 68 ? 4.092 2.769 -7.299 1.00 0.00 68 ALA A CA 7
ATOM 10709 C C . ALA A 1 68 ? 4.508 3.913 -6.372 1.00 0.00 68 ALA A C 7
ATOM 10710 O O . ALA A 1 68 ? 3.664 4.676 -5.905 1.00 0.00 68 ALA A O 7
ATOM 10717 N N . GLU A 1 69 ? 5.809 3.995 -6.133 1.00 0.00 69 GLU A N 7
ATOM 10718 C CA . GLU A 1 69 ? 6.347 5.032 -5.269 1.00 0.00 69 GLU A CA 7
ATOM 10719 C C . GLU A 1 69 ? 6.142 6.410 -5.905 1.00 0.00 69 GLU A C 7
ATOM 10720 O O . GLU A 1 69 ? 5.476 7.270 -5.329 1.00 0.00 69 GLU A O 7
ATOM 10732 N N . ALA A 1 70 ? 6.726 6.577 -7.081 1.00 0.00 70 ALA A N 7
ATOM 10733 C CA . ALA A 1 70 ? 6.616 7.835 -7.800 1.00 0.00 70 ALA A CA 7
ATOM 10734 C C . ALA A 1 70 ? 5.162 8.310 -7.767 1.00 0.00 70 ALA A C 7
ATOM 10735 O O . ALA A 1 70 ? 4.896 9.492 -7.552 1.00 0.00 70 ALA A O 7
ATOM 10742 N N . ALA A 1 71 ? 4.258 7.365 -7.983 1.00 0.00 71 ALA A N 7
ATOM 10743 C CA . ALA A 1 71 ? 2.839 7.672 -7.980 1.00 0.00 71 ALA A CA 7
ATOM 10744 C C . ALA A 1 71 ? 2.412 8.080 -6.569 1.00 0.00 71 ALA A C 7
ATOM 10745 O O . ALA A 1 71 ? 1.728 9.086 -6.388 1.00 0.00 71 ALA A O 7
ATOM 10752 N N . PHE A 1 72 ? 2.832 7.277 -5.603 1.00 0.00 72 PHE A N 7
ATOM 10753 C CA . PHE A 1 72 ? 2.503 7.540 -4.212 1.00 0.00 72 PHE A CA 7
ATOM 10754 C C . PHE A 1 72 ? 2.816 8.990 -3.840 1.00 0.00 72 PHE A C 7
ATOM 10755 O O . PHE A 1 72 ? 2.268 9.520 -2.875 1.00 0.00 72 PHE A O 7
ATOM 10772 N N . LYS A 1 73 ? 3.697 9.592 -4.625 1.00 0.00 73 LYS A N 7
ATOM 10773 C CA . LYS A 1 73 ? 4.091 10.971 -4.391 1.00 0.00 73 LYS A CA 7
ATOM 10774 C C . LYS A 1 73 ? 3.171 11.901 -5.184 1.00 0.00 73 LYS A C 7
ATOM 10775 O O . LYS A 1 73 ? 2.931 13.037 -4.776 1.00 0.00 73 LYS A O 7
ATOM 10794 N N . LYS A 1 74 ? 2.683 11.386 -6.302 1.00 0.00 74 LYS A N 7
ATOM 10795 C CA . LYS A 1 74 ? 1.794 12.157 -7.156 1.00 0.00 74 LYS A CA 7
ATOM 10796 C C . LYS A 1 74 ? 0.343 11.828 -6.801 1.00 0.00 74 LYS A C 7
ATOM 10797 O O . LYS A 1 74 ? -0.554 12.002 -7.626 1.00 0.00 74 LYS A O 7
ATOM 10816 N N . LEU A 1 75 ? 0.158 11.362 -5.576 1.00 0.00 75 LEU A N 7
ATOM 10817 C CA . LEU A 1 75 ? -1.171 11.008 -5.103 1.00 0.00 75 LEU A CA 7
ATOM 10818 C C . LEU A 1 75 ? -1.338 11.486 -3.659 1.00 0.00 75 LEU A C 7
ATOM 10819 O O . LEU A 1 75 ? -0.368 11.888 -3.018 1.00 0.00 75 LEU A O 7
ATOM 10835 N N . THR A 1 76 ? -2.575 11.429 -3.191 1.00 0.00 76 THR A N 7
ATOM 10836 C CA . THR A 1 76 ? -2.883 11.852 -1.834 1.00 0.00 76 THR A CA 7
ATOM 10837 C C . THR A 1 76 ? -3.998 10.986 -1.245 1.00 0.00 76 THR A C 7
ATOM 10838 O O . THR A 1 76 ? -4.505 10.083 -1.910 1.00 0.00 76 THR A O 7
ATOM 10849 N N . ARG A 1 77 ? -4.347 11.291 -0.004 1.00 0.00 77 ARG A N 7
ATOM 10850 C CA . ARG A 1 77 ? -5.392 10.551 0.682 1.00 0.00 77 ARG A CA 7
ATOM 10851 C C . ARG A 1 77 ? -6.531 10.218 -0.286 1.00 0.00 77 ARG A C 7
ATOM 10852 O O . ARG A 1 77 ? -7.234 9.225 -0.103 1.00 0.00 77 ARG A O 7
ATOM 10873 N N . LYS A 1 78 ? -6.675 11.067 -1.293 1.00 0.00 78 LYS A N 7
ATOM 10874 C CA . LYS A 1 78 ? -7.714 10.875 -2.289 1.00 0.00 78 LYS A CA 7
ATOM 10875 C C . LYS A 1 78 ? -7.123 10.161 -3.506 1.00 0.00 78 LYS A C 7
ATOM 10876 O O . LYS A 1 78 ? -7.364 8.972 -3.712 1.00 0.00 78 LYS A O 7
ATOM 10895 N N . GLN A 1 79 ? -6.358 10.917 -4.282 1.00 0.00 79 GLN A N 7
ATOM 10896 C CA . GLN A 1 79 ? -5.730 10.371 -5.473 1.00 0.00 79 GLN A CA 7
ATOM 10897 C C . GLN A 1 79 ? -5.358 8.903 -5.253 1.00 0.00 79 GLN A C 7
ATOM 10898 O O . GLN A 1 79 ? -5.476 8.086 -6.165 1.00 0.00 79 GLN A O 7
ATOM 10912 N N . LYS A 1 80 ? -4.918 8.613 -4.037 1.00 0.00 80 LYS A N 7
ATOM 10913 C CA . LYS A 1 80 ? -4.528 7.258 -3.686 1.00 0.00 80 LYS A CA 7
ATOM 10914 C C . LYS A 1 80 ? -5.765 6.357 -3.701 1.00 0.00 80 LYS A C 7
ATOM 10915 O O . LYS A 1 80 ? -5.856 5.437 -4.512 1.00 0.00 80 LYS A O 7
ATOM 10934 N N . GLU A 1 81 ? -6.685 6.653 -2.795 1.00 0.00 81 GLU A N 7
ATOM 10935 C CA . GLU A 1 81 ? -7.911 5.880 -2.693 1.00 0.00 81 GLU A CA 7
ATOM 10936 C C . GLU A 1 81 ? -8.397 5.473 -4.086 1.00 0.00 81 GLU A C 7
ATOM 10937 O O . GLU A 1 81 ? -8.951 4.388 -4.261 1.00 0.00 81 GLU A O 7
ATOM 10949 N N . GLN A 1 82 ? -8.173 6.363 -5.040 1.00 0.00 82 GLN A N 7
ATOM 10950 C CA . GLN A 1 82 ? -8.582 6.110 -6.412 1.00 0.00 82 GLN A CA 7
ATOM 10951 C C . GLN A 1 82 ? -7.532 5.259 -7.130 1.00 0.00 82 GLN A C 7
ATOM 10952 O O . GLN A 1 82 ? -7.862 4.243 -7.740 1.00 0.00 82 GLN A O 7
ATOM 10966 N N . TYR A 1 83 ? -6.287 5.706 -7.033 1.00 0.00 83 TYR A N 7
ATOM 10967 C CA . TYR A 1 83 ? -5.188 5.000 -7.666 1.00 0.00 83 TYR A CA 7
ATOM 10968 C C . TYR A 1 83 ? -5.354 3.484 -7.522 1.00 0.00 83 TYR A C 7
ATOM 10969 O O . TYR A 1 83 ? -5.003 2.729 -8.427 1.00 0.00 83 TYR A O 7
ATOM 10987 N N . LEU A 1 84 ? -5.890 3.087 -6.378 1.00 0.00 84 LEU A N 7
ATOM 10988 C CA . LEU A 1 84 ? -6.107 1.676 -6.104 1.00 0.00 84 LEU A CA 7
ATOM 10989 C C . LEU A 1 84 ? -7.479 1.263 -6.640 1.00 0.00 84 LEU A C 7
ATOM 10990 O O . LEU A 1 84 ? -7.638 0.165 -7.170 1.00 0.00 84 LEU A O 7
ATOM 11006 N N . LYS A 1 85 ? -8.437 2.165 -6.483 1.00 0.00 85 LYS A N 7
ATOM 11007 C CA . LYS A 1 85 ? -9.790 1.907 -6.944 1.00 0.00 85 LYS A CA 7
ATOM 11008 C C . LYS A 1 85 ? -9.758 1.543 -8.430 1.00 0.00 85 LYS A C 7
ATOM 11009 O O . LYS A 1 85 ? -10.213 0.469 -8.820 1.00 0.00 85 LYS A O 7
ATOM 11028 N N . THR A 1 86 ? -9.217 2.460 -9.218 1.00 0.00 86 THR A N 7
ATOM 11029 C CA . THR A 1 86 ? -9.119 2.248 -10.653 1.00 0.00 86 THR A CA 7
ATOM 11030 C C . THR A 1 86 ? -8.581 0.848 -10.951 1.00 0.00 86 THR A C 7
ATOM 11031 O O . THR A 1 86 ? -8.959 0.233 -11.947 1.00 0.00 86 THR A O 7
ATOM 11042 N N . PHE A 1 87 ? -7.708 0.384 -10.068 1.00 0.00 87 PHE A N 7
ATOM 11043 C CA . PHE A 1 87 ? -7.114 -0.933 -10.224 1.00 0.00 87 PHE A CA 7
ATOM 11044 C C . PHE A 1 87 ? -8.035 -2.019 -9.665 1.00 0.00 87 PHE A C 7
ATOM 11045 O O . PHE A 1 87 ? -8.235 -3.055 -10.298 1.00 0.00 87 PHE A O 7
ATOM 11062 N N . HIS A 1 88 ? -8.573 -1.744 -8.485 1.00 0.00 88 HIS A N 7
ATOM 11063 C CA . HIS A 1 88 ? -9.469 -2.685 -7.834 1.00 0.00 88 HIS A CA 7
ATOM 11064 C C . HIS A 1 88 ? -10.700 -2.915 -8.714 1.00 0.00 88 HIS A C 7
ATOM 11065 O O . HIS A 1 88 ? -11.125 -4.053 -8.909 1.00 0.00 88 HIS A O 7
ATOM 11079 N N . LEU A 1 89 ? -11.238 -1.816 -9.221 1.00 0.00 89 LEU A N 7
ATOM 11080 C CA . LEU A 1 89 ? -12.411 -1.883 -10.075 1.00 0.00 89 LEU A CA 7
ATOM 11081 C C . LEU A 1 89 ? -12.200 -2.958 -11.142 1.00 0.00 89 LEU A C 7
ATOM 11082 O O . LEU A 1 89 ? -12.912 -3.960 -11.169 1.00 0.00 89 LEU A O 7
ATOM 11098 N N . GLU A 1 90 ? -11.216 -2.714 -11.996 1.00 0.00 90 GLU A N 7
ATOM 11099 C CA . GLU A 1 90 ? -10.901 -3.650 -13.063 1.00 0.00 90 GLU A CA 7
ATOM 11100 C C . GLU A 1 90 ? -10.858 -5.080 -12.519 1.00 0.00 90 GLU A C 7
ATOM 11101 O O . GLU A 1 90 ? -10.579 -5.290 -11.339 1.00 0.00 90 GLU A O 7
ATOM 11113 N N . HIS A 1 91 ? -11.135 -6.024 -13.405 1.00 0.00 91 HIS A N 7
ATOM 11114 C CA . HIS A 1 91 ? -11.130 -7.428 -13.029 1.00 0.00 91 HIS A CA 7
ATOM 11115 C C . HIS A 1 91 ? -11.343 -8.292 -14.273 1.00 0.00 91 HIS A C 7
ATOM 11116 O O . HIS A 1 91 ? -12.016 -7.876 -15.215 1.00 0.00 91 HIS A O 7
ATOM 11130 N N . HIS A 1 92 ? -10.757 -9.480 -14.236 1.00 0.00 92 HIS A N 7
ATOM 11131 C CA . HIS A 1 92 ? -10.874 -10.407 -15.349 1.00 0.00 92 HIS A CA 7
ATOM 11132 C C . HIS A 1 92 ? -10.091 -9.870 -16.548 1.00 0.00 92 HIS A C 7
ATOM 11133 O O . HIS A 1 92 ? -10.540 -8.946 -17.225 1.00 0.00 92 HIS A O 7
ATOM 11147 N N . HIS A 1 93 ? -8.934 -10.474 -16.778 1.00 0.00 93 HIS A N 7
ATOM 11148 C CA . HIS A 1 93 ? -8.084 -10.067 -17.883 1.00 0.00 93 HIS A CA 7
ATOM 11149 C C . HIS A 1 93 ? -6.837 -10.955 -17.926 1.00 0.00 93 HIS A C 7
ATOM 11150 O O . HIS A 1 93 ? -6.615 -11.674 -18.899 1.00 0.00 93 HIS A O 7
ATOM 11164 N N . HIS A 1 94 ? -6.057 -10.876 -16.858 1.00 0.00 94 HIS A N 7
ATOM 11165 C CA . HIS A 1 94 ? -4.840 -11.663 -16.762 1.00 0.00 94 HIS A CA 7
ATOM 11166 C C . HIS A 1 94 ? -4.797 -12.377 -15.409 1.00 0.00 94 HIS A C 7
ATOM 11167 O O . HIS A 1 94 ? -4.234 -11.860 -14.447 1.00 0.00 94 HIS A O 7
ATOM 11181 N N . HIS A 1 95 ? -5.398 -13.557 -15.381 1.00 0.00 95 HIS A N 7
ATOM 11182 C CA . HIS A 1 95 ? -5.437 -14.349 -14.163 1.00 0.00 95 HIS A CA 7
ATOM 11183 C C . HIS A 1 95 ? -5.760 -15.805 -14.506 1.00 0.00 95 HIS A C 7
ATOM 11184 O O . HIS A 1 95 ? -6.280 -16.091 -15.584 1.00 0.00 95 HIS A O 7
ATOM 11198 N N . HIS A 1 96 ? -5.437 -16.685 -13.571 1.00 0.00 96 HIS A N 7
ATOM 11199 C CA . HIS A 1 96 ? -5.687 -18.105 -13.761 1.00 0.00 96 HIS A CA 7
ATOM 11200 C C . HIS A 1 96 ? -6.842 -18.548 -12.861 1.00 0.00 96 HIS A C 7
ATOM 11201 O O . HIS A 1 96 ? -8.009 -18.353 -13.202 1.00 0.00 96 HIS A O 7
ATOM 11215 N N . MET A 1 1 ? 1.088 -15.052 -2.018 1.00 0.00 1 MET A N 8
ATOM 11216 C CA . MET A 1 1 ? 1.192 -13.968 -1.056 1.00 0.00 1 MET A CA 8
ATOM 11217 C C . MET A 1 1 ? 2.403 -14.160 -0.140 1.00 0.00 1 MET A C 8
ATOM 11218 O O . MET A 1 1 ? 3.196 -15.079 -0.340 1.00 0.00 1 MET A O 8
ATOM 11232 N N . GLU A 1 2 ? 2.507 -13.280 0.843 1.00 0.00 2 GLU A N 8
ATOM 11233 C CA . GLU A 1 2 ? 3.608 -13.342 1.790 1.00 0.00 2 GLU A CA 8
ATOM 11234 C C . GLU A 1 2 ? 4.934 -13.062 1.080 1.00 0.00 2 GLU A C 8
ATOM 11235 O O . GLU A 1 2 ? 4.968 -12.900 -0.139 1.00 0.00 2 GLU A O 8
ATOM 11247 N N . ASN A 1 3 ? 5.994 -13.013 1.874 1.00 0.00 3 ASN A N 8
ATOM 11248 C CA . ASN A 1 3 ? 7.318 -12.754 1.338 1.00 0.00 3 ASN A CA 8
ATOM 11249 C C . ASN A 1 3 ? 7.666 -13.830 0.306 1.00 0.00 3 ASN A C 8
ATOM 11250 O O . ASN A 1 3 ? 6.776 -14.421 -0.302 1.00 0.00 3 ASN A O 8
ATOM 11261 N N . LYS A 1 4 ? 8.962 -14.052 0.142 1.00 0.00 4 LYS A N 8
ATOM 11262 C CA . LYS A 1 4 ? 9.437 -15.046 -0.804 1.00 0.00 4 LYS A CA 8
ATOM 11263 C C . LYS A 1 4 ? 9.119 -14.582 -2.227 1.00 0.00 4 LYS A C 8
ATOM 11264 O O . LYS A 1 4 ? 8.314 -15.201 -2.921 1.00 0.00 4 LYS A O 8
ATOM 11283 N N . LYS A 1 5 ? 9.769 -13.496 -2.620 1.00 0.00 5 LYS A N 8
ATOM 11284 C CA . LYS A 1 5 ? 9.566 -12.941 -3.948 1.00 0.00 5 LYS A CA 8
ATOM 11285 C C . LYS A 1 5 ? 8.147 -12.378 -4.049 1.00 0.00 5 LYS A C 8
ATOM 11286 O O . LYS A 1 5 ? 7.231 -12.872 -3.394 1.00 0.00 5 LYS A O 8
ATOM 11305 N N . SER A 1 6 ? 8.012 -11.349 -4.874 1.00 0.00 6 SER A N 8
ATOM 11306 C CA . SER A 1 6 ? 6.719 -10.713 -5.069 1.00 0.00 6 SER A CA 8
ATOM 11307 C C . SER A 1 6 ? 6.402 -9.799 -3.884 1.00 0.00 6 SER A C 8
ATOM 11308 O O . SER A 1 6 ? 5.903 -10.257 -2.858 1.00 0.00 6 SER A O 8
ATOM 11316 N N . HIS A 1 7 ? 6.705 -8.522 -4.065 1.00 0.00 7 HIS A N 8
ATOM 11317 C CA . HIS A 1 7 ? 6.458 -7.539 -3.024 1.00 0.00 7 HIS A CA 8
ATOM 11318 C C . HIS A 1 7 ? 4.997 -7.092 -3.076 1.00 0.00 7 HIS A C 8
ATOM 11319 O O . HIS A 1 7 ? 4.487 -6.748 -4.141 1.00 0.00 7 HIS A O 8
ATOM 11333 N N . TYR A 1 8 ? 4.363 -7.110 -1.913 1.00 0.00 8 TYR A N 8
ATOM 11334 C CA . TYR A 1 8 ? 2.969 -6.710 -1.812 1.00 0.00 8 TYR A CA 8
ATOM 11335 C C . TYR A 1 8 ? 2.835 -5.368 -1.092 1.00 0.00 8 TYR A C 8
ATOM 11336 O O . TYR A 1 8 ? 3.446 -5.157 -0.046 1.00 0.00 8 TYR A O 8
ATOM 11354 N N . PHE A 1 9 ? 2.031 -4.494 -1.680 1.00 0.00 9 PHE A N 8
ATOM 11355 C CA . PHE A 1 9 ? 1.808 -3.179 -1.107 1.00 0.00 9 PHE A CA 8
ATOM 11356 C C . PHE A 1 9 ? 0.445 -3.105 -0.416 1.00 0.00 9 PHE A C 8
ATOM 11357 O O . PHE A 1 9 ? -0.590 -3.281 -1.055 1.00 0.00 9 PHE A O 8
ATOM 11374 N N . TYR A 1 10 ? 0.490 -2.845 0.884 1.00 0.00 10 TYR A N 8
ATOM 11375 C CA . TYR A 1 10 ? -0.728 -2.747 1.670 1.00 0.00 10 TYR A CA 8
ATOM 11376 C C . TYR A 1 10 ? -0.854 -1.366 2.315 1.00 0.00 10 TYR A C 8
ATOM 11377 O O . TYR A 1 10 ? 0.125 -0.827 2.832 1.00 0.00 10 TYR A O 8
ATOM 11395 N N . VAL A 1 11 ? -2.064 -0.833 2.266 1.00 0.00 11 VAL A N 8
ATOM 11396 C CA . VAL A 1 11 ? -2.331 0.476 2.840 1.00 0.00 11 VAL A CA 8
ATOM 11397 C C . VAL A 1 11 ? -3.243 0.317 4.059 1.00 0.00 11 VAL A C 8
ATOM 11398 O O . VAL A 1 11 ? -4.466 0.328 3.929 1.00 0.00 11 VAL A O 8
ATOM 11411 N N . LEU A 1 12 ? -2.613 0.174 5.216 1.00 0.00 12 LEU A N 8
ATOM 11412 C CA . LEU A 1 12 ? -3.354 0.013 6.455 1.00 0.00 12 LEU A CA 8
ATOM 11413 C C . LEU A 1 12 ? -3.808 1.386 6.955 1.00 0.00 12 LEU A C 8
ATOM 11414 O O . LEU A 1 12 ? -3.097 2.376 6.794 1.00 0.00 12 LEU A O 8
ATOM 11430 N N . LEU A 1 13 ? -4.992 1.401 7.550 1.00 0.00 13 LEU A N 8
ATOM 11431 C CA . LEU A 1 13 ? -5.550 2.636 8.073 1.00 0.00 13 LEU A CA 8
ATOM 11432 C C . LEU A 1 13 ? -5.624 2.552 9.600 1.00 0.00 13 LEU A C 8
ATOM 11433 O O . LEU A 1 13 ? -5.982 1.510 10.150 1.00 0.00 13 LEU A O 8
ATOM 11449 N N . CYS A 1 14 ? -5.283 3.660 10.239 1.00 0.00 14 CYS A N 8
ATOM 11450 C CA . CYS A 1 14 ? -5.307 3.723 11.691 1.00 0.00 14 CYS A CA 8
ATOM 11451 C C . CYS A 1 14 ? -6.657 4.296 12.124 1.00 0.00 14 CYS A C 8
ATOM 11452 O O . CYS A 1 14 ? -7.366 4.902 11.322 1.00 0.00 14 CYS A O 8
ATOM 11460 N N . GLN A 1 15 ? -6.976 4.083 13.393 1.00 0.00 15 GLN A N 8
ATOM 11461 C CA . GLN A 1 15 ? -8.230 4.569 13.943 1.00 0.00 15 GLN A CA 8
ATOM 11462 C C . GLN A 1 15 ? -8.346 6.082 13.739 1.00 0.00 15 GLN A C 8
ATOM 11463 O O . GLN A 1 15 ? -9.374 6.571 13.273 1.00 0.00 15 GLN A O 8
ATOM 11477 N N . ASP A 1 16 ? -7.279 6.780 14.098 1.00 0.00 16 ASP A N 8
ATOM 11478 C CA . ASP A 1 16 ? -7.249 8.226 13.961 1.00 0.00 16 ASP A CA 8
ATOM 11479 C C . ASP A 1 16 ? -7.573 8.603 12.514 1.00 0.00 16 ASP A C 8
ATOM 11480 O O . ASP A 1 16 ? -8.104 9.682 12.253 1.00 0.00 16 ASP A O 8
ATOM 11489 N N . GLY A 1 17 ? -7.242 7.693 11.610 1.00 0.00 17 GLY A N 8
ATOM 11490 C CA . GLY A 1 17 ? -7.492 7.915 10.196 1.00 0.00 17 GLY A CA 8
ATOM 11491 C C . GLY A 1 17 ? -6.197 8.267 9.460 1.00 0.00 17 GLY A C 8
ATOM 11492 O O . GLY A 1 17 ? -6.150 9.239 8.708 1.00 0.00 17 GLY A O 8
ATOM 11496 N N . SER A 1 18 ? -5.178 7.454 9.700 1.00 0.00 18 SER A N 8
ATOM 11497 C CA . SER A 1 18 ? -3.887 7.666 9.070 1.00 0.00 18 SER A CA 8
ATOM 11498 C C . SER A 1 18 ? -3.704 6.685 7.909 1.00 0.00 18 SER A C 8
ATOM 11499 O O . SER A 1 18 ? -3.643 5.475 8.121 1.00 0.00 18 SER A O 8
ATOM 11507 N N . PHE A 1 19 ? -3.619 7.243 6.711 1.00 0.00 19 PHE A N 8
ATOM 11508 C CA . PHE A 1 19 ? -3.443 6.432 5.520 1.00 0.00 19 PHE A CA 8
ATOM 11509 C C . PHE A 1 19 ? -1.961 6.151 5.262 1.00 0.00 19 PHE A C 8
ATOM 11510 O O . PHE A 1 19 ? -1.230 7.026 4.803 1.00 0.00 19 PHE A O 8
ATOM 11527 N N . TYR A 1 20 ? -1.563 4.924 5.566 1.00 0.00 20 TYR A N 8
ATOM 11528 C CA . TYR A 1 20 ? -0.181 4.516 5.374 1.00 0.00 20 TYR A CA 8
ATOM 11529 C C . TYR A 1 20 ? -0.104 3.134 4.723 1.00 0.00 20 TYR A C 8
ATOM 11530 O O . TYR A 1 20 ? -0.965 2.285 4.956 1.00 0.00 20 TYR A O 8
ATOM 11548 N N . GLY A 1 21 ? 0.933 2.950 3.920 1.00 0.00 21 GLY A N 8
ATOM 11549 C CA . GLY A 1 21 ? 1.135 1.683 3.234 1.00 0.00 21 GLY A CA 8
ATOM 11550 C C . GLY A 1 21 ? 2.523 1.621 2.597 1.00 0.00 21 GLY A C 8
ATOM 11551 O O . GLY A 1 21 ? 3.236 2.623 2.549 1.00 0.00 21 GLY A O 8
ATOM 11555 N N . GLY A 1 22 ? 2.868 0.433 2.122 1.00 0.00 22 GLY A N 8
ATOM 11556 C CA . GLY A 1 22 ? 4.160 0.225 1.490 1.00 0.00 22 GLY A CA 8
ATOM 11557 C C . GLY A 1 22 ? 4.299 -1.213 0.987 1.00 0.00 22 GLY A C 8
ATOM 11558 O O . GLY A 1 22 ? 3.537 -2.091 1.389 1.00 0.00 22 GLY A O 8
ATOM 11562 N N . TYR A 1 23 ? 5.278 -1.409 0.115 1.00 0.00 23 TYR A N 8
ATOM 11563 C CA . TYR A 1 23 ? 5.528 -2.726 -0.447 1.00 0.00 23 TYR A CA 8
ATOM 11564 C C . TYR A 1 23 ? 6.743 -3.381 0.211 1.00 0.00 23 TYR A C 8
ATOM 11565 O O . TYR A 1 23 ? 7.781 -2.743 0.381 1.00 0.00 23 TYR A O 8
ATOM 11583 N N . THR A 1 24 ? 6.575 -4.648 0.563 1.00 0.00 24 THR A N 8
ATOM 11584 C CA . THR A 1 24 ? 7.645 -5.396 1.199 1.00 0.00 24 THR A CA 8
ATOM 11585 C C . THR A 1 24 ? 7.313 -6.891 1.218 1.00 0.00 24 THR A C 8
ATOM 11586 O O . THR A 1 24 ? 6.260 -7.300 0.734 1.00 0.00 24 THR A O 8
ATOM 11597 N N . THR A 1 25 ? 8.231 -7.661 1.782 1.00 0.00 25 THR A N 8
ATOM 11598 C CA . THR A 1 25 ? 8.048 -9.099 1.870 1.00 0.00 25 THR A CA 8
ATOM 11599 C C . THR A 1 25 ? 7.913 -9.531 3.332 1.00 0.00 25 THR A C 8
ATOM 11600 O O . THR A 1 25 ? 8.720 -9.144 4.176 1.00 0.00 25 THR A O 8
ATOM 11611 N N . GLU A 1 26 ? 6.884 -10.327 3.586 1.00 0.00 26 GLU A N 8
ATOM 11612 C CA . GLU A 1 26 ? 6.632 -10.815 4.932 1.00 0.00 26 GLU A CA 8
ATOM 11613 C C . GLU A 1 26 ? 6.129 -9.678 5.823 1.00 0.00 26 GLU A C 8
ATOM 11614 O O . GLU A 1 26 ? 6.825 -9.251 6.744 1.00 0.00 26 GLU A O 8
ATOM 11626 N N . PRO A 1 27 ? 4.892 -9.207 5.512 1.00 0.00 27 PRO A N 8
ATOM 11627 C CA . PRO A 1 27 ? 4.288 -8.128 6.273 1.00 0.00 27 PRO A CA 8
ATOM 11628 C C . PRO A 1 27 ? 3.792 -8.626 7.633 1.00 0.00 27 PRO A C 8
ATOM 11629 O O . PRO A 1 27 ? 3.734 -7.861 8.594 1.00 0.00 27 PRO A O 8
ATOM 11640 N N . GLU A 1 28 ? 3.448 -9.905 7.668 1.00 0.00 28 GLU A N 8
ATOM 11641 C CA . GLU A 1 28 ? 2.958 -10.515 8.893 1.00 0.00 28 GLU A CA 8
ATOM 11642 C C . GLU A 1 28 ? 3.968 -10.316 10.024 1.00 0.00 28 GLU A C 8
ATOM 11643 O O . GLU A 1 28 ? 3.601 -9.898 11.121 1.00 0.00 28 GLU A O 8
ATOM 11655 N N . ARG A 1 29 ? 5.221 -10.622 9.718 1.00 0.00 29 ARG A N 8
ATOM 11656 C CA . ARG A 1 29 ? 6.286 -10.483 10.697 1.00 0.00 29 ARG A CA 8
ATOM 11657 C C . ARG A 1 29 ? 6.643 -9.006 10.884 1.00 0.00 29 ARG A C 8
ATOM 11658 O O . ARG A 1 29 ? 6.723 -8.522 12.012 1.00 0.00 29 ARG A O 8
ATOM 11679 N N . ARG A 1 30 ? 6.848 -8.334 9.762 1.00 0.00 30 ARG A N 8
ATOM 11680 C CA . ARG A 1 30 ? 7.195 -6.922 9.788 1.00 0.00 30 ARG A CA 8
ATOM 11681 C C . ARG A 1 30 ? 6.163 -6.138 10.602 1.00 0.00 30 ARG A C 8
ATOM 11682 O O . ARG A 1 30 ? 6.505 -5.167 11.275 1.00 0.00 30 ARG A O 8
ATOM 11703 N N . LEU A 1 31 ? 4.919 -6.587 10.510 1.00 0.00 31 LEU A N 8
ATOM 11704 C CA . LEU A 1 31 ? 3.835 -5.938 11.228 1.00 0.00 31 LEU A CA 8
ATOM 11705 C C . LEU A 1 31 ? 3.955 -6.257 12.720 1.00 0.00 31 LEU A C 8
ATOM 11706 O O . LEU A 1 31 ? 4.129 -5.354 13.538 1.00 0.00 31 LEU A O 8
ATOM 11722 N N . THR A 1 32 ? 3.858 -7.542 13.029 1.00 0.00 32 THR A N 8
ATOM 11723 C CA . THR A 1 32 ? 3.953 -7.989 14.407 1.00 0.00 32 THR A CA 8
ATOM 11724 C C . THR A 1 32 ? 5.162 -7.351 15.093 1.00 0.00 32 THR A C 8
ATOM 11725 O O . THR A 1 32 ? 5.026 -6.716 16.138 1.00 0.00 32 THR A O 8
ATOM 11736 N N . GLU A 1 33 ? 6.321 -7.541 14.478 1.00 0.00 33 GLU A N 8
ATOM 11737 C CA . GLU A 1 33 ? 7.553 -6.992 15.014 1.00 0.00 33 GLU A CA 8
ATOM 11738 C C . GLU A 1 33 ? 7.317 -5.576 15.546 1.00 0.00 33 GLU A C 8
ATOM 11739 O O . GLU A 1 33 ? 7.511 -5.313 16.731 1.00 0.00 33 GLU A O 8
ATOM 11751 N N . HIS A 1 34 ? 6.902 -4.702 14.640 1.00 0.00 34 HIS A N 8
ATOM 11752 C CA . HIS A 1 34 ? 6.637 -3.320 15.002 1.00 0.00 34 HIS A CA 8
ATOM 11753 C C . HIS A 1 34 ? 5.870 -3.274 16.325 1.00 0.00 34 HIS A C 8
ATOM 11754 O O . HIS A 1 34 ? 6.309 -2.633 17.279 1.00 0.00 34 HIS A O 8
ATOM 11768 N N . ASN A 1 35 ? 4.738 -3.961 16.340 1.00 0.00 35 ASN A N 8
ATOM 11769 C CA . ASN A 1 35 ? 3.906 -4.006 17.531 1.00 0.00 35 ASN A CA 8
ATOM 11770 C C . ASN A 1 35 ? 4.762 -4.420 18.730 1.00 0.00 35 ASN A C 8
ATOM 11771 O O . ASN A 1 35 ? 4.765 -3.744 19.757 1.00 0.00 35 ASN A O 8
ATOM 11782 N N . SER A 1 36 ? 5.464 -5.531 18.559 1.00 0.00 36 SER A N 8
ATOM 11783 C CA . SER A 1 36 ? 6.321 -6.043 19.615 1.00 0.00 36 SER A CA 8
ATOM 11784 C C . SER A 1 36 ? 7.739 -5.492 19.453 1.00 0.00 36 SER A C 8
ATOM 11785 O O . SER A 1 36 ? 8.715 -6.223 19.611 1.00 0.00 36 SER A O 8
ATOM 11793 N N . GLY A 1 37 ? 7.807 -4.207 19.136 1.00 0.00 37 GLY A N 8
ATOM 11794 C CA . GLY A 1 37 ? 9.090 -3.550 18.950 1.00 0.00 37 GLY A CA 8
ATOM 11795 C C . GLY A 1 37 ? 9.565 -2.896 20.249 1.00 0.00 37 GLY A C 8
ATOM 11796 O O . GLY A 1 37 ? 9.746 -3.574 21.259 1.00 0.00 37 GLY A O 8
ATOM 11800 N N . THR A 1 38 ? 9.754 -1.586 20.180 1.00 0.00 38 THR A N 8
ATOM 11801 C CA . THR A 1 38 ? 10.205 -0.833 21.337 1.00 0.00 38 THR A CA 8
ATOM 11802 C C . THR A 1 38 ? 9.154 -0.884 22.449 1.00 0.00 38 THR A C 8
ATOM 11803 O O . THR A 1 38 ? 8.006 -1.253 22.206 1.00 0.00 38 THR A O 8
ATOM 11814 N N . GLY A 1 39 ? 9.585 -0.508 23.645 1.00 0.00 39 GLY A N 8
ATOM 11815 C CA . GLY A 1 39 ? 8.695 -0.506 24.794 1.00 0.00 39 GLY A CA 8
ATOM 11816 C C . GLY A 1 39 ? 9.032 0.644 25.745 1.00 0.00 39 GLY A C 8
ATOM 11817 O O . GLY A 1 39 ? 9.896 0.506 26.610 1.00 0.00 39 GLY A O 8
ATOM 11821 N N . ALA A 1 40 ? 8.331 1.752 25.553 1.00 0.00 40 ALA A N 8
ATOM 11822 C CA . ALA A 1 40 ? 8.545 2.925 26.384 1.00 0.00 40 ALA A CA 8
ATOM 11823 C C . ALA A 1 40 ? 7.192 3.533 26.759 1.00 0.00 40 ALA A C 8
ATOM 11824 O O . ALA A 1 40 ? 6.928 3.792 27.933 1.00 0.00 40 ALA A O 8
ATOM 11831 N N . LYS A 1 41 ? 6.371 3.741 25.741 1.00 0.00 41 LYS A N 8
ATOM 11832 C CA . LYS A 1 41 ? 5.051 4.313 25.949 1.00 0.00 41 LYS A CA 8
ATOM 11833 C C . LYS A 1 41 ? 4.283 3.459 26.961 1.00 0.00 41 LYS A C 8
ATOM 11834 O O . LYS A 1 41 ? 4.835 2.520 27.531 1.00 0.00 41 LYS A O 8
ATOM 11853 N N . TYR A 1 42 ? 3.021 3.814 27.151 1.00 0.00 42 TYR A N 8
ATOM 11854 C CA . TYR A 1 42 ? 2.173 3.090 28.082 1.00 0.00 42 TYR A CA 8
ATOM 11855 C C . TYR A 1 42 ? 2.145 1.597 27.753 1.00 0.00 42 TYR A C 8
ATOM 11856 O O . TYR A 1 42 ? 2.919 1.126 26.924 1.00 0.00 42 TYR A O 8
ATOM 11874 N N . THR A 1 43 ? 1.241 0.893 28.421 1.00 0.00 43 THR A N 8
ATOM 11875 C CA . THR A 1 43 ? 1.103 -0.537 28.209 1.00 0.00 43 THR A CA 8
ATOM 11876 C C . THR A 1 43 ? 0.079 -1.122 29.185 1.00 0.00 43 THR A C 8
ATOM 11877 O O . THR A 1 43 ? -0.648 -2.054 28.842 1.00 0.00 43 THR A O 8
ATOM 11888 N N . ARG A 1 44 ? 0.054 -0.553 30.382 1.00 0.00 44 ARG A N 8
ATOM 11889 C CA . ARG A 1 44 ? -0.867 -1.007 31.408 1.00 0.00 44 ARG A CA 8
ATOM 11890 C C . ARG A 1 44 ? -2.310 -0.909 30.907 1.00 0.00 44 ARG A C 8
ATOM 11891 O O . ARG A 1 44 ? -3.202 -1.563 31.442 1.00 0.00 44 ARG A O 8
ATOM 11912 N N . LEU A 1 45 ? -2.493 -0.086 29.885 1.00 0.00 45 LEU A N 8
ATOM 11913 C CA . LEU A 1 45 ? -3.812 0.108 29.305 1.00 0.00 45 LEU A CA 8
ATOM 11914 C C . LEU A 1 45 ? -3.831 -0.472 27.890 1.00 0.00 45 LEU A C 8
ATOM 11915 O O . LEU A 1 45 ? -4.899 -0.661 27.306 1.00 0.00 45 LEU A O 8
ATOM 11931 N N . ALA A 1 46 ? -2.639 -0.741 27.377 1.00 0.00 46 ALA A N 8
ATOM 11932 C CA . ALA A 1 46 ? -2.506 -1.293 26.041 1.00 0.00 46 ALA A CA 8
ATOM 11933 C C . ALA A 1 46 ? -3.403 -0.513 25.077 1.00 0.00 46 ALA A C 8
ATOM 11934 O O . ALA A 1 46 ? -4.583 -0.826 24.931 1.00 0.00 46 ALA A O 8
ATOM 11941 N N . LYS A 1 47 ? -2.808 0.489 24.446 1.00 0.00 47 LYS A N 8
ATOM 11942 C CA . LYS A 1 47 ? -3.538 1.318 23.502 1.00 0.00 47 LYS A CA 8
ATOM 11943 C C . LYS A 1 47 ? -4.087 0.438 22.378 1.00 0.00 47 LYS A C 8
ATOM 11944 O O . LYS A 1 47 ? -5.301 0.318 22.214 1.00 0.00 47 LYS A O 8
ATOM 11963 N N . ARG A 1 48 ? -3.168 -0.157 21.630 1.00 0.00 48 ARG A N 8
ATOM 11964 C CA . ARG A 1 48 ? -3.546 -1.021 20.527 1.00 0.00 48 ARG A CA 8
ATOM 11965 C C . ARG A 1 48 ? -4.339 -0.233 19.482 1.00 0.00 48 ARG A C 8
ATOM 11966 O O . ARG A 1 48 ? -5.403 0.306 19.781 1.00 0.00 48 ARG A O 8
ATOM 11987 N N . ARG A 1 49 ? -3.789 -0.192 18.276 1.00 0.00 49 ARG A N 8
ATOM 11988 C CA . ARG A 1 49 ? -4.431 0.522 17.185 1.00 0.00 49 ARG A CA 8
ATOM 11989 C C . ARG A 1 49 ? -4.840 -0.455 16.081 1.00 0.00 49 ARG A C 8
ATOM 11990 O O . ARG A 1 49 ? -4.059 -1.323 15.695 1.00 0.00 49 ARG A O 8
ATOM 12011 N N . PRO A 1 50 ? -6.095 -0.276 15.590 1.00 0.00 50 PRO A N 8
ATOM 12012 C CA . PRO A 1 50 ? -6.617 -1.130 14.537 1.00 0.00 50 PRO A CA 8
ATOM 12013 C C . PRO A 1 50 ? -5.999 -0.772 13.184 1.00 0.00 50 PRO A C 8
ATOM 12014 O O . PRO A 1 50 ? -5.697 0.391 12.923 1.00 0.00 50 PRO A O 8
ATOM 12025 N N . VAL A 1 51 ? -5.828 -1.794 12.358 1.00 0.00 51 VAL A N 8
ATOM 12026 C CA . VAL A 1 51 ? -5.251 -1.602 11.037 1.00 0.00 51 VAL A CA 8
ATOM 12027 C C . VAL A 1 51 ? -6.154 -2.259 9.992 1.00 0.00 51 VAL A C 8
ATOM 12028 O O . VAL A 1 51 ? -6.243 -3.485 9.925 1.00 0.00 51 VAL A O 8
ATOM 12041 N N . ILE A 1 52 ? -6.800 -1.416 9.199 1.00 0.00 52 ILE A N 8
ATOM 12042 C CA . ILE A 1 52 ? -7.692 -1.899 8.160 1.00 0.00 52 ILE A CA 8
ATOM 12043 C C . ILE A 1 52 ? -7.045 -1.670 6.793 1.00 0.00 52 ILE A C 8
ATOM 12044 O O . ILE A 1 52 ? -6.408 -0.642 6.567 1.00 0.00 52 ILE A O 8
ATOM 12060 N N . MET A 1 53 ? -7.232 -2.645 5.915 1.00 0.00 53 MET A N 8
ATOM 12061 C CA . MET A 1 53 ? -6.675 -2.562 4.575 1.00 0.00 53 MET A CA 8
ATOM 12062 C C . MET A 1 53 ? -7.775 -2.322 3.538 1.00 0.00 53 MET A C 8
ATOM 12063 O O . MET A 1 53 ? -8.646 -3.169 3.346 1.00 0.00 53 MET A O 8
ATOM 12077 N N . ILE A 1 54 ? -7.697 -1.166 2.896 1.00 0.00 54 ILE A N 8
ATOM 12078 C CA . ILE A 1 54 ? -8.675 -0.805 1.883 1.00 0.00 54 ILE A CA 8
ATOM 12079 C C . ILE A 1 54 ? -8.041 -0.943 0.498 1.00 0.00 54 ILE A C 8
ATOM 12080 O O . ILE A 1 54 ? -8.742 -0.933 -0.513 1.00 0.00 54 ILE A O 8
ATOM 12096 N N . HIS A 1 55 ? -6.722 -1.068 0.495 1.00 0.00 55 HIS A N 8
ATOM 12097 C CA . HIS A 1 55 ? -5.986 -1.209 -0.751 1.00 0.00 55 HIS A CA 8
ATOM 12098 C C . HIS A 1 55 ? -5.247 -2.548 -0.762 1.00 0.00 55 HIS A C 8
ATOM 12099 O O . HIS A 1 55 ? -4.917 -3.087 0.293 1.00 0.00 55 HIS A O 8
ATOM 12113 N N . THR A 1 56 ? -5.008 -3.045 -1.967 1.00 0.00 56 THR A N 8
ATOM 12114 C CA . THR A 1 56 ? -4.314 -4.311 -2.131 1.00 0.00 56 THR A CA 8
ATOM 12115 C C . THR A 1 56 ? -3.713 -4.413 -3.534 1.00 0.00 56 THR A C 8
ATOM 12116 O O . THR A 1 56 ? -4.440 -4.561 -4.514 1.00 0.00 56 THR A O 8
ATOM 12127 N N . GLU A 1 57 ? -2.392 -4.329 -3.584 1.00 0.00 57 GLU A N 8
ATOM 12128 C CA . GLU A 1 57 ? -1.685 -4.411 -4.852 1.00 0.00 57 GLU A CA 8
ATOM 12129 C C . GLU A 1 57 ? -0.575 -5.461 -4.774 1.00 0.00 57 GLU A C 8
ATOM 12130 O O . GLU A 1 57 ? -0.052 -5.737 -3.696 1.00 0.00 57 GLU A O 8
ATOM 12142 N N . LYS A 1 58 ? -0.249 -6.016 -5.932 1.00 0.00 58 LYS A N 8
ATOM 12143 C CA . LYS A 1 58 ? 0.790 -7.030 -6.009 1.00 0.00 58 LYS A CA 8
ATOM 12144 C C . LYS A 1 58 ? 1.816 -6.622 -7.067 1.00 0.00 58 LYS A C 8
ATOM 12145 O O . LYS A 1 58 ? 1.454 -6.307 -8.200 1.00 0.00 58 LYS A O 8
ATOM 12164 N N . PHE A 1 59 ? 3.077 -6.642 -6.661 1.00 0.00 59 PHE A N 8
ATOM 12165 C CA . PHE A 1 59 ? 4.159 -6.280 -7.560 1.00 0.00 59 PHE A CA 8
ATOM 12166 C C . PHE A 1 59 ? 5.228 -7.372 -7.603 1.00 0.00 59 PHE A C 8
ATOM 12167 O O . PHE A 1 59 ? 5.782 -7.745 -6.571 1.00 0.00 59 PHE A O 8
ATOM 12184 N N . GLU A 1 60 ? 5.482 -7.861 -8.809 1.00 0.00 60 GLU A N 8
ATOM 12185 C CA . GLU A 1 60 ? 6.474 -8.905 -9.001 1.00 0.00 60 GLU A CA 8
ATOM 12186 C C . GLU A 1 60 ? 7.860 -8.289 -9.208 1.00 0.00 60 GLU A C 8
ATOM 12187 O O . GLU A 1 60 ? 8.867 -8.993 -9.168 1.00 0.00 60 GLU A O 8
ATOM 12199 N N . THR A 1 61 ? 7.865 -6.983 -9.426 1.00 0.00 61 THR A N 8
ATOM 12200 C CA . THR A 1 61 ? 9.110 -6.265 -9.640 1.00 0.00 61 THR A CA 8
ATOM 12201 C C . THR A 1 61 ? 9.225 -5.092 -8.663 1.00 0.00 61 THR A C 8
ATOM 12202 O O . THR A 1 61 ? 8.240 -4.701 -8.039 1.00 0.00 61 THR A O 8
ATOM 12213 N N . ARG A 1 62 ? 10.438 -4.567 -8.560 1.00 0.00 62 ARG A N 8
ATOM 12214 C CA . ARG A 1 62 ? 10.693 -3.447 -7.669 1.00 0.00 62 ARG A CA 8
ATOM 12215 C C . ARG A 1 62 ? 10.370 -2.126 -8.371 1.00 0.00 62 ARG A C 8
ATOM 12216 O O . ARG A 1 62 ? 9.745 -1.244 -7.784 1.00 0.00 62 ARG A O 8
ATOM 12237 N N . SER A 1 63 ? 10.811 -2.030 -9.617 1.00 0.00 63 SER A N 8
ATOM 12238 C CA . SER A 1 63 ? 10.576 -0.832 -10.403 1.00 0.00 63 SER A CA 8
ATOM 12239 C C . SER A 1 63 ? 9.136 -0.352 -10.210 1.00 0.00 63 SER A C 8
ATOM 12240 O O . SER A 1 63 ? 8.902 0.828 -9.955 1.00 0.00 63 SER A O 8
ATOM 12248 N N . GLU A 1 64 ? 8.212 -1.292 -10.337 1.00 0.00 64 GLU A N 8
ATOM 12249 C CA . GLU A 1 64 ? 6.802 -0.979 -10.179 1.00 0.00 64 GLU A CA 8
ATOM 12250 C C . GLU A 1 64 ? 6.518 -0.512 -8.750 1.00 0.00 64 GLU A C 8
ATOM 12251 O O . GLU A 1 64 ? 5.916 0.541 -8.545 1.00 0.00 64 GLU A O 8
ATOM 12263 N N . ALA A 1 65 ? 6.966 -1.317 -7.798 1.00 0.00 65 ALA A N 8
ATOM 12264 C CA . ALA A 1 65 ? 6.768 -0.998 -6.394 1.00 0.00 65 ALA A CA 8
ATOM 12265 C C . ALA A 1 65 ? 7.157 0.460 -6.147 1.00 0.00 65 ALA A C 8
ATOM 12266 O O . ALA A 1 65 ? 6.333 1.260 -5.707 1.00 0.00 65 ALA A O 8
ATOM 12273 N N . THR A 1 66 ? 8.414 0.762 -6.440 1.00 0.00 66 THR A N 8
ATOM 12274 C CA . THR A 1 66 ? 8.923 2.110 -6.255 1.00 0.00 66 THR A CA 8
ATOM 12275 C C . THR A 1 66 ? 8.151 3.097 -7.132 1.00 0.00 66 THR A C 8
ATOM 12276 O O . THR A 1 66 ? 7.863 4.215 -6.710 1.00 0.00 66 THR A O 8
ATOM 12287 N N . LYS A 1 67 ? 7.837 2.647 -8.338 1.00 0.00 67 LYS A N 8
ATOM 12288 C CA . LYS A 1 67 ? 7.104 3.475 -9.279 1.00 0.00 67 LYS A CA 8
ATOM 12289 C C . LYS A 1 67 ? 5.806 3.955 -8.627 1.00 0.00 67 LYS A C 8
ATOM 12290 O O . LYS A 1 67 ? 5.497 5.145 -8.652 1.00 0.00 67 LYS A O 8
ATOM 12309 N N . ALA A 1 68 ? 5.081 3.003 -8.058 1.00 0.00 68 ALA A N 8
ATOM 12310 C CA . ALA A 1 68 ? 3.823 3.314 -7.400 1.00 0.00 68 ALA A CA 8
ATOM 12311 C C . ALA A 1 68 ? 4.056 4.401 -6.349 1.00 0.00 68 ALA A C 8
ATOM 12312 O O . ALA A 1 68 ? 3.277 5.346 -6.246 1.00 0.00 68 ALA A O 8
ATOM 12319 N N . GLU A 1 69 ? 5.134 4.230 -5.596 1.00 0.00 69 GLU A N 8
ATOM 12320 C CA . GLU A 1 69 ? 5.480 5.186 -4.558 1.00 0.00 69 GLU A CA 8
ATOM 12321 C C . GLU A 1 69 ? 5.594 6.593 -5.148 1.00 0.00 69 GLU A C 8
ATOM 12322 O O . GLU A 1 69 ? 4.924 7.517 -4.691 1.00 0.00 69 GLU A O 8
ATOM 12334 N N . ALA A 1 70 ? 6.448 6.711 -6.154 1.00 0.00 70 ALA A N 8
ATOM 12335 C CA . ALA A 1 70 ? 6.658 7.991 -6.811 1.00 0.00 70 ALA A CA 8
ATOM 12336 C C . ALA A 1 70 ? 5.316 8.707 -6.966 1.00 0.00 70 ALA A C 8
ATOM 12337 O O . ALA A 1 70 ? 5.116 9.787 -6.412 1.00 0.00 70 ALA A O 8
ATOM 12344 N N . ALA A 1 71 ? 4.429 8.076 -7.721 1.00 0.00 71 ALA A N 8
ATOM 12345 C CA . ALA A 1 71 ? 3.110 8.639 -7.956 1.00 0.00 71 ALA A CA 8
ATOM 12346 C C . ALA A 1 71 ? 2.420 8.889 -6.613 1.00 0.00 71 ALA A C 8
ATOM 12347 O O . ALA A 1 71 ? 1.956 9.995 -6.344 1.00 0.00 71 ALA A O 8
ATOM 12354 N N . PHE A 1 72 ? 2.376 7.841 -5.804 1.00 0.00 72 PHE A N 8
ATOM 12355 C CA . PHE A 1 72 ? 1.749 7.932 -4.495 1.00 0.00 72 PHE A CA 8
ATOM 12356 C C . PHE A 1 72 ? 2.149 9.228 -3.786 1.00 0.00 72 PHE A C 8
ATOM 12357 O O . PHE A 1 72 ? 1.289 9.975 -3.321 1.00 0.00 72 PHE A O 8
ATOM 12374 N N . LYS A 1 73 ? 3.454 9.453 -3.725 1.00 0.00 73 LYS A N 8
ATOM 12375 C CA . LYS A 1 73 ? 3.977 10.646 -3.080 1.00 0.00 73 LYS A CA 8
ATOM 12376 C C . LYS A 1 73 ? 3.215 11.871 -3.586 1.00 0.00 73 LYS A C 8
ATOM 12377 O O . LYS A 1 73 ? 2.930 12.790 -2.821 1.00 0.00 73 LYS A O 8
ATOM 12396 N N . LYS A 1 74 ? 2.906 11.844 -4.876 1.00 0.00 74 LYS A N 8
ATOM 12397 C CA . LYS A 1 74 ? 2.182 12.942 -5.494 1.00 0.00 74 LYS A CA 8
ATOM 12398 C C . LYS A 1 74 ? 0.688 12.794 -5.197 1.00 0.00 74 LYS A C 8
ATOM 12399 O O . LYS A 1 74 ? -0.039 13.785 -5.144 1.00 0.00 74 LYS A O 8
ATOM 12418 N N . LEU A 1 75 ? 0.276 11.550 -5.011 1.00 0.00 75 LEU A N 8
ATOM 12419 C CA . LEU A 1 75 ? -1.118 11.259 -4.720 1.00 0.00 75 LEU A CA 8
ATOM 12420 C C . LEU A 1 75 ? -1.392 11.523 -3.239 1.00 0.00 75 LEU A C 8
ATOM 12421 O O . LEU A 1 75 ? -0.489 11.421 -2.409 1.00 0.00 75 LEU A O 8
ATOM 12437 N N . THR A 1 76 ? -2.642 11.857 -2.950 1.00 0.00 76 THR A N 8
ATOM 12438 C CA . THR A 1 76 ? -3.044 12.138 -1.583 1.00 0.00 76 THR A CA 8
ATOM 12439 C C . THR A 1 76 ? -4.037 11.081 -1.093 1.00 0.00 76 THR A C 8
ATOM 12440 O O . THR A 1 76 ? -4.231 10.056 -1.746 1.00 0.00 76 THR A O 8
ATOM 12451 N N . ARG A 1 77 ? -4.638 11.366 0.053 1.00 0.00 77 ARG A N 8
ATOM 12452 C CA . ARG A 1 77 ? -5.604 10.453 0.638 1.00 0.00 77 ARG A CA 8
ATOM 12453 C C . ARG A 1 77 ? -6.797 10.269 -0.303 1.00 0.00 77 ARG A C 8
ATOM 12454 O O . ARG A 1 77 ? -7.618 9.374 -0.103 1.00 0.00 77 ARG A O 8
ATOM 12475 N N . LYS A 1 78 ? -6.854 11.127 -1.310 1.00 0.00 78 LYS A N 8
ATOM 12476 C CA . LYS A 1 78 ? -7.932 11.070 -2.284 1.00 0.00 78 LYS A CA 8
ATOM 12477 C C . LYS A 1 78 ? -7.437 10.360 -3.546 1.00 0.00 78 LYS A C 8
ATOM 12478 O O . LYS A 1 78 ? -7.783 9.206 -3.788 1.00 0.00 78 LYS A O 8
ATOM 12497 N N . GLN A 1 79 ? -6.635 11.081 -4.315 1.00 0.00 79 GLN A N 8
ATOM 12498 C CA . GLN A 1 79 ? -6.089 10.535 -5.546 1.00 0.00 79 GLN A CA 8
ATOM 12499 C C . GLN A 1 79 ? -5.808 9.040 -5.384 1.00 0.00 79 GLN A C 8
ATOM 12500 O O . GLN A 1 79 ? -6.091 8.251 -6.284 1.00 0.00 79 GLN A O 8
ATOM 12514 N N . LYS A 1 80 ? -5.255 8.697 -4.230 1.00 0.00 80 LYS A N 8
ATOM 12515 C CA . LYS A 1 80 ? -4.931 7.310 -3.939 1.00 0.00 80 LYS A CA 8
ATOM 12516 C C . LYS A 1 80 ? -6.222 6.488 -3.895 1.00 0.00 80 LYS A C 8
ATOM 12517 O O . LYS A 1 80 ? -6.420 5.593 -4.715 1.00 0.00 80 LYS A O 8
ATOM 12536 N N . GLU A 1 81 ? -7.066 6.823 -2.929 1.00 0.00 81 GLU A N 8
ATOM 12537 C CA . GLU A 1 81 ? -8.330 6.127 -2.768 1.00 0.00 81 GLU A CA 8
ATOM 12538 C C . GLU A 1 81 ? -8.936 5.801 -4.135 1.00 0.00 81 GLU A C 8
ATOM 12539 O O . GLU A 1 81 ? -9.269 4.650 -4.412 1.00 0.00 81 GLU A O 8
ATOM 12551 N N . GLN A 1 82 ? -9.058 6.835 -4.955 1.00 0.00 82 GLN A N 8
ATOM 12552 C CA . GLN A 1 82 ? -9.617 6.672 -6.287 1.00 0.00 82 GLN A CA 8
ATOM 12553 C C . GLN A 1 82 ? -8.648 5.889 -7.176 1.00 0.00 82 GLN A C 8
ATOM 12554 O O . GLN A 1 82 ? -9.014 4.859 -7.743 1.00 0.00 82 GLN A O 8
ATOM 12568 N N . TYR A 1 83 ? -7.432 6.407 -7.271 1.00 0.00 83 TYR A N 8
ATOM 12569 C CA . TYR A 1 83 ? -6.409 5.769 -8.083 1.00 0.00 83 TYR A CA 8
ATOM 12570 C C . TYR A 1 83 ? -6.537 4.245 -8.027 1.00 0.00 83 TYR A C 8
ATOM 12571 O O . TYR A 1 83 ? -6.607 3.587 -9.064 1.00 0.00 83 TYR A O 8
ATOM 12589 N N . LEU A 1 84 ? -6.561 3.729 -6.807 1.00 0.00 84 LEU A N 8
ATOM 12590 C CA . LEU A 1 84 ? -6.678 2.296 -6.604 1.00 0.00 84 LEU A CA 8
ATOM 12591 C C . LEU A 1 84 ? -8.074 1.836 -7.027 1.00 0.00 84 LEU A C 8
ATOM 12592 O O . LEU A 1 84 ? -8.221 0.804 -7.678 1.00 0.00 84 LEU A O 8
ATOM 12608 N N . LYS A 1 85 ? -9.065 2.627 -6.641 1.00 0.00 85 LYS A N 8
ATOM 12609 C CA . LYS A 1 85 ? -10.444 2.315 -6.972 1.00 0.00 85 LYS A CA 8
ATOM 12610 C C . LYS A 1 85 ? -10.551 2.023 -8.471 1.00 0.00 85 LYS A C 8
ATOM 12611 O O . LYS A 1 85 ? -11.117 1.006 -8.870 1.00 0.00 85 LYS A O 8
ATOM 12630 N N . THR A 1 86 ? -9.997 2.932 -9.259 1.00 0.00 86 THR A N 8
ATOM 12631 C CA . THR A 1 86 ? -10.022 2.786 -10.705 1.00 0.00 86 THR A CA 8
ATOM 12632 C C . THR A 1 86 ? -9.689 1.345 -11.099 1.00 0.00 86 THR A C 8
ATOM 12633 O O . THR A 1 86 ? -10.270 0.805 -12.039 1.00 0.00 86 THR A O 8
ATOM 12644 N N . PHE A 1 87 ? -8.755 0.764 -10.362 1.00 0.00 87 PHE A N 8
ATOM 12645 C CA . PHE A 1 87 ? -8.337 -0.602 -10.624 1.00 0.00 87 PHE A CA 8
ATOM 12646 C C . PHE A 1 87 ? -9.251 -1.601 -9.913 1.00 0.00 87 PHE A C 8
ATOM 12647 O O . PHE A 1 87 ? -9.410 -2.734 -10.364 1.00 0.00 87 PHE A O 8
ATOM 12664 N N . HIS A 1 88 ? -9.829 -1.144 -8.811 1.00 0.00 88 HIS A N 8
ATOM 12665 C CA . HIS A 1 88 ? -10.725 -1.984 -8.033 1.00 0.00 88 HIS A CA 8
ATOM 12666 C C . HIS A 1 88 ? -11.956 -2.336 -8.871 1.00 0.00 88 HIS A C 8
ATOM 12667 O O . HIS A 1 88 ? -12.474 -3.448 -8.784 1.00 0.00 88 HIS A O 8
ATOM 12681 N N . LEU A 1 89 ? -12.389 -1.367 -9.663 1.00 0.00 89 LEU A N 8
ATOM 12682 C CA . LEU A 1 89 ? -13.550 -1.560 -10.516 1.00 0.00 89 LEU A CA 8
ATOM 12683 C C . LEU A 1 89 ? -13.453 -2.924 -11.200 1.00 0.00 89 LEU A C 8
ATOM 12684 O O . LEU A 1 89 ? -14.294 -3.795 -10.979 1.00 0.00 89 LEU A O 8
ATOM 12700 N N . GLU A 1 90 ? -12.421 -3.068 -12.019 1.00 0.00 90 GLU A N 8
ATOM 12701 C CA . GLU A 1 90 ? -12.204 -4.313 -12.737 1.00 0.00 90 GLU A CA 8
ATOM 12702 C C . GLU A 1 90 ? -11.728 -5.404 -11.776 1.00 0.00 90 GLU A C 8
ATOM 12703 O O . GLU A 1 90 ? -11.460 -5.132 -10.607 1.00 0.00 90 GLU A O 8
ATOM 12715 N N . HIS A 1 91 ? -11.638 -6.616 -12.306 1.00 0.00 91 HIS A N 8
ATOM 12716 C CA . HIS A 1 91 ? -11.200 -7.750 -11.510 1.00 0.00 91 HIS A CA 8
ATOM 12717 C C . HIS A 1 91 ? -10.387 -8.706 -12.382 1.00 0.00 91 HIS A C 8
ATOM 12718 O O . HIS A 1 91 ? -10.873 -9.767 -12.768 1.00 0.00 91 HIS A O 8
ATOM 12732 N N . HIS A 1 92 ? -9.159 -8.296 -12.669 1.00 0.00 92 HIS A N 8
ATOM 12733 C CA . HIS A 1 92 ? -8.273 -9.102 -13.490 1.00 0.00 92 HIS A CA 8
ATOM 12734 C C . HIS A 1 92 ? -7.666 -10.222 -12.642 1.00 0.00 92 HIS A C 8
ATOM 12735 O O . HIS A 1 92 ? -7.514 -10.075 -11.430 1.00 0.00 92 HIS A O 8
ATOM 12749 N N . HIS A 1 93 ? -7.336 -11.316 -13.313 1.00 0.00 93 HIS A N 8
ATOM 12750 C CA . HIS A 1 93 ? -6.749 -12.459 -12.636 1.00 0.00 93 HIS A CA 8
ATOM 12751 C C . HIS A 1 93 ? -5.334 -12.699 -13.166 1.00 0.00 93 HIS A C 8
ATOM 12752 O O . HIS A 1 93 ? -4.914 -12.068 -14.134 1.00 0.00 93 HIS A O 8
ATOM 12766 N N . HIS A 1 94 ? -4.637 -13.615 -12.508 1.00 0.00 94 HIS A N 8
ATOM 12767 C CA . HIS A 1 94 ? -3.278 -13.945 -12.901 1.00 0.00 94 HIS A CA 8
ATOM 12768 C C . HIS A 1 94 ? -2.749 -15.075 -12.014 1.00 0.00 94 HIS A C 8
ATOM 12769 O O . HIS A 1 94 ? -2.765 -14.966 -10.789 1.00 0.00 94 HIS A O 8
ATOM 12783 N N . HIS A 1 95 ? -2.289 -16.130 -12.669 1.00 0.00 95 HIS A N 8
ATOM 12784 C CA . HIS A 1 95 ? -1.755 -17.279 -11.956 1.00 0.00 95 HIS A CA 8
ATOM 12785 C C . HIS A 1 95 ? -0.229 -17.190 -11.909 1.00 0.00 95 HIS A C 8
ATOM 12786 O O . HIS A 1 95 ? 0.361 -17.122 -10.831 1.00 0.00 95 HIS A O 8
ATOM 12800 N N . HIS A 1 96 ? 0.368 -17.193 -13.092 1.00 0.00 96 HIS A N 8
ATOM 12801 C CA . HIS A 1 96 ? 1.815 -17.112 -13.201 1.00 0.00 96 HIS A CA 8
ATOM 12802 C C . HIS A 1 96 ? 2.197 -15.964 -14.135 1.00 0.00 96 HIS A C 8
ATOM 12803 O O . HIS A 1 96 ? 3.354 -15.545 -14.171 1.00 0.00 96 HIS A O 8
ATOM 12817 N N . MET A 1 1 ? -3.336 -10.470 3.038 1.00 0.00 1 MET A N 9
ATOM 12818 C CA . MET A 1 1 ? -3.802 -11.804 2.700 1.00 0.00 1 MET A CA 9
ATOM 12819 C C . MET A 1 1 ? -2.683 -12.835 2.863 1.00 0.00 1 MET A C 9
ATOM 12820 O O . MET A 1 1 ? -2.773 -13.725 3.706 1.00 0.00 1 MET A O 9
ATOM 12834 N N . GLU A 1 2 ? -1.656 -12.678 2.042 1.00 0.00 2 GLU A N 9
ATOM 12835 C CA . GLU A 1 2 ? -0.519 -13.583 2.085 1.00 0.00 2 GLU A CA 9
ATOM 12836 C C . GLU A 1 2 ? 0.513 -13.188 1.027 1.00 0.00 2 GLU A C 9
ATOM 12837 O O . GLU A 1 2 ? 0.309 -13.424 -0.163 1.00 0.00 2 GLU A O 9
ATOM 12849 N N . ASN A 1 3 ? 1.601 -12.595 1.499 1.00 0.00 3 ASN A N 9
ATOM 12850 C CA . ASN A 1 3 ? 2.665 -12.166 0.609 1.00 0.00 3 ASN A CA 9
ATOM 12851 C C . ASN A 1 3 ? 4.017 -12.546 1.217 1.00 0.00 3 ASN A C 9
ATOM 12852 O O . ASN A 1 3 ? 4.503 -11.878 2.127 1.00 0.00 3 ASN A O 9
ATOM 12863 N N . LYS A 1 4 ? 4.585 -13.621 0.688 1.00 0.00 4 LYS A N 9
ATOM 12864 C CA . LYS A 1 4 ? 5.871 -14.099 1.167 1.00 0.00 4 LYS A CA 9
ATOM 12865 C C . LYS A 1 4 ? 6.860 -14.149 0.000 1.00 0.00 4 LYS A C 9
ATOM 12866 O O . LYS A 1 4 ? 7.596 -15.123 -0.152 1.00 0.00 4 LYS A O 9
ATOM 12885 N N . LYS A 1 5 ? 6.842 -13.089 -0.795 1.00 0.00 5 LYS A N 9
ATOM 12886 C CA . LYS A 1 5 ? 7.726 -13.000 -1.943 1.00 0.00 5 LYS A CA 9
ATOM 12887 C C . LYS A 1 5 ? 7.538 -11.642 -2.622 1.00 0.00 5 LYS A C 9
ATOM 12888 O O . LYS A 1 5 ? 6.431 -11.108 -2.655 1.00 0.00 5 LYS A O 9
ATOM 12907 N N . SER A 1 6 ? 8.637 -11.122 -3.148 1.00 0.00 6 SER A N 9
ATOM 12908 C CA . SER A 1 6 ? 8.608 -9.836 -3.825 1.00 0.00 6 SER A CA 9
ATOM 12909 C C . SER A 1 6 ? 8.257 -8.730 -2.830 1.00 0.00 6 SER A C 9
ATOM 12910 O O . SER A 1 6 ? 8.445 -8.890 -1.624 1.00 0.00 6 SER A O 9
ATOM 12918 N N . HIS A 1 7 ? 7.751 -7.630 -3.370 1.00 0.00 7 HIS A N 9
ATOM 12919 C CA . HIS A 1 7 ? 7.372 -6.497 -2.544 1.00 0.00 7 HIS A CA 9
ATOM 12920 C C . HIS A 1 7 ? 5.940 -6.075 -2.878 1.00 0.00 7 HIS A C 9
ATOM 12921 O O . HIS A 1 7 ? 5.606 -5.866 -4.043 1.00 0.00 7 HIS A O 9
ATOM 12935 N N . TYR A 1 8 ? 5.131 -5.962 -1.834 1.00 0.00 8 TYR A N 9
ATOM 12936 C CA . TYR A 1 8 ? 3.743 -5.569 -2.001 1.00 0.00 8 TYR A CA 9
ATOM 12937 C C . TYR A 1 8 ? 3.442 -4.276 -1.239 1.00 0.00 8 TYR A C 9
ATOM 12938 O O . TYR A 1 8 ? 3.719 -4.178 -0.045 1.00 0.00 8 TYR A O 9
ATOM 12956 N N . PHE A 1 9 ? 2.882 -3.319 -1.962 1.00 0.00 9 PHE A N 9
ATOM 12957 C CA . PHE A 1 9 ? 2.540 -2.037 -1.369 1.00 0.00 9 PHE A CA 9
ATOM 12958 C C . PHE A 1 9 ? 1.148 -2.078 -0.736 1.00 0.00 9 PHE A C 9
ATOM 12959 O O . PHE A 1 9 ? 0.162 -2.368 -1.413 1.00 0.00 9 PHE A O 9
ATOM 12976 N N . TYR A 1 10 ? 1.111 -1.783 0.555 1.00 0.00 10 TYR A N 9
ATOM 12977 C CA . TYR A 1 10 ? -0.145 -1.783 1.287 1.00 0.00 10 TYR A CA 9
ATOM 12978 C C . TYR A 1 10 ? -0.383 -0.432 1.967 1.00 0.00 10 TYR A C 9
ATOM 12979 O O . TYR A 1 10 ? 0.567 0.255 2.338 1.00 0.00 10 TYR A O 9
ATOM 12997 N N . VAL A 1 11 ? -1.656 -0.092 2.106 1.00 0.00 11 VAL A N 9
ATOM 12998 C CA . VAL A 1 11 ? -2.030 1.163 2.734 1.00 0.00 11 VAL A CA 9
ATOM 12999 C C . VAL A 1 11 ? -2.689 0.876 4.085 1.00 0.00 11 VAL A C 9
ATOM 13000 O O . VAL A 1 11 ? -3.902 0.689 4.161 1.00 0.00 11 VAL A O 9
ATOM 13013 N N . LEU A 1 12 ? -1.860 0.850 5.118 1.00 0.00 12 LEU A N 9
ATOM 13014 C CA . LEU A 1 12 ? -2.346 0.589 6.461 1.00 0.00 12 LEU A CA 9
ATOM 13015 C C . LEU A 1 12 ? -3.026 1.846 7.007 1.00 0.00 12 LEU A C 9
ATOM 13016 O O . LEU A 1 12 ? -2.408 2.907 7.083 1.00 0.00 12 LEU A O 9
ATOM 13032 N N . LEU A 1 13 ? -4.289 1.686 7.372 1.00 0.00 13 LEU A N 9
ATOM 13033 C CA . LEU A 1 13 ? -5.060 2.796 7.908 1.00 0.00 13 LEU A CA 9
ATOM 13034 C C . LEU A 1 13 ? -5.316 2.561 9.397 1.00 0.00 13 LEU A C 9
ATOM 13035 O O . LEU A 1 13 ? -5.619 1.442 9.811 1.00 0.00 13 LEU A O 9
ATOM 13051 N N . CYS A 1 14 ? -5.184 3.633 10.165 1.00 0.00 14 CYS A N 9
ATOM 13052 C CA . CYS A 1 14 ? -5.397 3.558 11.600 1.00 0.00 14 CYS A CA 9
ATOM 13053 C C . CYS A 1 14 ? -6.624 4.403 11.949 1.00 0.00 14 CYS A C 9
ATOM 13054 O O . CYS A 1 14 ? -7.254 4.982 11.066 1.00 0.00 14 CYS A O 9
ATOM 13062 N N . GLN A 1 15 ? -6.926 4.445 13.238 1.00 0.00 15 GLN A N 9
ATOM 13063 C CA . GLN A 1 15 ? -8.066 5.210 13.714 1.00 0.00 15 GLN A CA 9
ATOM 13064 C C . GLN A 1 15 ? -7.878 6.695 13.399 1.00 0.00 15 GLN A C 9
ATOM 13065 O O . GLN A 1 15 ? -8.851 7.414 13.173 1.00 0.00 15 GLN A O 9
ATOM 13079 N N . ASP A 1 16 ? -6.620 7.112 13.397 1.00 0.00 16 ASP A N 9
ATOM 13080 C CA . ASP A 1 16 ? -6.292 8.499 13.114 1.00 0.00 16 ASP A CA 9
ATOM 13081 C C . ASP A 1 16 ? -6.758 8.851 11.700 1.00 0.00 16 ASP A C 9
ATOM 13082 O O . ASP A 1 16 ? -6.866 10.025 11.353 1.00 0.00 16 ASP A O 9
ATOM 13091 N N . GLY A 1 17 ? -7.020 7.811 10.922 1.00 0.00 17 GLY A N 9
ATOM 13092 C CA . GLY A 1 17 ? -7.471 7.995 9.554 1.00 0.00 17 GLY A CA 9
ATOM 13093 C C . GLY A 1 17 ? -6.314 8.413 8.646 1.00 0.00 17 GLY A C 9
ATOM 13094 O O . GLY A 1 17 ? -6.510 9.151 7.682 1.00 0.00 17 GLY A O 9
ATOM 13098 N N . SER A 1 18 ? -5.131 7.921 8.986 1.00 0.00 18 SER A N 9
ATOM 13099 C CA . SER A 1 18 ? -3.941 8.233 8.213 1.00 0.00 18 SER A CA 9
ATOM 13100 C C . SER A 1 18 ? -3.608 7.073 7.272 1.00 0.00 18 SER A C 9
ATOM 13101 O O . SER A 1 18 ? -3.840 5.914 7.607 1.00 0.00 18 SER A O 9
ATOM 13109 N N . PHE A 1 19 ? -3.068 7.428 6.115 1.00 0.00 19 PHE A N 9
ATOM 13110 C CA . PHE A 1 19 ? -2.700 6.431 5.125 1.00 0.00 19 PHE A CA 9
ATOM 13111 C C . PHE A 1 19 ? -1.202 6.125 5.184 1.00 0.00 19 PHE A C 9
ATOM 13112 O O . PHE A 1 19 ? -0.382 6.943 4.772 1.00 0.00 19 PHE A O 9
ATOM 13129 N N . TYR A 1 20 ? -0.892 4.946 5.700 1.00 0.00 20 TYR A N 9
ATOM 13130 C CA . TYR A 1 20 ? 0.493 4.521 5.819 1.00 0.00 20 TYR A CA 9
ATOM 13131 C C . TYR A 1 20 ? 0.908 3.664 4.621 1.00 0.00 20 TYR A C 9
ATOM 13132 O O . TYR A 1 20 ? 0.534 2.495 4.531 1.00 0.00 20 TYR A O 9
ATOM 13150 N N . GLY A 1 21 ? 1.676 4.277 3.733 1.00 0.00 21 GLY A N 9
ATOM 13151 C CA . GLY A 1 21 ? 2.146 3.584 2.546 1.00 0.00 21 GLY A CA 9
ATOM 13152 C C . GLY A 1 21 ? 3.424 2.797 2.840 1.00 0.00 21 GLY A C 9
ATOM 13153 O O . GLY A 1 21 ? 4.487 3.383 3.040 1.00 0.00 21 GLY A O 9
ATOM 13157 N N . GLY A 1 22 ? 3.278 1.480 2.858 1.00 0.00 22 GLY A N 9
ATOM 13158 C CA . GLY A 1 22 ? 4.407 0.604 3.125 1.00 0.00 22 GLY A CA 9
ATOM 13159 C C . GLY A 1 22 ? 4.656 -0.344 1.950 1.00 0.00 22 GLY A C 9
ATOM 13160 O O . GLY A 1 22 ? 3.784 -0.528 1.102 1.00 0.00 22 GLY A O 9
ATOM 13164 N N . TYR A 1 23 ? 5.847 -0.921 1.940 1.00 0.00 23 TYR A N 9
ATOM 13165 C CA . TYR A 1 23 ? 6.221 -1.848 0.884 1.00 0.00 23 TYR A CA 9
ATOM 13166 C C . TYR A 1 23 ? 6.907 -3.088 1.460 1.00 0.00 23 TYR A C 9
ATOM 13167 O O . TYR A 1 23 ? 8.095 -3.055 1.774 1.00 0.00 23 TYR A O 9
ATOM 13185 N N . THR A 1 24 ? 6.127 -4.154 1.581 1.00 0.00 24 THR A N 9
ATOM 13186 C CA . THR A 1 24 ? 6.645 -5.402 2.112 1.00 0.00 24 THR A CA 9
ATOM 13187 C C . THR A 1 24 ? 5.664 -6.544 1.842 1.00 0.00 24 THR A C 9
ATOM 13188 O O . THR A 1 24 ? 4.606 -6.332 1.250 1.00 0.00 24 THR A O 9
ATOM 13199 N N . THR A 1 25 ? 6.048 -7.731 2.289 1.00 0.00 25 THR A N 9
ATOM 13200 C CA . THR A 1 25 ? 5.216 -8.907 2.102 1.00 0.00 25 THR A CA 9
ATOM 13201 C C . THR A 1 25 ? 5.146 -9.722 3.395 1.00 0.00 25 THR A C 9
ATOM 13202 O O . THR A 1 25 ? 6.175 -10.036 3.992 1.00 0.00 25 THR A O 9
ATOM 13213 N N . GLU A 1 26 ? 3.924 -10.042 3.790 1.00 0.00 26 GLU A N 9
ATOM 13214 C CA . GLU A 1 26 ? 3.706 -10.814 5.003 1.00 0.00 26 GLU A CA 9
ATOM 13215 C C . GLU A 1 26 ? 3.856 -9.921 6.235 1.00 0.00 26 GLU A C 9
ATOM 13216 O O . GLU A 1 26 ? 4.833 -10.036 6.975 1.00 0.00 26 GLU A O 9
ATOM 13228 N N . PRO A 1 27 ? 2.848 -9.028 6.425 1.00 0.00 27 PRO A N 9
ATOM 13229 C CA . PRO A 1 27 ? 2.859 -8.116 7.556 1.00 0.00 27 PRO A CA 9
ATOM 13230 C C . PRO A 1 27 ? 2.502 -8.846 8.852 1.00 0.00 27 PRO A C 9
ATOM 13231 O O . PRO A 1 27 ? 2.801 -8.362 9.942 1.00 0.00 27 PRO A O 9
ATOM 13242 N N . GLU A 1 28 ? 1.867 -9.998 8.689 1.00 0.00 28 GLU A N 9
ATOM 13243 C CA . GLU A 1 28 ? 1.467 -10.799 9.833 1.00 0.00 28 GLU A CA 9
ATOM 13244 C C . GLU A 1 28 ? 2.659 -11.028 10.765 1.00 0.00 28 GLU A C 9
ATOM 13245 O O . GLU A 1 28 ? 2.600 -10.695 11.948 1.00 0.00 28 GLU A O 9
ATOM 13257 N N . ARG A 1 29 ? 3.713 -11.593 10.197 1.00 0.00 29 ARG A N 9
ATOM 13258 C CA . ARG A 1 29 ? 4.917 -11.870 10.961 1.00 0.00 29 ARG A CA 9
ATOM 13259 C C . ARG A 1 29 ? 5.706 -10.579 11.196 1.00 0.00 29 ARG A C 9
ATOM 13260 O O . ARG A 1 29 ? 6.464 -10.479 12.159 1.00 0.00 29 ARG A O 9
ATOM 13281 N N . ARG A 1 30 ? 5.498 -9.625 10.301 1.00 0.00 30 ARG A N 9
ATOM 13282 C CA . ARG A 1 30 ? 6.179 -8.346 10.400 1.00 0.00 30 ARG A CA 9
ATOM 13283 C C . ARG A 1 30 ? 5.640 -7.548 11.589 1.00 0.00 30 ARG A C 9
ATOM 13284 O O . ARG A 1 30 ? 6.402 -6.894 12.298 1.00 0.00 30 ARG A O 9
ATOM 13305 N N . LEU A 1 31 ? 4.330 -7.628 11.768 1.00 0.00 31 LEU A N 9
ATOM 13306 C CA . LEU A 1 31 ? 3.680 -6.921 12.860 1.00 0.00 31 LEU A CA 9
ATOM 13307 C C . LEU A 1 31 ? 4.119 -7.533 14.191 1.00 0.00 31 LEU A C 9
ATOM 13308 O O . LEU A 1 31 ? 4.740 -6.860 15.012 1.00 0.00 31 LEU A O 9
ATOM 13324 N N . THR A 1 32 ? 3.780 -8.802 14.364 1.00 0.00 32 THR A N 9
ATOM 13325 C CA . THR A 1 32 ? 4.133 -9.511 15.582 1.00 0.00 32 THR A CA 9
ATOM 13326 C C . THR A 1 32 ? 5.611 -9.299 15.915 1.00 0.00 32 THR A C 9
ATOM 13327 O O . THR A 1 32 ? 5.986 -9.247 17.084 1.00 0.00 32 THR A O 9
ATOM 13338 N N . GLU A 1 33 ? 6.410 -9.181 14.865 1.00 0.00 33 GLU A N 9
ATOM 13339 C CA . GLU A 1 33 ? 7.838 -8.976 15.030 1.00 0.00 33 GLU A CA 9
ATOM 13340 C C . GLU A 1 33 ? 8.102 -7.933 16.117 1.00 0.00 33 GLU A C 9
ATOM 13341 O O . GLU A 1 33 ? 8.681 -8.244 17.156 1.00 0.00 33 GLU A O 9
ATOM 13353 N N . HIS A 1 34 ? 7.664 -6.713 15.840 1.00 0.00 34 HIS A N 9
ATOM 13354 C CA . HIS A 1 34 ? 7.845 -5.621 16.781 1.00 0.00 34 HIS A CA 9
ATOM 13355 C C . HIS A 1 34 ? 6.822 -5.743 17.912 1.00 0.00 34 HIS A C 9
ATOM 13356 O O . HIS A 1 34 ? 7.177 -5.653 19.088 1.00 0.00 34 HIS A O 9
ATOM 13370 N N . ASN A 1 35 ? 5.574 -5.946 17.519 1.00 0.00 35 ASN A N 9
ATOM 13371 C CA . ASN A 1 35 ? 4.497 -6.081 18.485 1.00 0.00 35 ASN A CA 9
ATOM 13372 C C . ASN A 1 35 ? 4.957 -6.985 19.630 1.00 0.00 35 ASN A C 9
ATOM 13373 O O . ASN A 1 35 ? 4.969 -6.570 20.788 1.00 0.00 35 ASN A O 9
ATOM 13384 N N . SER A 1 36 ? 5.322 -8.207 19.267 1.00 0.00 36 SER A N 9
ATOM 13385 C CA . SER A 1 36 ? 5.781 -9.174 20.251 1.00 0.00 36 SER A CA 9
ATOM 13386 C C . SER A 1 36 ? 6.879 -8.556 21.119 1.00 0.00 36 SER A C 9
ATOM 13387 O O . SER A 1 36 ? 6.829 -8.646 22.344 1.00 0.00 36 SER A O 9
ATOM 13395 N N . GLY A 1 37 ? 7.845 -7.944 20.448 1.00 0.00 37 GLY A N 9
ATOM 13396 C CA . GLY A 1 37 ? 8.953 -7.312 21.145 1.00 0.00 37 GLY A CA 9
ATOM 13397 C C . GLY A 1 37 ? 8.508 -6.013 21.819 1.00 0.00 37 GLY A C 9
ATOM 13398 O O . GLY A 1 37 ? 8.095 -6.022 22.978 1.00 0.00 37 GLY A O 9
ATOM 13402 N N . THR A 1 38 ? 8.606 -4.929 21.065 1.00 0.00 38 THR A N 9
ATOM 13403 C CA . THR A 1 38 ? 8.218 -3.624 21.575 1.00 0.00 38 THR A CA 9
ATOM 13404 C C . THR A 1 38 ? 6.923 -3.155 20.913 1.00 0.00 38 THR A C 9
ATOM 13405 O O . THR A 1 38 ? 6.901 -2.872 19.716 1.00 0.00 38 THR A O 9
ATOM 13416 N N . GLY A 1 39 ? 5.875 -3.087 21.719 1.00 0.00 39 GLY A N 9
ATOM 13417 C CA . GLY A 1 39 ? 4.577 -2.658 21.225 1.00 0.00 39 GLY A CA 9
ATOM 13418 C C . GLY A 1 39 ? 4.373 -1.159 21.453 1.00 0.00 39 GLY A C 9
ATOM 13419 O O . GLY A 1 39 ? 5.270 -0.358 21.192 1.00 0.00 39 GLY A O 9
ATOM 13423 N N . ALA A 1 40 ? 3.187 -0.824 21.941 1.00 0.00 40 ALA A N 9
ATOM 13424 C CA . ALA A 1 40 ? 2.853 0.565 22.209 1.00 0.00 40 ALA A CA 9
ATOM 13425 C C . ALA A 1 40 ? 2.920 0.821 23.716 1.00 0.00 40 ALA A C 9
ATOM 13426 O O . ALA A 1 40 ? 2.050 0.374 24.462 1.00 0.00 40 ALA A O 9
ATOM 13433 N N . LYS A 1 41 ? 3.958 1.537 24.116 1.00 0.00 41 LYS A N 9
ATOM 13434 C CA . LYS A 1 41 ? 4.149 1.858 25.521 1.00 0.00 41 LYS A CA 9
ATOM 13435 C C . LYS A 1 41 ? 2.820 2.320 26.119 1.00 0.00 41 LYS A C 9
ATOM 13436 O O . LYS A 1 41 ? 1.866 2.586 25.391 1.00 0.00 41 LYS A O 9
ATOM 13455 N N . TYR A 1 42 ? 2.799 2.401 27.442 1.00 0.00 42 TYR A N 9
ATOM 13456 C CA . TYR A 1 42 ? 1.602 2.826 28.147 1.00 0.00 42 TYR A CA 9
ATOM 13457 C C . TYR A 1 42 ? 0.498 1.773 28.037 1.00 0.00 42 TYR A C 9
ATOM 13458 O O . TYR A 1 42 ? 0.023 1.258 29.050 1.00 0.00 42 TYR A O 9
ATOM 13476 N N . THR A 1 43 ? 0.121 1.483 26.801 1.00 0.00 43 THR A N 9
ATOM 13477 C CA . THR A 1 43 ? -0.918 0.500 26.546 1.00 0.00 43 THR A CA 9
ATOM 13478 C C . THR A 1 43 ? -0.529 -0.393 25.367 1.00 0.00 43 THR A C 9
ATOM 13479 O O . THR A 1 43 ? -0.836 -0.081 24.218 1.00 0.00 43 THR A O 9
ATOM 13490 N N . ARG A 1 44 ? 0.140 -1.489 25.693 1.00 0.00 44 ARG A N 9
ATOM 13491 C CA . ARG A 1 44 ? 0.575 -2.431 24.675 1.00 0.00 44 ARG A CA 9
ATOM 13492 C C . ARG A 1 44 ? -0.370 -3.633 24.627 1.00 0.00 44 ARG A C 9
ATOM 13493 O O . ARG A 1 44 ? -0.333 -4.418 23.680 1.00 0.00 44 ARG A O 9
ATOM 13514 N N . LEU A 1 45 ? -1.194 -3.741 25.659 1.00 0.00 45 LEU A N 9
ATOM 13515 C CA . LEU A 1 45 ? -2.147 -4.834 25.745 1.00 0.00 45 LEU A CA 9
ATOM 13516 C C . LEU A 1 45 ? -3.526 -4.338 25.306 1.00 0.00 45 LEU A C 9
ATOM 13517 O O . LEU A 1 45 ? -4.464 -5.125 25.189 1.00 0.00 45 LEU A O 9
ATOM 13533 N N . ALA A 1 46 ? -3.605 -3.037 25.074 1.00 0.00 46 ALA A N 9
ATOM 13534 C CA . ALA A 1 46 ? -4.855 -2.426 24.650 1.00 0.00 46 ALA A CA 9
ATOM 13535 C C . ALA A 1 46 ? -5.138 -2.811 23.197 1.00 0.00 46 ALA A C 9
ATOM 13536 O O . ALA A 1 46 ? -4.249 -3.291 22.494 1.00 0.00 46 ALA A O 9
ATOM 13543 N N . LYS A 1 47 ? -6.377 -2.587 22.789 1.00 0.00 47 LYS A N 9
ATOM 13544 C CA . LYS A 1 47 ? -6.788 -2.905 21.432 1.00 0.00 47 LYS A CA 9
ATOM 13545 C C . LYS A 1 47 ? -5.732 -2.389 20.450 1.00 0.00 47 LYS A C 9
ATOM 13546 O O . LYS A 1 47 ? -5.353 -3.093 19.516 1.00 0.00 47 LYS A O 9
ATOM 13565 N N . ARG A 1 48 ? -5.289 -1.166 20.698 1.00 0.00 48 ARG A N 9
ATOM 13566 C CA . ARG A 1 48 ? -4.284 -0.550 19.847 1.00 0.00 48 ARG A CA 9
ATOM 13567 C C . ARG A 1 48 ? -4.880 -0.216 18.478 1.00 0.00 48 ARG A C 9
ATOM 13568 O O . ARG A 1 48 ? -5.753 -0.929 17.986 1.00 0.00 48 ARG A O 9
ATOM 13589 N N . ARG A 1 49 ? -4.383 0.868 17.900 1.00 0.00 49 ARG A N 9
ATOM 13590 C CA . ARG A 1 49 ? -4.856 1.304 16.597 1.00 0.00 49 ARG A CA 9
ATOM 13591 C C . ARG A 1 49 ? -4.868 0.129 15.617 1.00 0.00 49 ARG A C 9
ATOM 13592 O O . ARG A 1 49 ? -3.937 -0.674 15.593 1.00 0.00 49 ARG A O 9
ATOM 13613 N N . PRO A 1 50 ? -5.962 0.064 14.811 1.00 0.00 50 PRO A N 9
ATOM 13614 C CA . PRO A 1 50 ? -6.108 -0.998 13.832 1.00 0.00 50 PRO A CA 9
ATOM 13615 C C . PRO A 1 50 ? -5.193 -0.763 12.628 1.00 0.00 50 PRO A C 9
ATOM 13616 O O . PRO A 1 50 ? -4.619 0.314 12.480 1.00 0.00 50 PRO A O 9
ATOM 13627 N N . VAL A 1 51 ? -5.086 -1.791 11.797 1.00 0.00 51 VAL A N 9
ATOM 13628 C CA . VAL A 1 51 ? -4.252 -1.711 10.611 1.00 0.00 51 VAL A CA 9
ATOM 13629 C C . VAL A 1 51 ? -4.956 -2.412 9.449 1.00 0.00 51 VAL A C 9
ATOM 13630 O O . VAL A 1 51 ? -4.722 -3.595 9.200 1.00 0.00 51 VAL A O 9
ATOM 13643 N N . ILE A 1 52 ? -5.803 -1.656 8.767 1.00 0.00 52 ILE A N 9
ATOM 13644 C CA . ILE A 1 52 ? -6.542 -2.192 7.638 1.00 0.00 52 ILE A CA 9
ATOM 13645 C C . ILE A 1 52 ? -5.918 -1.681 6.338 1.00 0.00 52 ILE A C 9
ATOM 13646 O O . ILE A 1 52 ? -5.399 -0.567 6.290 1.00 0.00 52 ILE A O 9
ATOM 13662 N N . MET A 1 53 ? -5.991 -2.519 5.314 1.00 0.00 53 MET A N 9
ATOM 13663 C CA . MET A 1 53 ? -5.439 -2.166 4.016 1.00 0.00 53 MET A CA 9
ATOM 13664 C C . MET A 1 53 ? -6.524 -2.180 2.937 1.00 0.00 53 MET A C 9
ATOM 13665 O O . MET A 1 53 ? -7.282 -3.143 2.826 1.00 0.00 53 MET A O 9
ATOM 13679 N N . ILE A 1 54 ? -6.564 -1.102 2.170 1.00 0.00 54 ILE A N 9
ATOM 13680 C CA . ILE A 1 54 ? -7.544 -0.978 1.103 1.00 0.00 54 ILE A CA 9
ATOM 13681 C C . ILE A 1 54 ? -6.818 -0.828 -0.235 1.00 0.00 54 ILE A C 9
ATOM 13682 O O . ILE A 1 54 ? -7.444 -0.871 -1.293 1.00 0.00 54 ILE A O 9
ATOM 13698 N N . HIS A 1 55 ? -5.507 -0.654 -0.145 1.00 0.00 55 HIS A N 9
ATOM 13699 C CA . HIS A 1 55 ? -4.689 -0.496 -1.335 1.00 0.00 55 HIS A CA 9
ATOM 13700 C C . HIS A 1 55 ? -3.719 -1.675 -1.451 1.00 0.00 55 HIS A C 9
ATOM 13701 O O . HIS A 1 55 ? -2.663 -1.676 -0.821 1.00 0.00 55 HIS A O 9
ATOM 13715 N N . THR A 1 56 ? -4.113 -2.647 -2.259 1.00 0.00 56 THR A N 9
ATOM 13716 C CA . THR A 1 56 ? -3.291 -3.827 -2.465 1.00 0.00 56 THR A CA 9
ATOM 13717 C C . THR A 1 56 ? -2.524 -3.720 -3.785 1.00 0.00 56 THR A C 9
ATOM 13718 O O . THR A 1 56 ? -3.126 -3.555 -4.845 1.00 0.00 56 THR A O 9
ATOM 13729 N N . GLU A 1 57 ? -1.207 -3.818 -3.677 1.00 0.00 57 GLU A N 9
ATOM 13730 C CA . GLU A 1 57 ? -0.352 -3.734 -4.847 1.00 0.00 57 GLU A CA 9
ATOM 13731 C C . GLU A 1 57 ? 0.791 -4.745 -4.744 1.00 0.00 57 GLU A C 9
ATOM 13732 O O . GLU A 1 57 ? 1.248 -5.060 -3.645 1.00 0.00 57 GLU A O 9
ATOM 13744 N N . LYS A 1 58 ? 1.220 -5.226 -5.902 1.00 0.00 58 LYS A N 9
ATOM 13745 C CA . LYS A 1 58 ? 2.301 -6.195 -5.955 1.00 0.00 58 LYS A CA 9
ATOM 13746 C C . LYS A 1 58 ? 3.363 -5.715 -6.947 1.00 0.00 58 LYS A C 9
ATOM 13747 O O . LYS A 1 58 ? 3.063 -4.947 -7.859 1.00 0.00 58 LYS A O 9
ATOM 13766 N N . PHE A 1 59 ? 4.582 -6.189 -6.734 1.00 0.00 59 PHE A N 9
ATOM 13767 C CA . PHE A 1 59 ? 5.690 -5.817 -7.597 1.00 0.00 59 PHE A CA 9
ATOM 13768 C C . PHE A 1 59 ? 6.887 -6.745 -7.383 1.00 0.00 59 PHE A C 9
ATOM 13769 O O . PHE A 1 59 ? 7.257 -7.033 -6.247 1.00 0.00 59 PHE A O 9
ATOM 13786 N N . GLU A 1 60 ? 7.459 -7.187 -8.495 1.00 0.00 60 GLU A N 9
ATOM 13787 C CA . GLU A 1 60 ? 8.606 -8.077 -8.443 1.00 0.00 60 GLU A CA 9
ATOM 13788 C C . GLU A 1 60 ? 9.876 -7.329 -8.851 1.00 0.00 60 GLU A C 9
ATOM 13789 O O . GLU A 1 60 ? 10.985 -7.769 -8.549 1.00 0.00 60 GLU A O 9
ATOM 13801 N N . THR A 1 61 ? 9.674 -6.211 -9.532 1.00 0.00 61 THR A N 9
ATOM 13802 C CA . THR A 1 61 ? 10.790 -5.397 -9.985 1.00 0.00 61 THR A CA 9
ATOM 13803 C C . THR A 1 61 ? 10.869 -4.102 -9.175 1.00 0.00 61 THR A C 9
ATOM 13804 O O . THR A 1 61 ? 9.844 -3.547 -8.783 1.00 0.00 61 THR A O 9
ATOM 13815 N N . ARG A 1 62 ? 12.096 -3.658 -8.948 1.00 0.00 62 ARG A N 9
ATOM 13816 C CA . ARG A 1 62 ? 12.324 -2.438 -8.190 1.00 0.00 62 ARG A CA 9
ATOM 13817 C C . ARG A 1 62 ? 11.920 -1.217 -9.018 1.00 0.00 62 ARG A C 9
ATOM 13818 O O . ARG A 1 62 ? 11.286 -0.297 -8.504 1.00 0.00 62 ARG A O 9
ATOM 13839 N N . SER A 1 63 ? 12.306 -1.249 -10.286 1.00 0.00 63 SER A N 9
ATOM 13840 C CA . SER A 1 63 ? 11.992 -0.155 -11.190 1.00 0.00 63 SER A CA 9
ATOM 13841 C C . SER A 1 63 ? 10.498 0.163 -11.128 1.00 0.00 63 SER A C 9
ATOM 13842 O O . SER A 1 63 ? 10.102 1.326 -11.202 1.00 0.00 63 SER A O 9
ATOM 13850 N N . GLU A 1 64 ? 9.705 -0.890 -10.993 1.00 0.00 64 GLU A N 9
ATOM 13851 C CA . GLU A 1 64 ? 8.263 -0.738 -10.920 1.00 0.00 64 GLU A CA 9
ATOM 13852 C C . GLU A 1 64 ? 7.837 -0.382 -9.495 1.00 0.00 64 GLU A C 9
ATOM 13853 O O . GLU A 1 64 ? 7.048 0.540 -9.290 1.00 0.00 64 GLU A O 9
ATOM 13865 N N . ALA A 1 65 ? 8.379 -1.129 -8.546 1.00 0.00 65 ALA A N 9
ATOM 13866 C CA . ALA A 1 65 ? 8.066 -0.904 -7.144 1.00 0.00 65 ALA A CA 9
ATOM 13867 C C . ALA A 1 65 ? 8.352 0.557 -6.792 1.00 0.00 65 ALA A C 9
ATOM 13868 O O . ALA A 1 65 ? 7.558 1.200 -6.107 1.00 0.00 65 ALA A O 9
ATOM 13875 N N . THR A 1 66 ? 9.488 1.038 -7.274 1.00 0.00 66 THR A N 9
ATOM 13876 C CA . THR A 1 66 ? 9.887 2.412 -7.019 1.00 0.00 66 THR A CA 9
ATOM 13877 C C . THR A 1 66 ? 9.009 3.380 -7.811 1.00 0.00 66 THR A C 9
ATOM 13878 O O . THR A 1 66 ? 8.585 4.410 -7.290 1.00 0.00 66 THR A O 9
ATOM 13889 N N . LYS A 1 67 ? 8.761 3.015 -9.061 1.00 0.00 67 LYS A N 9
ATOM 13890 C CA . LYS A 1 67 ? 7.940 3.838 -9.932 1.00 0.00 67 LYS A CA 9
ATOM 13891 C C . LYS A 1 67 ? 6.554 4.011 -9.308 1.00 0.00 67 LYS A C 9
ATOM 13892 O O . LYS A 1 67 ? 6.095 5.134 -9.107 1.00 0.00 67 LYS A O 9
ATOM 13911 N N . ALA A 1 68 ? 5.927 2.881 -9.018 1.00 0.00 68 ALA A N 9
ATOM 13912 C CA . ALA A 1 68 ? 4.602 2.893 -8.419 1.00 0.00 68 ALA A CA 9
ATOM 13913 C C . ALA A 1 68 ? 4.601 3.833 -7.212 1.00 0.00 68 ALA A C 9
ATOM 13914 O O . ALA A 1 68 ? 3.654 4.591 -7.012 1.00 0.00 68 ALA A O 9
ATOM 13921 N N . GLU A 1 69 ? 5.673 3.750 -6.438 1.00 0.00 69 GLU A N 9
ATOM 13922 C CA . GLU A 1 69 ? 5.808 4.584 -5.256 1.00 0.00 69 GLU A CA 9
ATOM 13923 C C . GLU A 1 69 ? 5.773 6.064 -5.642 1.00 0.00 69 GLU A C 9
ATOM 13924 O O . GLU A 1 69 ? 4.967 6.828 -5.112 1.00 0.00 69 GLU A O 9
ATOM 13936 N N . ALA A 1 70 ? 6.655 6.424 -6.561 1.00 0.00 70 ALA A N 9
ATOM 13937 C CA . ALA A 1 70 ? 6.735 7.798 -7.025 1.00 0.00 70 ALA A CA 9
ATOM 13938 C C . ALA A 1 70 ? 5.330 8.299 -7.364 1.00 0.00 70 ALA A C 9
ATOM 13939 O O . ALA A 1 70 ? 4.914 9.359 -6.895 1.00 0.00 70 ALA A O 9
ATOM 13946 N N . ALA A 1 71 ? 4.635 7.516 -8.176 1.00 0.00 71 ALA A N 9
ATOM 13947 C CA . ALA A 1 71 ? 3.285 7.866 -8.583 1.00 0.00 71 ALA A CA 9
ATOM 13948 C C . ALA A 1 71 ? 2.419 8.072 -7.339 1.00 0.00 71 ALA A C 9
ATOM 13949 O O . ALA A 1 71 ? 1.783 9.113 -7.186 1.00 0.00 71 ALA A O 9
ATOM 13956 N N . PHE A 1 72 ? 2.423 7.062 -6.482 1.00 0.00 72 PHE A N 9
ATOM 13957 C CA . PHE A 1 72 ? 1.646 7.119 -5.255 1.00 0.00 72 PHE A CA 9
ATOM 13958 C C . PHE A 1 72 ? 2.059 8.318 -4.398 1.00 0.00 72 PHE A C 9
ATOM 13959 O O . PHE A 1 72 ? 1.329 8.720 -3.493 1.00 0.00 72 PHE A O 9
ATOM 13976 N N . LYS A 1 73 ? 3.226 8.858 -4.716 1.00 0.00 73 LYS A N 9
ATOM 13977 C CA . LYS A 1 73 ? 3.745 10.003 -3.987 1.00 0.00 73 LYS A CA 9
ATOM 13978 C C . LYS A 1 73 ? 3.181 11.287 -4.598 1.00 0.00 73 LYS A C 9
ATOM 13979 O O . LYS A 1 73 ? 3.177 12.335 -3.953 1.00 0.00 73 LYS A O 9
ATOM 13998 N N . LYS A 1 74 ? 2.718 11.165 -5.833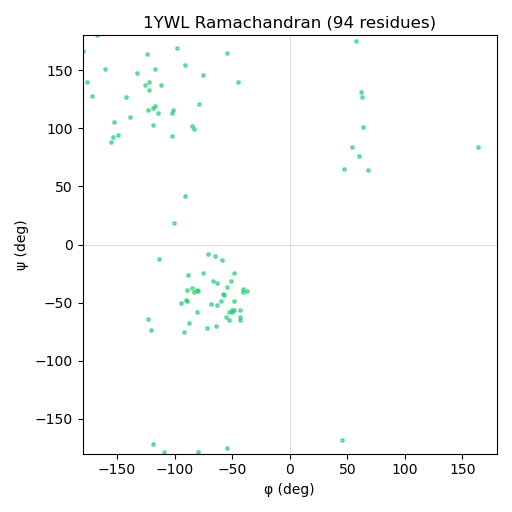 1.00 0.00 74 LYS A N 9
ATOM 13999 C CA . LYS A 1 74 ? 2.153 12.303 -6.537 1.00 0.00 74 LYS A CA 9
ATOM 14000 C C . LYS A 1 74 ? 0.637 12.321 -6.333 1.00 0.00 74 LYS A C 9
ATOM 14001 O O . LYS A 1 74 ? 0.035 13.387 -6.222 1.00 0.00 74 LYS A O 9
ATOM 14020 N N . LEU A 1 75 ? 0.063 11.128 -6.293 1.00 0.00 75 LEU A N 9
ATOM 14021 C CA . LEU A 1 75 ? -1.372 10.993 -6.106 1.00 0.00 75 LEU A CA 9
ATOM 14022 C C . LEU A 1 75 ? -1.764 11.592 -4.754 1.00 0.00 75 LEU A C 9
ATOM 14023 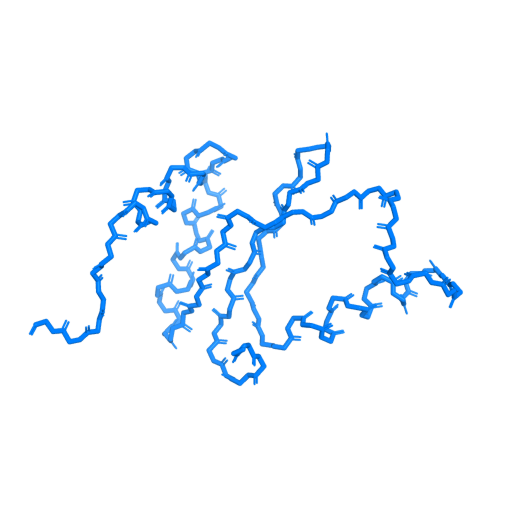O O . LEU A 1 75 ? -0.903 11.859 -3.916 1.00 0.00 75 LEU A O 9
ATOM 14039 N N . THR A 1 76 ? -3.063 11.787 -4.583 1.00 0.00 76 THR A N 9
ATOM 14040 C CA . THR A 1 76 ? -3.579 12.350 -3.347 1.00 0.00 76 THR A CA 9
ATOM 14041 C C . THR A 1 76 ? -4.825 11.586 -2.892 1.00 0.00 76 THR A C 9
ATOM 14042 O O . THR A 1 76 ? -5.162 10.548 -3.459 1.00 0.00 76 THR A O 9
ATOM 14053 N N . ARG A 1 77 ? -5.475 12.130 -1.874 1.00 0.00 77 ARG A N 9
ATOM 14054 C CA . ARG A 1 77 ? -6.676 11.514 -1.337 1.00 0.00 77 ARG A CA 9
ATOM 14055 C C . ARG A 1 77 ? -7.696 11.280 -2.451 1.00 0.00 77 ARG A C 9
ATOM 14056 O O . ARG A 1 77 ? -8.620 10.483 -2.296 1.00 0.00 77 ARG A O 9
ATOM 14077 N N . LYS A 1 78 ? -7.495 11.991 -3.552 1.00 0.00 78 LYS A N 9
ATOM 14078 C CA . LYS A 1 78 ? -8.387 11.871 -4.693 1.00 0.00 78 LYS A CA 9
ATOM 14079 C C . LYS A 1 78 ? -7.952 10.683 -5.553 1.00 0.00 78 LYS A C 9
ATOM 14080 O O . LYS A 1 78 ? -8.587 9.630 -5.532 1.00 0.00 78 LYS A O 9
ATOM 14099 N N . GLN A 1 79 ? -6.870 10.891 -6.290 1.00 0.00 79 GLN A N 9
ATOM 14100 C CA . GLN A 1 79 ? -6.342 9.852 -7.157 1.00 0.00 79 GLN A CA 9
ATOM 14101 C C . GLN A 1 79 ? -6.374 8.499 -6.441 1.00 0.00 79 GLN A C 9
ATOM 14102 O O . GLN A 1 79 ? -6.912 7.527 -6.969 1.00 0.00 79 GLN A O 9
ATOM 14116 N N . LYS A 1 80 ? -5.790 8.482 -5.251 1.00 0.00 80 LYS A N 9
ATOM 14117 C CA . LYS A 1 80 ? -5.746 7.264 -4.460 1.00 0.00 80 LYS A CA 9
ATOM 14118 C C . LYS A 1 80 ? -7.164 6.717 -4.290 1.00 0.00 80 LYS A C 9
ATOM 14119 O O . LYS A 1 80 ? -7.411 5.537 -4.527 1.00 0.00 80 LYS A O 9
ATOM 14138 N N . GLU A 1 81 ? -8.059 7.604 -3.880 1.00 0.00 81 GLU A N 9
ATOM 14139 C CA . GLU A 1 81 ? -9.448 7.225 -3.676 1.00 0.00 81 GLU A CA 9
ATOM 14140 C C . GLU A 1 81 ? -10.050 6.695 -4.978 1.00 0.00 81 GLU A C 9
ATOM 14141 O O . GLU A 1 81 ? -11.054 5.985 -4.958 1.00 0.00 81 GLU A O 9
ATOM 14153 N N . GLN A 1 82 ? -9.413 7.062 -6.080 1.00 0.00 82 GLN A N 9
ATOM 14154 C CA . GLN A 1 82 ? -9.874 6.634 -7.391 1.00 0.00 82 GLN A CA 9
ATOM 14155 C C . GLN A 1 82 ? -9.587 5.144 -7.592 1.00 0.00 82 GLN A C 9
ATOM 14156 O O . GLN A 1 82 ? -10.438 4.406 -8.086 1.00 0.00 82 GLN A O 9
ATOM 14170 N N . TYR A 1 83 ? -8.386 4.747 -7.198 1.00 0.00 83 TYR A N 9
ATOM 14171 C CA . TYR A 1 83 ? -7.976 3.359 -7.330 1.00 0.00 83 TYR A CA 9
ATOM 14172 C C . TYR A 1 83 ? -8.841 2.447 -6.456 1.00 0.00 83 TYR A C 9
ATOM 14173 O O . TYR A 1 83 ? -9.141 1.317 -6.840 1.00 0.00 83 TYR A O 9
ATOM 14191 N N . LEU A 1 84 ? -9.217 2.971 -5.300 1.00 0.00 84 LEU A N 9
ATOM 14192 C CA . LEU A 1 84 ? -10.040 2.219 -4.369 1.00 0.00 84 LEU A CA 9
ATOM 14193 C C . LEU A 1 84 ? -11.366 1.861 -5.043 1.00 0.00 84 LEU A C 9
ATOM 14194 O O . LEU A 1 84 ? -11.758 0.694 -5.070 1.00 0.00 84 LEU A O 9
ATOM 14210 N N . LYS A 1 85 ? -12.020 2.885 -5.571 1.00 0.00 85 LYS A N 9
ATOM 14211 C CA . LYS A 1 85 ? -13.294 2.691 -6.244 1.00 0.00 85 LYS A CA 9
ATOM 14212 C C . LYS A 1 85 ? -13.077 1.860 -7.510 1.00 0.00 85 LYS A C 9
ATOM 14213 O O . LYS A 1 85 ? -13.561 0.735 -7.609 1.00 0.00 85 LYS A O 9
ATOM 14232 N N . THR A 1 86 ? -12.347 2.449 -8.446 1.00 0.00 86 THR A N 9
ATOM 14233 C CA . THR A 1 86 ? -12.060 1.777 -9.702 1.00 0.00 86 THR A CA 9
ATOM 14234 C C . THR A 1 86 ? -11.775 0.294 -9.461 1.00 0.00 86 THR A C 9
ATOM 14235 O O . THR A 1 86 ? -12.104 -0.550 -10.293 1.00 0.00 86 THR A O 9
ATOM 14246 N N . PHE A 1 87 ? -11.166 0.019 -8.317 1.00 0.00 87 PHE A N 9
ATOM 14247 C CA . PHE A 1 87 ? -10.832 -1.348 -7.955 1.00 0.00 87 PHE A CA 9
ATOM 14248 C C . PHE A 1 87 ? -12.027 -2.049 -7.303 1.00 0.00 87 PHE A C 9
ATOM 14249 O O . PHE A 1 87 ? -12.386 -3.160 -7.693 1.00 0.00 87 PHE A O 9
ATOM 14266 N N . HIS A 1 88 ? -12.609 -1.372 -6.325 1.00 0.00 88 HIS A N 9
ATOM 14267 C CA . HIS A 1 88 ? -13.755 -1.916 -5.617 1.00 0.00 88 HIS A CA 9
ATOM 14268 C C . HIS A 1 88 ? -14.757 -2.485 -6.624 1.00 0.00 88 HIS A C 9
ATOM 14269 O O . HIS A 1 88 ? -15.449 -3.461 -6.334 1.00 0.00 88 HIS A O 9
ATOM 14283 N N . LEU A 1 89 ? -14.805 -1.850 -7.785 1.00 0.00 89 LEU A N 9
ATOM 14284 C CA . LEU A 1 89 ? -15.712 -2.280 -8.836 1.00 0.00 89 LEU A CA 9
ATOM 14285 C C . LEU A 1 89 ? -15.239 -3.624 -9.394 1.00 0.00 89 LEU A C 9
ATOM 14286 O O . LEU A 1 89 ? -15.962 -4.617 -9.326 1.00 0.00 89 LEU A O 9
ATOM 14302 N N . GLU A 1 90 ? -14.029 -3.612 -9.932 1.00 0.00 90 GLU A N 9
ATOM 14303 C CA . GLU A 1 90 ? -13.450 -4.819 -10.500 1.00 0.00 90 GLU A CA 9
ATOM 14304 C C . GLU A 1 90 ? -12.461 -5.448 -9.516 1.00 0.00 90 GLU A C 9
ATOM 14305 O O . GLU A 1 90 ? -11.364 -4.929 -9.317 1.00 0.00 90 GLU A O 9
ATOM 14317 N N . HIS A 1 91 ? -12.886 -6.557 -8.928 1.00 0.00 91 HIS A N 9
ATOM 14318 C CA . HIS A 1 91 ? -12.050 -7.262 -7.971 1.00 0.00 91 HIS A CA 9
ATOM 14319 C C . HIS A 1 91 ? -12.018 -8.751 -8.317 1.00 0.00 91 HIS A C 9
ATOM 14320 O O . HIS A 1 91 ? -12.793 -9.535 -7.772 1.00 0.00 91 HIS A O 9
ATOM 14334 N N . HIS A 1 92 ? -11.114 -9.097 -9.223 1.00 0.00 92 HIS A N 9
ATOM 14335 C CA . HIS A 1 92 ? -10.971 -10.478 -9.648 1.00 0.00 92 HIS A CA 9
ATOM 14336 C C . HIS A 1 92 ? -9.741 -10.612 -10.548 1.00 0.00 92 HIS A C 9
ATOM 14337 O O . HIS A 1 92 ? -9.862 -10.649 -11.771 1.00 0.00 92 HIS A O 9
ATOM 14351 N N . HIS A 1 93 ? -8.583 -10.684 -9.905 1.00 0.00 93 HIS A N 9
ATOM 14352 C CA . HIS A 1 93 ? -7.332 -10.815 -10.631 1.00 0.00 93 HIS A CA 9
ATOM 14353 C C . HIS A 1 93 ? -6.646 -12.125 -10.243 1.00 0.00 93 HIS A C 9
ATOM 14354 O O . HIS A 1 93 ? -5.641 -12.119 -9.535 1.00 0.00 93 HIS A O 9
ATOM 14368 N N . HIS A 1 94 ? -7.218 -13.220 -10.724 1.00 0.00 94 HIS A N 9
ATOM 14369 C CA . HIS A 1 94 ? -6.676 -14.536 -10.436 1.00 0.00 94 HIS A CA 9
ATOM 14370 C C . HIS A 1 94 ? -5.515 -14.833 -11.388 1.00 0.00 94 HIS A C 9
ATOM 14371 O O . HIS A 1 94 ? -5.574 -15.786 -12.165 1.00 0.00 94 HIS A O 9
ATOM 14385 N N . HIS A 1 95 ? -4.490 -14.001 -11.298 1.00 0.00 95 HIS A N 9
ATOM 14386 C CA . HIS A 1 95 ? -3.318 -14.163 -12.142 1.00 0.00 95 HIS A CA 9
ATOM 14387 C C . HIS A 1 95 ? -2.057 -13.859 -11.333 1.00 0.00 95 HIS A C 9
ATOM 14388 O O . HIS A 1 95 ? -1.427 -12.820 -11.523 1.00 0.00 95 HIS A O 9
ATOM 14402 N N . HIS A 1 96 ? -1.724 -14.785 -10.445 1.00 0.00 96 HIS A N 9
ATOM 14403 C CA . HIS A 1 96 ? -0.549 -14.630 -9.606 1.00 0.00 96 HIS A CA 9
ATOM 14404 C C . HIS A 1 96 ? 0.662 -14.288 -10.476 1.00 0.00 96 HIS A C 9
ATOM 14405 O O . HIS A 1 96 ? 1.571 -13.588 -10.033 1.00 0.00 96 HIS A O 9
ATOM 14419 N N . MET A 1 1 ? -1.337 -18.252 -0.423 1.00 0.00 1 MET A N 10
ATOM 14420 C CA . MET A 1 1 ? -0.671 -18.417 0.857 1.00 0.00 1 MET A CA 10
ATOM 14421 C C . MET A 1 1 ? 0.158 -17.179 1.210 1.00 0.00 1 MET A C 10
ATOM 14422 O O . MET A 1 1 ? 0.130 -16.184 0.488 1.00 0.00 1 MET A O 10
ATOM 14436 N N . GLU A 1 2 ? 0.875 -17.283 2.319 1.00 0.00 2 GLU A N 10
ATOM 14437 C CA . GLU A 1 2 ? 1.710 -16.185 2.775 1.00 0.00 2 GLU A CA 10
ATOM 14438 C C . GLU A 1 2 ? 2.515 -15.610 1.607 1.00 0.00 2 GLU A C 10
ATOM 14439 O O . GLU A 1 2 ? 2.628 -16.239 0.557 1.00 0.00 2 GLU A O 10
ATOM 14451 N N . ASN A 1 3 ? 3.052 -14.419 1.831 1.00 0.00 3 ASN A N 10
ATOM 14452 C CA . ASN A 1 3 ? 3.844 -13.752 0.811 1.00 0.00 3 ASN A CA 10
ATOM 14453 C C . ASN A 1 3 ? 5.325 -13.845 1.179 1.00 0.00 3 ASN A C 10
ATOM 14454 O O . ASN A 1 3 ? 5.730 -13.410 2.257 1.00 0.00 3 ASN A O 10
ATOM 14465 N N . LYS A 1 4 ? 6.095 -14.413 0.265 1.00 0.00 4 LYS A N 10
ATOM 14466 C CA . LYS A 1 4 ? 7.525 -14.568 0.478 1.00 0.00 4 LYS A CA 10
ATOM 14467 C C . LYS A 1 4 ? 8.265 -14.301 -0.833 1.00 0.00 4 LYS A C 10
ATOM 14468 O O . LYS A 1 4 ? 9.292 -14.921 -1.108 1.00 0.00 4 LYS A O 10
ATOM 14487 N N . LYS A 1 5 ? 7.715 -13.380 -1.610 1.00 0.00 5 LYS A N 10
ATOM 14488 C CA . LYS A 1 5 ? 8.310 -13.024 -2.886 1.00 0.00 5 LYS A CA 10
ATOM 14489 C C . LYS A 1 5 ? 7.774 -11.663 -3.332 1.00 0.00 5 LYS A C 10
ATOM 14490 O O . LYS A 1 5 ? 6.706 -11.239 -2.894 1.00 0.00 5 LYS A O 10
ATOM 14509 N N . SER A 1 6 ? 8.540 -11.016 -4.199 1.00 0.00 6 SER A N 10
ATOM 14510 C CA . SER A 1 6 ? 8.155 -9.711 -4.709 1.00 0.00 6 SER A CA 10
ATOM 14511 C C . SER A 1 6 ? 7.896 -8.749 -3.547 1.00 0.00 6 SER A C 10
ATOM 14512 O O . SER A 1 6 ? 8.236 -9.048 -2.403 1.00 0.00 6 SER A O 10
ATOM 14520 N N . HIS A 1 7 ? 7.297 -7.616 -3.881 1.00 0.00 7 HIS A N 10
ATOM 14521 C CA . HIS A 1 7 ? 6.989 -6.609 -2.879 1.00 0.00 7 HIS A CA 10
ATOM 14522 C C . HIS A 1 7 ? 5.528 -6.177 -3.018 1.00 0.00 7 HIS A C 10
ATOM 14523 O O . HIS A 1 7 ? 5.151 -5.560 -4.012 1.00 0.00 7 HIS A O 10
ATOM 14537 N N . TYR A 1 8 ? 4.745 -6.522 -2.006 1.00 0.00 8 TYR A N 10
ATOM 14538 C CA . TYR A 1 8 ? 3.332 -6.178 -2.003 1.00 0.00 8 TYR A CA 10
ATOM 14539 C C . TYR A 1 8 ? 3.100 -4.827 -1.322 1.00 0.00 8 TYR A C 10
ATOM 14540 O O . TYR A 1 8 ? 3.557 -4.605 -0.202 1.00 0.00 8 TYR A O 10
ATOM 14558 N N . PHE A 1 9 ? 2.389 -3.960 -2.029 1.00 0.00 9 PHE A N 10
ATOM 14559 C CA . PHE A 1 9 ? 2.090 -2.637 -1.507 1.00 0.00 9 PHE A CA 10
ATOM 14560 C C . PHE A 1 9 ? 0.758 -2.633 -0.753 1.00 0.00 9 PHE A C 10
ATOM 14561 O O . PHE A 1 9 ? -0.295 -2.870 -1.344 1.00 0.00 9 PHE A O 10
ATOM 14578 N N . TYR A 1 10 ? 0.847 -2.362 0.541 1.00 0.00 10 TYR A N 10
ATOM 14579 C CA . TYR A 1 10 ? -0.337 -2.325 1.382 1.00 0.00 10 TYR A CA 10
ATOM 14580 C C . TYR A 1 10 ? -0.366 -1.053 2.232 1.00 0.00 10 TYR A C 10
ATOM 14581 O O . TYR A 1 10 ? 0.579 -0.772 2.966 1.00 0.00 10 TYR A O 10
ATOM 14599 N N . VAL A 1 11 ? -1.461 -0.319 2.103 1.00 0.00 11 VAL A N 10
ATOM 14600 C CA . VAL A 1 11 ? -1.625 0.916 2.850 1.00 0.00 11 VAL A CA 10
ATOM 14601 C C . VAL A 1 11 ? -2.444 0.639 4.113 1.00 0.00 11 VAL A C 10
ATOM 14602 O O . VAL A 1 11 ? -3.420 -0.109 4.073 1.00 0.00 11 VAL A O 10
ATOM 14615 N N . LEU A 1 12 ? -2.016 1.255 5.205 1.00 0.00 12 LEU A N 10
ATOM 14616 C CA . LEU A 1 12 ? -2.697 1.083 6.477 1.00 0.00 12 LEU A CA 10
ATOM 14617 C C . LEU A 1 12 ? -3.384 2.394 6.863 1.00 0.00 12 LEU A C 10
ATOM 14618 O O . LEU A 1 12 ? -2.884 3.475 6.557 1.00 0.00 12 LEU A O 10
ATOM 14634 N N . LEU A 1 13 ? -4.520 2.256 7.533 1.00 0.00 13 LEU A N 10
ATOM 14635 C CA . LEU A 1 13 ? -5.280 3.416 7.964 1.00 0.00 13 LEU A CA 10
ATOM 14636 C C . LEU A 1 13 ? -5.323 3.451 9.493 1.00 0.00 13 LEU A C 10
ATOM 14637 O O . LEU A 1 13 ? -5.335 2.407 10.143 1.00 0.00 13 LEU A O 10
ATOM 14653 N N . CYS A 1 14 ? -5.344 4.666 10.025 1.00 0.00 14 CYS A N 10
ATOM 14654 C CA . CYS A 1 14 ? -5.385 4.850 11.466 1.00 0.00 14 CYS A CA 10
ATOM 14655 C C . CYS A 1 14 ? -6.715 5.517 11.825 1.00 0.00 14 CYS A C 10
ATOM 14656 O O . CYS A 1 14 ? -7.538 5.782 10.951 1.00 0.00 14 CYS A O 10
ATOM 14664 N N . GLN A 1 15 ? -6.882 5.771 13.115 1.00 0.00 15 GLN A N 10
ATOM 14665 C CA . GLN A 1 15 ? -8.096 6.403 13.603 1.00 0.00 15 GLN A CA 10
ATOM 14666 C C . GLN A 1 15 ? -8.299 7.758 12.923 1.00 0.00 15 GLN A C 10
ATOM 14667 O O . GLN A 1 15 ? -9.268 7.952 12.191 1.00 0.00 15 GLN A O 10
ATOM 14681 N N . ASP A 1 16 ? -7.369 8.663 13.191 1.00 0.00 16 ASP A N 10
ATOM 14682 C CA . ASP A 1 16 ? -7.433 9.996 12.617 1.00 0.00 16 ASP A CA 10
ATOM 14683 C C . ASP A 1 16 ? -7.690 9.885 11.112 1.00 0.00 16 ASP A C 10
ATOM 14684 O O . ASP A 1 16 ? -8.296 10.773 10.515 1.00 0.00 16 ASP A O 10
ATOM 14693 N N . GLY A 1 17 ? -7.213 8.787 10.541 1.00 0.00 17 GLY A N 10
ATOM 14694 C CA . GLY A 1 17 ? -7.383 8.549 9.118 1.00 0.00 17 GLY A CA 10
ATOM 14695 C C . GLY A 1 17 ? -6.077 8.800 8.360 1.00 0.00 17 GLY A C 10
ATOM 14696 O O . GLY A 1 17 ? -6.095 9.285 7.230 1.00 0.00 17 GLY A O 10
ATOM 14700 N N . SER A 1 18 ? -4.976 8.460 9.014 1.00 0.00 18 SER A N 10
ATOM 14701 C CA . SER A 1 18 ? -3.665 8.642 8.416 1.00 0.00 18 SER A CA 10
ATOM 14702 C C . SER A 1 18 ? -3.402 7.543 7.386 1.00 0.00 18 SER A C 10
ATOM 14703 O O . SER A 1 18 ? -4.069 6.510 7.391 1.00 0.00 18 SER A O 10
ATOM 14711 N N . PHE A 1 19 ? -2.428 7.803 6.525 1.00 0.00 19 PHE A N 10
ATOM 14712 C CA . PHE A 1 19 ? -2.069 6.848 5.491 1.00 0.00 19 PHE A CA 10
ATOM 14713 C C . PHE A 1 19 ? -0.597 6.444 5.605 1.00 0.00 19 PHE A C 10
ATOM 14714 O O . PHE A 1 19 ? 0.289 7.294 5.559 1.00 0.00 19 PHE A O 10
ATOM 14731 N N . TYR A 1 20 ? -0.384 5.144 5.752 1.00 0.00 20 TYR A N 10
ATOM 14732 C CA . TYR A 1 20 ? 0.964 4.617 5.874 1.00 0.00 20 TYR A CA 10
ATOM 14733 C C . TYR A 1 20 ? 1.043 3.187 5.335 1.00 0.00 20 TYR A C 10
ATOM 14734 O O . TYR A 1 20 ? 0.611 2.245 5.995 1.00 0.00 20 TYR A O 10
ATOM 14752 N N . GLY A 1 21 ? 1.602 3.071 4.137 1.00 0.00 21 GLY A N 10
ATOM 14753 C CA . GLY A 1 21 ? 1.744 1.774 3.501 1.00 0.00 21 GLY A CA 10
ATOM 14754 C C . GLY A 1 21 ? 3.218 1.381 3.380 1.00 0.00 21 GLY A C 10
ATOM 14755 O O . GLY A 1 21 ? 4.104 2.207 3.594 1.00 0.00 21 GLY A O 10
ATOM 14759 N N . GLY A 1 22 ? 3.435 0.120 3.035 1.00 0.00 22 GLY A N 10
ATOM 14760 C CA . GLY A 1 22 ? 4.787 -0.392 2.883 1.00 0.00 22 GLY A CA 10
ATOM 14761 C C . GLY A 1 22 ? 4.842 -1.484 1.813 1.00 0.00 22 GLY A C 10
ATOM 14762 O O . GLY A 1 22 ? 3.806 -1.968 1.361 1.00 0.00 22 GLY A O 10
ATOM 14766 N N . TYR A 1 23 ? 6.062 -1.841 1.440 1.00 0.00 23 TYR A N 10
ATOM 14767 C CA . TYR A 1 23 ? 6.266 -2.868 0.432 1.00 0.00 23 TYR A CA 10
ATOM 14768 C C . TYR A 1 23 ? 7.067 -4.042 0.998 1.00 0.00 23 TYR A C 10
ATOM 14769 O O . TYR A 1 23 ? 8.269 -3.924 1.229 1.00 0.00 23 TYR A O 10
ATOM 14787 N N . THR A 1 24 ? 6.368 -5.149 1.206 1.00 0.00 24 THR A N 10
ATOM 14788 C CA . THR A 1 24 ? 6.998 -6.343 1.742 1.00 0.00 24 THR A CA 10
ATOM 14789 C C . THR A 1 24 ? 6.082 -7.554 1.567 1.00 0.00 24 THR A C 10
ATOM 14790 O O . THR A 1 24 ? 4.975 -7.430 1.045 1.00 0.00 24 THR A O 10
ATOM 14801 N N . THR A 1 25 ? 6.577 -8.700 2.012 1.00 0.00 25 THR A N 10
ATOM 14802 C CA . THR A 1 25 ? 5.815 -9.934 1.911 1.00 0.00 25 THR A CA 10
ATOM 14803 C C . THR A 1 25 ? 5.674 -10.588 3.287 1.00 0.00 25 THR A C 10
ATOM 14804 O O . THR A 1 25 ? 6.664 -10.793 3.986 1.00 0.00 25 THR A O 10
ATOM 14815 N N . GLU A 1 26 ? 4.433 -10.898 3.635 1.00 0.00 26 GLU A N 10
ATOM 14816 C CA . GLU A 1 26 ? 4.148 -11.523 4.915 1.00 0.00 26 GLU A CA 10
ATOM 14817 C C . GLU A 1 26 ? 4.188 -10.483 6.034 1.00 0.00 26 GLU A C 10
ATOM 14818 O O . GLU A 1 26 ? 5.106 -10.483 6.854 1.00 0.00 26 GLU A O 10
ATOM 14830 N N . PRO A 1 27 ? 3.154 -9.598 6.035 1.00 0.00 27 PRO A N 10
ATOM 14831 C CA . PRO A 1 27 ? 3.064 -8.555 7.042 1.00 0.00 27 PRO A CA 10
ATOM 14832 C C . PRO A 1 27 ? 2.618 -9.130 8.389 1.00 0.00 27 PRO A C 10
ATOM 14833 O O . PRO A 1 27 ? 2.991 -8.614 9.441 1.00 0.00 27 PRO A O 10
ATOM 14844 N N . GLU A 1 28 ? 1.827 -10.189 8.311 1.00 0.00 28 GLU A N 10
ATOM 14845 C CA . GLU A 1 28 ? 1.327 -10.839 9.511 1.00 0.00 28 GLU A CA 10
ATOM 14846 C C . GLU A 1 28 ? 2.450 -10.995 10.538 1.00 0.00 28 GLU A C 10
ATOM 14847 O O . GLU A 1 28 ? 2.272 -10.671 11.710 1.00 0.00 28 GLU A O 10
ATOM 14859 N N . ARG A 1 29 ? 3.582 -11.490 10.059 1.00 0.00 29 ARG A N 10
ATOM 14860 C CA . ARG A 1 29 ? 4.734 -11.692 10.920 1.00 0.00 29 ARG A CA 10
ATOM 14861 C C . ARG A 1 29 ? 5.347 -10.345 11.312 1.00 0.00 29 ARG A C 10
ATOM 14862 O O . ARG A 1 29 ? 5.518 -10.058 12.495 1.00 0.00 29 ARG A O 10
ATOM 14883 N N . ARG A 1 30 ? 5.661 -9.558 10.295 1.00 0.00 30 ARG A N 10
ATOM 14884 C CA . ARG A 1 30 ? 6.252 -8.248 10.517 1.00 0.00 30 ARG A CA 10
ATOM 14885 C C . ARG A 1 30 ? 5.424 -7.458 11.533 1.00 0.00 30 ARG A C 10
ATOM 14886 O O . ARG A 1 30 ? 5.977 -6.767 12.385 1.00 0.00 30 ARG A O 10
ATOM 14907 N N . LEU A 1 31 ? 4.112 -7.587 11.406 1.00 0.00 31 LEU A N 10
ATOM 14908 C CA . LEU A 1 31 ? 3.202 -6.894 12.302 1.00 0.00 31 LEU A CA 10
ATOM 14909 C C . LEU A 1 31 ? 3.515 -7.291 13.746 1.00 0.00 31 LEU A C 10
ATOM 14910 O O . LEU A 1 31 ? 3.870 -6.443 14.565 1.00 0.00 31 LEU A O 10
ATOM 14926 N N . THR A 1 32 ? 3.372 -8.580 14.016 1.00 0.00 32 THR A N 10
ATOM 14927 C CA . THR A 1 32 ? 3.634 -9.099 15.348 1.00 0.00 32 THR A CA 10
ATOM 14928 C C . THR A 1 32 ? 5.104 -8.894 15.721 1.00 0.00 32 THR A C 10
ATOM 14929 O O . THR A 1 32 ? 5.449 -8.854 16.901 1.00 0.00 32 THR A O 10
ATOM 14940 N N . GLU A 1 33 ? 5.929 -8.768 14.692 1.00 0.00 33 GLU A N 10
ATOM 14941 C CA . GLU A 1 33 ? 7.354 -8.567 14.897 1.00 0.00 33 GLU A CA 10
ATOM 14942 C C . GLU A 1 33 ? 7.603 -7.252 15.637 1.00 0.00 33 GLU A C 10
ATOM 14943 O O . GLU A 1 33 ? 8.652 -7.073 16.256 1.00 0.00 33 GLU A O 10
ATOM 14955 N N . HIS A 1 34 ? 6.624 -6.365 15.549 1.00 0.00 34 HIS A N 10
ATOM 14956 C CA . HIS A 1 34 ? 6.724 -5.071 16.203 1.00 0.00 34 HIS A CA 10
ATOM 14957 C C . HIS A 1 34 ? 6.001 -5.121 17.550 1.00 0.00 34 HIS A C 10
ATOM 14958 O O . HIS A 1 34 ? 6.299 -4.332 18.447 1.00 0.00 34 HIS A O 10
ATOM 14972 N N . ASN A 1 35 ? 5.065 -6.052 17.651 1.00 0.00 35 ASN A N 10
ATOM 14973 C CA . ASN A 1 35 ? 4.298 -6.214 18.874 1.00 0.00 35 ASN A CA 10
ATOM 14974 C C . ASN A 1 35 ? 4.990 -7.241 19.773 1.00 0.00 35 ASN A C 10
ATOM 14975 O O . ASN A 1 35 ? 4.387 -7.749 20.717 1.00 0.00 35 ASN A O 10
ATOM 14986 N N . SER A 1 36 ? 6.244 -7.514 19.448 1.00 0.00 36 SER A N 10
ATOM 14987 C CA . SER A 1 36 ? 7.024 -8.471 20.214 1.00 0.00 36 SER A CA 10
ATOM 14988 C C . SER A 1 36 ? 7.674 -7.775 21.412 1.00 0.00 36 SER A C 10
ATOM 14989 O O . SER A 1 36 ? 7.509 -8.209 22.552 1.00 0.00 36 SER A O 10
ATOM 14997 N N . GLY A 1 37 ? 8.402 -6.708 21.115 1.00 0.00 37 GLY A N 10
ATOM 14998 C CA . GLY A 1 37 ? 9.076 -5.948 22.154 1.00 0.00 37 GLY A CA 10
ATOM 14999 C C . GLY A 1 37 ? 10.094 -4.978 21.548 1.00 0.00 37 GLY A C 10
ATOM 15000 O O . GLY A 1 37 ? 11.299 -5.155 21.712 1.00 0.00 37 GLY A O 10
ATOM 15004 N N . THR A 1 38 ? 9.569 -3.974 20.862 1.00 0.00 38 THR A N 10
ATOM 15005 C CA . THR A 1 38 ? 10.416 -2.974 20.232 1.00 0.00 38 THR A CA 10
ATOM 15006 C C . THR A 1 38 ? 10.420 -1.685 21.055 1.00 0.00 38 THR A C 10
ATOM 15007 O O . THR A 1 38 ? 9.364 -1.156 21.394 1.00 0.00 38 THR A O 10
ATOM 15018 N N . GLY A 1 39 ? 11.624 -1.216 21.353 1.00 0.00 39 GLY A N 10
ATOM 15019 C CA . GLY A 1 39 ? 11.780 0.002 22.129 1.00 0.00 39 GLY A CA 10
ATOM 15020 C C . GLY A 1 39 ? 12.046 1.203 21.219 1.00 0.00 39 GLY A C 10
ATOM 15021 O O . GLY A 1 39 ? 12.283 1.039 20.024 1.00 0.00 39 GLY A O 10
ATOM 15025 N N . ALA A 1 40 ? 11.996 2.383 21.821 1.00 0.00 40 ALA A N 10
ATOM 15026 C CA . ALA A 1 40 ? 12.228 3.610 21.079 1.00 0.00 40 ALA A CA 10
ATOM 15027 C C . ALA A 1 40 ? 12.349 4.778 22.059 1.00 0.00 40 ALA A C 10
ATOM 15028 O O . ALA A 1 40 ? 11.714 4.778 23.112 1.00 0.00 40 ALA A O 10
ATOM 15035 N N . LYS A 1 41 ? 13.171 5.746 21.678 1.00 0.00 41 LYS A N 10
ATOM 15036 C CA . LYS A 1 41 ? 13.384 6.917 22.512 1.00 0.00 41 LYS A CA 10
ATOM 15037 C C . LYS A 1 41 ? 12.649 8.113 21.901 1.00 0.00 41 LYS A C 10
ATOM 15038 O O . LYS A 1 41 ? 12.437 9.123 22.568 1.00 0.00 41 LYS A O 10
ATOM 15057 N N . TYR A 1 42 ? 12.281 7.958 20.637 1.00 0.00 42 TYR A N 10
ATOM 15058 C CA . TYR A 1 42 ? 11.576 9.011 19.928 1.00 0.00 42 TYR A CA 10
ATOM 15059 C C . TYR A 1 42 ? 11.387 8.649 18.454 1.00 0.00 42 TYR A C 10
ATOM 15060 O O . TYR A 1 42 ? 12.040 9.221 17.582 1.00 0.00 42 TYR A O 10
ATOM 15078 N N . THR A 1 43 ? 10.491 7.701 18.220 1.00 0.00 43 THR A N 10
ATOM 15079 C CA . THR A 1 43 ? 10.208 7.256 16.866 1.00 0.00 43 THR A CA 10
ATOM 15080 C C . THR A 1 43 ? 8.861 6.533 16.813 1.00 0.00 43 THR A C 10
ATOM 15081 O O . THR A 1 43 ? 7.968 6.929 16.065 1.00 0.00 43 THR A O 10
ATOM 15092 N N . ARG A 1 44 ? 8.757 5.485 17.617 1.00 0.00 44 ARG A N 10
ATOM 15093 C CA . ARG A 1 44 ? 7.533 4.702 17.671 1.00 0.00 44 ARG A CA 10
ATOM 15094 C C . ARG A 1 44 ? 6.575 5.287 18.711 1.00 0.00 44 ARG A C 10
ATOM 15095 O O . ARG A 1 44 ? 5.601 4.640 19.096 1.00 0.00 44 ARG A O 10
ATOM 15116 N N . LEU A 1 45 ? 6.884 6.503 19.136 1.00 0.00 45 LEU A N 10
ATOM 15117 C CA . LEU A 1 45 ? 6.061 7.181 20.123 1.00 0.00 45 LEU A CA 10
ATOM 15118 C C . LEU A 1 45 ? 4.585 6.951 19.798 1.00 0.00 45 LEU A C 10
ATOM 15119 O O . LEU A 1 45 ? 3.859 6.347 20.586 1.00 0.00 45 LEU A O 10
ATOM 15135 N N . ALA A 1 46 ? 4.184 7.440 18.633 1.00 0.00 46 ALA A N 10
ATOM 15136 C CA . ALA A 1 46 ? 2.807 7.294 18.194 1.00 0.00 46 ALA A CA 10
ATOM 15137 C C . ALA A 1 46 ? 2.371 5.840 18.373 1.00 0.00 46 ALA A C 10
ATOM 15138 O O . ALA A 1 46 ? 3.127 4.919 18.070 1.00 0.00 46 ALA A O 10
ATOM 15145 N N . LYS A 1 47 ? 1.151 5.676 18.866 1.00 0.00 47 LYS A N 10
ATOM 15146 C CA . LYS A 1 47 ? 0.606 4.349 19.090 1.00 0.00 47 LYS A CA 10
ATOM 15147 C C . LYS A 1 47 ? 0.541 3.598 17.759 1.00 0.00 47 LYS A C 10
ATOM 15148 O O . LYS A 1 47 ? 1.306 2.661 17.531 1.00 0.00 47 LYS A O 10
ATOM 15167 N N . ARG A 1 48 ? -0.379 4.038 16.911 1.00 0.00 48 ARG A N 10
ATOM 15168 C CA . ARG A 1 48 ? -0.554 3.419 15.609 1.00 0.00 48 ARG A CA 10
ATOM 15169 C C . ARG A 1 48 ? -0.861 1.928 15.765 1.00 0.00 48 ARG A C 10
ATOM 15170 O O . ARG A 1 48 ? -0.390 1.108 14.980 1.00 0.00 48 ARG A O 10
ATOM 15191 N N . ARG A 1 49 ? -1.650 1.624 16.784 1.00 0.00 49 ARG A N 10
ATOM 15192 C CA . ARG A 1 49 ? -2.026 0.247 17.055 1.00 0.00 49 ARG A CA 10
ATOM 15193 C C . ARG A 1 49 ? -3.040 -0.239 16.017 1.00 0.00 49 ARG A C 10
ATOM 15194 O O . ARG A 1 49 ? -2.840 -1.277 15.388 1.00 0.00 49 ARG A O 10
ATOM 15215 N N . PRO A 1 50 ? -4.135 0.553 15.866 1.00 0.00 50 PRO A N 10
ATOM 15216 C CA . PRO A 1 50 ? -5.181 0.214 14.916 1.00 0.00 50 PRO A CA 10
ATOM 15217 C C . PRO A 1 50 ? -4.731 0.501 13.481 1.00 0.00 50 PRO A C 10
ATOM 15218 O O . PRO A 1 50 ? -4.450 1.648 13.133 1.00 0.00 50 PRO A O 10
ATOM 15229 N N . VAL A 1 51 ? -4.678 -0.558 12.689 1.00 0.00 51 VAL A N 10
ATOM 15230 C CA . VAL A 1 51 ? -4.268 -0.434 11.299 1.00 0.00 51 VAL A CA 10
ATOM 15231 C C . VAL A 1 51 ? -5.143 -1.340 10.432 1.00 0.00 51 VAL A C 10
ATOM 15232 O O . VAL A 1 51 ? -5.143 -2.558 10.603 1.00 0.00 51 VAL A O 10
ATOM 15245 N N . ILE A 1 52 ? -5.867 -0.711 9.518 1.00 0.00 52 ILE A N 10
ATOM 15246 C CA . ILE A 1 52 ? -6.744 -1.446 8.622 1.00 0.00 52 ILE A CA 10
ATOM 15247 C C . ILE A 1 52 ? -6.180 -1.389 7.201 1.00 0.00 52 ILE A C 10
ATOM 15248 O O . ILE A 1 52 ? -5.451 -0.460 6.856 1.00 0.00 52 ILE A O 10
ATOM 15264 N N . MET A 1 53 ? -6.536 -2.395 6.416 1.00 0.00 53 MET A N 10
ATOM 15265 C CA . MET A 1 53 ? -6.073 -2.471 5.041 1.00 0.00 53 MET A CA 10
ATOM 15266 C C . MET A 1 53 ? -7.152 -1.982 4.072 1.00 0.00 53 MET A C 10
ATOM 15267 O O . MET A 1 53 ? -8.167 -2.650 3.879 1.00 0.00 53 MET A O 10
ATOM 15281 N N . ILE A 1 54 ? -6.894 -0.822 3.488 1.00 0.00 54 ILE A N 10
ATOM 15282 C CA . ILE A 1 54 ? -7.830 -0.236 2.543 1.00 0.00 54 ILE A CA 10
ATOM 15283 C C . ILE A 1 54 ? -7.270 -0.370 1.126 1.00 0.00 54 ILE A C 10
ATOM 15284 O O . ILE A 1 54 ? -7.988 -0.165 0.148 1.00 0.00 54 ILE A O 10
ATOM 15300 N N . HIS A 1 55 ? -5.992 -0.716 1.059 1.00 0.00 55 HIS A N 10
ATOM 15301 C CA . HIS A 1 55 ? -5.327 -0.880 -0.222 1.00 0.00 55 HIS A CA 10
ATOM 15302 C C . HIS A 1 55 ? -4.658 -2.254 -0.280 1.00 0.00 55 HIS A C 10
ATOM 15303 O O . HIS A 1 55 ? -4.284 -2.811 0.752 1.00 0.00 55 HIS A O 10
ATOM 15317 N N . THR A 1 56 ? -4.528 -2.764 -1.496 1.00 0.00 56 THR A N 10
ATOM 15318 C CA . THR A 1 56 ? -3.910 -4.062 -1.703 1.00 0.00 56 THR A CA 10
ATOM 15319 C C . THR A 1 56 ? -3.394 -4.185 -3.137 1.00 0.00 56 THR A C 10
ATOM 15320 O O . THR A 1 56 ? -4.180 -4.217 -4.084 1.00 0.00 56 THR A O 10
ATOM 15331 N N . GLU A 1 57 ? -2.076 -4.251 -3.255 1.00 0.00 57 GLU A N 10
ATOM 15332 C CA . GLU A 1 57 ? -1.446 -4.370 -4.558 1.00 0.00 57 GLU A CA 10
ATOM 15333 C C . GLU A 1 57 ? -0.173 -5.214 -4.457 1.00 0.00 57 GLU A C 10
ATOM 15334 O O . GLU A 1 57 ? 0.407 -5.342 -3.380 1.00 0.00 57 GLU A O 10
ATOM 15346 N N . LYS A 1 58 ? 0.224 -5.767 -5.594 1.00 0.00 58 LYS A N 10
ATOM 15347 C CA . LYS A 1 58 ? 1.417 -6.594 -5.646 1.00 0.00 58 LYS A CA 10
ATOM 15348 C C . LYS A 1 58 ? 2.239 -6.218 -6.882 1.00 0.00 58 LYS A C 10
ATOM 15349 O O . LYS A 1 58 ? 1.694 -6.086 -7.976 1.00 0.00 58 LYS A O 10
ATOM 15368 N N . PHE A 1 59 ? 3.536 -6.057 -6.664 1.00 0.00 59 PHE A N 10
ATOM 15369 C CA . PHE A 1 59 ? 4.437 -5.699 -7.747 1.00 0.00 59 PHE A CA 10
ATOM 15370 C C . PHE A 1 59 ? 5.630 -6.656 -7.804 1.00 0.00 59 PHE A C 10
ATOM 15371 O O . PHE A 1 59 ? 6.405 -6.747 -6.852 1.00 0.00 59 PHE A O 10
ATOM 15388 N N . GLU A 1 60 ? 5.743 -7.344 -8.931 1.00 0.00 60 GLU A N 10
ATOM 15389 C CA . GLU A 1 60 ? 6.828 -8.289 -9.126 1.00 0.00 60 GLU A CA 10
ATOM 15390 C C . GLU A 1 60 ? 8.132 -7.546 -9.424 1.00 0.00 60 GLU A C 10
ATOM 15391 O O . GLU A 1 60 ? 9.203 -7.964 -8.985 1.00 0.00 60 GLU A O 10
ATOM 15403 N N . THR A 1 61 ? 7.999 -6.458 -10.167 1.00 0.00 61 THR A N 10
ATOM 15404 C CA . THR A 1 61 ? 9.153 -5.653 -10.530 1.00 0.00 61 THR A CA 10
ATOM 15405 C C . THR A 1 61 ? 9.236 -4.410 -9.642 1.00 0.00 61 THR A C 10
ATOM 15406 O O . THR A 1 61 ? 8.232 -3.975 -9.082 1.00 0.00 61 THR A O 10
ATOM 15417 N N . ARG A 1 62 ? 10.444 -3.874 -9.540 1.00 0.00 62 ARG A N 10
ATOM 15418 C CA . ARG A 1 62 ? 10.672 -2.689 -8.729 1.00 0.00 62 ARG A CA 10
ATOM 15419 C C . ARG A 1 62 ? 10.348 -1.428 -9.531 1.00 0.00 62 ARG A C 10
ATOM 15420 O O . ARG A 1 62 ? 9.779 -0.477 -8.998 1.00 0.00 62 ARG A O 10
ATOM 15441 N N . SER A 1 63 ? 10.727 -1.459 -10.801 1.00 0.00 63 SER A N 10
ATOM 15442 C CA . SER A 1 63 ? 10.484 -0.329 -11.682 1.00 0.00 63 SER A CA 10
ATOM 15443 C C . SER A 1 63 ? 9.045 0.163 -11.516 1.00 0.00 63 SER A C 10
ATOM 15444 O O . SER A 1 63 ? 8.805 1.367 -11.429 1.00 0.00 63 SER A O 10
ATOM 15452 N N . GLU A 1 64 ? 8.127 -0.790 -11.480 1.00 0.00 64 GLU A N 10
ATOM 15453 C CA . GLU A 1 64 ? 6.719 -0.468 -11.327 1.00 0.00 64 GLU A CA 10
ATOM 15454 C C . GLU A 1 64 ? 6.418 -0.074 -9.879 1.00 0.00 64 GLU A C 10
ATOM 15455 O O . GLU A 1 64 ? 5.603 0.812 -9.629 1.00 0.00 64 GLU A O 10
ATOM 15467 N N . ALA A 1 65 ? 7.092 -0.753 -8.963 1.00 0.00 65 ALA A N 10
ATOM 15468 C CA . ALA A 1 65 ? 6.909 -0.487 -7.546 1.00 0.00 65 ALA A CA 10
ATOM 15469 C C . ALA A 1 65 ? 7.283 0.968 -7.254 1.00 0.00 65 ALA A C 10
ATOM 15470 O O . ALA A 1 65 ? 6.495 1.710 -6.666 1.00 0.00 65 ALA A O 10
ATOM 15477 N N . THR A 1 66 ? 8.484 1.334 -7.677 1.00 0.00 66 THR A N 10
ATOM 15478 C CA . THR A 1 66 ? 8.971 2.686 -7.467 1.00 0.00 66 THR A CA 10
ATOM 15479 C C . THR A 1 66 ? 8.112 3.689 -8.240 1.00 0.00 66 THR A C 10
ATOM 15480 O O . THR A 1 66 ? 7.946 4.830 -7.812 1.00 0.00 66 THR A O 10
ATOM 15491 N N . LYS A 1 67 ? 7.588 3.225 -9.366 1.00 0.00 67 LYS A N 10
ATOM 15492 C CA . LYS A 1 67 ? 6.751 4.067 -10.203 1.00 0.00 67 LYS A CA 10
ATOM 15493 C C . LYS A 1 67 ? 5.420 4.324 -9.492 1.00 0.00 67 LYS A C 10
ATOM 15494 O O . LYS A 1 67 ? 4.889 5.433 -9.542 1.00 0.00 67 LYS A O 10
ATOM 15513 N N . ALA A 1 68 ? 4.921 3.282 -8.845 1.00 0.00 68 ALA A N 10
ATOM 15514 C CA . ALA A 1 68 ? 3.663 3.380 -8.124 1.00 0.00 68 ALA A CA 10
ATOM 15515 C C . ALA A 1 68 ? 3.823 4.359 -6.960 1.00 0.00 68 ALA A C 10
ATOM 15516 O O . ALA A 1 68 ? 2.862 5.012 -6.557 1.00 0.00 68 ALA A O 10
ATOM 15523 N N . GLU A 1 69 ? 5.045 4.430 -6.451 1.00 0.00 69 GLU A N 10
ATOM 15524 C CA . GLU A 1 69 ? 5.343 5.319 -5.340 1.00 0.00 69 GLU A CA 10
ATOM 15525 C C . GLU A 1 69 ? 5.371 6.773 -5.818 1.00 0.00 69 GLU A C 10
ATOM 15526 O O . GLU A 1 69 ? 4.705 7.632 -5.241 1.00 0.00 69 GLU A O 10
ATOM 15538 N N . ALA A 1 70 ? 6.149 7.004 -6.865 1.00 0.00 70 ALA A N 10
ATOM 15539 C CA . ALA A 1 70 ? 6.273 8.338 -7.425 1.00 0.00 70 ALA A CA 10
ATOM 15540 C C . ALA A 1 70 ? 4.881 8.956 -7.573 1.00 0.00 70 ALA A C 10
ATOM 15541 O O . ALA A 1 70 ? 4.675 10.120 -7.233 1.00 0.00 70 ALA A O 10
ATOM 15548 N N . ALA A 1 71 ? 3.961 8.149 -8.081 1.00 0.00 71 ALA A N 10
ATOM 15549 C CA . ALA A 1 71 ? 2.596 8.602 -8.278 1.00 0.00 71 ALA A CA 10
ATOM 15550 C C . ALA A 1 71 ? 1.967 8.919 -6.920 1.00 0.00 71 ALA A C 10
ATOM 15551 O O . ALA A 1 71 ? 1.421 10.003 -6.723 1.00 0.00 71 ALA A O 10
ATOM 15558 N N . PHE A 1 72 ? 2.064 7.953 -6.017 1.00 0.00 72 PHE A N 10
ATOM 15559 C CA . PHE A 1 72 ? 1.513 8.116 -4.683 1.00 0.00 72 PHE A CA 10
ATOM 15560 C C . PHE A 1 72 ? 1.910 9.468 -4.087 1.00 0.00 72 PHE A C 10
ATOM 15561 O O . PHE A 1 72 ? 1.214 9.998 -3.223 1.00 0.00 72 PHE A O 10
ATOM 15578 N N . LYS A 1 73 ? 3.029 9.987 -4.572 1.00 0.00 73 LYS A N 10
ATOM 15579 C CA . LYS A 1 73 ? 3.527 11.267 -4.098 1.00 0.00 73 LYS A CA 10
ATOM 15580 C C . LYS A 1 73 ? 2.661 12.390 -4.672 1.00 0.00 73 LYS A C 10
ATOM 15581 O O . LYS A 1 73 ? 2.373 13.369 -3.985 1.00 0.00 73 LYS A O 10
ATOM 15600 N N . LYS A 1 74 ? 2.272 12.212 -5.925 1.00 0.00 74 LYS A N 10
ATOM 15601 C CA . LYS A 1 74 ? 1.444 13.199 -6.599 1.00 0.00 74 LYS A CA 10
ATOM 15602 C C . LYS A 1 74 ? -0.016 12.999 -6.192 1.00 0.00 74 LYS A C 10
ATOM 15603 O O . LYS A 1 74 ? -0.721 13.963 -5.900 1.00 0.00 74 LYS A O 10
ATOM 15622 N N . LEU A 1 75 ? -0.428 11.739 -6.186 1.00 0.00 75 LEU A N 10
ATOM 15623 C CA . LEU A 1 75 ? -1.793 11.400 -5.820 1.00 0.00 75 LEU A CA 10
ATOM 15624 C C . LEU A 1 75 ? -2.111 11.998 -4.449 1.00 0.00 75 LEU A C 10
ATOM 15625 O O . LEU A 1 75 ? -1.208 12.388 -3.712 1.00 0.00 75 LEU A O 10
ATOM 15641 N N . THR A 1 76 ? -3.401 12.052 -4.147 1.00 0.00 76 THR A N 10
ATOM 15642 C CA . THR A 1 76 ? -3.850 12.595 -2.877 1.00 0.00 76 THR A CA 10
ATOM 15643 C C . THR A 1 76 ? -4.828 11.633 -2.200 1.00 0.00 76 THR A C 10
ATOM 15644 O O . THR A 1 76 ? -5.137 10.573 -2.743 1.00 0.00 76 THR A O 10
ATOM 15655 N N . ARG A 1 77 ? -5.286 12.036 -1.024 1.00 0.00 77 ARG A N 10
ATOM 15656 C CA . ARG A 1 77 ? -6.221 11.222 -0.267 1.00 0.00 77 ARG A CA 10
ATOM 15657 C C . ARG A 1 77 ? -7.351 10.729 -1.174 1.00 0.00 77 ARG A C 10
ATOM 15658 O O . ARG A 1 77 ? -8.024 9.749 -0.855 1.00 0.00 77 ARG A O 10
ATOM 15679 N N . LYS A 1 78 ? -7.523 11.430 -2.285 1.00 0.00 78 LYS A N 10
ATOM 15680 C CA . LYS A 1 78 ? -8.559 11.075 -3.240 1.00 0.00 78 LYS A CA 10
ATOM 15681 C C . LYS A 1 78 ? -7.947 10.234 -4.362 1.00 0.00 78 LYS A C 10
ATOM 15682 O O . LYS A 1 78 ? -8.170 9.026 -4.429 1.00 0.00 78 LYS A O 10
ATOM 15701 N N . GLN A 1 79 ? -7.187 10.906 -5.214 1.00 0.00 79 GLN A N 10
ATOM 15702 C CA . GLN A 1 79 ? -6.540 10.235 -6.329 1.00 0.00 79 GLN A CA 10
ATOM 15703 C C . GLN A 1 79 ? -6.061 8.844 -5.907 1.00 0.00 79 GLN A C 10
ATOM 15704 O O . GLN A 1 79 ? -6.056 7.914 -6.712 1.00 0.00 79 GLN A O 10
ATOM 15718 N N . LYS A 1 80 ? -5.671 8.746 -4.644 1.00 0.00 80 LYS A N 10
ATOM 15719 C CA . LYS A 1 80 ? -5.191 7.484 -4.105 1.00 0.00 80 LYS A CA 10
ATOM 15720 C C . LYS A 1 80 ? -6.357 6.497 -4.015 1.00 0.00 80 LYS A C 10
ATOM 15721 O O . LYS A 1 80 ? -6.390 5.501 -4.736 1.00 0.00 80 LYS A O 10
ATOM 15740 N N . GLU A 1 81 ? -7.287 6.809 -3.123 1.00 0.00 81 GLU A N 10
ATOM 15741 C CA . GLU A 1 81 ? -8.451 5.962 -2.930 1.00 0.00 81 GLU A CA 10
ATOM 15742 C C . GLU A 1 81 ? -8.938 5.412 -4.272 1.00 0.00 81 GLU A C 10
ATOM 15743 O O . GLU A 1 81 ? -9.285 4.237 -4.377 1.00 0.00 81 GLU A O 10
ATOM 15755 N N . GLN A 1 82 ? -8.948 6.288 -5.265 1.00 0.00 82 GLN A N 10
ATOM 15756 C CA . GLN A 1 82 ? -9.386 5.905 -6.597 1.00 0.00 82 GLN A CA 10
ATOM 15757 C C . GLN A 1 82 ? -8.280 5.131 -7.317 1.00 0.00 82 GLN A C 10
ATOM 15758 O O . GLN A 1 82 ? -8.497 4.007 -7.769 1.00 0.00 82 GLN A O 10
ATOM 15772 N N . TYR A 1 83 ? -7.118 5.762 -7.402 1.00 0.00 83 TYR A N 10
ATOM 15773 C CA . TYR A 1 83 ? -5.978 5.146 -8.060 1.00 0.00 83 TYR A CA 10
ATOM 15774 C C . TYR A 1 83 ? -5.932 3.642 -7.781 1.00 0.00 83 TYR A C 10
ATOM 15775 O O . TYR A 1 83 ? -5.568 2.856 -8.655 1.00 0.00 83 TYR A O 10
ATOM 15793 N N . LEU A 1 84 ? -6.304 3.287 -6.560 1.00 0.00 84 LEU A N 10
ATOM 15794 C CA . LEU A 1 84 ? -6.309 1.891 -6.155 1.00 0.00 84 LEU A CA 10
ATOM 15795 C C . LEU A 1 84 ? -7.665 1.271 -6.497 1.00 0.00 84 LEU A C 10
ATOM 15796 O O . LEU A 1 84 ? -7.731 0.264 -7.201 1.00 0.00 84 LEU A O 10
ATOM 15812 N N . LYS A 1 85 ? -8.714 1.898 -5.985 1.00 0.00 85 LYS A N 10
ATOM 15813 C CA . LYS A 1 85 ? -10.064 1.420 -6.228 1.00 0.00 85 LYS A CA 10
ATOM 15814 C C . LYS A 1 85 ? -10.232 1.113 -7.718 1.00 0.00 85 LYS A C 10
ATOM 15815 O O . LYS A 1 85 ? -10.682 0.029 -8.085 1.00 0.00 85 LYS A O 10
ATOM 15834 N N . THR A 1 86 ? -9.859 2.087 -8.536 1.00 0.00 86 THR A N 10
ATOM 15835 C CA . THR A 1 86 ? -9.963 1.934 -9.976 1.00 0.00 86 THR A CA 10
ATOM 15836 C C . THR A 1 86 ? -9.494 0.541 -10.400 1.00 0.00 86 THR A C 10
ATOM 15837 O O . THR A 1 86 ? -9.966 0.001 -11.399 1.00 0.00 86 THR A O 10
ATOM 15848 N N . PHE A 1 87 ? -8.570 0.000 -9.620 1.00 0.00 87 PHE A N 10
ATOM 15849 C CA . PHE A 1 87 ? -8.032 -1.320 -9.903 1.00 0.00 87 PHE A CA 10
ATOM 15850 C C . PHE A 1 87 ? -8.711 -2.385 -9.039 1.00 0.00 87 PHE A C 10
ATOM 15851 O O . PHE A 1 87 ? -9.124 -3.428 -9.544 1.00 0.00 87 PHE A O 10
ATOM 15868 N N . HIS A 1 88 ? -8.806 -2.085 -7.752 1.00 0.00 88 HIS A N 10
ATOM 15869 C CA . HIS A 1 88 ? -9.427 -3.004 -6.813 1.00 0.00 88 HIS A CA 10
ATOM 15870 C C . HIS A 1 88 ? -10.843 -3.337 -7.284 1.00 0.00 88 HIS A C 10
ATOM 15871 O O . HIS A 1 88 ? -11.246 -4.500 -7.277 1.00 0.00 88 HIS A O 10
ATOM 15885 N N . LEU A 1 89 ? -11.560 -2.298 -7.684 1.00 0.00 89 LEU A N 10
ATOM 15886 C CA . LEU A 1 89 ? -12.924 -2.465 -8.157 1.00 0.00 89 LEU A CA 10
ATOM 15887 C C . LEU A 1 89 ? -13.003 -3.713 -9.039 1.00 0.00 89 LEU A C 10
ATOM 15888 O O . LEU A 1 89 ? -13.627 -4.705 -8.664 1.00 0.00 89 LEU A O 10
ATOM 15904 N N . GLU A 1 90 ? -12.361 -3.624 -10.194 1.00 0.00 90 GLU A N 10
ATOM 15905 C CA . GLU A 1 90 ? -12.350 -4.732 -11.133 1.00 0.00 90 GLU A CA 10
ATOM 15906 C C . GLU A 1 90 ? -11.353 -5.800 -10.680 1.00 0.00 90 GLU A C 10
ATOM 15907 O O . GLU A 1 90 ? -10.221 -5.485 -10.319 1.00 0.00 90 GLU A O 10
ATOM 15919 N N . HIS A 1 91 ? -11.811 -7.043 -10.716 1.00 0.00 91 HIS A N 10
ATOM 15920 C CA . HIS A 1 91 ? -10.973 -8.161 -10.314 1.00 0.00 91 HIS A CA 10
ATOM 15921 C C . HIS A 1 91 ? -11.426 -9.430 -11.040 1.00 0.00 91 HIS A C 10
ATOM 15922 O O . HIS A 1 91 ? -12.610 -9.768 -11.025 1.00 0.00 91 HIS A O 10
ATOM 15936 N N . HIS A 1 92 ? -10.462 -10.097 -11.655 1.00 0.00 92 HIS A N 10
ATOM 15937 C CA . HIS A 1 92 ? -10.747 -11.322 -12.385 1.00 0.00 92 HIS A CA 10
ATOM 15938 C C . HIS A 1 92 ? -9.490 -12.193 -12.438 1.00 0.00 92 HIS A C 10
ATOM 15939 O O . HIS A 1 92 ? -8.373 -11.683 -12.352 1.00 0.00 92 HIS A O 10
ATOM 15953 N N . HIS A 1 93 ? -9.715 -13.490 -12.579 1.00 0.00 93 HIS A N 10
ATOM 15954 C CA . HIS A 1 93 ? -8.613 -14.436 -12.645 1.00 0.00 93 HIS A CA 10
ATOM 15955 C C . HIS A 1 93 ? -8.403 -14.878 -14.094 1.00 0.00 93 HIS A C 10
ATOM 15956 O O . HIS A 1 93 ? -9.366 -15.074 -14.835 1.00 0.00 93 HIS A O 10
ATOM 15970 N N . HIS A 1 94 ? -7.136 -15.022 -14.456 1.00 0.00 94 HIS A N 10
ATOM 15971 C CA . HIS A 1 94 ? -6.786 -15.437 -15.804 1.00 0.00 94 HIS A CA 10
ATOM 15972 C C . HIS A 1 94 ? -5.449 -16.181 -15.781 1.00 0.00 94 HIS A C 10
ATOM 15973 O O . HIS A 1 94 ? -4.695 -16.081 -14.814 1.00 0.00 94 HIS A O 10
ATOM 15987 N N . HIS A 1 95 ? -5.196 -16.912 -16.857 1.00 0.00 95 HIS A N 10
ATOM 15988 C CA . HIS A 1 95 ? -3.964 -17.673 -16.972 1.00 0.00 95 HIS A CA 10
ATOM 15989 C C . HIS A 1 95 ? -3.695 -17.993 -18.444 1.00 0.00 95 HIS A C 10
ATOM 15990 O O . HIS A 1 95 ? -4.086 -19.051 -18.935 1.00 0.00 95 HIS A O 10
ATOM 16004 N N . HIS A 1 96 ? -3.028 -17.059 -19.107 1.00 0.00 96 HIS A N 10
ATOM 16005 C CA . HIS A 1 96 ? -2.701 -17.229 -20.513 1.00 0.00 96 HIS A CA 10
ATOM 16006 C C . HIS A 1 96 ? -3.990 -17.333 -21.330 1.00 0.00 96 HIS A C 10
ATOM 16007 O O . HIS A 1 96 ? -4.225 -16.529 -22.231 1.00 0.00 96 HIS A O 10
#

Secondary structure (DSSP, 8-state):
--SSSSEEEEEEE-TT---EEEEES-HHHHHHHHHHHHS-SS-SS--SS--EEEEEEEESSHHHHHHHHHHHHHS-HHHHHHHHHHHHHS---S--

Solvent-accessible surface area: 8722 Å² total; per-residue (Å²): 212,74,55,143,162,27,63,21,11,33,2,15,41,6,148,116,50,37,44,145,23,21,108,45,45,75,11,112,175,152,64,58,114,112,81,83,48,135,58,74,197,206,91,209,147,43,164,227,114,41,80,74,97,50,5,98,58,117,24,165,71,192,83,104,4,75,142,9,60,46,39,36,152,168,48,58,147,129,96,15,54,115,88,16,81,77,82,126,131,113,158,112,144,168,171,205